Protein AF-0000000078599062 (afdb_homodimer)

Sequence (866 aa):
MADEPGQPPALTTLSLAEKAPASKAVSQVITPFDVSGGVDETGKLLPVDYDKLVREFGATPLTPDLLERFEKVTGHRPHRFMRRGIVFSHRELNKILDRHEKGQPFYLYTGRGPSSDSMHVGHTVPFEFTKWLQDVFDVPLVIMMTDDEKYMHSQKIEVEDSKRFTKANVKDIIAIGFDMKKTFIFSDFDFVGGAFYENICRMAKRITINQVRGTFGFTDSNNIGEFHFCATQSATAFATSFPHIFGEDRKKVSSIPCLIPCAIDQDPYFRQCREHAEKMKYKKPSLIHSIFLPALQGPGSKMSASVETSAIYMNDTPNKIKNKINKYAFSGGQETMELHRELGGNTKVDVPFQYLTFFLEDDAELERIRVAYEKGEMLTGELKNLCIAELQTYVKGFQDRRAHVTDEVLAEFMRPRPLEWKGNPNPVIAEKKMADEPGQPPALTTLSLAEKAPASKAVSQVITPFDVSGGVDETGKLLPVDYDKLVREFGATPLTPDLLERFEKVTGHRPHRFMRRGIVFSHRELNKILDRHEKGQPFYLYTGRGPSSDSMHVGHTVPFEFTKWLQDVFDVPLVIMMTDDEKYMHSQKIEVEDSKRFTKANVKDIIAIGFDMKKTFIFSDFDFVGGAFYENICRMAKRITINQVRGTFGFTDSNNIGEFHFCATQSATAFATSFPHIFGEDRKKVSSIPCLIPCAIDQDPYFRQCREHAEKMKYKKPSLIHSIFLPALQGPGSKMSASVETSAIYMNDTPNKIKNKINKYAFSGGQETMELHRELGGNTKVDVPFQYLTFFLEDDAELERIRVAYEKGEMLTGELKNLCIAELQTYVKGFQDRRAHVTDEVLAEFMRPRPLEWKGNPNPVIAEKK

Organism: Penicillium oxalicum (strain 114-2 / CGMCC 5302) (NCBI:txid933388)

Foldseek 3Di:
DDDDDDPDPDPPPPCPPDPPPQQDWDDFDFAPVDGFRTADSVRDGDFNDVVVLCVVLVWAWQDPVNQVLVCVLLVDRDALCSVVCQFTTKFPVVVVSQCLQQVHAAEEEEEDEFDDLFDFPQVCLLLLNVQVVCVRFFAAYEYEHALVLNCQVDPPADSVNSVNSSLNVLLLSVLSPHDLQRFAYAYCVPQQDDQLVVQLVLLQVPDDPVLQCVLHVDDPPRDVCNSSVLSNSLSRQAQSNFCQAQNPPCVVRLAHGYEYEEASNCSSSLVSSQVCSVVVVHHRHMYTHGHTQFWQQWGTHHDDPVDPLGGGTLPDALVRLLCSNVPRHDWQADPDLVVCQCQFGDLVTGNLLSLCSSQVRDPVVSVVVVVCRRNSVDDRVRSSVVSSVRVNVVSVSSVVSSVPCDPVNSCSSHDRHYHDTDGNPDHDHPPDD/DDDDDDPDPDPPPPPPVPPPPQQDWDDFDFAPVDGFRTAHSVRHGDFNDVVVLCVVLVWAWQDPVNQVLVCVLLVDRDALCSVVCQFTTKFPVVVVSQCLQQVHAAEEEEEDEFDDLFDFPQVCLLLLNVQVVCVRFFAAYEYEHALVLNCLVDPPADSVNSVNSSLNVLLLSVLSPHDLQRFAYAYCVPQQDDQLVVQLVLLQVPDDPVLQCVLHVDDPPRDVCNSSVLSNSLSRQAQSNFCQAQNPPCVVRLAHGYEYEEASNCSSSLVSSQVCSVVVVHHRHMYTHGHTQFWQQWGTGHDDPVDPLGGGTLPDALVRLLVSNVPRHDWQADPDLVVCQCQFGDLVTGNLLSLCSSQVRDPVVSVVVVVCRRNSVDDRVRSSVVSSVRVNVVSVSSVVSSVPCDPVNSCSSHDRHYHDTDGNPDHDHPPDD

Structure (mmCIF, N/CA/C/O backbone):
data_AF-0000000078599062-model_v1
#
loop_
_entity.id
_entity.type
_entity.pdbx_description
1 polymer 'Tryptophan--tRNA ligase, cytoplasmic'
#
loop_
_atom_site.group_PDB
_atom_site.id
_atom_site.type_symbol
_atom_site.label_atom_id
_atom_site.label_alt_id
_atom_site.label_comp_id
_atom_site.label_asym_id
_atom_site.label_entity_id
_atom_site.label_seq_id
_atom_site.pdbx_PDB_ins_code
_atom_site.Cartn_x
_atom_site.Cartn_y
_atom_site.Cartn_z
_atom_site.occupancy
_atom_site.B_iso_or_equiv
_atom_site.auth_seq_id
_atom_site.auth_comp_id
_atom_site.auth_asym_id
_atom_site.auth_atom_id
_atom_site.pdbx_PDB_model_num
ATOM 1 N N . MET A 1 1 ? 57.094 -9.172 14.266 1 22.53 1 MET A N 1
ATOM 2 C CA . MET A 1 1 ? 56.625 -10.398 14.891 1 22.53 1 MET A CA 1
ATOM 3 C C . MET A 1 1 ? 55.094 -10.414 14.953 1 22.53 1 MET A C 1
ATOM 5 O O . MET A 1 1 ? 54.5 -9.844 15.867 1 22.53 1 MET A O 1
ATOM 9 N N . ALA A 1 2 ? 54.469 -10.133 13.953 1 27.17 2 ALA A N 1
ATOM 10 C CA . ALA A 1 2 ? 53.375 -9.508 13.211 1 27.17 2 ALA A CA 1
ATOM 11 C C . ALA A 1 2 ? 52.125 -10.375 13.258 1 27.17 2 ALA A C 1
ATOM 13 O O . ALA A 1 2 ? 52.125 -11.523 12.805 1 27.17 2 ALA A O 1
ATOM 14 N N . ASP A 1 3 ? 51.281 -10.266 14.391 1 26.31 3 ASP A N 1
ATOM 15 C CA . ASP A 1 3 ? 50.312 -11.086 15.102 1 26.31 3 ASP A CA 1
ATOM 16 C C . ASP A 1 3 ? 49.25 -11.633 14.148 1 26.31 3 ASP A C 1
ATOM 18 O O . ASP A 1 3 ? 48.812 -10.938 13.227 1 26.31 3 ASP A O 1
ATOM 22 N N . GLU A 1 4 ? 49.219 -12.945 14.008 1 27.39 4 GLU A N 1
ATOM 23 C CA . GLU A 1 4 ? 48.594 -13.992 13.203 1 27.39 4 GLU A CA 1
ATOM 24 C C . GLU A 1 4 ? 47.062 -13.914 13.25 1 27.39 4 GLU A C 1
ATOM 26 O O . GLU A 1 4 ? 46.5 -13.734 14.328 1 27.39 4 GLU A O 1
ATOM 31 N N . PRO A 1 5 ? 46.438 -13.68 12.102 1 31.11 5 PRO A N 1
ATOM 32 C CA . PRO A 1 5 ? 45.094 -13.219 11.766 1 31.11 5 PRO A CA 1
ATOM 33 C C . PRO A 1 5 ? 44 -14.062 12.43 1 31.11 5 PRO A C 1
ATOM 35 O O . PRO A 1 5 ? 44.25 -15.211 12.812 1 31.11 5 PRO A O 1
ATOM 38 N N . GLY A 1 6 ? 43 -13.469 13.039 1 27.83 6 GLY A N 1
ATOM 39 C CA . GLY A 1 6 ? 41.969 -13.781 14.031 1 27.83 6 GLY A CA 1
ATOM 40 C C . GLY A 1 6 ? 41.156 -15.008 13.672 1 27.83 6 GLY A C 1
ATOM 41 O O . GLY A 1 6 ? 40.688 -15.141 12.539 1 27.83 6 GLY A O 1
ATOM 42 N N . GLN A 1 7 ? 41.531 -16.156 14.188 1 26.03 7 GLN A N 1
ATOM 43 C CA . GLN A 1 7 ? 41 -17.516 14.047 1 26.03 7 GLN A CA 1
ATOM 44 C C . GLN A 1 7 ? 39.469 -17.5 14.141 1 26.03 7 GLN A C 1
ATOM 46 O O . GLN A 1 7 ? 38.906 -16.844 15.008 1 26.03 7 GLN A O 1
ATOM 51 N N . PRO A 1 8 ? 38.844 -17.906 13.062 1 26.73 8 PRO A N 1
ATOM 52 C CA . PRO A 1 8 ? 37.375 -17.875 12.906 1 26.73 8 PRO A CA 1
ATOM 53 C C . PRO A 1 8 ? 36.656 -18.578 14.047 1 26.73 8 PRO A C 1
ATOM 55 O O . PRO A 1 8 ? 37.188 -19.531 14.625 1 26.73 8 PRO A O 1
ATOM 58 N N . PRO A 1 9 ? 35.844 -17.859 14.867 1 27.8 9 PRO A N 1
ATOM 59 C CA . PRO A 1 9 ? 35.344 -18.531 16.062 1 27.8 9 PRO A CA 1
ATOM 60 C C . PRO A 1 9 ? 34.844 -19.938 15.773 1 27.8 9 PRO A C 1
ATOM 62 O O . PRO A 1 9 ? 34.406 -20.219 14.648 1 27.8 9 PRO A O 1
ATOM 65 N N . ALA A 1 10 ? 35.219 -20.953 16.531 1 25.22 10 ALA A N 1
ATOM 66 C CA . ALA A 1 10 ? 34.938 -22.375 16.641 1 25.22 10 ALA A CA 1
ATOM 67 C C . ALA A 1 10 ? 33.438 -22.656 16.625 1 25.22 10 ALA A C 1
ATOM 69 O O . ALA A 1 10 ? 32.688 -22.062 17.391 1 25.22 10 ALA A O 1
ATOM 70 N N . LEU A 1 11 ? 32.906 -23.031 15.492 1 24.02 11 LEU A N 1
ATOM 71 C CA . LEU A 1 11 ? 31.578 -23.609 15.281 1 24.02 11 LEU A CA 1
ATOM 72 C C . LEU A 1 11 ? 31.281 -24.688 16.328 1 24.02 11 LEU A C 1
ATOM 74 O O . LEU A 1 11 ? 31.953 -25.719 16.359 1 24.02 11 LEU A O 1
ATOM 78 N N . THR A 1 12 ? 31.172 -24.297 17.625 1 26.02 12 THR A N 1
ATOM 79 C CA . THR A 1 12 ? 30.891 -25.266 18.688 1 26.02 12 THR A CA 1
ATOM 80 C C . THR A 1 12 ? 29.828 -26.25 18.25 1 26.02 12 THR A C 1
ATOM 82 O O . THR A 1 12 ? 28.719 -25.859 17.875 1 26.02 12 THR A O 1
ATOM 85 N N . THR A 1 13 ? 30.172 -27.5 17.828 1 26.94 13 THR A N 1
ATOM 86 C CA . THR A 1 13 ? 29.609 -28.828 17.672 1 26.94 13 THR A CA 1
ATOM 87 C C . THR A 1 13 ? 28.859 -29.25 18.938 1 26.94 13 THR A C 1
ATOM 89 O O . THR A 1 13 ? 29.469 -29.75 19.891 1 26.94 13 THR A O 1
ATOM 92 N N . LEU A 1 14 ? 28.047 -28.391 19.594 1 26.73 14 LEU A N 1
ATOM 93 C CA . LEU A 1 14 ? 27.297 -28.953 20.719 1 26.73 14 LEU A CA 1
ATOM 94 C C . LEU A 1 14 ? 26.672 -30.297 20.328 1 26.73 14 LEU A C 1
ATOM 96 O O . LEU A 1 14 ? 25.953 -30.391 19.328 1 26.73 14 LEU A O 1
ATOM 100 N N . SER A 1 15 ? 27.266 -31.438 20.703 1 28.08 15 SER A N 1
ATOM 101 C CA . SER A 1 15 ? 27.047 -32.875 20.734 1 28.08 15 SER A CA 1
ATOM 102 C C . SER A 1 15 ? 25.688 -33.219 21.312 1 28.08 15 SER A C 1
ATOM 104 O O . SER A 1 15 ? 25.531 -33.312 22.531 1 28.08 15 SER A O 1
ATOM 106 N N . LEU A 1 16 ? 24.609 -32.656 20.875 1 28.17 16 LEU A N 1
ATOM 107 C CA . LEU A 1 16 ? 23.281 -33.125 21.219 1 28.17 16 LEU A CA 1
ATOM 108 C C . LEU A 1 16 ? 23.203 -34.656 21.031 1 28.17 16 LEU A C 1
ATOM 110 O O . LEU A 1 16 ? 22.578 -35.125 20.078 1 28.17 16 LEU A O 1
ATOM 114 N N . ALA A 1 17 ? 24.188 -35.5 21.234 1 26.61 17 ALA A N 1
ATOM 115 C CA . ALA A 1 17 ? 24.25 -36.969 21.297 1 26.61 17 ALA A CA 1
ATOM 116 C C . ALA A 1 17 ? 23.172 -37.5 22.219 1 26.61 17 ALA A C 1
ATOM 118 O O . ALA A 1 17 ? 22.578 -38.562 21.938 1 26.61 17 ALA A O 1
ATOM 119 N N . GLU A 1 18 ? 23.297 -37.312 23.531 1 26.5 18 GLU A N 1
ATOM 120 C CA . GLU A 1 18 ? 22.781 -38.281 24.5 1 26.5 18 GLU A CA 1
ATOM 121 C C . GLU A 1 18 ? 21.25 -38.281 24.484 1 26.5 18 GLU A C 1
ATOM 123 O O . GLU A 1 18 ? 20.641 -39.344 24.609 1 26.5 18 GLU A O 1
ATOM 128 N N . LYS A 1 19 ? 20.531 -37.312 25.25 1 30.66 19 LYS A N 1
ATOM 129 C CA . LYS A 1 19 ? 19.109 -37.562 25.5 1 30.66 19 LYS A CA 1
ATOM 130 C C . LYS A 1 19 ? 18.297 -37.5 24.219 1 30.66 19 LYS A C 1
ATOM 132 O O . LYS A 1 19 ? 18.234 -36.469 23.547 1 30.66 19 LYS A O 1
ATOM 137 N N . ALA A 1 20 ? 18.219 -38.531 23.438 1 35.34 20 ALA A N 1
ATOM 138 C CA . ALA A 1 20 ? 17.531 -38.688 22.156 1 35.34 20 ALA A CA 1
ATOM 139 C C . ALA A 1 20 ? 16.156 -38.031 22.172 1 35.34 20 ALA A C 1
ATOM 141 O O . ALA A 1 20 ? 15.258 -38.469 22.875 1 35.34 20 ALA A O 1
ATOM 142 N N . PRO A 1 21 ? 16.047 -36.688 22.188 1 38.84 21 PRO A N 1
ATOM 143 C CA . PRO A 1 21 ? 14.695 -36.156 22.375 1 38.84 21 PRO A CA 1
ATOM 144 C C . PRO A 1 21 ? 13.641 -37 21.641 1 38.84 21 PRO A C 1
ATOM 146 O O . PRO A 1 21 ? 13.938 -37.594 20.609 1 38.84 21 PRO A O 1
ATOM 149 N N . ALA A 1 22 ? 12.68 -37.688 22.234 1 42.34 22 ALA A N 1
ATOM 150 C CA . ALA A 1 22 ? 11.461 -38.25 21.641 1 42.34 22 ALA A CA 1
ATOM 151 C C . ALA A 1 22 ? 10.953 -37.375 20.5 1 42.34 22 ALA A C 1
ATOM 153 O O . ALA A 1 22 ? 10.594 -36.219 20.688 1 42.34 22 ALA A O 1
ATOM 154 N N . SER A 1 23 ? 11.539 -37.438 19.422 1 48.38 23 SER A N 1
ATOM 155 C CA . SER A 1 23 ? 11.219 -36.688 18.203 1 48.38 23 SER A CA 1
ATOM 156 C C . SER A 1 23 ? 9.711 -36.562 18 1 48.38 23 SER A C 1
ATOM 158 O O . SER A 1 23 ? 9.023 -37.562 17.828 1 48.38 23 SER A O 1
ATOM 160 N N . LYS A 1 24 ? 8.93 -35.75 18.766 1 62.06 24 LYS A N 1
ATOM 161 C CA . LYS A 1 24 ? 7.496 -35.5 18.672 1 62.06 24 LYS A CA 1
ATOM 162 C C . LYS A 1 24 ? 7.102 -35.125 17.234 1 62.06 24 LYS A C 1
ATOM 164 O O . LYS A 1 24 ? 7.828 -34.406 16.547 1 62.06 24 LYS A O 1
ATOM 169 N N . ALA A 1 25 ? 6.102 -35.875 16.688 1 74.31 25 ALA A N 1
ATOM 170 C CA . ALA A 1 25 ? 5.465 -35.656 15.398 1 74.31 25 ALA A CA 1
ATOM 171 C C . ALA A 1 25 ? 5.07 -34.188 15.219 1 74.31 25 ALA A C 1
ATOM 173 O O . ALA A 1 25 ? 4.602 -33.531 16.156 1 74.31 25 ALA A O 1
ATOM 174 N N . VAL A 1 26 ? 5.664 -33.562 14.117 1 79.44 26 VAL A N 1
ATOM 175 C CA . VAL A 1 26 ? 5.273 -32.188 13.75 1 79.44 26 VAL A CA 1
ATOM 176 C C . VAL A 1 26 ? 4.297 -32.25 12.578 1 79.44 26 VAL A C 1
ATOM 178 O O . VAL A 1 26 ? 4.527 -32.938 11.594 1 79.44 26 VAL A O 1
ATOM 181 N N . SER A 1 27 ? 3.238 -31.562 12.734 1 83.75 27 SER A N 1
ATOM 182 C CA . SER A 1 27 ? 2.188 -31.547 11.719 1 83.75 27 SER A CA 1
ATOM 183 C C . SER A 1 27 ? 2.617 -30.734 10.492 1 83.75 27 SER A C 1
ATOM 185 O O . SER A 1 27 ? 3.594 -29.984 10.547 1 83.75 27 SER A O 1
ATOM 187 N N . GLN A 1 28 ? 1.935 -30.984 9.391 1 84.38 28 GLN A N 1
ATOM 188 C CA . GLN A 1 28 ? 2.25 -30.281 8.148 1 84.38 28 GLN A CA 1
ATOM 189 C C . GLN A 1 28 ? 1.988 -28.781 8.266 1 84.38 28 GLN A C 1
ATOM 191 O O . GLN A 1 28 ? 1.091 -28.375 9 1 84.38 28 GLN A O 1
ATOM 196 N N . VAL A 1 29 ? 2.785 -28.016 7.629 1 80.5 29 VAL A N 1
ATOM 197 C CA . VAL A 1 29 ? 2.662 -26.578 7.555 1 80.5 29 VAL A CA 1
ATOM 198 C C . VAL A 1 29 ? 2.623 -26.125 6.094 1 80.5 29 VAL A C 1
ATOM 200 O O . VAL A 1 29 ? 3.572 -26.359 5.344 1 80.5 29 VAL A O 1
ATOM 203 N N . ILE A 1 30 ? 1.441 -25.547 5.766 1 78.75 30 ILE A N 1
ATOM 204 C CA . ILE A 1 30 ? 1.288 -25.078 4.391 1 78.75 30 ILE A CA 1
ATOM 205 C C . ILE A 1 30 ? 0.896 -23.609 4.387 1 78.75 30 ILE A C 1
ATOM 207 O O . ILE A 1 30 ? -0.234 -23.25 4.734 1 78.75 30 ILE A O 1
ATOM 211 N N . THR A 1 31 ? 1.812 -22.766 4 1 78.75 31 THR A N 1
ATOM 212 C CA . THR A 1 31 ? 1.615 -21.328 3.799 1 78.75 31 THR A CA 1
ATOM 213 C C . THR A 1 31 ? 2.256 -20.875 2.49 1 78.75 31 THR A C 1
ATOM 215 O O . THR A 1 31 ? 3.014 -21.625 1.872 1 78.75 31 THR A O 1
ATOM 218 N N . PRO A 1 32 ? 1.931 -19.672 2.109 1 80.62 32 PRO A N 1
ATOM 219 C CA . PRO A 1 32 ? 2.576 -19.172 0.894 1 80.62 32 PRO A CA 1
ATOM 220 C C . PRO A 1 32 ? 4.09 -19.047 1.042 1 80.62 32 PRO A C 1
ATOM 222 O O . PRO A 1 32 ? 4.801 -18.875 0.047 1 80.62 32 PRO A O 1
ATOM 225 N N . PHE A 1 33 ? 4.582 -19.203 2.215 1 77.75 33 PHE A N 1
ATOM 226 C CA . PHE A 1 33 ? 5.996 -18.969 2.477 1 77.75 33 PHE A CA 1
ATOM 227 C C . PHE A 1 33 ? 6.703 -20.266 2.846 1 77.75 33 PHE A C 1
ATOM 229 O O . PHE A 1 33 ? 7.91 -20.391 2.646 1 77.75 33 PHE A O 1
ATOM 236 N N . ASP A 1 34 ? 5.902 -21.188 3.383 1 75.38 34 ASP A N 1
ATOM 237 C CA . ASP A 1 34 ? 6.484 -22.438 3.852 1 75.38 34 ASP A CA 1
ATOM 238 C C . ASP A 1 34 ? 5.57 -23.625 3.537 1 75.38 34 ASP A C 1
ATOM 240 O O . ASP A 1 34 ? 4.367 -23.562 3.789 1 75.38 34 ASP A O 1
ATOM 244 N N . VAL A 1 35 ? 6.191 -24.656 2.951 1 77.5 35 VAL A N 1
ATOM 245 C CA . VAL A 1 35 ? 5.465 -25.906 2.686 1 77.5 35 VAL A CA 1
ATOM 246 C C . VAL A 1 35 ? 6.258 -27.094 3.225 1 77.5 35 VAL A C 1
ATOM 248 O O . VAL A 1 35 ? 7.395 -27.328 2.805 1 77.5 35 VAL A O 1
ATOM 251 N N . SER A 1 36 ? 5.648 -27.703 4.195 1 79.69 36 SER A N 1
ATOM 252 C CA . SER A 1 36 ? 6.238 -28.891 4.781 1 79.69 36 SER A CA 1
ATOM 253 C C . SER A 1 36 ? 5.172 -29.938 5.102 1 79.69 36 SER A C 1
ATOM 255 O O . SER A 1 36 ? 4.117 -29.609 5.645 1 79.69 36 SER A O 1
ATOM 257 N N . GLY A 1 37 ? 5.465 -31.156 4.809 1 78.94 37 GLY A N 1
ATOM 258 C CA . GLY A 1 37 ? 4.535 -32.25 5.098 1 78.94 37 GLY A CA 1
ATOM 259 C C . GLY A 1 37 ? 4.574 -32.688 6.547 1 78.94 37 GLY A C 1
ATOM 260 O O . GLY A 1 37 ? 3.816 -33.562 6.949 1 78.94 37 GLY A O 1
ATOM 261 N N . GLY A 1 38 ? 5.355 -32.125 7.215 1 80.12 38 GLY A N 1
ATOM 262 C CA . GLY A 1 38 ? 5.508 -32.562 8.594 1 80.12 38 GLY A CA 1
ATOM 263 C C . GLY A 1 38 ? 6.492 -33.719 8.75 1 80.12 38 GLY A C 1
ATOM 264 O O . GLY A 1 38 ? 7.109 -34.125 7.777 1 80.12 38 GLY A O 1
ATOM 265 N N . VAL A 1 39 ? 6.777 -34.031 10.016 1 82.06 39 VAL A N 1
ATOM 266 C CA . VAL A 1 39 ? 7.691 -35.125 10.32 1 82.06 39 VAL A CA 1
ATOM 267 C C . VAL A 1 39 ? 7.016 -36.125 11.25 1 82.06 39 VAL A C 1
ATOM 269 O O . VAL A 1 39 ? 6.242 -35.75 12.125 1 82.06 39 VAL A O 1
ATOM 272 N N . ASP A 1 40 ? 7.277 -37.375 10.914 1 82.62 40 ASP A N 1
ATOM 273 C CA . ASP A 1 40 ? 6.703 -38.406 11.789 1 82.62 40 ASP A CA 1
ATOM 274 C C . ASP A 1 40 ? 7.508 -38.531 13.078 1 82.62 40 ASP A C 1
ATOM 276 O O . ASP A 1 40 ? 8.398 -37.719 13.344 1 82.62 40 ASP A O 1
ATOM 280 N N . GLU A 1 41 ? 7.105 -39.5 13.938 1 82.62 41 GLU A N 1
ATOM 281 C CA . GLU A 1 41 ? 7.719 -39.719 15.25 1 82.62 41 GLU A CA 1
ATOM 282 C C . GLU A 1 41 ? 9.195 -40.062 15.117 1 82.62 41 GLU A C 1
ATOM 284 O O . GLU A 1 41 ? 9.977 -39.812 16.047 1 82.62 41 GLU A O 1
ATOM 289 N N . THR A 1 42 ? 9.562 -40.594 13.961 1 82 42 THR A N 1
ATOM 290 C CA . THR A 1 42 ? 10.945 -41 13.75 1 82 42 THR A CA 1
ATOM 291 C C . THR A 1 42 ? 11.766 -39.844 13.148 1 82 42 THR A C 1
ATOM 293 O O . THR A 1 42 ? 12.977 -40 12.953 1 82 42 THR A O 1
ATOM 296 N N . GLY A 1 43 ? 11.078 -38.781 12.805 1 76.88 43 GLY A N 1
ATOM 297 C CA . GLY A 1 43 ? 11.773 -37.625 12.234 1 76.88 43 GLY A CA 1
ATOM 298 C C . GLY A 1 43 ? 11.781 -37.656 10.719 1 76.88 43 GLY A C 1
ATOM 299 O O . GLY A 1 43 ? 12.43 -36.812 10.094 1 76.88 43 GLY A O 1
ATOM 300 N N . LYS A 1 44 ? 11.148 -38.625 10.203 1 78.25 44 LYS A N 1
ATOM 301 C CA . LYS A 1 44 ? 11.109 -38.719 8.742 1 78.25 44 LYS A CA 1
ATOM 302 C C . LYS A 1 44 ? 10.102 -37.75 8.148 1 78.25 44 LYS A C 1
ATOM 304 O O . LYS A 1 44 ? 8.992 -37.625 8.656 1 78.25 44 LYS A O 1
ATOM 309 N N . LEU A 1 45 ? 10.547 -37.094 7.094 1 79.56 45 LEU A N 1
ATOM 310 C CA . LEU A 1 45 ? 9.688 -36.156 6.398 1 79.56 45 LEU A CA 1
ATOM 311 C C . LEU A 1 45 ? 8.523 -36.844 5.715 1 79.56 45 LEU A C 1
ATOM 313 O O . LEU A 1 45 ? 8.719 -37.875 5.059 1 79.56 45 LEU A O 1
ATOM 317 N N . LEU A 1 46 ? 7.352 -36.312 5.934 1 81.19 46 LEU A N 1
ATOM 318 C CA . LEU A 1 46 ? 6.137 -36.875 5.363 1 81.19 46 LEU A CA 1
ATOM 319 C C . LEU A 1 46 ? 5.699 -36.094 4.125 1 81.19 46 LEU A C 1
ATOM 321 O O . LEU A 1 46 ? 5.984 -34.906 4.008 1 81.19 46 LEU A O 1
ATOM 325 N N . PRO A 1 47 ? 5.078 -36.906 3.236 1 82.31 47 PRO A N 1
ATOM 326 C CA . PRO A 1 47 ? 4.484 -36.156 2.115 1 82.31 47 PRO A CA 1
ATOM 327 C C . PRO A 1 47 ? 3.322 -35.281 2.543 1 82.31 47 PRO A C 1
ATOM 329 O O . PRO A 1 47 ? 2.699 -35.531 3.58 1 82.31 47 PRO A O 1
ATOM 332 N N . VAL A 1 48 ? 3.076 -34.25 1.781 1 84.44 48 VAL A N 1
ATOM 333 C CA . VAL A 1 48 ? 1.952 -33.375 2.043 1 84.44 48 VAL A CA 1
ATOM 334 C C . VAL A 1 48 ? 0.638 -34.125 1.892 1 84.44 48 VAL A C 1
ATOM 336 O O . VAL A 1 48 ? 0.46 -34.875 0.935 1 84.44 48 VAL A O 1
ATOM 339 N N . ASP A 1 49 ? -0.201 -34.031 2.824 1 86.69 49 ASP A N 1
ATOM 340 C CA . ASP A 1 49 ? -1.541 -34.594 2.771 1 86.69 49 ASP A CA 1
ATOM 341 C C . ASP A 1 49 ? -2.535 -33.625 2.158 1 86.69 49 ASP A C 1
ATOM 343 O O . ASP A 1 49 ? -3.162 -32.844 2.871 1 86.69 49 ASP A O 1
ATOM 347 N N . TYR A 1 50 ? -2.76 -33.781 0.947 1 88.5 50 TYR A N 1
ATOM 348 C CA . TYR A 1 50 ? -3.572 -32.844 0.212 1 88.5 50 TYR A CA 1
ATOM 349 C C . TYR A 1 50 ? -5.047 -33 0.555 1 88.5 50 TYR A C 1
ATOM 351 O O . TYR A 1 50 ? -5.805 -32 0.532 1 88.5 50 TYR A O 1
ATOM 359 N N . ASP A 1 51 ? -5.5 -34.125 0.862 1 87.75 51 ASP A N 1
ATOM 360 C CA . ASP A 1 51 ? -6.887 -34.344 1.276 1 87.75 51 ASP A CA 1
ATOM 361 C C . ASP A 1 51 ? -7.184 -33.594 2.576 1 87.75 51 ASP A C 1
ATOM 363 O O . ASP A 1 51 ? -8.242 -32.969 2.717 1 87.75 51 ASP A O 1
ATOM 367 N N . LYS A 1 52 ? -6.262 -33.75 3.406 1 86.81 52 LYS A N 1
ATOM 368 C CA . LYS A 1 52 ? -6.406 -33.031 4.664 1 86.81 52 LYS A CA 1
ATOM 369 C C . LYS A 1 52 ? -6.461 -31.516 4.43 1 86.81 52 LYS A C 1
ATOM 371 O O . LYS A 1 52 ? -7.246 -30.812 5.066 1 86.81 52 LYS A O 1
ATOM 376 N N . LEU A 1 53 ? -5.734 -31.062 3.51 1 87.19 53 LEU A N 1
ATOM 377 C CA . LEU A 1 53 ? -5.684 -29.625 3.209 1 87.19 53 LEU A CA 1
ATOM 378 C C . LEU A 1 53 ? -7.016 -29.141 2.65 1 87.19 53 LEU A C 1
ATOM 380 O O . LEU A 1 53 ? -7.496 -28.078 3.023 1 87.19 53 LEU A O 1
ATOM 384 N N . VAL A 1 54 ? -7.559 -29.906 1.791 1 89.5 54 VAL A N 1
ATOM 385 C CA . VAL A 1 54 ? -8.828 -29.547 1.171 1 89.5 54 VAL A CA 1
ATOM 386 C C . VAL A 1 54 ? -9.914 -29.422 2.242 1 89.5 54 VAL A C 1
ATOM 388 O O . VAL A 1 54 ? -10.711 -28.484 2.225 1 89.5 54 VAL A O 1
ATOM 391 N N . ARG A 1 55 ? -9.883 -30.281 3.148 1 89.5 55 ARG A N 1
ATOM 392 C CA . ARG A 1 55 ? -10.859 -30.266 4.234 1 89.5 55 ARG A CA 1
ATOM 393 C C . ARG A 1 55 ? -10.625 -29.078 5.156 1 89.5 55 ARG A C 1
ATOM 395 O O . ARG A 1 55 ? -11.57 -28.375 5.52 1 89.5 55 ARG A O 1
ATOM 402 N N . GLU A 1 56 ? -9.43 -28.875 5.445 1 87.62 56 GLU A N 1
ATOM 403 C CA . GLU A 1 56 ? -9.07 -27.781 6.352 1 87.62 56 GLU A CA 1
ATOM 404 C C . GLU A 1 56 ? -9.367 -26.422 5.727 1 87.62 56 GLU A C 1
ATOM 406 O O . GLU A 1 56 ? -9.828 -25.516 6.414 1 87.62 56 GLU A O 1
ATOM 411 N N . PHE A 1 57 ? -9.125 -26.328 4.504 1 88.69 57 PHE A N 1
ATOM 412 C CA . PHE A 1 57 ? -9.312 -25.062 3.826 1 88.69 57 PHE A CA 1
ATOM 413 C C . PHE A 1 57 ? -10.766 -24.875 3.41 1 88.69 57 PHE A C 1
ATOM 415 O O . PHE A 1 57 ? -11.203 -23.75 3.143 1 88.69 57 PHE A O 1
ATOM 422 N N . GLY A 1 58 ? -11.492 -25.906 3.33 1 91.5 58 GLY A N 1
ATOM 423 C CA . GLY A 1 58 ? -12.883 -25.828 2.91 1 91.5 58 GLY A CA 1
ATOM 424 C C . GLY A 1 58 ? -13.047 -25.688 1.408 1 91.5 58 GLY A C 1
ATOM 425 O O . GLY A 1 58 ? -13.961 -25 0.94 1 91.5 58 GLY A O 1
ATOM 426 N N . ALA A 1 59 ? -12.141 -26.203 0.648 1 94.44 59 ALA A N 1
ATOM 427 C CA . ALA A 1 59 ? -12.25 -26.234 -0.807 1 94.44 59 ALA A CA 1
ATOM 428 C C . ALA A 1 59 ? -13.039 -27.469 -1.262 1 94.44 59 ALA A C 1
ATOM 430 O O . ALA A 1 59 ? -13.336 -28.344 -0.459 1 94.44 59 ALA A O 1
ATOM 431 N N . THR A 1 60 ? -13.43 -27.484 -2.479 1 96.62 60 THR A N 1
ATOM 432 C CA . THR A 1 60 ? -14.211 -28.594 -3.033 1 96.62 60 THR A CA 1
ATOM 433 C C . THR A 1 60 ? -13.352 -29.469 -3.934 1 96.62 60 THR A C 1
ATOM 435 O O . THR A 1 60 ? -12.648 -28.969 -4.812 1 96.62 60 THR A O 1
ATOM 438 N N . PRO A 1 61 ? -13.406 -30.734 -3.723 1 96.19 61 PRO A N 1
ATOM 439 C CA . PRO A 1 61 ? -12.648 -31.625 -4.609 1 96.19 61 PRO A CA 1
ATOM 440 C C . PRO A 1 61 ? -13.141 -31.578 -6.051 1 96.19 61 PRO A C 1
ATOM 442 O O . PRO A 1 61 ? -14.328 -31.359 -6.293 1 96.19 61 PRO A O 1
ATOM 445 N N . LEU A 1 62 ? -12.266 -31.75 -6.941 1 96.62 62 LEU A N 1
ATOM 446 C CA . LEU A 1 62 ? -12.625 -31.906 -8.352 1 96.62 62 LEU A CA 1
ATOM 447 C C . LEU A 1 62 ? -13.195 -33.281 -8.617 1 96.62 62 LEU A C 1
ATOM 449 O O . LEU A 1 62 ? -12.453 -34.281 -8.672 1 96.62 62 LEU A O 1
ATOM 453 N N . THR A 1 63 ? -14.484 -33.438 -8.953 1 96.12 63 THR A N 1
ATOM 454 C CA . THR A 1 63 ? -15.172 -34.719 -9.094 1 96.12 63 THR A CA 1
ATOM 455 C C . THR A 1 63 ? -15.234 -35.156 -10.562 1 96.12 63 THR A C 1
ATOM 457 O O . THR A 1 63 ? -15.102 -34.312 -11.453 1 96.12 63 THR A O 1
ATOM 460 N N . PRO A 1 64 ? -15.477 -36.438 -10.758 1 96.81 64 PRO A N 1
ATOM 461 C CA . PRO A 1 64 ? -15.664 -36.906 -12.133 1 96.81 64 PRO A CA 1
ATOM 462 C C . PRO A 1 64 ? -16.828 -36.219 -12.844 1 96.81 64 PRO A C 1
ATOM 464 O O . PRO A 1 64 ? -16.734 -35.938 -14.039 1 96.81 64 PRO A O 1
ATOM 467 N N . ASP A 1 65 ? -17.859 -35.906 -12.117 1 97.56 65 ASP A N 1
ATOM 468 C CA . ASP A 1 65 ? -19 -35.219 -12.688 1 97.56 65 ASP A CA 1
ATOM 469 C C . ASP A 1 65 ? -18.609 -33.812 -13.188 1 97.56 65 ASP A C 1
ATOM 471 O O . ASP A 1 65 ? -19.062 -33.375 -14.258 1 97.56 65 ASP A O 1
ATOM 475 N N . LEU A 1 66 ? -17.828 -33.156 -12.422 1 97.69 66 LEU A N 1
ATOM 476 C CA . LEU A 1 66 ? -17.406 -31.828 -12.82 1 97.69 66 LEU A CA 1
ATOM 477 C C . LEU A 1 66 ? -16.484 -31.891 -14.031 1 97.69 66 LEU A C 1
ATOM 479 O O . LEU A 1 66 ? -16.516 -31 -14.883 1 97.69 66 LEU A O 1
ATOM 483 N N . LEU A 1 67 ? -15.664 -32.906 -14.117 1 98.12 67 LEU A N 1
ATOM 484 C CA . LEU A 1 67 ? -14.789 -33.094 -15.273 1 98.12 67 LEU A CA 1
ATOM 485 C C . LEU A 1 67 ? -15.609 -33.344 -16.531 1 98.12 67 LEU A C 1
ATOM 487 O O . LEU A 1 67 ? -15.281 -32.844 -17.609 1 98.12 67 LEU A O 1
ATOM 491 N N . GLU A 1 68 ? -16.641 -34.156 -16.359 1 98.19 68 GLU A N 1
ATOM 492 C CA . GLU A 1 68 ? -17.531 -34.406 -17.484 1 98.19 68 GLU A CA 1
ATOM 493 C C . GLU A 1 68 ? -18.203 -33.094 -17.938 1 98.19 68 GLU A C 1
ATOM 495 O O . GLU A 1 68 ? -18.312 -32.844 -19.141 1 98.19 68 GLU A O 1
ATOM 500 N N . ARG A 1 69 ? -18.625 -32.375 -17 1 97.88 69 ARG A N 1
ATOM 501 C CA . ARG A 1 69 ? -19.25 -31.094 -17.328 1 97.88 69 ARG A CA 1
ATOM 502 C C . ARG A 1 69 ? -18.266 -30.172 -18.016 1 97.88 69 ARG A C 1
ATOM 504 O O . ARG A 1 69 ? -18.625 -29.453 -18.953 1 97.88 69 ARG A O 1
ATOM 511 N N . PHE A 1 70 ? -17.078 -30.125 -17.516 1 98.31 70 PHE A N 1
ATOM 512 C CA . PHE A 1 70 ? -16.031 -29.297 -18.125 1 98.31 70 PHE A CA 1
ATOM 513 C C . PHE A 1 70 ? -15.891 -29.625 -19.609 1 98.31 70 PHE A C 1
ATOM 515 O O . PHE A 1 70 ? -15.844 -28.719 -20.453 1 98.31 70 PHE A O 1
ATOM 522 N N . GLU A 1 71 ? -15.797 -30.891 -19.906 1 98.06 71 GLU A N 1
ATOM 523 C CA . GLU A 1 71 ? -15.648 -31.344 -21.281 1 98.06 71 GLU A CA 1
ATOM 524 C C . GLU A 1 71 ? -16.859 -30.953 -22.125 1 98.06 71 GLU A C 1
ATOM 526 O O . GLU A 1 71 ? -16.719 -30.516 -23.266 1 98.06 71 GLU A O 1
ATOM 531 N N . LYS A 1 72 ? -18.016 -31.109 -21.578 1 97 72 LYS A N 1
ATOM 532 C CA . LYS A 1 72 ? -19.25 -30.781 -22.297 1 97 72 LYS A CA 1
ATOM 533 C C . LYS A 1 72 ? -19.328 -29.297 -22.625 1 97 72 LYS A C 1
ATOM 535 O O . LYS A 1 72 ? -19.672 -28.906 -23.734 1 97 72 LYS A O 1
ATOM 540 N N . VAL A 1 73 ? -18.984 -28.5 -21.672 1 97 73 VAL A N 1
ATOM 541 C CA . VAL A 1 73 ? -19.156 -27.047 -21.781 1 97 73 VAL A CA 1
ATOM 542 C C . VAL A 1 73 ? -18.062 -26.469 -22.688 1 97 73 VAL A C 1
ATOM 544 O O . VAL A 1 73 ? -18.312 -25.547 -23.453 1 97 73 VAL A O 1
ATOM 547 N N . THR A 1 74 ? -16.828 -27 -22.641 1 97 74 THR A N 1
ATOM 548 C CA . THR A 1 74 ? -15.711 -26.391 -23.328 1 97 74 THR A CA 1
ATOM 549 C C . THR A 1 74 ? -15.453 -27.078 -24.656 1 97 74 THR A C 1
ATOM 551 O O . THR A 1 74 ? -14.773 -26.531 -25.531 1 97 74 THR A O 1
ATOM 554 N N . GLY A 1 75 ? -15.906 -28.359 -24.734 1 96.19 75 GLY A N 1
ATOM 555 C CA . GLY A 1 75 ? -15.617 -29.156 -25.906 1 96.19 75 GLY A CA 1
ATOM 556 C C . GLY A 1 75 ? -14.227 -29.75 -25.906 1 96.19 75 GLY A C 1
ATOM 557 O O . GLY A 1 75 ? -13.789 -30.344 -26.891 1 96.19 75 GLY A O 1
ATOM 558 N N . HIS A 1 76 ? -13.516 -29.688 -24.844 1 97.38 76 HIS A N 1
ATOM 559 C CA . HIS A 1 76 ? -12.148 -30.188 -24.719 1 97.38 76 HIS A CA 1
ATOM 560 C C . HIS A 1 76 ? -12.031 -31.234 -23.625 1 97.38 76 HIS A C 1
ATOM 562 O O . HIS A 1 76 ? -12.625 -31.094 -22.547 1 97.38 76 HIS A O 1
ATOM 568 N N . ARG A 1 77 ? -11.336 -32.281 -23.953 1 97.25 77 ARG A N 1
ATOM 569 C CA . ARG A 1 77 ? -10.977 -33.219 -22.891 1 97.25 77 ARG A CA 1
ATOM 570 C C . ARG A 1 77 ? -10.203 -32.531 -21.781 1 97.25 77 ARG A C 1
ATOM 572 O O . ARG A 1 77 ? -9.273 -31.766 -22.047 1 97.25 77 ARG A O 1
ATOM 579 N N . PRO A 1 78 ? -10.633 -32.781 -20.547 1 98 78 PRO A N 1
ATOM 580 C CA . PRO A 1 78 ? -9.891 -32.125 -19.469 1 98 78 PRO A CA 1
ATOM 581 C C . PRO A 1 78 ? -8.383 -32.344 -19.547 1 98 78 PRO A C 1
ATOM 583 O O . PRO A 1 78 ? -7.945 -33.438 -19.984 1 98 78 PRO A O 1
ATOM 586 N N . HIS A 1 79 ? -7.641 -31.391 -19.156 1 98.06 79 HIS A N 1
ATOM 587 C CA . HIS A 1 79 ? -6.184 -31.453 -19.141 1 98.06 79 HIS A CA 1
ATOM 588 C C . HIS A 1 79 ? -5.699 -32.625 -18.312 1 98.06 79 HIS A C 1
ATOM 590 O O . HIS A 1 79 ? -6.367 -33.062 -17.359 1 98.06 79 HIS A O 1
ATOM 596 N N . ARG A 1 80 ? -4.547 -33.188 -18.609 1 97.69 80 ARG A N 1
ATOM 597 C CA . ARG A 1 80 ? -3.998 -34.312 -17.891 1 97.69 80 ARG A CA 1
ATOM 598 C C . ARG A 1 80 ? -3.869 -34 -16.391 1 97.69 80 ARG A C 1
ATOM 600 O O . ARG A 1 80 ? -4.016 -34.906 -15.555 1 97.69 80 ARG A O 1
ATOM 607 N N . PHE A 1 81 ? -3.584 -32.719 -16.016 1 98.19 81 PHE A N 1
ATOM 608 C CA . PHE A 1 81 ? -3.492 -32.375 -14.602 1 98.19 81 PHE A CA 1
ATOM 609 C C . PHE A 1 81 ? -4.82 -32.594 -13.891 1 98.19 81 PHE A C 1
ATOM 611 O O . PHE A 1 81 ? -4.852 -33 -12.727 1 98.19 81 PHE A O 1
ATOM 618 N N . MET A 1 82 ? -5.875 -32.312 -14.562 1 98.06 82 MET A N 1
ATOM 619 C CA . MET A 1 82 ? -7.207 -32.5 -13.992 1 98.06 82 MET A CA 1
ATOM 620 C C . MET A 1 82 ? -7.57 -34 -13.922 1 98.06 82 MET A C 1
ATOM 622 O O . MET A 1 82 ? -8.086 -34.469 -12.914 1 98.06 82 MET A O 1
ATOM 626 N N . ARG A 1 83 ? -7.234 -34.719 -14.938 1 96.94 83 ARG A N 1
ATOM 627 C CA . ARG A 1 83 ? -7.594 -36.125 -15.016 1 96.94 83 ARG A CA 1
ATOM 628 C C . ARG A 1 83 ? -6.766 -36.969 -14.047 1 96.94 83 ARG A C 1
ATOM 630 O O . ARG A 1 83 ? -7.238 -38 -13.539 1 96.94 83 ARG A O 1
ATOM 637 N N . ARG A 1 84 ? -5.578 -36.469 -13.766 1 96.88 84 ARG A N 1
ATOM 638 C CA . ARG A 1 84 ? -4.637 -37.281 -13 1 96.88 84 ARG A CA 1
ATOM 639 C C . ARG A 1 84 ? -4.602 -36.844 -11.539 1 96.88 84 ARG A C 1
ATOM 641 O O . ARG A 1 84 ? -3.738 -37.281 -10.773 1 96.88 84 ARG A O 1
ATOM 648 N N . GLY A 1 85 ? -5.398 -35.969 -11.18 1 94.88 85 GLY A N 1
ATOM 649 C CA . GLY A 1 85 ? -5.492 -35.531 -9.789 1 94.88 85 GLY A CA 1
ATOM 650 C C . GLY A 1 85 ? -4.414 -34.531 -9.398 1 94.88 85 GLY A C 1
ATOM 651 O O . GLY A 1 85 ? -4.246 -34.25 -8.211 1 94.88 85 GLY A O 1
ATOM 652 N N . ILE A 1 86 ? -3.619 -34.062 -10.305 1 96.31 86 ILE A N 1
ATOM 653 C CA . ILE A 1 86 ? -2.664 -32.969 -10.031 1 96.31 86 ILE A CA 1
ATOM 654 C C . ILE A 1 86 ? -3.412 -31.688 -9.695 1 96.31 86 ILE A C 1
ATOM 656 O O . ILE A 1 86 ? -3.064 -31 -8.742 1 96.31 86 ILE A O 1
ATOM 660 N N . VAL A 1 87 ? -4.336 -31.344 -10.531 1 97.5 87 VAL A N 1
ATOM 661 C CA . VAL A 1 87 ? -5.367 -30.375 -10.156 1 97.5 87 VAL A CA 1
ATOM 662 C C . VAL A 1 87 ? -6.516 -31.094 -9.453 1 97.5 87 VAL A C 1
ATOM 664 O O . VAL A 1 87 ? -7.199 -31.938 -10.062 1 97.5 87 VAL A O 1
ATOM 667 N N . PHE A 1 88 ? -6.754 -30.75 -8.148 1 95.81 88 PHE A N 1
ATOM 668 C CA . PHE A 1 88 ? -7.508 -31.734 -7.375 1 95.81 88 PHE A CA 1
ATOM 669 C C . PHE A 1 88 ? -8.664 -31.078 -6.637 1 95.81 88 PHE A C 1
ATOM 671 O O . PHE A 1 88 ? -9.539 -31.75 -6.098 1 95.81 88 PHE A O 1
ATOM 678 N N . SER A 1 89 ? -8.672 -29.75 -6.562 1 97.25 89 SER A N 1
ATOM 679 C CA . SER A 1 89 ? -9.742 -29.062 -5.859 1 97.25 89 SER A CA 1
ATOM 680 C C . SER A 1 89 ? -10.031 -27.703 -6.473 1 97.25 89 SER A C 1
ATOM 682 O O . SER A 1 89 ? -9.289 -27.234 -7.344 1 97.25 89 SER A O 1
ATOM 684 N N . HIS A 1 90 ? -11.203 -27.125 -6.062 1 97.94 90 HIS A N 1
ATOM 685 C CA . HIS A 1 90 ? -11.602 -25.844 -6.621 1 97.94 90 HIS A CA 1
ATOM 686 C C . HIS A 1 90 ? -12.508 -25.078 -5.664 1 97.94 90 HIS A C 1
ATOM 688 O O . HIS A 1 90 ? -12.938 -25.625 -4.641 1 97.94 90 HIS A O 1
ATOM 694 N N . ARG A 1 91 ? -12.586 -23.828 -5.891 1 97.69 91 ARG A N 1
ATOM 695 C CA . ARG A 1 91 ? -13.641 -23 -5.32 1 97.69 91 ARG A CA 1
ATOM 696 C C . ARG A 1 91 ? -14.539 -22.438 -6.41 1 97.69 91 ARG A C 1
ATOM 698 O O . ARG A 1 91 ? -14.148 -21.5 -7.113 1 97.69 91 ARG A O 1
ATOM 705 N N . GLU A 1 92 ? -15.75 -23.016 -6.559 1 97.69 92 GLU A N 1
ATOM 706 C CA . GLU A 1 92 ? -16.828 -22.531 -7.406 1 97.69 92 GLU A CA 1
ATOM 707 C C . GLU A 1 92 ? -16.422 -22.5 -8.875 1 97.69 92 GLU A C 1
ATOM 709 O O . GLU A 1 92 ? -16.688 -21.531 -9.586 1 97.69 92 GLU A O 1
ATOM 714 N N . LEU A 1 93 ? -15.695 -23.531 -9.32 1 98.44 93 LEU A N 1
ATOM 715 C CA . LEU A 1 93 ? -15.375 -23.672 -10.734 1 98.44 93 LEU A CA 1
ATOM 716 C C . LEU A 1 93 ? -16.656 -23.797 -11.57 1 98.44 93 LEU A C 1
ATOM 718 O O . LEU A 1 93 ? -16.688 -23.328 -12.711 1 98.44 93 LEU A O 1
ATOM 722 N N . ASN A 1 94 ? -17.703 -24.312 -11.023 1 97.75 94 ASN A N 1
ATOM 723 C CA . ASN A 1 94 ? -18.984 -24.469 -11.695 1 97.75 94 ASN A CA 1
ATOM 724 C C . ASN A 1 94 ? -19.531 -23.125 -12.18 1 97.75 94 ASN A C 1
ATOM 726 O O . ASN A 1 94 ? -20.156 -23.047 -13.234 1 97.75 94 ASN A O 1
ATOM 730 N N . LYS A 1 95 ? -19.297 -22.094 -11.414 1 97.81 95 LYS A N 1
ATOM 731 C CA . LYS A 1 95 ? -19.781 -20.766 -11.789 1 97.81 95 LYS A CA 1
ATOM 732 C C . LYS A 1 95 ? -19.078 -20.266 -13.039 1 97.81 95 LYS A C 1
ATOM 734 O O . LYS A 1 95 ? -19.688 -19.594 -13.875 1 97.81 95 LYS A O 1
ATOM 739 N N . ILE A 1 96 ? -17.859 -20.562 -13.125 1 98.44 96 ILE A N 1
ATOM 740 C CA . ILE A 1 96 ? -17.078 -20.172 -14.297 1 98.44 96 ILE A CA 1
ATOM 741 C C . ILE A 1 96 ? -17.578 -20.938 -15.516 1 98.44 96 ILE A C 1
ATOM 743 O O . ILE A 1 96 ? -17.719 -20.375 -16.609 1 98.44 96 ILE A O 1
ATOM 747 N N . LEU A 1 97 ? -17.812 -22.203 -15.336 1 98.38 97 LEU A N 1
ATOM 748 C CA . LEU A 1 97 ? -18.328 -23.031 -16.422 1 98.38 97 LEU A CA 1
ATOM 749 C C . LEU A 1 97 ? -19.703 -22.547 -16.875 1 98.38 97 LEU A C 1
ATOM 751 O O . LEU A 1 97 ? -20 -22.531 -18.062 1 98.38 97 LEU A O 1
ATOM 755 N N . ASP A 1 98 ? -20.547 -22.125 -15.898 1 97.94 98 ASP A N 1
ATOM 756 C CA . ASP A 1 98 ? -21.844 -21.531 -16.234 1 97.94 98 ASP A CA 1
ATOM 757 C C . ASP A 1 98 ? -21.672 -20.281 -17.109 1 97.94 98 ASP A C 1
ATOM 759 O O . ASP A 1 98 ? -22.375 -20.125 -18.094 1 97.94 98 ASP A O 1
ATOM 763 N N . ARG A 1 99 ? -20.766 -19.5 -16.75 1 97.75 99 ARG A N 1
ATOM 764 C CA . ARG A 1 99 ? -20.531 -18.266 -17.484 1 97.75 99 ARG A CA 1
ATOM 765 C C . ARG A 1 99 ? -20.031 -18.547 -18.891 1 97.75 99 ARG A C 1
ATOM 767 O O . ARG A 1 99 ? -20.484 -17.938 -19.859 1 97.75 99 ARG A O 1
ATOM 774 N N . HIS A 1 100 ? -19.062 -19.453 -18.969 1 97.88 100 HIS A N 1
ATOM 775 C CA . HIS A 1 100 ? -18.578 -19.844 -20.281 1 97.88 100 HIS A CA 1
ATOM 776 C C . HIS A 1 100 ? -19.703 -20.359 -21.156 1 97.88 100 HIS A C 1
ATOM 778 O O . HIS A 1 100 ? -19.797 -20 -22.344 1 97.88 100 HIS A O 1
ATOM 784 N N . GLU A 1 101 ? -20.516 -21.203 -20.562 1 97.31 101 GLU A N 1
ATOM 785 C CA . GLU A 1 101 ? -21.625 -21.797 -21.281 1 97.31 101 GLU A CA 1
ATOM 786 C C . GLU A 1 101 ? -22.594 -20.734 -21.812 1 97.31 101 GLU A C 1
ATOM 788 O O . GLU A 1 101 ? -23.109 -20.844 -22.922 1 97.31 101 GLU A O 1
ATOM 793 N N . LYS A 1 102 ? -22.766 -19.656 -21.078 1 96.69 102 LYS A N 1
ATOM 794 C CA . LYS A 1 102 ? -23.719 -18.594 -21.391 1 96.69 102 LYS A CA 1
ATOM 795 C C . LYS A 1 102 ? -23.047 -17.469 -22.172 1 96.69 102 LYS A C 1
ATOM 797 O O . LYS A 1 102 ? -23.688 -16.484 -22.531 1 96.69 102 LYS A O 1
ATOM 802 N N . GLY A 1 103 ? -21.766 -17.562 -22.359 1 96.25 103 GLY A N 1
ATOM 803 C CA . GLY A 1 103 ? -21.031 -16.531 -23.094 1 96.25 103 GLY A CA 1
ATOM 804 C C . GLY A 1 103 ? -20.812 -15.273 -22.281 1 96.25 103 GLY A C 1
ATOM 805 O O . GLY A 1 103 ? -20.688 -14.18 -22.844 1 96.25 103 GLY A O 1
ATOM 806 N N . GLN A 1 104 ? -20.859 -15.367 -20.984 1 96.62 104 GLN A N 1
ATOM 807 C CA . GLN A 1 104 ? -20.625 -14.234 -20.078 1 96.62 104 GLN A CA 1
ATOM 808 C C . GLN A 1 104 ? -19.141 -14.07 -19.797 1 96.62 104 GLN A C 1
ATOM 810 O O . GLN A 1 104 ? -18.406 -15.055 -19.734 1 96.62 104 GLN A O 1
ATOM 815 N N . PRO A 1 105 ? -18.719 -12.883 -19.547 1 97 105 PRO A N 1
ATOM 816 C CA . PRO A 1 105 ? -17.281 -12.617 -19.422 1 97 105 PRO A CA 1
ATOM 817 C C . PRO A 1 105 ? -16.703 -13.062 -18.078 1 97 105 PRO A C 1
ATOM 819 O O . PRO A 1 105 ? -17.391 -12.992 -17.062 1 97 105 PRO A O 1
ATOM 822 N N . PHE A 1 106 ? -15.531 -13.469 -18.078 1 98.56 106 PHE A N 1
ATOM 823 C CA . PHE A 1 106 ? -14.609 -13.695 -16.969 1 98.56 106 PHE A CA 1
ATOM 824 C C . PHE A 1 106 ? -13.164 -13.672 -17.469 1 98.56 106 PHE A C 1
ATOM 826 O O . PHE A 1 106 ? -12.914 -13.555 -18.656 1 98.56 106 PHE A O 1
ATOM 833 N N . TYR A 1 107 ? -12.203 -13.617 -16.625 1 98.88 107 TYR A N 1
ATOM 834 C CA . TYR A 1 107 ? -10.805 -13.609 -17.031 1 98.88 107 TYR A CA 1
ATOM 835 C C . TYR A 1 107 ? -9.969 -14.508 -16.141 1 98.88 107 TYR A C 1
ATOM 837 O O . TYR A 1 107 ? -10.453 -15.008 -15.117 1 98.88 107 TYR A O 1
ATOM 845 N N . LEU A 1 108 ? -8.773 -14.82 -16.547 1 98.94 108 LEU A N 1
ATOM 846 C CA . LEU A 1 108 ? -7.828 -15.609 -15.773 1 98.94 108 LEU A CA 1
ATOM 847 C C . LEU A 1 108 ? -6.844 -14.711 -15.031 1 98.94 108 LEU A C 1
ATOM 849 O O . LEU A 1 108 ? -6.41 -13.688 -15.57 1 98.94 108 LEU A O 1
ATOM 853 N N . TYR A 1 109 ? -6.602 -15.078 -13.828 1 98.88 109 TYR A N 1
ATOM 854 C CA . TYR A 1 109 ? -5.602 -14.406 -13 1 98.88 109 TYR A CA 1
ATOM 855 C C . TYR A 1 109 ? -4.633 -15.414 -12.398 1 98.88 109 TYR A C 1
ATOM 857 O O . TYR A 1 109 ? -5.051 -16.406 -11.789 1 98.88 109 TYR A O 1
ATOM 865 N N . THR A 1 110 ? -3.34 -15.234 -12.609 1 98.56 110 THR A N 1
ATOM 866 C CA . THR A 1 110 ? -2.289 -15.961 -11.906 1 98.56 110 THR A CA 1
ATOM 867 C C . THR A 1 110 ? -1.092 -15.055 -11.633 1 98.56 110 THR A C 1
ATOM 869 O O . THR A 1 110 ? -1.159 -13.844 -11.867 1 98.56 110 THR A O 1
ATOM 872 N N . GLY A 1 111 ? -0.054 -15.578 -10.969 1 97.19 111 GLY A N 1
ATOM 873 C CA . GLY A 1 111 ? 1.069 -14.711 -10.633 1 97.19 111 GLY A CA 1
ATOM 874 C C . GLY A 1 111 ? 2.301 -15.477 -10.195 1 97.19 111 GLY A C 1
ATOM 875 O O . GLY A 1 111 ? 2.326 -16.719 -10.258 1 97.19 111 GLY A O 1
ATOM 876 N N . ARG A 1 112 ? 3.318 -14.688 -9.906 1 95.81 112 ARG A N 1
ATOM 877 C CA . ARG A 1 112 ? 4.602 -15.219 -9.461 1 95.81 112 ARG A CA 1
ATOM 878 C C . ARG A 1 112 ? 5.383 -14.18 -8.664 1 95.81 112 ARG A C 1
ATOM 880 O O . ARG A 1 112 ? 5.414 -13.008 -9.031 1 95.81 112 ARG A O 1
ATOM 887 N N . GLY A 1 113 ? 5.906 -14.656 -7.547 1 94.81 113 GLY A N 1
ATOM 888 C CA . GLY A 1 113 ? 6.914 -13.867 -6.859 1 94.81 113 GLY A CA 1
ATOM 889 C C . GLY A 1 113 ? 8.328 -14.195 -7.297 1 94.81 113 GLY A C 1
ATOM 890 O O . GLY A 1 113 ? 8.859 -15.258 -6.977 1 94.81 113 GLY A O 1
ATOM 891 N N . PRO A 1 114 ? 8.969 -13.312 -8 1 94.56 114 PRO A N 1
ATOM 892 C CA . PRO A 1 114 ? 10.312 -13.617 -8.516 1 94.56 114 PRO A CA 1
ATOM 893 C C . PRO A 1 114 ? 11.383 -13.594 -7.426 1 94.56 114 PRO A C 1
ATOM 895 O O . PRO A 1 114 ? 11.539 -12.578 -6.734 1 94.56 114 PRO A O 1
ATOM 898 N N . SER A 1 115 ? 12.109 -14.625 -7.258 1 88.12 115 SER A N 1
ATOM 899 C CA . SER A 1 115 ? 13.117 -14.695 -6.207 1 88.12 115 SER A CA 1
ATOM 900 C C . SER A 1 115 ? 14.484 -15.031 -6.777 1 88.12 115 SER A C 1
ATOM 902 O O . SER A 1 115 ? 15.477 -15.078 -6.043 1 88.12 115 SER A O 1
ATOM 904 N N . SER A 1 116 ? 14.547 -15.344 -8.008 1 87 116 SER A N 1
ATOM 905 C CA . SER A 1 116 ? 15.781 -15.648 -8.711 1 87 116 SER A CA 1
ATOM 906 C C . SER A 1 116 ? 15.688 -15.281 -10.188 1 87 116 SER A C 1
ATOM 908 O O . SER A 1 116 ? 14.633 -14.859 -10.656 1 87 116 SER A O 1
ATOM 910 N N . ASP A 1 117 ? 16.734 -15.555 -10.859 1 87 117 ASP A N 1
ATOM 911 C CA . ASP A 1 117 ? 16.812 -15.133 -12.258 1 87 117 ASP A CA 1
ATOM 912 C C . ASP A 1 117 ? 16.141 -16.141 -13.18 1 87 117 ASP A C 1
ATOM 914 O O . ASP A 1 117 ? 15.859 -15.844 -14.336 1 87 117 ASP A O 1
ATOM 918 N N . SER A 1 118 ? 15.953 -17.359 -12.711 1 89.75 118 SER A N 1
ATOM 919 C CA . SER A 1 118 ? 15.359 -18.359 -13.586 1 89.75 118 SER A CA 1
ATOM 920 C C . SER A 1 118 ? 14.336 -19.203 -12.844 1 89.75 118 SER A C 1
ATOM 922 O O . SER A 1 118 ? 14.531 -19.547 -11.672 1 89.75 118 SER A O 1
ATOM 924 N N . MET A 1 119 ? 13.344 -19.578 -13.586 1 92.88 119 MET A N 1
ATOM 925 C CA . MET A 1 119 ? 12.336 -20.484 -13.047 1 92.88 119 MET A CA 1
ATOM 926 C C . MET A 1 119 ? 12.812 -21.922 -13.102 1 92.88 119 MET A C 1
ATOM 928 O O . MET A 1 119 ? 13.617 -22.281 -13.961 1 92.88 119 MET A O 1
ATOM 932 N N . HIS A 1 120 ? 12.422 -22.734 -12.227 1 93 120 HIS A N 1
ATOM 933 C CA . HIS A 1 120 ? 12.57 -24.188 -12.32 1 93 120 HIS A CA 1
ATOM 934 C C . HIS A 1 120 ? 11.297 -24.844 -12.828 1 93 120 HIS A C 1
ATOM 936 O O . HIS A 1 120 ? 10.273 -24.172 -12.984 1 93 120 HIS A O 1
ATOM 942 N N . VAL A 1 121 ? 11.336 -26.094 -13.086 1 93.62 121 VAL A N 1
ATOM 943 C CA . VAL A 1 121 ? 10.242 -26.812 -13.742 1 93.62 121 VAL A CA 1
ATOM 944 C C . VAL A 1 121 ? 9 -26.781 -12.852 1 93.62 121 VAL A C 1
ATOM 946 O O . VAL A 1 121 ? 7.871 -26.781 -13.352 1 93.62 121 VAL A O 1
ATOM 949 N N . GLY A 1 122 ? 9.203 -26.719 -11.547 1 91.81 122 GLY A N 1
ATOM 950 C CA . GLY A 1 122 ? 8.07 -26.609 -10.633 1 91.81 122 GLY A CA 1
ATOM 951 C C . GLY A 1 122 ? 7.277 -25.328 -10.82 1 91.81 122 GLY A C 1
ATOM 952 O O . GLY A 1 122 ? 6.051 -25.328 -10.68 1 91.81 122 GLY A O 1
ATOM 953 N N . HIS A 1 123 ? 7.906 -24.281 -11.148 1 92.62 123 HIS A N 1
ATOM 954 C CA . HIS A 1 123 ? 7.262 -22.984 -11.367 1 92.62 123 HIS A CA 1
ATOM 955 C C . HIS A 1 123 ? 6.461 -22.984 -12.664 1 92.62 123 HIS A C 1
ATOM 957 O O . HIS A 1 123 ? 5.484 -22.25 -12.789 1 92.62 123 HIS A O 1
ATOM 963 N N . THR A 1 124 ? 6.844 -23.766 -13.578 1 93.69 124 THR A N 1
ATOM 964 C CA . THR A 1 124 ? 6.223 -23.703 -14.898 1 93.69 124 THR A CA 1
ATOM 965 C C . THR A 1 124 ? 4.891 -24.453 -14.898 1 93.69 124 THR A C 1
ATOM 967 O O . THR A 1 124 ? 4.035 -24.203 -15.75 1 93.69 124 THR A O 1
ATOM 970 N N . VAL A 1 125 ? 4.719 -25.375 -13.984 1 91.5 125 VAL A N 1
ATOM 971 C CA . VAL A 1 125 ? 3.566 -26.266 -13.961 1 91.5 125 VAL A CA 1
ATOM 972 C C . VAL A 1 125 ? 2.277 -25.453 -13.906 1 91.5 125 VAL A C 1
ATOM 974 O O . VAL A 1 125 ? 1.412 -25.594 -14.773 1 91.5 125 VAL A O 1
ATOM 977 N N . PRO A 1 126 ? 2.176 -24.516 -12.992 1 94.94 126 PRO A N 1
ATOM 978 C CA . PRO A 1 126 ? 0.94 -23.734 -12.961 1 94.94 126 PRO A CA 1
ATOM 979 C C . PRO A 1 126 ? 0.759 -22.859 -14.211 1 94.94 126 PRO A C 1
ATOM 981 O O . PRO A 1 126 ? -0.369 -22.656 -14.664 1 94.94 126 PRO A O 1
ATOM 984 N N . PHE A 1 127 ? 1.781 -22.406 -14.773 1 97.75 127 PHE A N 1
ATOM 985 C CA . PHE A 1 127 ? 1.692 -21.562 -15.953 1 97.75 127 PHE A CA 1
ATOM 986 C C . PHE A 1 127 ? 1.293 -22.375 -17.188 1 97.75 127 PHE A C 1
ATOM 988 O O . PHE A 1 127 ? 0.544 -21.891 -18.031 1 97.75 127 PHE A O 1
ATOM 995 N N . GLU A 1 128 ? 1.832 -23.594 -17.281 1 96.38 128 GLU A N 1
ATOM 996 C CA . GLU A 1 128 ? 1.43 -24.484 -18.375 1 96.38 128 GLU A CA 1
ATOM 997 C C . GLU A 1 128 ? -0.071 -24.766 -18.344 1 96.38 128 GLU A C 1
ATOM 999 O O . GLU A 1 128 ? -0.736 -24.734 -19.375 1 96.38 128 GLU A O 1
ATOM 1004 N N . PHE A 1 129 ? -0.536 -25.047 -17.172 1 98.12 129 PHE A N 1
ATOM 1005 C CA . PHE A 1 129 ? -1.961 -25.297 -17 1 98.12 129 PHE A CA 1
ATOM 1006 C C . PHE A 1 129 ? -2.775 -24.047 -17.344 1 98.12 129 PHE A C 1
ATOM 1008 O O . PHE A 1 129 ? -3.809 -24.141 -18 1 98.12 129 PHE A O 1
ATOM 1015 N N . THR A 1 130 ? -2.355 -22.891 -16.922 1 98.75 130 THR A N 1
ATOM 1016 C CA . THR A 1 130 ? -3.027 -21.625 -17.203 1 98.75 130 THR A CA 1
ATOM 1017 C C . THR A 1 130 ? -3.066 -21.344 -18.703 1 98.75 130 THR A C 1
ATOM 1019 O O . THR A 1 130 ? -4.078 -20.875 -19.219 1 98.75 130 THR A O 1
ATOM 1022 N N . LYS A 1 131 ? -1.943 -21.625 -19.375 1 98.44 131 LYS A N 1
ATOM 1023 C CA . LYS A 1 131 ? -1.895 -21.453 -20.828 1 98.44 131 LYS A CA 1
ATOM 1024 C C . LYS A 1 131 ? -2.943 -22.328 -21.516 1 98.44 131 LYS A C 1
ATOM 1026 O O . LYS A 1 131 ? -3.627 -21.859 -22.438 1 98.44 131 LYS A O 1
ATOM 1031 N N . TRP A 1 132 ? -3.023 -23.547 -21.062 1 98.44 132 TRP A N 1
ATOM 1032 C CA . TRP A 1 132 ? -4.031 -24.438 -21.609 1 98.44 132 TRP A CA 1
ATOM 1033 C C . TRP A 1 132 ? -5.434 -23.891 -21.391 1 98.44 132 TRP A C 1
ATOM 1035 O O . TRP A 1 132 ? -6.27 -23.906 -22.297 1 98.44 132 TRP A O 1
ATOM 1045 N N . LEU A 1 133 ? -5.754 -23.375 -20.172 1 98.75 133 LEU A N 1
ATOM 1046 C CA . LEU A 1 133 ? -7.051 -22.797 -19.859 1 98.75 133 LEU A CA 1
ATOM 1047 C C . LEU A 1 133 ? -7.336 -21.594 -20.766 1 98.75 133 LEU A C 1
ATOM 1049 O O . LEU A 1 133 ? -8.469 -21.406 -21.219 1 98.75 133 LEU A O 1
ATOM 1053 N N . GLN A 1 134 ? -6.312 -20.75 -20.953 1 98.44 134 GLN A N 1
ATOM 1054 C CA . GLN A 1 134 ? -6.465 -19.609 -21.844 1 98.44 134 GLN A CA 1
ATOM 1055 C C . GLN A 1 134 ? -6.898 -20.047 -23.234 1 98.44 134 GLN A C 1
ATOM 1057 O O . GLN A 1 134 ? -7.781 -19.438 -23.844 1 98.44 134 GLN A O 1
ATOM 1062 N N . ASP A 1 135 ? -6.25 -21.125 -23.75 1 97.56 135 ASP A N 1
ATOM 1063 C CA . ASP A 1 135 ? -6.57 -21.625 -25.078 1 97.56 135 ASP A CA 1
ATOM 1064 C C . ASP A 1 135 ? -7.988 -22.188 -25.125 1 97.56 135 ASP A C 1
ATOM 1066 O O . ASP A 1 135 ? -8.703 -22 -26.109 1 97.56 135 ASP A O 1
ATOM 1070 N N . VAL A 1 136 ? -8.367 -22.875 -24.094 1 97.88 136 VAL A N 1
ATOM 1071 C CA . VAL A 1 136 ? -9.656 -23.562 -24.062 1 97.88 136 VAL A CA 1
ATOM 1072 C C . VAL A 1 136 ? -10.781 -22.547 -23.922 1 97.88 136 VAL A C 1
ATOM 1074 O O . VAL A 1 136 ? -11.781 -22.609 -24.641 1 97.88 136 VAL A O 1
ATOM 1077 N N . PHE A 1 137 ? -10.617 -21.562 -23 1 98.19 137 PHE A N 1
ATOM 1078 C CA . PHE A 1 137 ? -11.703 -20.625 -22.688 1 98.19 137 PHE A CA 1
ATOM 1079 C C . PHE A 1 137 ? -11.648 -19.422 -23.609 1 98.19 137 PHE A C 1
ATOM 1081 O O . PHE A 1 137 ? -12.648 -18.734 -23.812 1 98.19 137 PHE A O 1
ATOM 1088 N N . ASP A 1 138 ? -10.414 -19.078 -24.156 1 98.19 138 ASP A N 1
ATOM 1089 C CA . ASP A 1 138 ? -10.211 -17.906 -25 1 98.19 138 ASP A CA 1
ATOM 1090 C C . ASP A 1 138 ? -10.641 -16.641 -24.281 1 98.19 138 ASP A C 1
ATOM 1092 O O . ASP A 1 138 ? -11.469 -15.875 -24.797 1 98.19 138 ASP A O 1
ATOM 1096 N N . VAL A 1 139 ? -10.047 -16.344 -23.156 1 98.44 139 VAL A N 1
ATOM 1097 C CA . VAL A 1 139 ? -10.383 -15.195 -22.328 1 98.44 139 VAL A CA 1
ATOM 1098 C C . VAL A 1 139 ? -9.109 -14.422 -21.969 1 98.44 139 VAL A C 1
ATOM 1100 O O . VAL A 1 139 ? -8 -14.93 -22.156 1 98.44 139 VAL A O 1
ATOM 1103 N N . PRO A 1 140 ? -9.234 -13.125 -21.484 1 98.69 140 PRO A N 1
ATOM 1104 C CA . PRO A 1 140 ? -8.062 -12.375 -21.031 1 98.69 140 PRO A CA 1
ATOM 1105 C C . PRO A 1 140 ? -7.359 -13.031 -19.844 1 98.69 140 PRO A C 1
ATOM 1107 O O . PRO A 1 140 ? -8.008 -13.672 -19.016 1 98.69 140 PRO A O 1
ATOM 1110 N N . LEU A 1 141 ? -6.094 -12.875 -19.875 1 98.88 141 LEU A N 1
ATOM 1111 C CA . LEU A 1 141 ? -5.258 -13.367 -18.797 1 98.88 141 LEU A CA 1
ATOM 1112 C C . LEU A 1 141 ? -4.398 -12.25 -18.219 1 98.88 141 LEU A C 1
ATOM 1114 O O . LEU A 1 141 ? -3.711 -11.547 -18.953 1 98.88 141 LEU A O 1
ATOM 1118 N N . VAL A 1 142 ? -4.512 -12.086 -16.922 1 98.94 142 VAL A N 1
ATOM 1119 C CA . VAL A 1 142 ? -3.643 -11.164 -16.188 1 98.94 142 VAL A CA 1
ATOM 1120 C C . VAL A 1 142 ? -2.652 -11.953 -15.336 1 98.94 142 VAL A C 1
ATOM 1122 O O . VAL A 1 142 ? -3.045 -12.844 -14.586 1 98.94 142 VAL A O 1
ATOM 1125 N N . ILE A 1 143 ? -1.346 -11.664 -15.477 1 98.94 143 ILE A N 1
ATOM 1126 C CA . ILE A 1 143 ? -0.297 -12.289 -14.672 1 98.94 143 ILE A CA 1
ATOM 1127 C C . ILE A 1 143 ? 0.381 -11.234 -13.805 1 98.94 143 ILE A C 1
ATOM 1129 O O . ILE A 1 143 ? 0.978 -10.281 -14.312 1 98.94 143 ILE A O 1
ATOM 1133 N N . MET A 1 144 ? 0.308 -11.422 -12.547 1 98.81 144 MET A N 1
ATOM 1134 C CA . MET A 1 144 ? 0.872 -10.484 -11.578 1 98.81 144 MET A CA 1
ATOM 1135 C C . MET A 1 144 ? 2.256 -10.938 -11.125 1 98.81 144 MET A C 1
ATOM 1137 O O . MET A 1 144 ? 2.418 -12.062 -10.641 1 98.81 144 MET A O 1
ATOM 1141 N N . MET A 1 145 ? 3.238 -10.062 -11.336 1 98.69 145 MET A N 1
ATOM 1142 C CA . MET A 1 145 ? 4.543 -10.273 -10.719 1 98.69 145 MET A CA 1
ATOM 1143 C C . MET A 1 145 ? 4.625 -9.562 -9.375 1 98.69 145 MET A C 1
ATOM 1145 O O . MET A 1 145 ? 4.609 -8.328 -9.312 1 98.69 145 MET A O 1
ATOM 1149 N N . THR A 1 146 ? 4.703 -10.328 -8.305 1 98 146 THR A N 1
ATOM 1150 C CA . THR A 1 146 ? 4.656 -9.773 -6.961 1 98 146 THR A CA 1
ATOM 1151 C C . THR A 1 146 ? 6.059 -9.453 -6.457 1 98 146 THR A C 1
ATOM 1153 O O . THR A 1 146 ? 6.457 -9.906 -5.383 1 98 146 THR A O 1
ATOM 1156 N N . ASP A 1 147 ? 6.777 -8.688 -7.18 1 98.06 147 ASP A N 1
ATOM 1157 C CA . ASP A 1 147 ? 8.156 -8.32 -6.875 1 98.06 147 ASP A CA 1
ATOM 1158 C C . ASP A 1 147 ? 8.234 -7.477 -5.605 1 98.06 147 ASP A C 1
ATOM 1160 O O . ASP A 1 147 ? 9.219 -7.547 -4.867 1 98.06 147 ASP A O 1
ATOM 1164 N N . ASP A 1 148 ? 7.211 -6.742 -5.277 1 98.25 148 ASP A N 1
ATOM 1165 C CA . ASP A 1 148 ? 7.184 -5.965 -4.043 1 98.25 148 ASP A CA 1
ATOM 1166 C C . ASP A 1 148 ? 7.062 -6.879 -2.824 1 98.25 148 ASP A C 1
ATOM 1168 O O . ASP A 1 148 ? 7.73 -6.664 -1.811 1 98.25 148 ASP A O 1
ATOM 1172 N N . GLU A 1 149 ? 6.246 -7.883 -2.896 1 96.88 149 GLU A N 1
ATOM 1173 C CA . GLU A 1 149 ? 6.133 -8.844 -1.805 1 96.88 149 GLU A CA 1
ATOM 1174 C C . GLU A 1 149 ? 7.469 -9.516 -1.517 1 96.88 149 GLU A C 1
ATOM 1176 O O . GLU A 1 149 ? 7.859 -9.664 -0.356 1 96.88 149 GLU A O 1
ATOM 1181 N N . LYS A 1 150 ? 8.086 -10 -2.574 1 95.06 150 LYS A N 1
ATOM 1182 C CA . LYS A 1 150 ? 9.367 -10.672 -2.418 1 95.06 150 LYS A CA 1
ATOM 1183 C C . LYS A 1 150 ? 10.398 -9.75 -1.768 1 95.06 150 LYS A C 1
ATOM 1185 O O . LYS A 1 150 ? 11.156 -10.18 -0.895 1 95.06 150 LYS A O 1
ATOM 1190 N N . TYR A 1 151 ? 10.422 -8.523 -2.176 1 97.44 151 TYR A N 1
ATOM 1191 C CA . TYR A 1 151 ? 11.305 -7.531 -1.575 1 97.44 151 TYR A CA 1
ATOM 1192 C C . TYR A 1 151 ? 11.016 -7.375 -0.087 1 97.44 151 TYR A C 1
ATOM 1194 O O . TYR A 1 151 ? 11.93 -7.434 0.739 1 97.44 151 TYR A O 1
ATOM 1202 N N . MET A 1 152 ? 9.758 -7.227 0.307 1 97.12 152 MET A N 1
ATOM 1203 C CA . MET A 1 152 ? 9.391 -6.922 1.686 1 97.12 152 MET A CA 1
ATOM 1204 C C . MET A 1 152 ? 9.523 -8.156 2.57 1 97.12 152 MET A C 1
ATOM 1206 O O . MET A 1 152 ? 9.766 -8.039 3.773 1 97.12 152 MET A O 1
ATOM 1210 N N . HIS A 1 153 ? 9.391 -9.281 2.012 1 93.31 153 HIS A N 1
ATOM 1211 C CA . HIS A 1 153 ? 9.492 -10.516 2.779 1 93.31 153 HIS A CA 1
ATOM 1212 C C . HIS A 1 153 ? 10.945 -10.922 2.99 1 93.31 153 HIS A C 1
ATOM 1214 O O . HIS A 1 153 ? 11.289 -11.516 4.012 1 93.31 153 HIS A O 1
ATOM 1220 N N . SER A 1 154 ? 11.789 -10.578 2.039 1 92.12 154 SER A N 1
ATOM 1221 C CA . SER A 1 154 ? 13.188 -11 2.096 1 92.12 154 SER A CA 1
ATOM 1222 C C . SER A 1 154 ? 14.062 -9.922 2.74 1 92.12 154 SER A C 1
ATOM 1224 O O . SER A 1 154 ? 13.914 -8.734 2.443 1 92.12 154 SER A O 1
ATOM 1226 N N . GLN A 1 155 ? 14.992 -10.328 3.506 1 88.38 155 GLN A N 1
ATOM 1227 C CA . GLN A 1 155 ? 15.922 -9.383 4.113 1 88.38 155 GLN A CA 1
ATOM 1228 C C . GLN A 1 155 ? 17.062 -9.047 3.16 1 88.38 155 GLN A C 1
ATOM 1230 O O . GLN A 1 155 ? 17.719 -8.008 3.301 1 88.38 155 GLN A O 1
ATOM 1235 N N . LYS A 1 156 ? 17.25 -9.891 2.146 1 90.06 156 LYS A N 1
ATOM 1236 C CA . LYS A 1 156 ? 18.438 -9.773 1.323 1 90.06 156 LYS A CA 1
ATOM 1237 C C . LYS A 1 156 ? 18.141 -9.102 -0.011 1 90.06 156 LYS A C 1
ATOM 1239 O O . LYS A 1 156 ? 19.016 -8.484 -0.619 1 90.06 156 LYS A O 1
ATOM 1244 N N . ILE A 1 157 ? 16.953 -9.25 -0.427 1 93.44 157 ILE A N 1
ATOM 1245 C CA . ILE A 1 157 ? 16.594 -8.766 -1.755 1 93.44 157 ILE A CA 1
ATOM 1246 C C . ILE A 1 157 ? 16.359 -7.254 -1.706 1 93.44 157 ILE A C 1
ATOM 1248 O O . ILE A 1 157 ? 15.617 -6.762 -0.857 1 93.44 157 ILE A O 1
ATOM 1252 N N . GLU A 1 158 ? 17.047 -6.508 -2.564 1 94.56 158 GLU A N 1
ATOM 1253 C CA . GLU A 1 158 ? 16.828 -5.078 -2.746 1 94.56 158 GLU A CA 1
ATOM 1254 C C . GLU A 1 158 ? 15.852 -4.809 -3.883 1 94.56 158 GLU A C 1
ATOM 1256 O O . GLU A 1 158 ? 15.508 -5.715 -4.645 1 94.56 158 GLU A O 1
ATOM 1261 N N . VAL A 1 159 ? 15.406 -3.562 -3.965 1 95.75 159 VAL A N 1
ATOM 1262 C CA . VAL A 1 159 ? 14.414 -3.197 -4.973 1 95.75 159 VAL A CA 1
ATOM 1263 C C . VAL A 1 159 ? 14.969 -3.488 -6.367 1 95.75 159 VAL A C 1
ATOM 1265 O O . VAL A 1 159 ? 14.281 -4.074 -7.203 1 95.75 159 VAL A O 1
ATOM 1268 N N . GLU A 1 160 ? 16.203 -3.158 -6.582 1 94.81 160 GLU A N 1
ATOM 1269 C CA . GLU A 1 160 ? 16.828 -3.35 -7.887 1 94.81 160 GLU A CA 1
ATOM 1270 C C . GLU A 1 160 ? 16.953 -4.832 -8.227 1 94.81 160 GLU A C 1
ATOM 1272 O O . GLU A 1 160 ? 16.797 -5.227 -9.383 1 94.81 160 GLU A O 1
ATOM 1277 N N . ASP A 1 161 ? 17.25 -5.652 -7.262 1 96 161 ASP A N 1
ATOM 1278 C CA . ASP A 1 161 ? 17.297 -7.098 -7.457 1 96 161 ASP A CA 1
ATOM 1279 C C . ASP A 1 161 ? 15.938 -7.641 -7.883 1 96 161 ASP A C 1
ATOM 1281 O O . ASP A 1 161 ? 15.844 -8.414 -8.836 1 96 161 ASP A O 1
ATOM 1285 N N . SER A 1 162 ? 14.984 -7.23 -7.133 1 96.75 162 SER A N 1
ATOM 1286 C CA . SER A 1 162 ? 13.633 -7.707 -7.395 1 96.75 162 SER A CA 1
ATOM 1287 C C . SER A 1 162 ? 13.18 -7.348 -8.805 1 96.75 162 SER A C 1
ATOM 1289 O O . SER A 1 162 ? 12.555 -8.164 -9.492 1 96.75 162 SER A O 1
ATOM 1291 N N . LYS A 1 163 ? 13.484 -6.148 -9.25 1 96.81 163 LYS A N 1
ATOM 1292 C CA . LYS A 1 163 ? 13.125 -5.699 -10.594 1 96.81 163 LYS A CA 1
ATOM 1293 C C . LYS A 1 163 ? 13.875 -6.5 -11.656 1 96.81 163 LYS A C 1
ATOM 1295 O O . LYS A 1 163 ? 13.305 -6.848 -12.695 1 96.81 163 LYS A O 1
ATOM 1300 N N . ARG A 1 164 ? 15.102 -6.77 -11.398 1 96.88 164 ARG A N 1
ATOM 1301 C CA . ARG A 1 164 ? 15.891 -7.586 -12.312 1 96.88 164 ARG A CA 1
ATOM 1302 C C . ARG A 1 164 ? 15.328 -9 -12.414 1 96.88 164 ARG A C 1
ATOM 1304 O O . ARG A 1 164 ? 15.164 -9.531 -13.516 1 96.88 164 ARG A O 1
ATOM 1311 N N . PHE A 1 165 ? 15.055 -9.602 -11.258 1 96.69 165 PHE A N 1
ATOM 1312 C CA . PHE A 1 165 ? 14.461 -10.93 -11.242 1 96.69 165 PHE A CA 1
ATOM 1313 C C . PHE A 1 165 ? 13.133 -10.938 -11.992 1 96.69 165 PHE A C 1
ATOM 1315 O O . PHE A 1 165 ? 12.82 -11.906 -12.695 1 96.69 165 PHE A O 1
ATOM 1322 N N . THR A 1 166 ? 12.375 -9.875 -11.805 1 98.12 166 THR A N 1
ATOM 1323 C CA . THR A 1 166 ? 11.07 -9.773 -12.453 1 98.12 166 THR A CA 1
ATOM 1324 C C . THR A 1 166 ? 11.211 -9.812 -13.969 1 98.12 166 THR A C 1
ATOM 1326 O O . THR A 1 166 ? 10.523 -10.586 -14.641 1 98.12 166 THR A O 1
ATOM 1329 N N . LYS A 1 167 ? 12.094 -9.055 -14.523 1 97.75 167 LYS A N 1
ATOM 1330 C CA . LYS A 1 167 ? 12.297 -9.031 -15.969 1 97.75 167 LYS A CA 1
ATOM 1331 C C . LYS A 1 167 ? 12.695 -10.406 -16.5 1 97.75 167 LYS A C 1
ATOM 1333 O O . LYS A 1 167 ? 12.164 -10.867 -17.5 1 97.75 167 LYS A O 1
ATOM 1338 N N . ALA A 1 168 ? 13.562 -11.039 -15.797 1 97 168 ALA A N 1
ATOM 1339 C CA . ALA A 1 168 ? 14.008 -12.375 -16.188 1 97 168 ALA A CA 1
ATOM 1340 C C . ALA A 1 168 ? 12.859 -13.375 -16.141 1 97 168 ALA A C 1
ATOM 1342 O O . ALA A 1 168 ? 12.664 -14.164 -17.062 1 97 168 ALA A O 1
ATOM 1343 N N . ASN A 1 169 ? 12.125 -13.336 -15.078 1 97.69 169 ASN A N 1
ATOM 1344 C CA . ASN A 1 169 ? 11.016 -14.273 -14.898 1 97.69 169 ASN A CA 1
ATOM 1345 C C . ASN A 1 169 ? 9.906 -14.016 -15.914 1 97.69 169 ASN A C 1
ATOM 1347 O O . ASN A 1 169 ? 9.25 -14.953 -16.359 1 97.69 169 ASN A O 1
ATOM 1351 N N . VAL A 1 170 ? 9.664 -12.727 -16.219 1 98.56 170 VAL A N 1
ATOM 1352 C CA . VAL A 1 170 ? 8.648 -12.414 -17.219 1 98.56 170 VAL A CA 1
ATOM 1353 C C . VAL A 1 170 ? 9.039 -13.031 -18.562 1 98.56 170 VAL A C 1
ATOM 1355 O O . VAL A 1 170 ? 8.188 -13.594 -19.266 1 98.56 170 VAL A O 1
ATOM 1358 N N . LYS A 1 171 ? 10.305 -12.922 -18.906 1 98.25 171 LYS A N 1
ATOM 1359 C CA . LYS A 1 171 ? 10.758 -13.555 -20.156 1 98.25 171 LYS A CA 1
ATOM 1360 C C . LYS A 1 171 ? 10.523 -15.062 -20.109 1 98.25 171 LYS A C 1
ATOM 1362 O O . LYS A 1 171 ? 10.117 -15.664 -21.109 1 98.25 171 LYS A O 1
ATOM 1367 N N . ASP A 1 172 ? 10.797 -15.672 -18.984 1 98 172 ASP A N 1
ATOM 1368 C CA . ASP A 1 172 ? 10.523 -17.094 -18.812 1 98 172 ASP A CA 1
ATOM 1369 C C . ASP A 1 172 ? 9.039 -17.406 -18.984 1 98 172 ASP A C 1
ATOM 1371 O O . ASP A 1 172 ? 8.672 -18.375 -19.656 1 98 172 ASP A O 1
ATOM 1375 N N . ILE A 1 173 ? 8.188 -16.594 -18.391 1 98.62 173 ILE A N 1
ATOM 1376 C CA . ILE A 1 173 ? 6.742 -16.797 -18.438 1 98.62 173 ILE A CA 1
ATOM 1377 C C . ILE A 1 173 ? 6.254 -16.672 -19.891 1 98.62 173 ILE A C 1
ATOM 1379 O O . ILE A 1 173 ? 5.441 -17.469 -20.344 1 98.62 173 ILE A O 1
ATOM 1383 N N . ILE A 1 174 ? 6.766 -15.656 -20.609 1 98.56 174 ILE A N 1
ATOM 1384 C CA . ILE A 1 174 ? 6.41 -15.461 -22.016 1 98.56 174 ILE A CA 1
ATOM 1385 C C . ILE A 1 174 ? 6.789 -16.703 -22.812 1 98.56 174 ILE A C 1
ATOM 1387 O O . ILE A 1 174 ? 6.035 -17.141 -23.688 1 98.56 174 ILE A O 1
ATOM 1391 N N . ALA A 1 175 ? 7.844 -17.359 -22.438 1 98.06 175 ALA A N 1
ATOM 1392 C CA . ALA A 1 175 ? 8.367 -18.516 -23.156 1 98.06 175 ALA A CA 1
ATOM 1393 C C . ALA A 1 175 ? 7.473 -19.734 -22.953 1 98.06 175 ALA A C 1
ATOM 1395 O O . ALA A 1 175 ? 7.613 -20.734 -23.672 1 98.06 175 ALA A O 1
ATOM 1396 N N . ILE A 1 176 ? 6.582 -19.672 -21.984 1 97.69 176 ILE A N 1
ATOM 1397 C CA . ILE A 1 176 ? 5.598 -20.734 -21.828 1 97.69 176 ILE A CA 1
ATOM 1398 C C . ILE A 1 176 ? 4.699 -20.797 -23.062 1 97.69 176 ILE A C 1
ATOM 1400 O O . ILE A 1 176 ? 4.207 -21.875 -23.422 1 97.69 176 ILE A O 1
ATOM 1404 N N . GLY A 1 177 ? 4.402 -19.625 -23.672 1 97.19 177 GLY A N 1
ATOM 1405 C CA . GLY A 1 177 ? 3.678 -19.625 -24.938 1 97.19 177 GLY A CA 1
ATOM 1406 C C . GLY A 1 177 ? 2.322 -18.953 -24.844 1 97.19 177 GLY A C 1
ATOM 1407 O O . GLY A 1 177 ? 1.398 -19.312 -25.594 1 97.19 177 GLY A O 1
ATOM 1408 N N . PHE A 1 178 ? 2.166 -18 -23.953 1 98 178 PHE A N 1
ATOM 1409 C CA . PHE A 1 178 ? 0.904 -17.281 -23.812 1 98 178 PHE A CA 1
ATOM 1410 C C . PHE A 1 178 ? 0.632 -16.406 -25.031 1 98 178 PHE A C 1
ATOM 1412 O O . PHE A 1 178 ? 1.564 -15.945 -25.688 1 98 178 PHE A O 1
ATOM 1419 N N . ASP A 1 179 ? -0.624 -16.188 -25.344 1 97.81 179 ASP A N 1
ATOM 1420 C CA . ASP A 1 179 ? -1.045 -15.328 -26.438 1 97.81 179 ASP A CA 1
ATOM 1421 C C . ASP A 1 179 ? -0.895 -13.852 -26.062 1 97.81 179 ASP A C 1
ATOM 1423 O O . ASP A 1 179 ? -1.579 -13.359 -25.172 1 97.81 179 ASP A O 1
ATOM 1427 N N . MET A 1 180 ? -0.043 -13.172 -26.812 1 97.88 180 MET A N 1
ATOM 1428 C CA . MET A 1 180 ? 0.25 -11.766 -26.516 1 97.88 180 MET A CA 1
ATOM 1429 C C . MET A 1 180 ? -1.015 -10.922 -26.578 1 97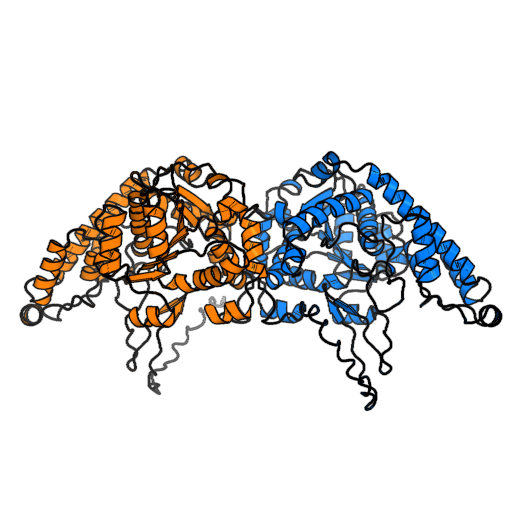.88 180 MET A C 1
ATOM 1431 O O . MET A 1 180 ? -1.194 -9.992 -25.797 1 97.88 180 MET A O 1
ATOM 1435 N N . LYS A 1 181 ? -1.942 -11.195 -27.422 1 98.25 181 LYS A N 1
ATOM 1436 C CA . LYS A 1 181 ? -3.15 -10.406 -27.625 1 98.25 181 LYS A CA 1
ATOM 1437 C C . LYS A 1 181 ? -4.094 -10.523 -26.422 1 98.25 181 LYS A C 1
ATOM 1439 O O . LYS A 1 181 ? -4.953 -9.664 -26.219 1 98.25 181 LYS A O 1
ATOM 1444 N N . LYS A 1 182 ? -3.883 -11.586 -25.625 1 98.5 182 LYS A N 1
ATOM 1445 C CA . LYS A 1 182 ? -4.844 -11.875 -24.562 1 98.5 182 LYS A CA 1
ATOM 1446 C C . LYS A 1 182 ? -4.191 -11.75 -23.188 1 98.5 182 LYS A C 1
ATOM 1448 O O . LYS A 1 182 ? -4.84 -11.992 -22.156 1 98.5 182 LYS A O 1
ATOM 1453 N N . THR A 1 183 ? -2.881 -11.43 -23.203 1 98.88 183 THR A N 1
ATOM 1454 C CA . THR A 1 183 ? -2.156 -11.547 -21.938 1 98.88 183 THR A CA 1
ATOM 1455 C C . THR A 1 183 ? -1.566 -10.203 -21.516 1 98.88 183 THR A C 1
ATOM 1457 O O . THR A 1 183 ? -0.957 -9.508 -22.344 1 98.88 183 THR A O 1
ATOM 1460 N N . PHE A 1 184 ? -1.812 -9.828 -20.281 1 98.94 184 PHE A N 1
ATOM 1461 C CA . PHE A 1 184 ? -1.183 -8.672 -19.656 1 98.94 184 PHE A CA 1
ATOM 1462 C C . PHE A 1 184 ? -0.381 -9.094 -18.438 1 98.94 184 PHE A C 1
ATOM 1464 O O . PHE A 1 184 ? -0.932 -9.664 -17.484 1 98.94 184 PHE A O 1
ATOM 1471 N N . ILE A 1 185 ? 0.891 -8.898 -18.469 1 98.94 185 ILE A N 1
ATOM 1472 C CA . ILE A 1 185 ? 1.778 -9.172 -17.344 1 98.94 185 ILE A CA 1
ATOM 1473 C C . ILE A 1 185 ? 2.234 -7.852 -16.719 1 98.94 185 ILE A C 1
ATOM 1475 O O . ILE A 1 185 ? 2.611 -6.918 -17.438 1 98.94 185 ILE A O 1
ATOM 1479 N N . PHE A 1 186 ? 2.162 -7.742 -15.414 1 98.81 186 PHE A N 1
ATOM 1480 C CA . PHE A 1 186 ? 2.629 -6.488 -14.836 1 98.81 186 PHE A CA 1
ATOM 1481 C C . PHE A 1 186 ? 3.438 -6.742 -13.57 1 98.81 186 PHE A C 1
ATOM 1483 O O . PHE A 1 186 ? 3.246 -7.758 -12.898 1 98.81 186 PHE A O 1
ATOM 1490 N N . SER A 1 187 ? 4.426 -5.875 -13.344 1 98.44 187 SER A N 1
ATOM 1491 C CA . SER A 1 187 ? 5.168 -5.777 -12.086 1 98.44 187 SER A CA 1
ATOM 1492 C C . SER A 1 187 ? 4.449 -4.871 -11.094 1 98.44 187 SER A C 1
ATOM 1494 O O . SER A 1 187 ? 3.979 -3.791 -11.453 1 98.44 187 SER A O 1
ATOM 1496 N N . ASP A 1 188 ? 4.363 -5.324 -9.859 1 98.69 188 ASP A N 1
ATOM 1497 C CA . ASP A 1 188 ? 3.738 -4.473 -8.852 1 98.69 188 ASP A CA 1
ATOM 1498 C C . ASP A 1 188 ? 4.473 -3.141 -8.727 1 98.69 188 ASP A C 1
ATOM 1500 O O . ASP A 1 188 ? 3.844 -2.082 -8.688 1 98.69 188 ASP A O 1
ATOM 1504 N N . PHE A 1 189 ? 5.762 -3.123 -8.672 1 98.25 189 PHE A N 1
ATOM 1505 C CA . PHE A 1 189 ? 6.535 -1.895 -8.531 1 98.25 189 PHE A CA 1
ATOM 1506 C C . PHE A 1 189 ? 6.207 -0.918 -9.656 1 98.25 189 PHE A C 1
ATOM 1508 O O . PHE A 1 189 ? 6.223 0.297 -9.453 1 98.25 189 PHE A O 1
ATOM 1515 N N . ASP A 1 190 ? 5.859 -1.424 -10.797 1 97.31 190 ASP A N 1
ATOM 1516 C CA . ASP A 1 190 ? 5.668 -0.565 -11.961 1 97.31 190 ASP A CA 1
ATOM 1517 C C . ASP A 1 190 ? 4.195 -0.199 -12.141 1 97.31 190 ASP A C 1
ATOM 1519 O O . ASP A 1 190 ? 3.875 0.871 -12.664 1 97.31 190 ASP A O 1
ATOM 1523 N N . PHE A 1 191 ? 3.301 -1.045 -11.68 1 98.5 191 PHE A N 1
ATOM 1524 C CA . PHE A 1 191 ? 1.909 -0.912 -12.094 1 98.5 191 PHE A CA 1
ATOM 1525 C C . PHE A 1 191 ? 1.069 -0.306 -10.977 1 98.5 191 PHE A C 1
ATOM 1527 O O . PHE A 1 191 ? 0.015 0.28 -11.227 1 98.5 191 PHE A O 1
ATOM 1534 N N . VAL A 1 192 ? 1.415 -0.481 -9.695 1 98.69 192 VAL A N 1
ATOM 1535 C CA . VAL A 1 192 ? 0.625 0.037 -8.578 1 98.69 192 VAL A CA 1
ATOM 1536 C C . VAL A 1 192 ? 0.278 1.503 -8.836 1 98.69 192 VAL A C 1
ATOM 1538 O O . VAL A 1 192 ? 1.162 2.318 -9.109 1 98.69 192 VAL A O 1
ATOM 1541 N N . GLY A 1 193 ? -0.958 1.859 -8.703 1 98.25 193 GLY A N 1
ATOM 1542 C CA . GLY A 1 193 ? -1.511 3.178 -8.969 1 98.25 193 GLY A CA 1
ATOM 1543 C C . GLY A 1 193 ? -2.889 3.131 -9.602 1 98.25 193 GLY A C 1
ATOM 1544 O O . GLY A 1 193 ? -3.396 2.053 -9.922 1 98.25 193 GLY A O 1
ATOM 1545 N N . GLY A 1 194 ? -3.559 4.223 -9.688 1 96.81 194 GLY A N 1
ATOM 1546 C CA . GLY A 1 194 ? -4.832 4.332 -10.383 1 96.81 194 GLY A CA 1
ATOM 1547 C C . GLY A 1 194 ? -5.902 3.424 -9.812 1 96.81 194 GLY A C 1
ATOM 1548 O O . GLY A 1 194 ? -6.055 3.328 -8.594 1 96.81 194 GLY A O 1
ATOM 1549 N N . ALA A 1 195 ? -6.613 2.764 -10.742 1 98 195 ALA A N 1
ATOM 1550 C CA . ALA A 1 195 ? -7.727 1.898 -10.359 1 98 195 ALA A CA 1
ATOM 1551 C C . ALA A 1 195 ? -7.238 0.711 -9.531 1 98 195 ALA A C 1
ATOM 1553 O O . ALA A 1 195 ? -7.941 0.245 -8.633 1 98 195 ALA A O 1
ATOM 1554 N N . PHE A 1 196 ? -6.055 0.212 -9.867 1 98.75 196 PHE A N 1
ATOM 1555 C CA . PHE A 1 196 ? -5.473 -0.896 -9.117 1 98.75 196 PHE A CA 1
ATOM 1556 C C . PHE A 1 196 ? -5.246 -0.506 -7.66 1 98.75 196 PHE A C 1
ATOM 1558 O O . PHE A 1 196 ? -5.629 -1.241 -6.746 1 98.75 196 PHE A O 1
ATOM 1565 N N . TYR A 1 197 ? -4.703 0.683 -7.402 1 98.81 197 TYR A N 1
ATOM 1566 C CA . TYR A 1 197 ? -4.461 1.161 -6.047 1 98.81 197 TYR A CA 1
ATOM 1567 C C . TYR A 1 197 ? -5.773 1.418 -5.312 1 98.81 197 TYR A C 1
ATOM 1569 O O . TYR A 1 197 ? -5.875 1.182 -4.105 1 98.81 197 TYR A O 1
ATOM 1577 N N . GLU A 1 198 ? -6.754 1.926 -5.992 1 98.31 198 GLU A N 1
ATOM 1578 C CA . GLU A 1 198 ? -8.062 2.111 -5.367 1 98.31 198 GLU A CA 1
ATOM 1579 C C . GLU A 1 198 ? -8.594 0.797 -4.801 1 98.31 198 GLU A C 1
ATOM 1581 O O . GLU A 1 198 ? -9.094 0.758 -3.676 1 98.31 198 GLU A O 1
ATOM 1586 N N . ASN A 1 199 ? -8.438 -0.274 -5.559 1 98.5 199 ASN A N 1
ATOM 1587 C CA . ASN A 1 199 ? -8.938 -1.566 -5.098 1 98.5 199 ASN A CA 1
ATOM 1588 C C . ASN A 1 199 ? -8.07 -2.131 -3.973 1 98.5 199 ASN A C 1
ATOM 1590 O O . ASN A 1 199 ? -8.57 -2.809 -3.076 1 98.5 199 ASN A O 1
ATOM 1594 N N . ILE A 1 200 ? -6.719 -1.863 -4.043 1 98.81 200 ILE A N 1
ATOM 1595 C CA . ILE A 1 200 ? -5.875 -2.229 -2.91 1 98.81 200 ILE A CA 1
ATOM 1596 C C . ILE A 1 200 ? -6.41 -1.575 -1.638 1 98.81 200 ILE A C 1
ATOM 1598 O O . ILE A 1 200 ? -6.57 -2.242 -0.612 1 98.81 200 ILE A O 1
ATOM 1602 N N . CYS A 1 201 ? -6.77 -0.297 -1.688 1 98.69 201 CYS A N 1
ATOM 1603 C CA . CYS A 1 201 ? -7.258 0.437 -0.526 1 98.69 201 CYS A CA 1
ATOM 1604 C C . CYS A 1 201 ? -8.617 -0.083 -0.086 1 98.69 201 CYS A C 1
ATOM 1606 O O . CYS A 1 201 ? -8.891 -0.184 1.111 1 98.69 201 CYS A O 1
ATOM 1608 N N . ARG A 1 202 ? -9.516 -0.409 -1.052 1 98.06 202 ARG A N 1
ATOM 1609 C CA . ARG A 1 202 ? -10.82 -0.964 -0.714 1 98.06 202 ARG A CA 1
ATOM 1610 C C . ARG A 1 202 ? -10.68 -2.252 0.09 1 98.06 202 ARG A C 1
ATOM 1612 O O . ARG A 1 202 ? -11.406 -2.467 1.062 1 98.06 202 ARG A O 1
ATOM 1619 N N . MET A 1 203 ? -9.742 -3.096 -0.335 1 98.31 203 MET A N 1
ATOM 1620 C CA . MET A 1 203 ? -9.492 -4.344 0.382 1 98.31 203 MET A CA 1
ATOM 1621 C C . MET A 1 203 ? -8.828 -4.07 1.728 1 98.31 203 MET A C 1
ATOM 1623 O O . MET A 1 203 ? -9.211 -4.648 2.744 1 98.31 203 MET A O 1
ATOM 1627 N N . ALA A 1 204 ? -7.836 -3.18 1.744 1 98.5 204 ALA A N 1
ATOM 1628 C CA . ALA A 1 204 ? -7.074 -2.885 2.955 1 98.5 204 ALA A CA 1
ATOM 1629 C C . ALA A 1 204 ? -7.98 -2.334 4.051 1 98.5 204 ALA A C 1
ATOM 1631 O O . ALA A 1 204 ? -7.754 -2.592 5.238 1 98.5 204 ALA A O 1
ATOM 1632 N N . LYS A 1 205 ? -8.984 -1.543 3.689 1 97.88 205 LYS A N 1
ATOM 1633 C CA . LYS A 1 205 ? -9.953 -0.965 4.621 1 97.88 205 LYS A CA 1
ATOM 1634 C C . LYS A 1 205 ? -10.75 -2.055 5.336 1 97.88 205 LYS A C 1
ATOM 1636 O O . LYS A 1 205 ? -11.203 -1.856 6.465 1 97.88 205 LYS A O 1
ATOM 1641 N N . ARG A 1 206 ? -10.844 -3.221 4.785 1 97.62 206 ARG A N 1
ATOM 1642 C CA . ARG A 1 206 ? -11.781 -4.23 5.258 1 97.62 206 ARG A CA 1
ATOM 1643 C C . ARG A 1 206 ? -11.047 -5.371 5.961 1 97.62 206 ARG A C 1
ATOM 1645 O O . ARG A 1 206 ? -11.609 -6.023 6.848 1 97.62 206 ARG A O 1
ATOM 1652 N N . ILE A 1 207 ? -9.805 -5.66 5.586 1 97.88 207 ILE A N 1
ATOM 1653 C CA . ILE A 1 207 ? -9.023 -6.738 6.188 1 97.88 207 ILE A CA 1
ATOM 1654 C C . ILE A 1 207 ? -8.414 -6.262 7.504 1 97.88 207 ILE A C 1
ATOM 1656 O O . ILE A 1 207 ? -7.715 -5.25 7.539 1 97.88 207 ILE A O 1
ATOM 1660 N N . THR A 1 208 ? -8.648 -6.953 8.562 1 97.94 208 THR A N 1
ATOM 1661 C CA . THR A 1 208 ? -8.117 -6.574 9.867 1 97.94 208 THR A CA 1
ATOM 1662 C C . THR A 1 208 ? -6.805 -7.301 10.148 1 97.94 208 THR A C 1
ATOM 1664 O O . THR A 1 208 ? -6.48 -8.289 9.484 1 97.94 208 THR A O 1
ATOM 1667 N N . ILE A 1 209 ? -6.094 -6.824 11.148 1 98.19 209 ILE A N 1
ATOM 1668 C CA . ILE A 1 209 ? -4.859 -7.461 11.594 1 98.19 209 ILE A CA 1
ATOM 1669 C C . ILE A 1 209 ? -5.164 -8.867 12.117 1 98.19 209 ILE A C 1
ATOM 1671 O O . ILE A 1 209 ? -4.43 -9.812 11.836 1 98.19 209 ILE A O 1
ATOM 1675 N N . ASN A 1 210 ? -6.27 -8.914 12.781 1 97.69 210 ASN A N 1
ATOM 1676 C CA . ASN A 1 210 ? -6.703 -10.203 13.305 1 97.69 210 ASN A CA 1
ATOM 1677 C C . ASN A 1 210 ? -6.887 -11.234 12.188 1 97.69 210 ASN A C 1
ATOM 1679 O O . ASN A 1 210 ? -6.477 -12.391 12.328 1 97.69 210 ASN A O 1
ATOM 1683 N N . GLN A 1 211 ? -7.465 -10.906 11.172 1 96.75 211 GLN A N 1
ATOM 1684 C CA . GLN A 1 211 ? -7.727 -11.812 10.055 1 96.75 211 GLN A CA 1
ATOM 1685 C C . GLN A 1 211 ? -6.422 -12.281 9.414 1 96.75 211 GLN A C 1
ATOM 1687 O O . GLN A 1 211 ? -6.273 -13.469 9.102 1 96.75 211 GLN A O 1
ATOM 1692 N N . VAL A 1 212 ? -5.465 -11.414 9.281 1 96.69 212 VAL A N 1
ATOM 1693 C CA . VAL A 1 212 ? -4.188 -11.773 8.672 1 96.69 212 VAL A CA 1
ATOM 1694 C C . VAL A 1 212 ? -3.43 -12.727 9.594 1 96.69 212 VAL A C 1
ATOM 1696 O O . VAL A 1 212 ? -2.859 -13.719 9.141 1 96.69 212 VAL A O 1
ATOM 1699 N N . ARG A 1 213 ? -3.449 -12.438 10.828 1 95.81 213 ARG A N 1
ATOM 1700 C CA . ARG A 1 213 ? -2.811 -13.312 11.805 1 95.81 213 ARG A CA 1
ATOM 1701 C C . ARG A 1 213 ? -3.398 -14.719 11.742 1 95.81 213 ARG A C 1
ATOM 1703 O O . ARG A 1 213 ? -2.658 -15.711 11.711 1 95.81 213 ARG A O 1
ATOM 1710 N N . GLY A 1 214 ? -4.68 -14.758 11.75 1 92.94 214 GLY A N 1
ATOM 1711 C CA . GLY A 1 214 ? -5.355 -16.047 11.695 1 92.94 214 GLY A CA 1
ATOM 1712 C C . GLY A 1 214 ? -5.098 -16.812 10.406 1 92.94 214 GLY A C 1
ATOM 1713 O O . GLY A 1 214 ? -4.984 -18.031 10.414 1 92.94 214 GLY A O 1
ATOM 1714 N N . THR A 1 215 ? -4.926 -16.125 9.375 1 92 215 THR A N 1
ATOM 1715 C CA . THR A 1 215 ? -4.805 -16.734 8.062 1 92 215 THR A CA 1
ATOM 1716 C C . THR A 1 215 ? -3.375 -17.203 7.809 1 92 215 THR A C 1
ATOM 1718 O O . THR A 1 215 ? -3.152 -18.297 7.285 1 92 215 THR A O 1
ATOM 1721 N N . PHE A 1 216 ? -2.369 -16.391 8.211 1 92.25 216 PHE A N 1
ATOM 1722 C CA . PHE A 1 216 ? -1.009 -16.641 7.758 1 92.25 216 PHE A CA 1
ATOM 1723 C C . PHE A 1 216 ? -0.107 -17.016 8.93 1 92.25 216 PHE A C 1
ATOM 1725 O O . PHE A 1 216 ? 1.039 -17.422 8.734 1 92.25 216 PHE A O 1
ATOM 1732 N N . GLY A 1 217 ? -0.562 -16.828 10.109 1 91.75 217 GLY A N 1
ATOM 1733 C CA . GLY A 1 217 ? 0.262 -17.094 11.281 1 91.75 217 GLY A CA 1
ATOM 1734 C C . GLY A 1 217 ? 1.297 -16 11.531 1 91.75 217 GLY A C 1
ATOM 1735 O O . GLY A 1 217 ? 2.295 -16.25 12.211 1 91.75 217 GLY A O 1
ATOM 1736 N N . PHE A 1 218 ? 1.064 -14.812 11.039 1 95.06 218 PHE A N 1
ATOM 1737 C CA . PHE A 1 218 ? 1.973 -13.695 11.242 1 95.06 218 PHE A CA 1
ATOM 1738 C C . PHE A 1 218 ? 1.931 -13.211 12.688 1 95.06 218 PHE A C 1
ATOM 1740 O O . PHE A 1 218 ? 0.937 -13.422 13.383 1 95.06 218 PHE A O 1
ATOM 1747 N N . THR A 1 219 ? 3.027 -12.633 13.047 1 96.31 219 THR A N 1
ATOM 1748 C CA . THR A 1 219 ? 3.172 -12.141 14.406 1 96.31 219 THR A CA 1
ATOM 1749 C C . THR A 1 219 ? 3.521 -10.656 14.414 1 96.31 219 THR A C 1
ATOM 1751 O O . THR A 1 219 ? 3.631 -10.039 13.352 1 96.31 219 THR A O 1
ATOM 1754 N N . ASP A 1 220 ? 3.727 -10.109 15.625 1 96.44 220 ASP A N 1
ATOM 1755 C CA . ASP A 1 220 ? 3.994 -8.688 15.781 1 96.44 220 ASP A CA 1
ATOM 1756 C C . ASP A 1 220 ? 5.379 -8.328 15.25 1 96.44 220 ASP A C 1
ATOM 1758 O O . ASP A 1 220 ? 5.68 -7.152 15.031 1 96.44 220 ASP A O 1
ATOM 1762 N N . SER A 1 221 ? 6.203 -9.297 15.07 1 96.75 221 SER A N 1
ATOM 1763 C CA . SER A 1 221 ? 7.551 -9.062 14.562 1 96.75 221 SER A CA 1
ATOM 1764 C C . SER A 1 221 ? 7.555 -8.922 13.047 1 96.75 221 SER A C 1
ATOM 1766 O O . SER A 1 221 ? 8.539 -8.461 12.461 1 96.75 221 SER A O 1
ATOM 1768 N N . ASN A 1 222 ? 6.473 -9.398 12.414 1 97.31 222 ASN A N 1
ATOM 1769 C CA . ASN A 1 222 ? 6.355 -9.203 10.977 1 97.31 222 ASN A CA 1
ATOM 1770 C C . ASN A 1 222 ? 6.227 -7.723 10.625 1 97.31 222 ASN A C 1
ATOM 1772 O O . ASN A 1 222 ? 5.754 -6.926 11.438 1 97.31 222 ASN A O 1
ATOM 1776 N N . ASN A 1 223 ? 6.711 -7.332 9.469 1 97.94 223 ASN A N 1
ATOM 1777 C CA . ASN A 1 223 ? 6.598 -5.941 9.039 1 97.94 223 ASN A CA 1
ATOM 1778 C C . ASN A 1 223 ? 5.215 -5.641 8.469 1 97.94 223 ASN A C 1
ATOM 1780 O O . ASN A 1 223 ? 4.461 -6.559 8.141 1 97.94 223 ASN A O 1
ATOM 1784 N N . ILE A 1 224 ? 4.883 -4.398 8.367 1 98.5 224 ILE A N 1
ATOM 1785 C CA . ILE A 1 224 ? 3.537 -3.979 7.992 1 98.5 224 ILE A CA 1
ATOM 1786 C C . ILE A 1 224 ? 3.309 -4.242 6.508 1 98.5 224 ILE A C 1
ATOM 1788 O O . ILE A 1 224 ? 2.166 -4.309 6.051 1 98.5 224 ILE A O 1
ATOM 1792 N N . GLY A 1 225 ? 4.383 -4.332 5.676 1 98.5 225 GLY A N 1
ATOM 1793 C CA . GLY A 1 225 ? 4.246 -4.676 4.27 1 98.5 225 GLY A CA 1
ATOM 1794 C C . GLY A 1 225 ? 3.715 -6.078 4.047 1 98.5 225 GLY A C 1
ATOM 1795 O O . GLY A 1 225 ? 2.859 -6.293 3.186 1 98.5 225 GLY A O 1
ATOM 1796 N N . GLU A 1 226 ? 4.215 -7.023 4.809 1 97.69 226 GLU A N 1
ATOM 1797 C CA . GLU A 1 226 ? 3.744 -8.398 4.73 1 97.69 226 GLU A CA 1
ATOM 1798 C C . GLU A 1 226 ? 2.256 -8.492 5.051 1 97.69 226 GLU A C 1
ATOM 1800 O O . GLU A 1 226 ? 1.511 -9.203 4.363 1 97.69 226 GLU A O 1
ATOM 1805 N N . PHE A 1 227 ? 1.84 -7.773 6.047 1 98.06 227 PHE A N 1
ATOM 1806 C CA . PHE A 1 227 ? 0.436 -7.781 6.438 1 98.06 227 PHE A CA 1
ATOM 1807 C C . PHE A 1 227 ? -0.434 -7.168 5.348 1 98.06 227 PHE A C 1
ATOM 1809 O O . PHE A 1 227 ? -1.53 -7.66 5.07 1 98.06 227 PHE A O 1
ATOM 1816 N N . HIS A 1 228 ? 0.042 -6.109 4.801 1 98.62 228 HIS A N 1
ATOM 1817 C CA . HIS A 1 228 ? -0.741 -5.336 3.842 1 98.62 228 HIS A CA 1
ATOM 1818 C C . HIS A 1 228 ? -0.874 -6.078 2.514 1 98.62 228 HIS A C 1
ATOM 1820 O O . HIS A 1 228 ? -1.817 -5.836 1.758 1 98.62 228 HIS A O 1
ATOM 1826 N N . PHE A 1 229 ? 0.018 -7.012 2.213 1 98.19 229 PHE A N 1
ATOM 1827 C CA . PHE A 1 229 ? 0.166 -7.57 0.875 1 98.19 229 PHE A CA 1
ATOM 1828 C C . PHE A 1 229 ? -1.09 -8.328 0.463 1 98.19 229 PHE A C 1
ATOM 1830 O O . PHE A 1 229 ? -1.422 -8.391 -0.722 1 98.19 229 PHE A O 1
ATOM 1837 N N . CYS A 1 230 ? -1.807 -8.914 1.363 1 97.44 230 CYS A N 1
ATOM 1838 C CA . CYS A 1 230 ? -3.045 -9.617 1.052 1 97.44 230 CYS A CA 1
ATOM 1839 C C . CYS A 1 230 ? -4 -8.727 0.274 1 97.44 230 CYS A C 1
ATOM 1841 O O . CYS A 1 230 ? -4.68 -9.18 -0.645 1 97.44 230 CYS A O 1
ATOM 1843 N N . ALA A 1 231 ? -4.055 -7.453 0.656 1 98.56 231 ALA A N 1
ATOM 1844 C CA . ALA A 1 231 ? -4.883 -6.496 -0.069 1 98.56 231 ALA A CA 1
ATOM 1845 C C . ALA A 1 231 ? -4.359 -6.273 -1.484 1 98.56 231 ALA A C 1
ATOM 1847 O O . ALA A 1 231 ? -5.137 -6.215 -2.439 1 98.56 231 ALA A O 1
ATOM 1848 N N . THR A 1 232 ? -3.041 -6.184 -1.626 1 98.69 232 THR A N 1
ATOM 1849 C CA . THR A 1 232 ? -2.416 -5.953 -2.924 1 98.69 232 THR A CA 1
ATOM 1850 C C . THR A 1 232 ? -2.693 -7.117 -3.871 1 98.69 232 THR A C 1
ATOM 1852 O O . THR A 1 232 ? -3.102 -6.906 -5.016 1 98.69 232 THR A O 1
ATOM 1855 N N . GLN A 1 233 ? -2.486 -8.305 -3.381 1 98.31 233 GLN A N 1
ATOM 1856 C CA . GLN A 1 233 ? -2.701 -9.484 -4.211 1 98.31 233 GLN A CA 1
ATOM 1857 C C . GLN A 1 233 ? -4.172 -9.633 -4.59 1 98.31 233 GLN A C 1
ATOM 1859 O O . GLN A 1 233 ? -4.496 -10.047 -5.703 1 98.31 233 GLN A O 1
ATOM 1864 N N . SER A 1 234 ? -5.082 -9.305 -3.689 1 98.5 234 SER A N 1
ATOM 1865 C CA . SER A 1 234 ? -6.52 -9.43 -3.908 1 98.5 234 SER A CA 1
ATOM 1866 C C . SER A 1 234 ? -6.996 -8.492 -5.012 1 98.5 234 SER A C 1
ATOM 1868 O O . SER A 1 234 ? -7.934 -8.805 -5.746 1 98.5 234 SER A O 1
ATOM 1870 N N . ALA A 1 235 ? -6.375 -7.344 -5.09 1 98.81 235 ALA A N 1
ATOM 1871 C CA . ALA A 1 235 ? -6.832 -6.312 -6.02 1 98.81 235 ALA A CA 1
ATOM 1872 C C . ALA A 1 235 ? -6.84 -6.828 -7.453 1 98.81 235 ALA A C 1
ATOM 1874 O O . ALA A 1 235 ? -7.699 -6.449 -8.25 1 98.81 235 ALA A O 1
ATOM 1875 N N . THR A 1 236 ? -5.922 -7.746 -7.828 1 98.75 236 THR A N 1
ATOM 1876 C CA . THR A 1 236 ? -5.816 -8.281 -9.18 1 98.75 236 THR A CA 1
ATOM 1877 C C . THR A 1 236 ? -7 -9.188 -9.5 1 98.75 236 THR A C 1
ATOM 1879 O O . THR A 1 236 ? -7.289 -9.445 -10.672 1 98.75 236 THR A O 1
ATOM 1882 N N . ALA A 1 237 ? -7.727 -9.648 -8.492 1 98.81 237 ALA A N 1
ATOM 1883 C CA . ALA A 1 237 ? -8.852 -10.555 -8.688 1 98.81 237 ALA A CA 1
ATOM 1884 C C . ALA A 1 237 ? -10.109 -9.797 -9.094 1 98.81 237 ALA A C 1
ATOM 1886 O O . ALA A 1 237 ? -11.164 -10.398 -9.32 1 98.81 237 ALA A O 1
ATOM 1887 N N . PHE A 1 238 ? -10.023 -8.43 -9.18 1 98.75 238 PHE A N 1
ATOM 1888 C CA . PHE A 1 238 ? -11.18 -7.613 -9.539 1 98.75 238 PHE A CA 1
ATOM 1889 C C . PHE A 1 238 ? -10.961 -6.926 -10.883 1 98.75 238 PHE A C 1
ATOM 1891 O O . PHE A 1 238 ? -9.992 -6.18 -11.055 1 98.75 238 PHE A O 1
ATOM 1898 N N . ALA A 1 239 ? -11.914 -7.109 -11.75 1 98.81 239 ALA A N 1
ATOM 1899 C CA . ALA A 1 239 ? -11.805 -6.594 -13.109 1 98.81 239 ALA A CA 1
ATOM 1900 C C . ALA A 1 239 ? -11.68 -5.07 -13.109 1 98.81 239 ALA A C 1
ATOM 1902 O O . ALA A 1 239 ? -11.047 -4.496 -14 1 98.81 239 ALA A O 1
ATOM 1903 N N . THR A 1 240 ? -12.18 -4.359 -12.094 1 98.44 240 THR A N 1
ATOM 1904 C CA . THR A 1 240 ? -12.172 -2.904 -12.008 1 98.44 240 THR A CA 1
ATOM 1905 C C . THR A 1 240 ? -10.758 -2.381 -11.789 1 98.44 240 THR A C 1
ATOM 1907 O O . THR A 1 240 ? -10.508 -1.181 -11.922 1 98.44 240 THR A O 1
ATOM 1910 N N . SER A 1 241 ? -9.812 -3.275 -11.508 1 98.75 241 SER A N 1
ATOM 1911 C CA . SER A 1 241 ? -8.414 -2.887 -11.383 1 98.75 241 SER A CA 1
ATOM 1912 C C . SER A 1 241 ? -7.793 -2.588 -12.742 1 98.75 241 SER A C 1
ATOM 1914 O O . SER A 1 241 ? -6.719 -1.989 -12.82 1 98.75 241 SER A O 1
ATOM 1916 N N . PHE A 1 242 ? -8.523 -3.01 -13.836 1 98.75 242 PHE A N 1
ATOM 1917 C CA . PHE A 1 242 ? -7.918 -2.961 -15.164 1 98.75 242 PHE A CA 1
ATOM 1918 C C . PHE A 1 242 ? -8.859 -2.293 -16.156 1 98.75 242 PHE A C 1
ATOM 1920 O O . PHE A 1 242 ? -9.312 -2.928 -17.109 1 98.75 242 PHE A O 1
ATOM 1927 N N . PRO A 1 243 ? -9.031 -0.972 -16.031 1 98.44 243 PRO A N 1
ATOM 1928 C CA . PRO A 1 243 ? -9.93 -0.291 -16.969 1 98.44 243 PRO A CA 1
ATOM 1929 C C . PRO A 1 243 ? -9.469 -0.387 -18.406 1 98.44 243 PRO A C 1
ATOM 1931 O O . PRO A 1 243 ? -10.289 -0.358 -19.328 1 98.44 243 PRO A O 1
ATOM 1934 N N . HIS A 1 244 ? -8.148 -0.53 -18.672 1 98.25 244 HIS A N 1
ATOM 1935 C CA . HIS A 1 244 ? -7.621 -0.613 -20.031 1 98.25 244 HIS A CA 1
ATOM 1936 C C . HIS A 1 244 ? -8.023 -1.927 -20.703 1 98.25 244 HIS A C 1
ATOM 1938 O O . HIS A 1 244 ? -7.965 -2.047 -21.922 1 98.25 244 HIS A O 1
ATOM 1944 N N . ILE A 1 245 ? -8.445 -2.922 -19.875 1 98.62 245 ILE A N 1
ATOM 1945 C CA . ILE A 1 245 ? -8.836 -4.215 -20.422 1 98.62 245 ILE A CA 1
ATOM 1946 C C . ILE A 1 245 ? -10.359 -4.324 -20.438 1 98.62 245 ILE A C 1
ATOM 1948 O O . ILE A 1 245 ? -10.945 -4.75 -21.438 1 98.62 245 ILE A O 1
ATOM 1952 N N . PHE A 1 246 ? -11.031 -3.855 -19.328 1 98.38 246 PHE A N 1
ATOM 1953 C CA . PHE A 1 246 ? -12.43 -4.223 -19.141 1 98.38 246 PHE A CA 1
ATOM 1954 C C . PHE A 1 246 ? -13.328 -3.002 -19.266 1 98.38 246 PHE A C 1
ATOM 1956 O O . PHE A 1 246 ? -14.555 -3.131 -19.312 1 98.38 246 PHE A O 1
ATOM 1963 N N . GLY A 1 247 ? -12.75 -1.807 -19.281 1 97.38 247 GLY A N 1
ATOM 1964 C CA . GLY A 1 247 ? -13.531 -0.592 -19.422 1 97.38 247 GLY A CA 1
ATOM 1965 C C . GLY A 1 247 ? -13.672 0.183 -18.125 1 97.38 247 GLY A C 1
ATOM 1966 O O . GLY A 1 247 ? -13.266 -0.295 -17.062 1 97.38 247 GLY A O 1
ATOM 1967 N N . GLU A 1 248 ? -14.359 1.332 -18.25 1 95.06 248 GLU A N 1
ATOM 1968 C CA . GLU A 1 248 ? -14.367 2.279 -17.141 1 95.06 248 GLU A CA 1
ATOM 1969 C C . GLU A 1 248 ? -15.703 2.248 -16.406 1 95.06 248 GLU A C 1
ATOM 1971 O O . GLU A 1 248 ? -15.844 2.85 -15.336 1 95.06 248 GLU A O 1
ATOM 1976 N N . ASP A 1 249 ? -16.672 1.548 -16.938 1 95.94 249 ASP A N 1
ATOM 1977 C CA . ASP A 1 249 ? -17.969 1.438 -16.266 1 95.94 249 ASP A CA 1
ATOM 1978 C C . ASP A 1 249 ? -17.891 0.5 -15.07 1 95.94 249 ASP A C 1
ATOM 1980 O O . ASP A 1 249 ? -18.141 -0.701 -15.195 1 95.94 249 ASP A O 1
ATOM 1984 N N . ARG A 1 250 ? -17.734 1.024 -14 1 92.44 250 ARG A N 1
ATOM 1985 C CA . ARG A 1 250 ? -17.453 0.254 -12.797 1 92.44 250 ARG A CA 1
ATOM 1986 C C . ARG A 1 250 ? -18.609 -0.677 -12.453 1 92.44 250 ARG A C 1
ATOM 1988 O O . ARG A 1 250 ? -18.406 -1.797 -11.984 1 92.44 250 ARG A O 1
ATOM 1995 N N . LYS A 1 251 ? -19.812 -0.239 -12.617 1 92.19 251 LYS A N 1
ATOM 1996 C CA . LYS A 1 251 ? -20.984 -1.046 -12.305 1 92.19 251 LYS A CA 1
ATOM 1997 C C . LYS A 1 251 ? -21.016 -2.316 -13.148 1 92.19 251 LYS A C 1
ATOM 1999 O O . LYS A 1 251 ? -21.281 -3.406 -12.633 1 92.19 251 LYS A O 1
ATOM 2004 N N . LYS A 1 252 ? -20.719 -2.195 -14.344 1 96.12 252 LYS A N 1
ATOM 2005 C CA . LYS A 1 252 ? -20.719 -3.34 -15.25 1 96.12 252 LYS A CA 1
ATOM 2006 C C . LYS A 1 252 ? -19.484 -4.207 -15.031 1 96.12 252 LYS A C 1
ATOM 2008 O O . LYS A 1 252 ? -19.578 -5.434 -14.984 1 96.12 252 LYS A O 1
ATOM 2013 N N . VAL A 1 253 ? -18.391 -3.592 -14.867 1 97.88 253 VAL A N 1
ATOM 2014 C CA . VAL A 1 253 ? -17.109 -4.281 -14.828 1 97.88 253 VAL A CA 1
ATOM 2015 C C . VAL A 1 253 ? -16.969 -5.047 -13.516 1 97.88 253 VAL A C 1
ATOM 2017 O O . VAL A 1 253 ? -16.344 -6.105 -13.469 1 97.88 253 VAL A O 1
ATOM 2020 N N . SER A 1 254 ? -17.625 -4.562 -12.469 1 97.31 254 SER A N 1
ATOM 2021 C CA . SER A 1 254 ? -17.547 -5.199 -11.156 1 97.31 254 SER A CA 1
ATOM 2022 C C . SER A 1 254 ? -18.234 -6.562 -11.164 1 97.31 254 SER A C 1
ATOM 2024 O O . SER A 1 254 ? -18.062 -7.359 -10.234 1 97.31 254 SER A O 1
ATOM 2026 N N . SER A 1 255 ? -19 -6.895 -12.18 1 97.12 255 SER A N 1
ATOM 2027 C CA . SER A 1 255 ? -19.719 -8.156 -12.266 1 97.12 255 SER A CA 1
ATOM 2028 C C . SER A 1 255 ? -18.891 -9.227 -12.969 1 97.12 255 SER A C 1
ATOM 2030 O O . SER A 1 255 ? -19.312 -10.375 -13.086 1 97.12 255 SER A O 1
ATOM 2032 N N . ILE A 1 256 ? -17.703 -8.891 -13.398 1 98.25 256 ILE A N 1
ATOM 2033 C CA . ILE A 1 256 ? -16.844 -9.836 -14.109 1 98.25 256 ILE A CA 1
ATOM 2034 C C . ILE A 1 256 ? -15.945 -10.562 -13.109 1 98.25 256 ILE A C 1
ATOM 2036 O O . ILE A 1 256 ? -15.039 -9.953 -12.531 1 98.25 256 ILE A O 1
ATOM 2040 N N . PRO A 1 257 ? -16.109 -11.859 -12.844 1 98.44 257 PRO A N 1
ATOM 2041 C CA . PRO A 1 257 ? -15.242 -12.617 -11.938 1 98.44 257 PRO A CA 1
ATOM 2042 C C . PRO A 1 257 ? -13.969 -13.109 -12.625 1 98.44 257 PRO A C 1
ATOM 2044 O O . PRO A 1 257 ? -13.82 -12.961 -13.844 1 98.44 257 PRO A O 1
ATOM 2047 N N . CYS A 1 258 ? -13.07 -13.602 -11.867 1 98.38 258 CYS A N 1
ATOM 2048 C CA . CYS A 1 258 ? -11.891 -14.234 -12.461 1 98.38 258 CYS A CA 1
ATOM 2049 C C . CYS A 1 258 ? -11.742 -15.672 -11.977 1 98.38 258 CYS A C 1
ATOM 2051 O O . CYS A 1 258 ? -12.375 -16.062 -10.992 1 98.38 258 CYS A O 1
ATOM 2053 N N . LEU A 1 259 ? -11.117 -16.5 -12.711 1 98.88 259 LEU A N 1
ATOM 2054 C CA . LEU A 1 259 ? -10.641 -17.828 -12.344 1 98.88 259 LEU A CA 1
ATOM 2055 C C . LEU A 1 259 ? -9.141 -17.812 -12.07 1 98.88 259 LEU A C 1
ATOM 2057 O O . LEU A 1 259 ? -8.359 -17.328 -12.898 1 98.88 259 LEU A O 1
ATOM 2061 N N . ILE A 1 260 ? -8.773 -18.328 -10.914 1 98.81 260 ILE A N 1
ATOM 2062 C CA . ILE A 1 260 ? -7.383 -18.25 -10.477 1 98.81 260 ILE A CA 1
ATOM 2063 C C . ILE A 1 260 ? -6.801 -19.656 -10.359 1 98.81 260 ILE A C 1
ATOM 2065 O O . ILE A 1 260 ? -6.977 -20.328 -9.344 1 98.81 260 ILE A O 1
ATOM 2069 N N . PRO A 1 261 ? -6.113 -20.141 -11.344 1 98.69 261 PRO A N 1
ATOM 2070 C CA . PRO A 1 261 ? -5.301 -21.344 -11.164 1 98.69 261 PRO A CA 1
ATOM 2071 C C . PRO A 1 261 ? -4.074 -21.109 -10.281 1 98.69 261 PRO A C 1
ATOM 2073 O O . PRO A 1 261 ? -3.295 -20.188 -10.547 1 98.69 261 PRO A O 1
ATOM 2076 N N . CYS A 1 262 ? -3.93 -21.828 -9.266 1 96.38 262 CYS A N 1
ATOM 2077 C CA . CYS A 1 262 ? -2.791 -21.641 -8.367 1 96.38 262 CYS A CA 1
ATOM 2078 C C . CYS A 1 262 ? -2.51 -22.906 -7.574 1 96.38 262 CYS A C 1
ATOM 2080 O O . CYS A 1 262 ? -3.332 -23.828 -7.551 1 96.38 262 CYS A O 1
ATOM 2082 N N . ALA A 1 263 ? -1.302 -22.984 -7.035 1 93.62 263 ALA A N 1
ATOM 2083 C CA . ALA A 1 263 ? -1.016 -24.047 -6.074 1 93.62 263 ALA A CA 1
ATOM 2084 C C . ALA A 1 263 ? -1.799 -23.844 -4.781 1 93.62 263 ALA A C 1
ATOM 2086 O O . ALA A 1 263 ? -2.148 -22.719 -4.434 1 93.62 263 ALA A O 1
ATOM 2087 N N . ILE A 1 264 ? -2.041 -24.875 -4.055 1 91.44 264 ILE A N 1
ATOM 2088 C CA . ILE A 1 264 ? -2.982 -24.906 -2.941 1 91.44 264 ILE A CA 1
ATOM 2089 C C . ILE A 1 264 ? -2.48 -24 -1.819 1 91.44 264 ILE A C 1
ATOM 2091 O O . ILE A 1 264 ? -3.275 -23.469 -1.039 1 91.44 264 ILE A O 1
ATOM 2095 N N . ASP A 1 265 ? -1.164 -23.781 -1.728 1 89.25 265 ASP A N 1
ATOM 2096 C CA . ASP A 1 265 ? -0.606 -22.953 -0.656 1 89.25 265 ASP A CA 1
ATOM 2097 C C . ASP A 1 265 ? -1.053 -21.5 -0.787 1 89.25 265 ASP A C 1
ATOM 2099 O O . ASP A 1 265 ? -0.997 -20.734 0.181 1 89.25 265 ASP A O 1
ATOM 2103 N N . GLN A 1 266 ? -1.54 -21.078 -1.965 1 93.75 266 GLN A N 1
ATOM 2104 C CA . GLN A 1 266 ? -1.946 -19.703 -2.197 1 93.75 266 GLN A CA 1
ATOM 2105 C C . GLN A 1 266 ? -3.41 -19.484 -1.821 1 93.75 266 GLN A C 1
ATOM 2107 O O . GLN A 1 266 ? -3.879 -18.344 -1.748 1 93.75 266 GLN A O 1
ATOM 2112 N N . ASP A 1 267 ? -4.141 -20.531 -1.515 1 94.69 267 ASP A N 1
ATOM 2113 C CA . ASP A 1 267 ? -5.574 -20.484 -1.245 1 94.69 267 ASP A CA 1
ATOM 2114 C C . ASP A 1 267 ? -5.891 -19.5 -0.125 1 94.69 267 ASP A C 1
ATOM 2116 O O . ASP A 1 267 ? -6.863 -18.75 -0.212 1 94.69 267 ASP A O 1
ATOM 2120 N N . PRO A 1 268 ? -5.098 -19.438 0.925 1 92.81 268 PRO A N 1
ATOM 2121 C CA . PRO A 1 268 ? -5.43 -18.531 2.033 1 92.81 268 PRO A CA 1
ATOM 2122 C C . PRO A 1 268 ? -5.531 -17.078 1.601 1 92.81 268 PRO A C 1
ATOM 2124 O O . PRO A 1 268 ? -6.387 -16.344 2.098 1 92.81 268 PRO A O 1
ATOM 2127 N N . TYR A 1 269 ? -4.727 -16.594 0.741 1 95.38 269 TYR A N 1
ATOM 2128 C CA . TYR A 1 269 ? -4.816 -15.234 0.236 1 95.38 269 TYR A CA 1
ATOM 2129 C C . TYR A 1 269 ? -6.184 -14.969 -0.378 1 95.38 269 TYR A C 1
ATOM 2131 O O . TYR A 1 269 ? -6.801 -13.938 -0.109 1 95.38 269 TYR A O 1
ATOM 2139 N N . PHE A 1 270 ? -6.645 -15.891 -1.091 1 96.75 270 PHE A N 1
ATOM 2140 C CA . PHE A 1 270 ? -7.848 -15.641 -1.874 1 96.75 270 PHE A CA 1
ATOM 2141 C C . PHE A 1 270 ? -9.102 -15.969 -1.066 1 96.75 270 PHE A C 1
ATOM 2143 O O . PHE A 1 270 ? -10.195 -15.523 -1.407 1 96.75 270 PHE A O 1
ATOM 2150 N N . ARG A 1 271 ? -8.867 -16.781 -0.027 1 93.75 271 ARG A N 1
ATOM 2151 C CA . ARG A 1 271 ? -9.961 -16.906 0.929 1 93.75 271 ARG A CA 1
ATOM 2152 C C . ARG A 1 271 ? -10.312 -15.555 1.534 1 93.75 271 ARG A C 1
ATOM 2154 O O . ARG A 1 271 ? -11.492 -15.211 1.665 1 93.75 271 ARG A O 1
ATOM 2161 N N . GLN A 1 272 ? -9.305 -14.805 1.905 1 94.12 272 GLN A N 1
ATOM 2162 C CA . GLN A 1 272 ? -9.516 -13.445 2.398 1 94.12 272 GLN A CA 1
ATOM 2163 C C . GLN A 1 272 ? -10.164 -12.57 1.331 1 94.12 272 GLN A C 1
ATOM 2165 O O . GLN A 1 272 ? -11.07 -11.789 1.627 1 94.12 272 GLN A O 1
ATOM 2170 N N . CYS A 1 273 ? -9.68 -12.68 0.171 1 97.31 273 CYS A N 1
ATOM 2171 C CA . CYS A 1 273 ? -10.227 -11.93 -0.954 1 97.31 273 CYS A CA 1
ATOM 2172 C C . CYS A 1 273 ? -11.711 -12.211 -1.13 1 97.31 273 CYS A C 1
ATOM 2174 O O . CYS A 1 273 ? -12.516 -11.289 -1.241 1 97.31 273 CYS A O 1
ATOM 2176 N N . ARG A 1 274 ? -12.086 -13.453 -1.131 1 97 274 ARG A N 1
ATOM 2177 C CA . ARG A 1 274 ? -13.461 -13.891 -1.343 1 97 274 ARG A CA 1
ATOM 2178 C C . ARG A 1 274 ? -14.375 -13.383 -0.233 1 97 274 ARG A C 1
ATOM 2180 O O . ARG A 1 274 ? -15.508 -12.969 -0.493 1 97 274 ARG A O 1
ATOM 2187 N N . GLU A 1 275 ? -13.883 -13.422 0.944 1 94.31 275 GLU A N 1
ATOM 2188 C CA . GLU A 1 275 ? -14.672 -12.992 2.098 1 94.31 275 GLU A CA 1
ATOM 2189 C C . GLU A 1 275 ? -15.117 -11.539 1.956 1 94.31 275 GLU A C 1
ATOM 2191 O O . GLU A 1 275 ? -16.25 -11.195 2.303 1 94.31 275 GLU A O 1
ATOM 2196 N N . HIS A 1 276 ? -14.289 -10.703 1.454 1 96.31 276 HIS A N 1
ATOM 2197 C CA . HIS A 1 276 ? -14.562 -9.266 1.463 1 96.31 276 HIS A CA 1
ATOM 2198 C C . HIS A 1 276 ? -15.086 -8.797 0.11 1 96.31 276 HIS A C 1
ATOM 2200 O O . HIS A 1 276 ? -15.547 -7.664 -0.022 1 96.31 276 HIS A O 1
ATOM 2206 N N . ALA A 1 277 ? -15.016 -9.625 -0.939 1 96.56 277 ALA A N 1
ATOM 2207 C CA . ALA A 1 277 ? -15.5 -9.273 -2.271 1 96.56 277 ALA A CA 1
ATOM 2208 C C . ALA A 1 277 ? -16.984 -8.906 -2.24 1 96.56 277 ALA A C 1
ATOM 2210 O O . ALA A 1 277 ? -17.391 -7.91 -2.846 1 96.56 277 ALA A O 1
ATOM 2211 N N . GLU A 1 278 ? -17.734 -9.578 -1.518 1 89.12 278 GLU A N 1
ATOM 2212 C CA . GLU A 1 278 ? -19.188 -9.359 -1.468 1 89.12 278 GLU A CA 1
ATOM 2213 C C . GLU A 1 278 ? -19.516 -8.008 -0.827 1 89.12 278 GLU A C 1
ATOM 2215 O O . GLU A 1 278 ? -20.422 -7.312 -1.276 1 89.12 278 GLU A O 1
ATOM 2220 N N . LYS A 1 279 ? -18.797 -7.699 0.233 1 89.44 279 LYS A N 1
ATOM 2221 C CA . LYS A 1 279 ? -19 -6.418 0.906 1 89.44 279 LYS A CA 1
ATOM 2222 C C . LYS A 1 279 ? -18.703 -5.25 -0.027 1 89.44 279 LYS A C 1
ATOM 2224 O O . LYS A 1 279 ? -19.281 -4.172 0.112 1 89.44 279 LYS A O 1
ATOM 2229 N N . MET A 1 280 ? -17.891 -5.484 -0.955 1 93.69 280 MET A N 1
ATOM 2230 C CA . MET A 1 280 ? -17.5 -4.473 -1.934 1 93.69 280 MET A CA 1
ATOM 2231 C C . MET A 1 280 ? -18.438 -4.504 -3.141 1 93.69 280 MET A C 1
ATOM 2233 O O . MET A 1 280 ? -18.281 -3.705 -4.066 1 93.69 280 MET A O 1
ATOM 2237 N N . LYS A 1 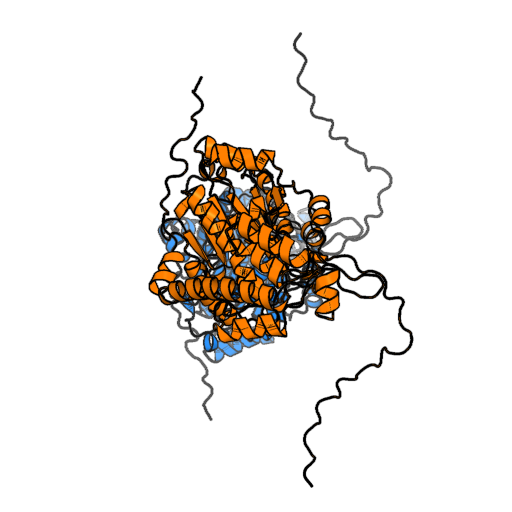281 ? -19.344 -5.461 -3.168 1 92.75 281 LYS A N 1
ATOM 2238 C CA . LYS A 1 281 ? -20.266 -5.676 -4.281 1 92.75 281 LYS A CA 1
ATOM 2239 C C . LYS A 1 281 ? -19.516 -6.109 -5.535 1 92.75 281 LYS A C 1
ATOM 2241 O O . LYS A 1 281 ? -19.875 -5.711 -6.648 1 92.75 281 LYS A O 1
ATOM 2246 N N . TYR A 1 282 ? -18.422 -6.738 -5.371 1 96.75 282 TYR A N 1
ATOM 2247 C CA . TYR A 1 282 ? -17.672 -7.383 -6.441 1 96.75 282 TYR A CA 1
ATOM 2248 C C . TYR A 1 282 ? -17.938 -8.883 -6.473 1 96.75 282 TYR A C 1
ATOM 2250 O O . TYR A 1 282 ? -18.516 -9.438 -5.531 1 96.75 282 TYR A O 1
ATOM 2258 N N . LYS A 1 283 ? -17.625 -9.523 -7.562 1 96.81 283 LYS A N 1
ATOM 2259 C CA . LYS A 1 283 ? -17.781 -10.977 -7.652 1 96.81 283 LYS A CA 1
ATOM 2260 C C . LYS A 1 283 ? -16.594 -11.695 -7.008 1 96.81 283 LYS A C 1
ATOM 2262 O O . LYS A 1 283 ? -15.453 -11.273 -7.156 1 96.81 283 LYS A O 1
ATOM 2267 N N . LYS A 1 284 ? -16.922 -12.766 -6.344 1 97.38 284 LYS A N 1
ATOM 2268 C CA . LYS A 1 284 ? -15.875 -13.617 -5.773 1 97.38 284 LYS A CA 1
ATOM 2269 C C . LYS A 1 284 ? -15.062 -14.305 -6.871 1 97.38 284 LYS A C 1
ATOM 2271 O O . LYS A 1 284 ? -15.625 -14.781 -7.859 1 97.38 284 LYS A O 1
ATOM 2276 N N . PRO A 1 285 ? -13.758 -14.289 -6.688 1 98.38 285 PRO A N 1
ATOM 2277 C CA . PRO A 1 285 ? -12.977 -15.094 -7.633 1 98.38 285 PRO A CA 1
ATOM 2278 C C . PRO A 1 285 ? -13.18 -16.594 -7.434 1 98.38 285 PRO A C 1
ATOM 2280 O O . PRO A 1 285 ? -13.422 -17.047 -6.309 1 98.38 285 PRO A O 1
ATOM 2283 N N . SER A 1 286 ? -13.164 -17.328 -8.484 1 98.69 286 SER A N 1
ATOM 2284 C CA . SER A 1 286 ? -13.102 -18.797 -8.445 1 98.69 286 SER A CA 1
ATOM 2285 C C . SER A 1 286 ? -11.656 -19.281 -8.492 1 98.69 286 SER A C 1
ATOM 2287 O O . SER A 1 286 ? -10.781 -18.609 -9.039 1 98.69 286 SER A O 1
ATOM 2289 N N . LEU A 1 287 ? -11.414 -20.406 -7.848 1 98.5 287 LEU A N 1
ATOM 2290 C CA . LEU A 1 287 ? -10.062 -20.953 -7.801 1 98.5 287 LEU A CA 1
ATOM 2291 C C . LEU A 1 287 ? -10.031 -22.375 -8.328 1 98.5 287 LEU A C 1
ATOM 2293 O O . LEU A 1 287 ? -11.039 -23.078 -8.281 1 98.5 287 LEU A O 1
ATOM 2297 N N . ILE A 1 288 ? -8.945 -22.766 -8.852 1 98.38 288 ILE A N 1
ATOM 2298 C CA . ILE A 1 288 ? -8.625 -24.141 -9.188 1 98.38 288 ILE A CA 1
ATOM 2299 C C . ILE A 1 288 ? -7.203 -24.469 -8.727 1 98.38 288 ILE A C 1
ATOM 2301 O O . ILE A 1 288 ? -6.258 -23.75 -9.055 1 98.38 288 ILE A O 1
ATOM 2305 N N . HIS A 1 289 ? -7.027 -25.531 -7.859 1 96.75 289 HIS A N 1
ATOM 2306 C CA . HIS A 1 289 ? -5.801 -25.734 -7.098 1 96.75 289 HIS A CA 1
ATOM 2307 C C . HIS A 1 289 ? -4.996 -26.906 -7.664 1 96.75 289 HIS A C 1
ATOM 2309 O O . HIS A 1 289 ? -5.562 -27.938 -8.023 1 96.75 289 HIS A O 1
ATOM 2315 N N . SER A 1 290 ? -3.742 -26.719 -7.629 1 95.5 290 SER A N 1
ATOM 2316 C CA . SER A 1 290 ? -2.836 -27.797 -7.996 1 95.5 290 SER A CA 1
ATOM 2317 C C . SER A 1 290 ? -1.965 -28.219 -6.816 1 95.5 290 SER A C 1
ATOM 2319 O O . SER A 1 290 ? -1.792 -27.453 -5.867 1 95.5 290 SER A O 1
ATOM 2321 N N . ILE A 1 291 ? -1.472 -29.453 -6.875 1 92 291 ILE A N 1
ATOM 2322 C CA . ILE A 1 291 ? -0.452 -29.922 -5.945 1 92 291 ILE A CA 1
ATOM 2323 C C . ILE A 1 291 ? 0.922 -29.422 -6.391 1 92 291 ILE A C 1
ATOM 2325 O O . ILE A 1 291 ? 1.054 -28.812 -7.457 1 92 291 ILE A O 1
ATOM 2329 N N . PHE A 1 292 ? 1.898 -29.703 -5.609 1 88.94 292 PHE A N 1
ATOM 2330 C CA . PHE A 1 292 ? 3.264 -29.312 -5.934 1 88.94 292 PHE A CA 1
ATOM 2331 C C . PHE A 1 292 ? 3.99 -30.422 -6.676 1 88.94 292 PHE A C 1
ATOM 2333 O O . PHE A 1 292 ? 3.775 -31.609 -6.391 1 88.94 292 PHE A O 1
ATOM 2340 N N . LEU A 1 293 ? 4.812 -29.984 -7.598 1 91.56 293 LEU A N 1
ATOM 2341 C CA . LEU A 1 293 ? 5.82 -30.906 -8.086 1 91.56 293 LEU A CA 1
ATOM 2342 C C . LEU A 1 293 ? 6.871 -31.188 -7.016 1 91.56 293 LEU A C 1
ATOM 2344 O O . LEU A 1 293 ? 7.438 -30.25 -6.441 1 91.56 293 LEU A O 1
ATOM 2348 N N . PRO A 1 294 ? 7.098 -32.406 -6.758 1 88.5 294 PRO A N 1
ATOM 2349 C CA . PRO A 1 294 ? 8.047 -32.688 -5.68 1 88.5 294 PRO A CA 1
ATOM 2350 C C . PRO A 1 294 ? 9.484 -32.312 -6.043 1 88.5 294 PRO A C 1
ATOM 2352 O O . PRO A 1 294 ? 9.844 -32.312 -7.223 1 88.5 294 PRO A O 1
ATOM 2355 N N . ALA A 1 295 ? 10.258 -32.094 -5.027 1 88.56 295 ALA A N 1
ATOM 2356 C CA . ALA A 1 295 ? 11.695 -31.906 -5.223 1 88.56 295 ALA A CA 1
ATOM 2357 C C . ALA A 1 295 ? 12.359 -33.188 -5.656 1 88.56 295 ALA A C 1
ATOM 2359 O O . ALA A 1 295 ? 11.789 -34.281 -5.488 1 88.56 295 ALA A O 1
ATOM 2360 N N . LEU A 1 296 ? 13.57 -33.062 -6.16 1 91.06 296 LEU A N 1
ATOM 2361 C CA . LEU A 1 296 ? 14.281 -34.25 -6.637 1 91.06 296 LEU A CA 1
ATOM 2362 C C . LEU A 1 296 ? 14.555 -35.219 -5.496 1 91.06 296 LEU A C 1
ATOM 2364 O O . LEU A 1 296 ? 14.508 -36.438 -5.684 1 91.06 296 LEU A O 1
ATOM 2368 N N . GLN A 1 297 ? 14.703 -34.656 -4.316 1 85.19 297 GLN A N 1
ATOM 2369 C CA . GLN A 1 297 ? 15.109 -35.5 -3.18 1 85.19 297 GLN A CA 1
ATOM 2370 C C . GLN A 1 297 ? 13.906 -36.188 -2.566 1 85.19 297 GLN A C 1
ATOM 2372 O O . GLN A 1 297 ? 14.062 -37.062 -1.691 1 85.19 297 GLN A O 1
ATOM 2377 N N . GLY A 1 298 ? 12.812 -35.812 -3.018 1 79.25 298 GLY A N 1
ATOM 2378 C CA . GLY A 1 298 ? 11.664 -36.594 -2.592 1 79.25 298 GLY A CA 1
ATOM 2379 C C . GLY A 1 298 ? 10.578 -35.75 -1.939 1 79.25 298 GLY A C 1
ATOM 2380 O O . GLY A 1 298 ? 10.688 -34.531 -1.895 1 79.25 298 GLY A O 1
ATOM 2381 N N . PRO A 1 299 ? 9.656 -36.719 -1.392 1 67.12 299 PRO A N 1
ATOM 2382 C CA . PRO A 1 299 ? 8.43 -36.094 -0.906 1 67.12 299 PRO A CA 1
ATOM 2383 C C . PRO A 1 299 ? 8.633 -35.344 0.401 1 67.12 299 PRO A C 1
ATOM 2385 O O . PRO A 1 299 ? 9.445 -35.75 1.235 1 67.12 299 PRO A O 1
ATOM 2388 N N . GLY A 1 300 ? 8.047 -34.219 0.595 1 65.12 300 GLY A N 1
ATOM 2389 C CA . GLY A 1 300 ? 8.023 -33.5 1.854 1 65.12 300 GLY A CA 1
ATOM 2390 C C . GLY A 1 300 ? 8.688 -32.125 1.764 1 65.12 300 GLY A C 1
ATOM 2391 O O . GLY A 1 300 ? 8.609 -31.328 2.703 1 65.12 300 GLY A O 1
ATOM 2392 N N . SER A 1 301 ? 9.469 -32.031 0.721 1 62.19 301 SER A N 1
ATOM 2393 C CA . SER A 1 301 ? 10.086 -30.703 0.612 1 62.19 301 SER A CA 1
ATOM 2394 C C . SER A 1 301 ? 9.711 -30.016 -0.699 1 62.19 301 SER A C 1
ATOM 2396 O O . SER A 1 301 ? 9.438 -30.688 -1.696 1 62.19 301 SER A O 1
ATOM 2398 N N . LYS A 1 302 ? 9.398 -28.781 -0.567 1 62.53 302 LYS A N 1
ATOM 2399 C CA . LYS A 1 302 ? 9.195 -28 -1.785 1 62.53 302 LYS A CA 1
ATOM 2400 C C . LYS A 1 302 ? 10.531 -27.641 -2.438 1 62.53 302 LYS A C 1
ATOM 2402 O O . LYS A 1 302 ? 11.547 -27.5 -1.751 1 62.53 302 LYS A O 1
ATOM 2407 N N . MET A 1 303 ? 10.492 -27.672 -3.713 1 68.94 303 MET A N 1
ATOM 2408 C CA . MET A 1 303 ? 11.656 -27.219 -4.465 1 68.94 303 MET A CA 1
ATOM 2409 C C . MET A 1 303 ? 12.039 -25.797 -4.062 1 68.94 303 MET A C 1
ATOM 2411 O O . MET A 1 303 ? 11.172 -24.984 -3.768 1 68.94 303 MET A O 1
ATOM 2415 N N . SER A 1 304 ? 13.328 -25.656 -3.68 1 63.06 304 SER A N 1
ATOM 2416 C CA . SER A 1 304 ? 13.781 -24.297 -3.365 1 63.06 304 SER A CA 1
ATOM 2417 C C . SER A 1 304 ? 14.719 -23.766 -4.445 1 63.06 304 SER A C 1
ATOM 2419 O O . SER A 1 304 ? 15.594 -24.5 -4.934 1 63.06 304 SER A O 1
ATOM 2421 N N . ALA A 1 305 ? 14.5 -22.578 -4.867 1 60.5 305 ALA A N 1
ATOM 2422 C CA . ALA A 1 305 ? 15.328 -21.938 -5.883 1 60.5 305 ALA A CA 1
ATOM 2423 C C . ALA A 1 305 ? 16.766 -21.766 -5.395 1 60.5 305 ALA A C 1
ATOM 2425 O O . ALA A 1 305 ? 17.688 -21.594 -6.195 1 60.5 305 ALA A O 1
ATOM 2426 N N . SER A 1 306 ? 16.953 -22 -4.203 1 64.19 306 SER A N 1
ATOM 2427 C CA . SER A 1 306 ? 18.281 -21.719 -3.65 1 64.19 306 SER A CA 1
ATOM 2428 C C . SER A 1 306 ? 19.125 -22.984 -3.582 1 64.19 306 SER A C 1
ATOM 2430 O O . SER A 1 306 ? 20.344 -22.906 -3.406 1 64.19 306 SER A O 1
ATOM 2432 N N . VAL A 1 307 ? 18.516 -24.125 -3.807 1 73.12 307 VAL A N 1
ATOM 2433 C CA . VAL A 1 307 ? 19.266 -25.375 -3.768 1 73.12 307 VAL A CA 1
ATOM 2434 C C . VAL A 1 307 ? 19.297 -26 -5.16 1 73.12 307 VAL A C 1
ATOM 2436 O O . VAL A 1 307 ? 18.359 -26.688 -5.566 1 73.12 307 VAL A O 1
ATOM 2439 N N . GLU A 1 308 ? 20.328 -25.906 -5.793 1 77.62 308 GLU A N 1
ATOM 2440 C CA . GLU A 1 308 ? 20.484 -26.266 -7.199 1 77.62 308 GLU A CA 1
ATOM 2441 C C . GLU A 1 308 ? 20.219 -27.766 -7.41 1 77.62 308 GLU A C 1
ATOM 2443 O O . GLU A 1 308 ? 19.703 -28.156 -8.453 1 77.62 308 GLU A O 1
ATOM 2448 N N . THR A 1 309 ? 20.516 -28.5 -6.461 1 81.81 309 THR A N 1
ATOM 2449 C CA . THR A 1 309 ? 20.438 -29.938 -6.633 1 81.81 309 THR A CA 1
ATOM 2450 C C . THR A 1 309 ? 19.016 -30.438 -6.355 1 81.81 309 THR A C 1
ATOM 2452 O O . THR A 1 309 ? 18.703 -31.609 -6.574 1 81.81 309 THR A O 1
ATOM 2455 N N . SER A 1 310 ? 18.188 -29.516 -6.035 1 83.56 310 SER A N 1
ATOM 2456 C CA . SER A 1 310 ? 16.844 -29.922 -5.641 1 83.56 310 SER A CA 1
ATOM 2457 C C . SER A 1 310 ? 15.867 -29.828 -6.809 1 83.56 310 SER A C 1
ATOM 2459 O O . SER A 1 310 ? 14.766 -30.359 -6.75 1 83.56 310 SER A O 1
ATOM 2461 N N . ALA A 1 311 ? 16.359 -29.125 -7.867 1 89.5 311 ALA A N 1
ATOM 2462 C CA . ALA A 1 311 ? 15.383 -28.844 -8.906 1 89.5 311 ALA A CA 1
ATOM 2463 C C . ALA A 1 311 ? 16.031 -28.844 -10.289 1 89.5 311 ALA A C 1
ATOM 2465 O O . ALA A 1 311 ? 17.25 -28.734 -10.414 1 89.5 311 ALA A O 1
ATOM 2466 N N . ILE A 1 312 ? 15.195 -29.109 -11.258 1 94 312 ILE A N 1
ATOM 2467 C CA . ILE A 1 312 ? 15.586 -28.906 -12.648 1 94 312 ILE A CA 1
ATOM 2468 C C . ILE A 1 312 ? 15.25 -27.484 -13.086 1 94 312 ILE A C 1
ATOM 2470 O O . ILE A 1 312 ? 14.086 -27.078 -13.07 1 94 312 ILE A O 1
ATOM 2474 N N . TYR A 1 313 ? 16.219 -26.75 -13.484 1 93.38 313 TYR A N 1
ATOM 2475 C CA . TYR A 1 313 ? 16 -25.375 -13.93 1 93.38 313 TYR A CA 1
ATOM 2476 C C . TYR A 1 313 ? 15.719 -25.328 -15.422 1 93.38 313 TYR A C 1
ATOM 2478 O O . TYR A 1 313 ? 16.172 -26.188 -16.172 1 93.38 313 TYR A O 1
ATOM 2486 N N . MET A 1 314 ? 15.062 -24.312 -15.805 1 95.44 314 MET A N 1
ATOM 2487 C CA . MET A 1 314 ? 14.641 -24.203 -17.203 1 95.44 314 MET A CA 1
ATOM 2488 C C . MET A 1 314 ? 15.805 -23.781 -18.094 1 95.44 314 MET A C 1
ATOM 2490 O O . MET A 1 314 ? 15.711 -23.859 -19.312 1 95.44 314 MET A O 1
ATOM 2494 N N . ASN A 1 315 ? 16.891 -23.375 -17.484 1 94.38 315 ASN A N 1
ATOM 2495 C CA . ASN A 1 315 ? 18.094 -23.062 -18.266 1 94.38 315 ASN A CA 1
ATOM 2496 C C . ASN A 1 315 ? 19.141 -24.172 -18.156 1 94.38 315 ASN A C 1
ATOM 2498 O O . ASN A 1 315 ? 20.281 -23.984 -18.562 1 94.38 315 ASN A O 1
ATOM 2502 N N . ASP A 1 316 ? 18.812 -25.328 -17.609 1 95.75 316 ASP A N 1
ATOM 2503 C CA . ASP A 1 316 ? 19.734 -26.453 -17.531 1 95.75 316 ASP A CA 1
ATOM 2504 C C . ASP A 1 316 ? 20.016 -27.047 -18.906 1 95.75 316 ASP A C 1
ATOM 2506 O O . ASP A 1 316 ? 19.125 -27.141 -19.75 1 95.75 316 ASP A O 1
ATOM 2510 N N . THR A 1 317 ? 21.219 -27.516 -19.062 1 97.19 317 THR A N 1
ATOM 2511 C CA . THR A 1 317 ? 21.562 -28.25 -20.266 1 97.19 317 THR A CA 1
ATOM 2512 C C . THR A 1 317 ? 21.047 -29.688 -20.188 1 97.19 317 THR A C 1
ATOM 2514 O O . THR A 1 317 ? 20.75 -30.188 -19.094 1 97.19 317 THR A O 1
ATOM 2517 N N . PRO A 1 318 ? 20.969 -30.281 -21.344 1 97.88 318 PRO A N 1
ATOM 2518 C CA . PRO A 1 318 ? 20.531 -31.672 -21.328 1 97.88 318 PRO A CA 1
ATOM 2519 C C . PRO A 1 318 ? 21.391 -32.562 -20.406 1 97.88 318 PRO A C 1
ATOM 2521 O O . PRO A 1 318 ? 20.859 -33.406 -19.703 1 97.88 318 PRO A O 1
ATOM 2524 N N . ASN A 1 319 ? 22.656 -32.312 -20.422 1 98.12 319 ASN A N 1
ATOM 2525 C CA . ASN A 1 319 ? 23.562 -33.094 -19.578 1 98.12 319 ASN A CA 1
ATOM 2526 C C . ASN A 1 319 ? 23.312 -32.812 -18.094 1 98.12 319 ASN A C 1
ATOM 2528 O O . ASN A 1 319 ? 23.375 -33.75 -17.266 1 98.12 319 ASN A O 1
ATOM 2532 N N . LYS A 1 320 ? 23.109 -31.625 -17.75 1 97.06 320 LYS A N 1
ATOM 2533 C CA . LYS A 1 320 ? 22.812 -31.266 -16.359 1 97.06 320 LYS A CA 1
ATOM 2534 C C . LYS A 1 320 ? 21.516 -31.938 -15.891 1 97.06 320 LYS A C 1
ATOM 2536 O O . LYS A 1 320 ? 21.438 -32.406 -14.758 1 97.06 320 LYS A O 1
ATOM 2541 N N . ILE A 1 321 ? 20.547 -31.984 -16.734 1 97.88 321 ILE A N 1
ATOM 2542 C CA . ILE A 1 321 ? 19.266 -32.625 -16.422 1 97.88 321 ILE A CA 1
ATOM 2543 C C . ILE A 1 321 ? 19.5 -34.094 -16.156 1 97.88 321 ILE A C 1
ATOM 2545 O O . ILE A 1 321 ? 19.031 -34.625 -15.148 1 97.88 321 ILE A O 1
ATOM 2549 N N . LYS A 1 322 ? 20.219 -34.719 -17.062 1 98.12 322 LYS A N 1
ATOM 2550 C CA . LYS A 1 322 ? 20.547 -36.125 -16.922 1 98.12 322 LYS A CA 1
ATOM 2551 C C . LYS A 1 322 ? 21.25 -36.406 -15.594 1 98.12 322 LYS A C 1
ATOM 2553 O O . LYS A 1 322 ? 20.875 -37.312 -14.859 1 98.12 322 LYS A O 1
ATOM 2558 N N . ASN A 1 323 ? 22.219 -35.625 -15.281 1 97.31 323 ASN A N 1
ATOM 2559 C CA . ASN A 1 323 ? 23.016 -35.781 -14.07 1 97.31 323 ASN A CA 1
ATOM 2560 C C . ASN A 1 323 ? 22.188 -35.594 -12.812 1 97.31 323 ASN A C 1
ATOM 2562 O O . ASN A 1 323 ? 22.281 -36.344 -11.859 1 97.31 323 ASN A O 1
ATOM 2566 N N . LYS A 1 324 ? 21.406 -34.531 -12.844 1 96.19 324 LYS A N 1
ATOM 2567 C CA . LYS A 1 324 ? 20.578 -34.219 -11.672 1 96.19 324 LYS A CA 1
ATOM 2568 C C . LYS A 1 324 ? 19.578 -35.344 -11.391 1 96.19 324 LYS A C 1
ATOM 2570 O O . LYS A 1 324 ? 19.422 -35.75 -10.242 1 96.19 324 LYS A O 1
ATOM 2575 N N . ILE A 1 325 ? 18.938 -35.875 -12.422 1 97.31 325 ILE A N 1
ATOM 2576 C CA . ILE A 1 325 ? 17.953 -36.938 -12.234 1 97.31 325 ILE A CA 1
ATOM 2577 C C . ILE A 1 325 ? 18.656 -38.219 -11.758 1 97.31 325 ILE A C 1
ATOM 2579 O O . ILE A 1 325 ? 18.188 -38.875 -10.82 1 97.31 325 ILE A O 1
ATOM 2583 N N . ASN A 1 326 ? 19.75 -38.531 -12.344 1 97 326 ASN A N 1
ATOM 2584 C CA . ASN A 1 326 ? 20.469 -39.75 -12 1 97 326 ASN A CA 1
ATOM 2585 C C . ASN A 1 326 ? 21.016 -39.688 -10.578 1 97 326 ASN A C 1
ATOM 2587 O O . ASN A 1 326 ? 20.984 -40.688 -9.852 1 97 326 ASN A O 1
ATOM 2591 N N . LYS A 1 327 ? 21.469 -38.594 -10.141 1 94.75 327 LYS A N 1
ATOM 2592 C CA . LYS A 1 327 ? 22.219 -38.469 -8.891 1 94.75 327 LYS A CA 1
ATOM 2593 C C . LYS A 1 327 ? 21.281 -38.125 -7.73 1 94.75 327 LYS A C 1
ATOM 2595 O O . LYS A 1 327 ? 21.5 -38.562 -6.602 1 94.75 327 LYS A O 1
ATOM 2600 N N . TYR A 1 328 ? 20.281 -37.344 -8.062 1 92.69 328 TYR A N 1
ATOM 2601 C CA . TYR A 1 328 ? 19.609 -36.75 -6.922 1 92.69 328 TYR A CA 1
ATOM 2602 C C . TYR A 1 328 ? 18.141 -37.156 -6.859 1 92.69 328 TYR A C 1
ATOM 2604 O O . TYR A 1 328 ? 17.484 -37 -5.828 1 92.69 328 TYR A O 1
ATOM 2612 N N . ALA A 1 329 ? 17.562 -37.688 -7.91 1 93.94 329 ALA A N 1
ATOM 2613 C CA . ALA A 1 329 ? 16.141 -38.031 -7.887 1 93.94 329 ALA A CA 1
ATOM 2614 C C . ALA A 1 329 ? 15.906 -39.281 -7.039 1 93.94 329 ALA A C 1
ATOM 2616 O O . ALA A 1 329 ? 16.516 -40.344 -7.285 1 93.94 329 ALA A O 1
ATOM 2617 N N . PHE A 1 330 ? 15.055 -39.125 -6.121 1 92.38 330 PHE A N 1
ATOM 2618 C CA . PHE A 1 330 ? 14.727 -40.25 -5.246 1 92.38 330 PHE A CA 1
ATOM 2619 C C . PHE A 1 330 ? 14.031 -41.375 -6.023 1 92.38 330 PHE A C 1
ATOM 2621 O O . PHE A 1 330 ? 13.07 -41.125 -6.754 1 92.38 330 PHE A O 1
ATOM 2628 N N . SER A 1 331 ? 14.477 -42.594 -5.801 1 93.38 331 SER A N 1
ATOM 2629 C CA . SER A 1 331 ? 13.93 -43.781 -6.492 1 93.38 331 SER A CA 1
ATOM 2630 C C . SER A 1 331 ? 13.062 -44.594 -5.559 1 93.38 331 SER A C 1
ATOM 2632 O O . SER A 1 331 ? 13.391 -44.781 -4.383 1 93.38 331 SER A O 1
ATOM 2634 N N . GLY A 1 332 ? 12 -45.062 -6.07 1 93.88 332 GLY A N 1
ATOM 2635 C CA . GLY A 1 332 ? 11.164 -46 -5.332 1 93.88 332 GLY A CA 1
ATOM 2636 C C . GLY A 1 332 ? 11.523 -47.438 -5.594 1 93.88 332 GLY A C 1
ATOM 2637 O O . GLY A 1 332 ? 10.766 -48.344 -5.227 1 93.88 332 GLY A O 1
ATOM 2638 N N . GLY A 1 333 ? 12.633 -47.656 -6.25 1 94.62 333 GLY A N 1
ATOM 2639 C CA . GLY A 1 333 ? 13.086 -49.031 -6.539 1 94.62 333 GLY A CA 1
ATOM 2640 C C . GLY A 1 333 ? 13.688 -49.719 -5.332 1 94.62 333 GLY A C 1
ATOM 2641 O O . GLY A 1 333 ? 13.828 -49.125 -4.266 1 94.62 333 GLY A O 1
ATOM 2642 N N . GLN A 1 334 ? 13.984 -51.031 -5.57 1 94.5 334 GLN A N 1
ATOM 2643 C CA . GLN A 1 334 ? 14.555 -51.844 -4.504 1 94.5 334 GLN A CA 1
ATOM 2644 C C . GLN A 1 334 ? 16.078 -51.75 -4.477 1 94.5 334 GLN A C 1
ATOM 2646 O O . GLN A 1 334 ? 16.688 -51.188 -5.406 1 94.5 334 GLN A O 1
ATOM 2651 N N . GLU A 1 335 ? 16.688 -52.25 -3.467 1 91.88 335 GLU A N 1
ATOM 2652 C CA . GLU A 1 335 ? 18.125 -52.125 -3.223 1 91.88 335 GLU A CA 1
ATOM 2653 C C . GLU A 1 335 ? 18.938 -52.875 -4.273 1 91.88 335 GLU A C 1
ATOM 2655 O O . GLU A 1 335 ? 20.031 -52.438 -4.652 1 91.88 335 GLU A O 1
ATOM 2660 N N . THR A 1 336 ? 18.359 -54 -4.66 1 93.62 336 THR A N 1
ATOM 2661 C CA . THR A 1 336 ? 19.062 -54.812 -5.652 1 93.62 336 THR A CA 1
ATOM 2662 C C . THR A 1 336 ? 18.172 -55.094 -6.859 1 93.62 336 THR A C 1
ATOM 2664 O O . THR A 1 336 ? 16.938 -55 -6.762 1 93.62 336 THR A O 1
ATOM 2667 N N . MET A 1 337 ? 18.812 -55.406 -7.91 1 93.69 337 MET A N 1
ATOM 2668 C CA . MET A 1 337 ? 18.078 -55.719 -9.141 1 93.69 337 MET A CA 1
ATOM 2669 C C . MET A 1 337 ? 17.172 -56.938 -8.953 1 93.69 337 MET A C 1
ATOM 2671 O O . MET A 1 337 ? 16.062 -56.969 -9.469 1 93.69 337 MET A O 1
ATOM 2675 N N . GLU A 1 338 ? 17.688 -57.938 -8.25 1 94.44 338 GLU A N 1
ATOM 2676 C CA . GLU A 1 338 ? 16.922 -59.156 -8.008 1 94.44 338 GLU A CA 1
ATOM 2677 C C . GLU A 1 338 ? 15.664 -58.875 -7.203 1 94.44 338 GLU A C 1
ATOM 2679 O O . GLU A 1 338 ? 14.578 -59.344 -7.551 1 94.44 338 GLU A O 1
ATOM 2684 N N . LEU A 1 339 ? 15.859 -58.094 -6.199 1 96.19 339 LEU A N 1
ATOM 2685 C CA . LEU A 1 339 ? 14.719 -57.719 -5.359 1 96.19 339 LEU A CA 1
ATOM 2686 C C . LEU A 1 339 ? 13.719 -56.875 -6.137 1 96.19 339 LEU A C 1
ATOM 2688 O O . LEU A 1 339 ? 12.508 -57 -5.934 1 96.19 339 LEU A O 1
ATOM 2692 N N . HIS A 1 340 ? 14.219 -56.062 -6.938 1 96.44 340 HIS A N 1
ATOM 2693 C CA . HIS A 1 340 ? 13.359 -55.219 -7.762 1 96.44 340 HIS A CA 1
ATOM 2694 C C . HIS A 1 340 ? 12.539 -56.062 -8.742 1 96.44 340 HIS A C 1
ATOM 2696 O O . HIS A 1 340 ? 11.359 -55.781 -8.961 1 96.44 340 HIS A O 1
ATOM 2702 N N . ARG A 1 341 ? 13.156 -57 -9.328 1 96.19 341 ARG A N 1
ATOM 2703 C CA . ARG A 1 341 ? 12.453 -57.875 -10.258 1 96.19 341 ARG A CA 1
ATOM 2704 C C . ARG A 1 341 ? 11.367 -58.688 -9.547 1 96.19 341 ARG A C 1
ATOM 2706 O O . ARG A 1 341 ? 10.32 -58.969 -10.125 1 96.19 341 ARG A O 1
ATOM 2713 N N . GLU A 1 342 ? 11.594 -58.938 -8.297 1 96.38 342 GLU A N 1
ATOM 2714 C CA . GLU A 1 342 ? 10.656 -59.75 -7.52 1 96.38 342 GLU A CA 1
ATOM 2715 C C . GLU A 1 342 ? 9.539 -58.875 -6.934 1 96.38 342 GLU A C 1
ATOM 2717 O O . GLU A 1 342 ? 8.375 -59.281 -6.949 1 96.38 342 GLU A O 1
ATOM 2722 N N . LEU A 1 343 ? 9.875 -57.656 -6.488 1 96.56 343 LEU A N 1
ATOM 2723 C CA . LEU A 1 343 ? 8.93 -56.906 -5.668 1 96.56 343 LEU A CA 1
ATOM 2724 C C . LEU A 1 343 ? 8.453 -55.656 -6.402 1 96.56 343 LEU A C 1
ATOM 2726 O O . LEU A 1 343 ? 7.457 -55.062 -6.012 1 96.56 343 LEU A O 1
ATOM 2730 N N . GLY A 1 344 ? 9.211 -55.25 -7.445 1 96.88 344 GLY A N 1
ATOM 2731 C CA . GLY A 1 344 ? 8.852 -54.062 -8.188 1 96.88 344 GLY A CA 1
ATOM 2732 C C . GLY A 1 344 ? 9.188 -52.781 -7.441 1 96.88 344 GLY A C 1
ATOM 2733 O O . GLY A 1 344 ? 9.672 -52.812 -6.305 1 96.88 344 GLY A O 1
ATOM 2734 N N . GLY A 1 345 ? 9.055 -51.688 -8.086 1 96.88 345 GLY A N 1
ATOM 2735 C CA . GLY A 1 345 ? 9.273 -50.375 -7.488 1 96.88 345 GLY A CA 1
ATOM 2736 C C . GLY A 1 345 ? 8 -49.719 -6.973 1 96.88 345 GLY A C 1
ATOM 2737 O O . GLY A 1 345 ? 6.902 -50.188 -7.266 1 96.88 345 GLY A O 1
ATOM 2738 N N . ASN A 1 346 ? 8.125 -48.75 -6.148 1 95.81 346 ASN A N 1
ATOM 2739 C CA . ASN A 1 346 ? 7.004 -48 -5.602 1 95.81 346 ASN A CA 1
ATOM 2740 C C . ASN A 1 346 ? 6.844 -46.625 -6.297 1 95.81 346 ASN A C 1
ATOM 2742 O O . ASN A 1 346 ? 7.551 -45.688 -5.977 1 95.81 346 ASN A O 1
ATOM 2746 N N . THR A 1 347 ? 5.855 -46.531 -7.137 1 95.81 347 THR A N 1
ATOM 2747 C CA . THR A 1 347 ? 5.66 -45.344 -7.949 1 95.81 347 THR A CA 1
ATOM 2748 C C . THR A 1 347 ? 5.164 -44.188 -7.09 1 95.81 347 THR A C 1
ATOM 2750 O O . THR A 1 347 ? 5.262 -43.031 -7.488 1 95.81 347 THR A O 1
ATOM 2753 N N . LYS A 1 348 ? 4.652 -44.406 -5.91 1 90.94 348 LYS A N 1
ATOM 2754 C CA . LYS A 1 348 ? 4.098 -43.375 -5.043 1 90.94 348 LYS A CA 1
ATOM 2755 C C . LYS A 1 348 ? 5.199 -42.469 -4.477 1 90.94 348 LYS A C 1
ATOM 2757 O O . LYS A 1 348 ? 4.953 -41.312 -4.145 1 90.94 348 LYS A O 1
ATOM 2762 N N . VAL A 1 349 ? 6.391 -43 -4.445 1 90.75 349 VAL A N 1
ATOM 2763 C CA . VAL A 1 349 ? 7.469 -42.219 -3.844 1 90.75 349 VAL A CA 1
ATOM 2764 C C . VAL A 1 349 ? 8.555 -41.938 -4.887 1 90.75 349 VAL A C 1
ATOM 2766 O O . VAL A 1 349 ? 9.484 -41.188 -4.633 1 90.75 349 VAL A O 1
ATOM 2769 N N . ASP A 1 350 ? 8.445 -42.688 -6.016 1 94.88 350 ASP A N 1
ATOM 2770 C CA . ASP A 1 350 ? 9.461 -42.562 -7.055 1 94.88 350 ASP A CA 1
ATOM 2771 C C . ASP A 1 350 ? 9.336 -41.188 -7.75 1 94.88 350 ASP A C 1
ATOM 2773 O O . ASP A 1 350 ? 8.359 -40.938 -8.461 1 94.88 350 ASP A O 1
ATOM 2777 N N . VAL A 1 351 ? 10.305 -40.344 -7.711 1 94.5 351 VAL A N 1
ATOM 2778 C CA . VAL A 1 351 ? 10.25 -38.969 -8.188 1 94.5 351 VAL A CA 1
ATOM 2779 C C . VAL A 1 351 ? 10.25 -38.969 -9.719 1 94.5 351 VAL A C 1
ATOM 2781 O O . VAL A 1 351 ? 9.453 -38.25 -10.336 1 94.5 351 VAL A O 1
ATOM 2784 N N . PRO A 1 352 ? 11.102 -39.75 -10.359 1 97.06 352 PRO A N 1
ATOM 2785 C CA . PRO A 1 352 ? 11.039 -39.75 -11.828 1 97.06 352 PRO A CA 1
ATOM 2786 C C . PRO A 1 352 ? 9.656 -40.125 -12.352 1 97.06 352 PRO A C 1
ATOM 2788 O O . PRO A 1 352 ? 9.188 -39.531 -13.328 1 97.06 352 PRO A O 1
ATOM 2791 N N . PHE A 1 353 ? 9.039 -41.094 -11.766 1 97.56 353 PHE A N 1
ATOM 2792 C CA . PHE A 1 353 ? 7.699 -41.469 -12.203 1 97.56 353 PHE A CA 1
ATOM 2793 C C . PHE A 1 353 ? 6.727 -40.312 -11.969 1 97.56 353 PHE A C 1
ATOM 2795 O O . PHE A 1 353 ? 5.863 -40.031 -12.805 1 97.56 353 PHE A O 1
ATOM 2802 N N . GLN A 1 354 ? 6.812 -39.656 -10.891 1 95.06 354 GLN A N 1
ATOM 2803 C CA . GLN A 1 354 ? 5.961 -38.531 -10.609 1 95.06 354 GLN A CA 1
ATOM 2804 C C . GLN A 1 354 ? 6.156 -37.406 -11.641 1 95.06 354 GLN A C 1
ATOM 2806 O O . GLN A 1 354 ? 5.188 -36.812 -12.094 1 95.06 354 GLN A O 1
ATOM 2811 N N . TYR A 1 355 ? 7.367 -37.188 -11.945 1 96.81 355 TYR A N 1
ATOM 2812 C CA . TYR A 1 355 ? 7.641 -36.188 -12.977 1 96.81 355 TYR A CA 1
ATOM 2813 C C . TYR A 1 355 ? 7 -36.594 -14.305 1 96.81 355 TYR A C 1
ATOM 2815 O O . TYR A 1 355 ? 6.418 -35.75 -14.992 1 96.81 355 TYR A O 1
ATOM 2823 N N . LEU A 1 356 ? 7.113 -37.875 -14.664 1 98.12 356 LEU A N 1
ATOM 2824 C CA . LEU A 1 356 ? 6.465 -38.344 -15.883 1 98.12 356 LEU A CA 1
ATOM 2825 C C . LEU A 1 356 ? 4.957 -38.125 -15.812 1 98.12 356 LEU A C 1
ATOM 2827 O O . LEU A 1 356 ? 4.316 -37.844 -16.828 1 98.12 356 LEU A O 1
ATOM 2831 N N . THR A 1 357 ? 4.383 -38.281 -14.656 1 97.56 357 THR A N 1
ATOM 2832 C CA . THR A 1 357 ? 2.955 -38.062 -14.469 1 97.56 357 THR A CA 1
ATOM 2833 C C . THR A 1 357 ? 2.584 -36.625 -14.82 1 97.56 357 THR A C 1
ATOM 2835 O O . THR A 1 357 ? 1.501 -36.375 -15.359 1 97.56 357 THR A O 1
ATOM 2838 N N . PHE A 1 358 ? 3.445 -35.688 -14.539 1 97.12 358 PHE A N 1
ATOM 2839 C CA . PHE A 1 358 ? 3.211 -34.281 -14.836 1 97.12 358 PHE A CA 1
ATOM 2840 C C . PHE A 1 358 ? 3.473 -34 -16.312 1 97.12 358 PHE A C 1
ATOM 2842 O O . PHE A 1 358 ? 2.742 -33.219 -16.922 1 97.12 358 PHE A O 1
ATOM 2849 N N . PHE A 1 359 ? 4.48 -34.656 -16.938 1 97.44 359 PHE A N 1
ATOM 2850 C CA . PHE A 1 359 ? 5.008 -34.125 -18.188 1 97.44 359 PHE A CA 1
ATOM 2851 C C . PHE A 1 359 ? 4.66 -35.031 -19.359 1 97.44 359 PHE A C 1
ATOM 2853 O O . PHE A 1 359 ? 4.547 -34.562 -20.5 1 97.44 359 PHE A O 1
ATOM 2860 N N . LEU A 1 360 ? 4.543 -36.344 -19.062 1 97.75 360 LEU A N 1
ATOM 2861 C CA . LEU A 1 360 ? 4.199 -37.25 -20.156 1 97.75 360 LEU A CA 1
ATOM 2862 C C . LEU A 1 360 ? 2.73 -37.125 -20.531 1 97.75 360 LEU A C 1
ATOM 2864 O O . LEU A 1 360 ? 1.845 -37.312 -19.703 1 97.75 360 LEU A O 1
ATOM 2868 N N . GLU A 1 361 ? 2.404 -36.844 -21.719 1 96.19 361 GLU A N 1
ATOM 2869 C CA . GLU A 1 361 ? 1.043 -36.562 -22.156 1 96.19 361 GLU A CA 1
ATOM 2870 C C . GLU A 1 361 ? 0.224 -37.844 -22.297 1 96.19 361 GLU A C 1
ATOM 2872 O O . GLU A 1 361 ? -0.952 -37.875 -21.922 1 96.19 361 GLU A O 1
ATOM 2877 N N . ASP A 1 362 ? 0.776 -38.875 -22.734 1 97 362 ASP A N 1
ATOM 2878 C CA . ASP A 1 362 ? 0.077 -40.094 -23.094 1 97 362 ASP A CA 1
ATOM 2879 C C . ASP A 1 362 ? -0.297 -40.906 -21.844 1 97 362 ASP A C 1
ATOM 2881 O O . ASP A 1 362 ? 0.554 -41.562 -21.234 1 97 362 ASP A O 1
ATOM 2885 N N . ASP A 1 363 ? -1.56 -40.969 -21.578 1 97.06 363 ASP A N 1
ATOM 2886 C CA . ASP A 1 363 ? -2.053 -41.656 -20.391 1 97.06 363 ASP A CA 1
ATOM 2887 C C . ASP A 1 363 ? -1.782 -43.156 -20.484 1 97.06 363 ASP A C 1
ATOM 2889 O O . ASP A 1 363 ? -1.455 -43.812 -19.484 1 97.06 363 ASP A O 1
ATOM 2893 N N . ALA A 1 364 ? -1.974 -43.719 -21.625 1 97.69 364 ALA A N 1
ATOM 2894 C CA . ALA A 1 364 ? -1.758 -45.125 -21.797 1 97.69 364 ALA A CA 1
ATOM 2895 C C . ALA A 1 364 ? -0.295 -45.5 -21.562 1 97.69 364 ALA A C 1
ATOM 2897 O O . ALA A 1 364 ? 0.004 -46.531 -20.938 1 97.69 364 ALA A O 1
ATOM 2898 N N . GLU A 1 365 ? 0.523 -44.719 -22.125 1 98.12 365 GLU A N 1
ATOM 2899 C CA . GLU A 1 365 ? 1.95 -44.938 -21.938 1 98.12 365 GLU A CA 1
ATOM 2900 C C . GLU A 1 365 ? 2.338 -44.812 -20.469 1 98.12 365 GLU A C 1
ATOM 2902 O O . GLU A 1 365 ? 3.131 -45.594 -19.953 1 98.12 365 GLU A O 1
ATOM 2907 N N . LEU A 1 366 ? 1.859 -43.844 -19.766 1 98.44 366 LEU A N 1
ATOM 2908 C CA . LEU A 1 366 ? 2.135 -43.656 -18.344 1 98.44 366 LEU A CA 1
ATOM 2909 C C . LEU A 1 366 ? 1.688 -44.875 -17.531 1 98.44 366 LEU A C 1
ATOM 2911 O O . LEU A 1 366 ? 2.4 -45.344 -16.641 1 98.44 366 LEU A O 1
ATOM 2915 N N . GLU A 1 367 ? 0.513 -45.375 -17.875 1 98.12 367 GLU A N 1
ATOM 2916 C CA . GLU A 1 367 ? -0.007 -46.531 -17.203 1 98.12 367 GLU A CA 1
ATOM 2917 C C . GLU A 1 367 ? 0.858 -47.781 -17.469 1 98.12 367 GLU A C 1
ATOM 2919 O O . GLU A 1 367 ? 1.114 -48.562 -16.578 1 98.12 367 GLU A O 1
ATOM 2924 N N . ARG A 1 368 ? 1.273 -47.906 -18.672 1 98.5 368 ARG A N 1
ATOM 2925 C CA . ARG A 1 368 ? 2.168 -49 -19.016 1 98.5 368 ARG A CA 1
ATOM 2926 C C . ARG A 1 368 ? 3.453 -48.938 -18.203 1 98.5 368 ARG A C 1
ATOM 2928 O O . ARG A 1 368 ? 3.914 -49.969 -17.672 1 98.5 368 ARG A O 1
ATOM 2935 N N . ILE A 1 369 ? 4.004 -47.781 -18.094 1 98.56 369 ILE A N 1
ATOM 2936 C CA . ILE A 1 369 ? 5.23 -47.594 -17.344 1 98.56 369 ILE A CA 1
ATOM 2937 C C . ILE A 1 369 ? 4.984 -47.906 -15.867 1 98.56 369 ILE A C 1
ATOM 2939 O O . ILE A 1 369 ? 5.785 -48.625 -15.242 1 98.56 369 ILE A O 1
ATOM 2943 N N . ARG A 1 370 ? 3.9 -47.406 -15.32 1 98.5 370 ARG A N 1
ATOM 2944 C CA . ARG A 1 370 ? 3.557 -47.656 -13.922 1 98.5 370 ARG A CA 1
ATOM 2945 C C . ARG A 1 370 ? 3.51 -49.156 -13.633 1 98.5 370 ARG A C 1
ATOM 2947 O O . ARG A 1 370 ? 4.152 -49.625 -12.695 1 98.5 370 ARG A O 1
ATOM 2954 N N . VAL A 1 371 ? 2.801 -49.938 -14.469 1 98.38 371 VAL A N 1
ATOM 2955 C CA . VAL A 1 371 ? 2.598 -51.375 -14.281 1 98.38 371 VAL A CA 1
ATOM 2956 C C . VAL A 1 371 ? 3.932 -52.094 -14.406 1 98.38 371 VAL A C 1
ATOM 2958 O O . VAL A 1 371 ? 4.266 -52.938 -13.57 1 98.38 371 VAL A O 1
ATOM 2961 N N . ALA A 1 372 ? 4.688 -51.75 -15.406 1 98.5 372 ALA A N 1
ATOM 2962 C CA . ALA A 1 372 ? 5.973 -52.406 -15.648 1 98.5 372 ALA A CA 1
ATOM 2963 C C . ALA A 1 372 ? 6.926 -52.156 -14.477 1 98.5 372 ALA A C 1
ATOM 2965 O O . ALA A 1 372 ? 7.664 -53.094 -14.086 1 98.5 372 ALA A O 1
ATOM 2966 N N . TYR A 1 373 ? 6.938 -50.969 -13.938 1 98.44 373 TYR A N 1
ATOM 2967 C CA . TYR A 1 373 ? 7.836 -50.625 -12.844 1 98.44 373 TYR A CA 1
ATOM 2968 C C . TYR A 1 373 ? 7.414 -51.344 -11.555 1 98.44 373 TYR A C 1
ATOM 2970 O O . TYR A 1 373 ? 8.25 -51.875 -10.836 1 98.44 373 TYR A O 1
ATOM 2978 N N . GLU A 1 374 ? 6.125 -51.312 -11.297 1 98.12 374 GLU A N 1
ATOM 2979 C CA . GLU A 1 374 ? 5.605 -51.906 -10.07 1 98.12 374 GLU A CA 1
ATOM 2980 C C . GLU A 1 374 ? 5.684 -53.438 -10.109 1 98.12 374 GLU A C 1
ATOM 2982 O O . GLU A 1 374 ? 5.734 -54.094 -9.062 1 98.12 374 GLU A O 1
ATOM 2987 N N . LYS A 1 375 ? 5.75 -54 -11.297 1 97.81 375 LYS A N 1
ATOM 2988 C CA . LYS A 1 375 ? 5.875 -55.438 -11.445 1 97.81 375 LYS A CA 1
ATOM 2989 C C . LYS A 1 375 ? 7.344 -55.875 -11.516 1 97.81 375 LYS A C 1
ATOM 2991 O O . LYS A 1 375 ? 7.652 -57.062 -11.555 1 97.81 375 LYS A O 1
ATOM 2996 N N . GLY A 1 376 ? 8.211 -54.875 -11.625 1 97.25 376 GLY A N 1
ATOM 2997 C CA . GLY A 1 376 ? 9.633 -55.156 -11.656 1 97.25 376 GLY A CA 1
ATOM 2998 C C . GLY A 1 376 ? 10.156 -55.406 -13.062 1 97.25 376 GLY A C 1
ATOM 2999 O O . GLY A 1 376 ? 11.32 -55.781 -13.234 1 97.25 376 GLY A O 1
ATOM 3000 N N . GLU A 1 377 ? 9.359 -55.281 -14.016 1 97.75 377 GLU A N 1
ATOM 3001 C CA . GLU A 1 377 ? 9.75 -55.5 -15.406 1 97.75 377 GLU A CA 1
ATOM 3002 C C . GLU A 1 377 ? 10.594 -54.344 -15.93 1 97.75 377 GLU A C 1
ATOM 3004 O O . GLU A 1 377 ? 11.383 -54.531 -16.859 1 97.75 377 GLU A O 1
ATOM 3009 N N . MET A 1 378 ? 10.375 -53.25 -15.359 1 97.88 378 MET A N 1
ATOM 3010 C CA . MET A 1 378 ? 11.148 -52.062 -15.68 1 97.88 378 MET A CA 1
ATOM 3011 C C . MET A 1 378 ? 12.062 -51.688 -14.523 1 97.88 378 MET A C 1
ATOM 3013 O O . MET A 1 378 ? 11.609 -51.531 -13.383 1 97.88 378 MET A O 1
ATOM 3017 N N . LEU A 1 379 ? 13.312 -51.5 -14.898 1 96.94 379 LEU A N 1
ATOM 3018 C CA . LEU A 1 379 ? 14.289 -51.156 -13.867 1 96.94 379 LEU A CA 1
ATOM 3019 C C . LEU A 1 379 ? 14.312 -49.656 -13.609 1 96.94 379 LEU A C 1
ATOM 3021 O O . LEU A 1 379 ? 13.852 -48.875 -14.445 1 96.94 379 LEU A O 1
ATOM 3025 N N . THR A 1 380 ? 14.891 -49.344 -12.508 1 96.56 380 THR A N 1
ATOM 3026 C CA . THR A 1 380 ? 14.969 -47.938 -12.086 1 96.56 380 THR A CA 1
ATOM 3027 C C . THR A 1 380 ? 15.734 -47.094 -13.109 1 96.56 380 THR A C 1
ATOM 3029 O O . THR A 1 380 ? 15.344 -45.969 -13.422 1 96.56 380 THR A O 1
ATOM 3032 N N . GLY A 1 381 ? 16.828 -47.594 -13.547 1 96.62 381 GLY A N 1
ATOM 3033 C CA . GLY A 1 381 ? 17.594 -46.875 -14.547 1 96.62 381 GLY A CA 1
ATOM 3034 C C . GLY A 1 381 ? 16.812 -46.562 -15.805 1 96.62 381 GLY A C 1
ATOM 3035 O O . GLY A 1 381 ? 16.969 -45.5 -16.391 1 96.62 381 GLY A O 1
ATOM 3036 N N . GLU A 1 382 ? 16.016 -47.5 -16.234 1 97.62 382 GLU A N 1
ATOM 3037 C CA . GLU A 1 382 ? 15.172 -47.312 -17.406 1 97.62 382 GLU A CA 1
ATOM 3038 C C . GLU A 1 382 ? 14.133 -46.219 -17.172 1 97.62 382 GLU A C 1
ATOM 3040 O O . GLU A 1 382 ? 13.867 -45.406 -18.047 1 97.62 382 GLU A O 1
ATOM 3045 N N . LEU A 1 383 ? 13.523 -46.25 -16.031 1 98.12 383 LEU A N 1
ATOM 3046 C CA . LEU A 1 383 ? 12.531 -45.25 -15.672 1 98.12 383 LEU A CA 1
ATOM 3047 C C . LEU A 1 383 ? 13.156 -43.875 -15.664 1 98.12 383 LEU A C 1
ATOM 3049 O O . LEU A 1 383 ? 12.578 -42.906 -16.188 1 98.12 383 LEU A O 1
ATOM 3053 N N . LYS A 1 384 ? 14.305 -43.781 -15.047 1 98.19 384 LYS A N 1
ATOM 3054 C CA . LYS A 1 384 ? 15.016 -42.5 -15.016 1 98.19 384 LYS A CA 1
ATOM 3055 C C . LYS A 1 384 ? 15.312 -42 -16.422 1 98.19 384 LYS A C 1
ATOM 3057 O O . LYS A 1 384 ? 15.203 -40.812 -16.703 1 98.19 384 LYS A O 1
ATOM 3062 N N . ASN A 1 385 ? 15.664 -42.906 -17.266 1 98.38 385 ASN A N 1
ATOM 3063 C CA . ASN A 1 385 ? 15.977 -42.562 -18.641 1 98.38 385 ASN A CA 1
ATOM 3064 C C . ASN A 1 385 ? 14.75 -41.969 -19.359 1 98.38 385 ASN A C 1
ATOM 3066 O O . ASN A 1 385 ? 14.867 -41.062 -20.156 1 98.38 385 ASN A O 1
ATOM 3070 N N . LEU A 1 386 ? 13.594 -42.562 -19.156 1 98.44 386 LEU A N 1
ATOM 3071 C CA . LEU A 1 386 ? 12.359 -42.031 -19.734 1 98.44 386 LEU A CA 1
ATOM 3072 C C . LEU A 1 386 ? 12.07 -40.625 -19.219 1 98.44 386 LEU A C 1
ATOM 3074 O O . LEU A 1 386 ? 11.703 -39.75 -20 1 98.44 386 LEU A O 1
A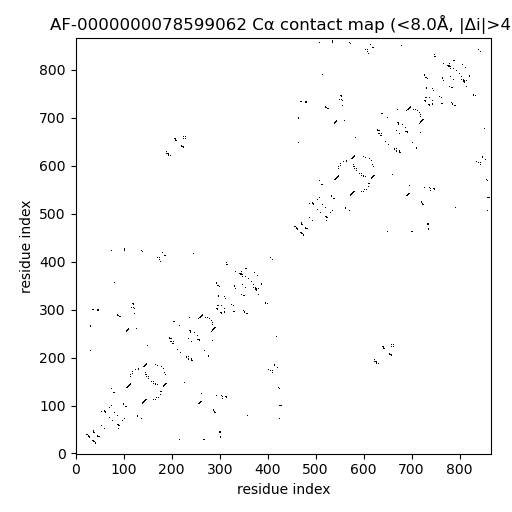TOM 3078 N N . CYS A 1 387 ? 12.25 -40.469 -17.969 1 98.44 387 CYS A N 1
ATOM 3079 C CA . CYS A 1 387 ? 12.039 -39.156 -17.344 1 98.44 387 CYS A CA 1
ATOM 3080 C C . CYS A 1 387 ? 13 -38.125 -17.922 1 98.44 387 CYS A C 1
ATOM 3082 O O . CYS A 1 387 ? 12.594 -37.031 -18.266 1 98.44 387 CYS A O 1
ATOM 3084 N N . ILE A 1 388 ? 14.273 -38.5 -18.016 1 98.62 388 ILE A N 1
ATOM 3085 C CA . ILE A 1 388 ? 15.305 -37.625 -18.547 1 98.62 388 ILE A CA 1
ATOM 3086 C C . ILE A 1 388 ? 14.938 -37.188 -19.953 1 98.62 388 ILE A C 1
ATOM 3088 O O . ILE A 1 388 ? 14.969 -35.969 -20.266 1 98.62 388 ILE A O 1
ATOM 3092 N N . ALA A 1 389 ? 14.531 -38.125 -20.75 1 98.5 389 ALA A N 1
ATOM 3093 C CA . ALA A 1 389 ? 14.18 -37.812 -22.141 1 98.5 389 ALA A CA 1
ATOM 3094 C C . ALA A 1 389 ? 13.008 -36.844 -22.203 1 98.5 389 ALA A C 1
ATOM 3096 O O . ALA A 1 389 ? 13.023 -35.906 -23 1 98.5 389 ALA A O 1
ATOM 3097 N N . GLU A 1 390 ? 12 -37.094 -21.406 1 98.12 390 GLU A N 1
ATOM 3098 C CA . GLU A 1 390 ? 10.82 -36.219 -21.375 1 98.12 390 GLU A CA 1
ATOM 3099 C C . GLU A 1 390 ? 11.188 -34.812 -20.953 1 98.12 390 GLU A C 1
ATOM 3101 O O . GLU A 1 390 ? 10.758 -33.812 -21.562 1 98.12 390 GLU A O 1
ATOM 3106 N N . LEU A 1 391 ? 11.977 -34.656 -19.938 1 98.19 391 LEU A N 1
ATOM 3107 C CA . LEU A 1 391 ? 12.336 -33.344 -19.391 1 98.19 391 LEU A CA 1
ATOM 3108 C C . LEU A 1 391 ? 13.273 -32.625 -20.328 1 98.19 391 LEU A C 1
ATOM 3110 O O . LEU A 1 391 ? 13.195 -31.391 -20.453 1 98.19 391 LEU A O 1
ATOM 3114 N N . GLN A 1 392 ? 14.203 -33.375 -20.938 1 98.44 392 GLN A N 1
ATOM 3115 C CA . GLN A 1 392 ? 15.086 -32.75 -21.906 1 98.44 392 GLN A CA 1
ATOM 3116 C C . GLN A 1 392 ? 14.289 -32.156 -23.062 1 98.44 392 GLN A C 1
ATOM 3118 O O . GLN A 1 392 ? 14.594 -31.062 -23.531 1 98.44 392 GLN A O 1
ATOM 3123 N N . THR A 1 393 ? 13.289 -32.875 -23.516 1 98.19 393 THR A N 1
ATOM 3124 C CA . THR A 1 393 ? 12.438 -32.406 -24.594 1 98.19 393 THR A CA 1
ATOM 3125 C C . THR A 1 393 ? 11.656 -31.156 -24.141 1 98.19 393 THR A C 1
ATOM 3127 O O . THR A 1 393 ? 11.602 -30.156 -24.859 1 98.19 393 THR A O 1
ATOM 3130 N N . TYR A 1 394 ? 11.094 -31.219 -23 1 97.5 394 TYR A N 1
ATOM 3131 C CA . TYR A 1 394 ? 10.305 -30.109 -22.469 1 97.5 394 TYR A CA 1
ATOM 3132 C C . TYR A 1 394 ? 11.156 -28.859 -22.297 1 97.5 394 TYR A C 1
ATOM 3134 O O . TYR A 1 394 ? 10.766 -27.781 -22.766 1 97.5 394 TYR A O 1
ATOM 3142 N N . VAL A 1 395 ? 12.32 -28.953 -21.672 1 97.94 395 VAL A N 1
ATOM 3143 C CA . VAL A 1 395 ? 13.195 -27.828 -21.375 1 97.94 395 VAL A CA 1
ATOM 3144 C C . VAL A 1 395 ? 13.75 -27.25 -22.672 1 97.94 395 VAL A C 1
ATOM 3146 O O . VAL A 1 395 ? 13.844 -26.031 -22.828 1 97.94 395 VAL A O 1
ATOM 3149 N N . LYS A 1 396 ? 14.086 -28.156 -23.594 1 97.94 396 LYS A N 1
ATOM 3150 C CA . LYS A 1 396 ? 14.578 -27.688 -24.875 1 97.94 396 LYS A CA 1
ATOM 3151 C C . LYS A 1 396 ? 13.531 -26.844 -25.594 1 97.94 396 LYS A C 1
ATOM 3153 O O . LYS A 1 396 ? 13.844 -25.797 -26.156 1 97.94 396 LYS A O 1
ATOM 3158 N N . GLY A 1 397 ? 12.289 -27.344 -25.641 1 97.38 397 GLY A N 1
ATOM 3159 C CA . GLY A 1 397 ? 11.211 -26.562 -26.234 1 97.38 397 GLY A CA 1
ATOM 3160 C C . GLY A 1 397 ? 11.062 -25.188 -25.594 1 97.38 397 GLY A C 1
ATOM 3161 O O . GLY A 1 397 ? 10.891 -24.188 -26.297 1 97.38 397 GLY A O 1
ATOM 3162 N N . PHE A 1 398 ? 11.094 -25.141 -24.359 1 97.38 398 PHE A N 1
ATOM 3163 C CA . PHE A 1 398 ? 11.047 -23.891 -23.609 1 97.38 398 PHE A CA 1
ATOM 3164 C C . PHE A 1 398 ? 12.195 -22.984 -24 1 97.38 398 PHE A C 1
ATOM 3166 O O . PHE A 1 398 ? 11.992 -21.797 -24.25 1 97.38 398 PHE A O 1
ATOM 3173 N N . GLN A 1 399 ? 13.406 -23.516 -23.969 1 98 399 GLN A N 1
ATOM 3174 C CA . GLN A 1 399 ? 14.602 -22.734 -24.266 1 98 399 GLN A CA 1
ATOM 3175 C C . GLN A 1 399 ? 14.539 -22.156 -25.688 1 98 399 GLN A C 1
ATOM 3177 O O . GLN A 1 399 ? 14.969 -21.031 -25.938 1 98 399 GLN A O 1
ATOM 3182 N N . ASP A 1 400 ? 14.023 -22.906 -26.625 1 97.94 400 ASP A N 1
ATOM 3183 C CA . ASP A 1 400 ? 13.875 -22.438 -28 1 97.94 400 ASP A CA 1
ATOM 3184 C C . ASP A 1 400 ? 12.922 -21.25 -28.062 1 97.94 400 ASP A C 1
ATOM 3186 O O . ASP A 1 400 ? 13.195 -20.266 -28.766 1 97.94 400 ASP A O 1
ATOM 3190 N N . ARG A 1 401 ? 11.836 -21.312 -27.344 1 97.56 401 ARG A N 1
ATOM 3191 C CA . ARG A 1 401 ? 10.883 -20.203 -27.297 1 97.56 401 ARG A CA 1
ATOM 3192 C C . ARG A 1 401 ? 11.469 -19 -26.562 1 97.56 401 ARG A C 1
ATOM 3194 O O . ARG A 1 401 ? 11.289 -17.859 -26.984 1 97.56 401 ARG A O 1
ATOM 3201 N N . ARG A 1 402 ? 12.148 -19.297 -25.484 1 97.75 402 ARG A N 1
ATOM 3202 C CA . ARG A 1 402 ? 12.75 -18.25 -24.672 1 97.75 402 ARG A CA 1
ATOM 3203 C C . ARG A 1 402 ? 13.75 -17.422 -25.484 1 97.75 402 ARG A C 1
ATOM 3205 O O . ARG A 1 402 ? 13.891 -16.219 -25.25 1 97.75 402 ARG A O 1
ATOM 3212 N N . ALA A 1 403 ? 14.461 -18.047 -26.328 1 97.25 403 ALA A N 1
ATOM 3213 C CA . ALA A 1 403 ? 15.477 -17.406 -27.156 1 97.25 403 ALA A CA 1
ATOM 3214 C C . ALA A 1 403 ? 14.859 -16.328 -28.047 1 97.25 403 ALA A C 1
ATOM 3216 O O . ALA A 1 403 ? 15.539 -15.406 -28.484 1 97.25 403 ALA A O 1
ATOM 3217 N N . HIS A 1 404 ? 13.562 -16.375 -28.25 1 96.94 404 HIS A N 1
ATOM 3218 C CA . HIS A 1 404 ? 12.883 -15.43 -29.125 1 96.94 404 HIS A CA 1
ATOM 3219 C C . HIS A 1 404 ? 12.234 -14.297 -28.344 1 96.94 404 HIS A C 1
ATOM 3221 O O . HIS A 1 404 ? 11.664 -13.375 -28.938 1 96.94 404 HIS A O 1
ATOM 3227 N N . VAL A 1 405 ? 12.312 -14.352 -27.109 1 98.19 405 VAL A N 1
ATOM 3228 C CA . VAL A 1 405 ? 11.703 -13.305 -26.281 1 98.19 405 VAL A CA 1
ATOM 3229 C C . VAL A 1 405 ? 12.656 -12.125 -26.156 1 98.19 405 VAL A C 1
ATOM 3231 O O . VAL A 1 405 ? 13.516 -12.094 -25.281 1 98.19 405 VAL A O 1
ATOM 3234 N N . THR A 1 406 ? 12.453 -11.109 -26.969 1 97.75 406 THR A N 1
ATOM 3235 C CA . THR A 1 406 ? 13.266 -9.898 -26.953 1 97.75 406 THR A CA 1
ATOM 3236 C C . THR A 1 406 ? 12.75 -8.898 -25.922 1 97.75 406 THR A C 1
ATOM 3238 O O . THR A 1 406 ? 11.68 -9.102 -25.344 1 97.75 406 THR A O 1
ATOM 3241 N N . ASP A 1 407 ? 13.539 -7.887 -25.75 1 97.25 407 ASP A N 1
ATOM 3242 C CA . ASP A 1 407 ? 13.117 -6.824 -24.844 1 97.25 407 ASP A CA 1
ATOM 3243 C C . ASP A 1 407 ? 11.844 -6.137 -25.344 1 97.25 407 ASP A C 1
ATOM 3245 O O . ASP A 1 407 ? 11.016 -5.688 -24.547 1 97.25 407 ASP A O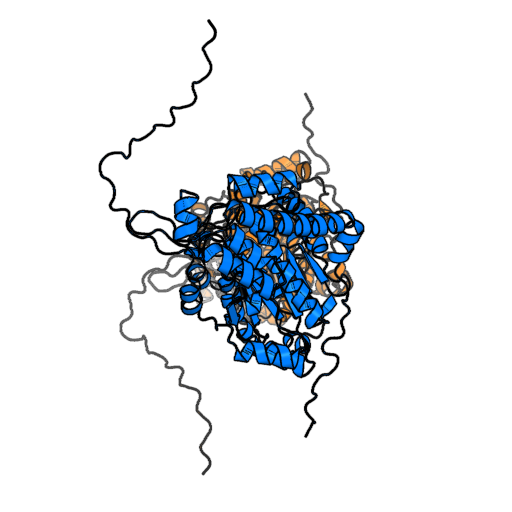 1
ATOM 3249 N N . GLU A 1 408 ? 11.695 -6.102 -26.625 1 98 408 GLU A N 1
ATOM 3250 C CA . GLU A 1 408 ? 10.5 -5.508 -27.219 1 98 408 GLU A CA 1
ATOM 3251 C C . GLU A 1 408 ? 9.266 -6.359 -26.938 1 98 408 GLU A C 1
ATOM 3253 O O . GLU A 1 408 ? 8.195 -5.832 -26.625 1 98 408 GLU A O 1
ATOM 3258 N N . VAL A 1 409 ? 9.445 -7.641 -27.062 1 98.31 409 VAL A N 1
ATOM 3259 C CA . VAL A 1 409 ? 8.344 -8.555 -26.766 1 98.31 409 VAL A CA 1
ATOM 3260 C C . VAL A 1 409 ? 7.961 -8.461 -25.297 1 98.31 409 VAL A C 1
ATOM 3262 O O . VAL A 1 409 ? 6.777 -8.398 -24.953 1 98.31 409 VAL A O 1
ATOM 3265 N N . LEU A 1 410 ? 9 -8.461 -24.5 1 98.44 410 LEU A N 1
ATOM 3266 C CA . LEU A 1 410 ? 8.789 -8.289 -23.062 1 98.44 410 LEU A CA 1
ATOM 3267 C C . LEU A 1 410 ? 7.992 -7.023 -22.781 1 98.44 410 LEU A C 1
ATOM 3269 O O . LEU A 1 410 ? 7.004 -7.055 -22.047 1 98.44 410 LEU A O 1
ATOM 3273 N N . ALA A 1 411 ? 8.367 -5.934 -23.375 1 98.25 411 ALA A N 1
ATOM 3274 C CA . ALA A 1 411 ? 7.73 -4.637 -23.156 1 98.25 411 ALA A CA 1
ATOM 3275 C C . ALA A 1 411 ? 6.27 -4.664 -23.609 1 98.25 411 ALA A C 1
ATOM 3277 O O . ALA A 1 411 ? 5.406 -4.051 -22.969 1 98.25 411 ALA A O 1
ATOM 3278 N N . GLU A 1 412 ? 6.023 -5.348 -24.656 1 98.31 412 GLU A N 1
ATOM 3279 C CA . GLU A 1 412 ? 4.664 -5.406 -25.188 1 98.31 412 GLU A CA 1
ATOM 3280 C C . GLU A 1 412 ? 3.742 -6.191 -24.25 1 98.31 412 GLU A C 1
ATOM 3282 O O . GLU A 1 412 ? 2.596 -5.797 -24.031 1 98.31 412 GLU A O 1
ATOM 3287 N N . PHE A 1 413 ? 4.258 -7.277 -23.688 1 98.75 413 PHE A N 1
ATOM 3288 C CA . PHE A 1 413 ? 3.477 -8.07 -22.75 1 98.75 413 PHE A CA 1
ATOM 3289 C C . PHE A 1 413 ? 3.16 -7.27 -21.484 1 98.75 413 PHE A C 1
ATOM 3291 O O . PHE A 1 413 ? 2.148 -7.512 -20.828 1 98.75 413 PHE A O 1
ATOM 3298 N N . MET A 1 414 ? 3.998 -6.25 -21.188 1 98.75 414 MET A N 1
ATOM 3299 C CA . MET A 1 414 ? 3.881 -5.559 -19.906 1 98.75 414 MET A CA 1
ATOM 3300 C C . MET A 1 414 ? 3.219 -4.195 -20.078 1 98.75 414 MET A C 1
ATOM 3302 O O . MET A 1 414 ? 2.951 -3.502 -19.109 1 98.75 414 MET A O 1
ATOM 3306 N N . ARG A 1 415 ? 2.938 -3.793 -21.297 1 98.31 415 ARG A N 1
ATOM 3307 C CA . ARG A 1 415 ? 2.312 -2.504 -21.578 1 98.31 415 ARG A CA 1
ATOM 3308 C C . ARG A 1 415 ? 0.806 -2.564 -21.359 1 98.31 415 ARG A C 1
ATOM 3310 O O . ARG A 1 415 ? 0.121 -3.416 -21.922 1 98.31 415 ARG A O 1
ATOM 3317 N N . PRO A 1 416 ? 0.297 -1.698 -20.5 1 98.19 416 PRO A N 1
ATOM 3318 C CA . PRO A 1 416 ? -1.164 -1.631 -20.422 1 98.19 416 PRO A CA 1
ATOM 3319 C C . PRO A 1 416 ? -1.807 -1.302 -21.766 1 98.19 416 PRO A C 1
ATOM 3321 O O . PRO A 1 416 ? -1.515 -0.257 -22.359 1 98.19 416 PRO A O 1
ATOM 3324 N N . ARG A 1 417 ? -2.604 -2.139 -22.281 1 98.19 417 ARG A N 1
ATOM 3325 C CA . ARG A 1 417 ? -3.271 -2.014 -23.562 1 98.19 417 ARG A CA 1
ATOM 3326 C C . ARG A 1 417 ? -4.562 -2.826 -23.594 1 98.19 417 ARG A C 1
ATOM 3328 O O . ARG A 1 417 ? -4.75 -3.736 -22.781 1 98.19 417 ARG A O 1
ATOM 3335 N N . PRO A 1 418 ? -5.488 -2.439 -24.484 1 98.12 418 PRO A N 1
ATOM 3336 C CA . PRO A 1 418 ? -6.645 -3.318 -24.656 1 98.12 418 PRO A CA 1
ATOM 3337 C C . PRO A 1 418 ? -6.262 -4.723 -25.109 1 98.12 418 PRO A C 1
ATOM 3339 O O . PRO A 1 418 ? -5.328 -4.879 -25.906 1 98.12 418 PRO A O 1
ATOM 3342 N N . LEU A 1 419 ? -6.922 -5.719 -24.609 1 98.44 419 LEU A N 1
ATOM 3343 C CA . LEU A 1 419 ? -6.719 -7.094 -25.047 1 98.44 419 LEU A CA 1
ATOM 3344 C C . LEU A 1 419 ? -7.816 -7.531 -26.016 1 98.44 419 LEU A C 1
ATOM 3346 O O . LEU A 1 419 ? -8.852 -6.863 -26.125 1 98.44 419 LEU A O 1
ATOM 3350 N N . GLU A 1 420 ? -7.543 -8.562 -26.766 1 97.81 420 GLU A N 1
ATOM 3351 C CA . GLU A 1 420 ? -8.484 -9.086 -27.75 1 97.81 420 GLU A CA 1
ATOM 3352 C C . GLU A 1 420 ? -8.758 -10.57 -27.516 1 97.81 420 GLU A C 1
ATOM 3354 O O . GLU A 1 420 ? -7.824 -11.367 -27.438 1 97.81 420 GLU A O 1
ATOM 3359 N N . TRP A 1 421 ? -10.055 -10.93 -27.391 1 96.19 421 TRP A N 1
ATOM 3360 C CA . TRP A 1 421 ? -10.461 -12.32 -27.219 1 96.19 421 TRP A CA 1
ATOM 3361 C C . TRP A 1 421 ? -11.859 -12.555 -27.781 1 96.19 421 TRP A C 1
ATOM 3363 O O . TRP A 1 421 ? -12.602 -11.602 -28.031 1 96.19 421 TRP A O 1
ATOM 3373 N N . LYS A 1 422 ? -12.273 -13.828 -27.984 1 93.62 422 LYS A N 1
ATOM 3374 C CA . LYS A 1 422 ? -13.562 -14.148 -28.594 1 93.62 422 LYS A CA 1
ATOM 3375 C C . LYS A 1 422 ? -14.484 -14.844 -27.594 1 93.62 422 LYS A C 1
ATOM 3377 O O . LYS A 1 422 ? -15.703 -14.703 -27.656 1 93.62 422 LYS A O 1
ATOM 3382 N N . GLY A 1 423 ? -13.906 -15.586 -26.656 1 93 423 GLY A N 1
ATOM 3383 C CA . GLY A 1 423 ? -14.719 -16.328 -25.703 1 93 423 GLY A CA 1
ATOM 3384 C C . GLY A 1 423 ? -15.32 -17.594 -26.297 1 93 423 GLY A C 1
ATOM 3385 O O . GLY A 1 423 ? -14.68 -18.266 -27.094 1 93 423 GLY A O 1
ATOM 3386 N N . ASN A 1 424 ? -16.484 -17.938 -25.719 1 88.56 424 ASN A N 1
ATOM 3387 C CA . ASN A 1 424 ? -17.172 -19.125 -26.203 1 88.56 424 ASN A CA 1
ATOM 3388 C C . ASN A 1 424 ? -17.75 -18.906 -27.594 1 88.56 424 ASN A C 1
ATOM 3390 O O . ASN A 1 424 ? -18.641 -18.062 -27.766 1 88.56 424 ASN A O 1
ATOM 3394 N N . PRO A 1 425 ? -17.344 -19.688 -28.531 1 86.94 425 PRO A N 1
ATOM 3395 C CA . PRO A 1 425 ? -17.844 -19.5 -29.906 1 86.94 425 PRO A CA 1
ATOM 3396 C C . PRO A 1 425 ? -19.312 -19.922 -30.047 1 86.94 425 PRO A C 1
ATOM 3398 O O . PRO A 1 425 ? -19.984 -19.484 -30.984 1 86.94 425 PRO A O 1
ATOM 3401 N N . ASN A 1 426 ? -19.797 -20.781 -29.172 1 88.75 426 ASN A N 1
ATOM 3402 C CA . ASN A 1 426 ? -21.172 -21.281 -29.234 1 88.75 426 ASN A CA 1
ATOM 3403 C C . ASN A 1 426 ? -21.875 -21.156 -27.891 1 88.75 426 ASN A C 1
ATOM 3405 O O . ASN A 1 426 ? -22.281 -22.156 -27.297 1 88.75 426 ASN A O 1
ATOM 3409 N N . PRO A 1 427 ? -22.156 -19.938 -27.484 1 89.69 427 PRO A N 1
ATOM 3410 C CA . PRO A 1 427 ? -22.797 -19.781 -26.188 1 89.69 427 PRO A CA 1
ATOM 3411 C C . PRO A 1 427 ? -24.281 -20.141 -26.203 1 89.69 427 PRO A C 1
ATOM 3413 O O . PRO A 1 427 ? -24.938 -20 -27.25 1 89.69 427 PRO A O 1
ATOM 3416 N N . VAL A 1 428 ? -24.703 -20.703 -25.172 1 88.06 428 VAL A N 1
ATOM 3417 C CA . VAL A 1 428 ? -26.125 -20.969 -25 1 88.06 428 VAL A CA 1
ATOM 3418 C C . VAL A 1 428 ? -26.812 -19.75 -24.391 1 88.06 428 VAL A C 1
ATOM 3420 O O . VAL A 1 428 ? -26.531 -19.375 -23.25 1 88.06 428 VAL A O 1
ATOM 3423 N N . ILE A 1 429 ? -27.484 -18.984 -25.266 1 77.19 429 ILE A N 1
ATOM 3424 C CA . ILE A 1 429 ? -28.141 -17.781 -24.797 1 77.19 429 ILE A CA 1
ATOM 3425 C C . ILE A 1 429 ? -29.516 -18.125 -24.219 1 77.19 429 ILE A C 1
ATOM 3427 O O . ILE A 1 429 ? -30.25 -18.906 -24.812 1 77.19 429 ILE A O 1
ATOM 3431 N N . ALA A 1 430 ? -29.734 -17.891 -23.047 1 61.47 430 ALA A N 1
ATOM 3432 C CA . ALA A 1 430 ? -31.078 -18.094 -22.516 1 61.47 430 ALA A CA 1
ATOM 3433 C C . ALA A 1 430 ? -32.094 -17.312 -23.328 1 61.47 430 ALA A C 1
ATOM 3435 O O . ALA A 1 430 ? -31.828 -16.188 -23.766 1 61.47 430 ALA A O 1
ATOM 3436 N N . GLU A 1 431 ? -33.031 -18.016 -23.984 1 46.53 431 GLU A N 1
ATOM 3437 C CA . GLU A 1 431 ? -34.188 -17.312 -24.578 1 46.53 431 GLU A CA 1
ATOM 3438 C C . GLU A 1 431 ? -34.812 -16.359 -23.562 1 46.53 431 GLU A C 1
ATOM 3440 O O . GLU A 1 431 ? -35.031 -16.734 -22.406 1 46.53 431 GLU A O 1
ATOM 3445 N N . LYS A 1 432 ? -34.562 -15.211 -23.859 1 46.72 432 LYS A N 1
ATOM 3446 C CA . LYS A 1 432 ? -35.438 -14.273 -23.156 1 46.72 432 LYS A CA 1
ATOM 3447 C C . LYS A 1 432 ? -36.875 -14.766 -23.156 1 46.72 432 LYS A C 1
ATOM 3449 O O . LYS A 1 432 ? -37.438 -15.055 -24.203 1 46.72 432 LYS A O 1
ATOM 3454 N N . LYS A 1 433 ? -37.344 -15.258 -22.047 1 29.73 433 LYS A N 1
ATOM 3455 C CA . LYS A 1 433 ? -38.812 -15.195 -22.031 1 29.73 433 LYS A CA 1
ATOM 3456 C C . LYS A 1 433 ? -39.312 -13.75 -22 1 29.73 433 LYS A C 1
ATOM 3458 O O . LYS A 1 433 ? -38.75 -12.914 -21.297 1 29.73 433 LYS A O 1
ATOM 3463 N N . MET B 1 1 ? -57.656 -2.217 9.148 1 21.94 1 MET B N 1
ATOM 3464 C CA . MET B 1 1 ? -57.219 -1.671 10.43 1 21.94 1 MET B CA 1
ATOM 3465 C C . MET B 1 1 ? -55.719 -1.786 10.602 1 21.94 1 MET B C 1
ATOM 3467 O O . MET B 1 1 ? -55.219 -2.836 11 1 21.94 1 MET B O 1
ATOM 3471 N N . ALA B 1 2 ? -55.031 -1.429 9.688 1 27.2 2 ALA B N 1
ATOM 3472 C CA . ALA B 1 2 ? -53.844 -1.537 8.828 1 27.2 2 ALA B CA 1
ATOM 3473 C C . ALA B 1 2 ? -52.594 -0.987 9.531 1 27.2 2 ALA B C 1
ATOM 3475 O O . ALA B 1 2 ? -52.562 0.179 9.93 1 27.2 2 ALA B O 1
ATOM 3476 N N . ASP B 1 3 ? -51.844 -1.846 10.352 1 26.45 3 ASP B N 1
ATOM 3477 C CA . ASP B 1 3 ? -51 -1.728 11.547 1 26.45 3 ASP B CA 1
ATOM 3478 C C . ASP B 1 3 ? -49.906 -0.695 11.344 1 26.45 3 ASP B C 1
ATOM 3480 O O . ASP B 1 3 ? -49.344 -0.573 10.25 1 26.45 3 ASP B O 1
ATOM 3484 N N . GLU B 1 4 ? -49.875 0.343 12.148 1 27.48 4 GLU B N 1
ATOM 3485 C CA . GLU B 1 4 ? -49.25 1.635 12.336 1 27.48 4 GLU B CA 1
ATOM 3486 C C . GLU B 1 4 ? -47.719 1.475 12.469 1 27.48 4 GLU B C 1
ATOM 3488 O O . GLU B 1 4 ? -47.25 0.562 13.141 1 27.48 4 GLU B O 1
ATOM 3493 N N . PRO B 1 5 ? -46.969 2.08 11.539 1 30.88 5 PRO B N 1
ATOM 3494 C CA . PRO B 1 5 ? -45.594 1.958 11.133 1 30.88 5 PRO B CA 1
ATOM 3495 C C . PRO B 1 5 ? -44.625 2.061 12.312 1 30.88 5 PRO B C 1
ATOM 3497 O O . PRO B 1 5 ? -44.969 2.609 13.359 1 30.88 5 PRO B O 1
ATOM 3500 N N . GLY B 1 6 ? -43.594 1.204 12.453 1 27.3 6 GLY B N 1
ATOM 3501 C CA . GLY B 1 6 ? -42.719 0.673 13.461 1 27.3 6 GLY B CA 1
ATOM 3502 C C . GLY B 1 6 ? -41.875 1.746 14.148 1 27.3 6 GLY B C 1
ATOM 3503 O O . GLY B 1 6 ? -41.281 2.598 13.492 1 27.3 6 GLY B O 1
ATOM 3504 N N . GLN B 1 7 ? -42.375 2.266 15.227 1 25.92 7 GLN B N 1
ATOM 3505 C CA . GLN B 1 7 ? -41.812 3.281 16.125 1 25.92 7 GLN B CA 1
ATOM 3506 C C . GLN B 1 7 ? -40.312 3.051 16.375 1 25.92 7 GLN B C 1
ATOM 3508 O O . GLN B 1 7 ? -39.875 1.913 16.547 1 25.92 7 GLN B O 1
ATOM 3513 N N . PRO B 1 8 ? -39.531 4.023 15.961 1 27.02 8 PRO B N 1
ATOM 3514 C CA . PRO B 1 8 ? -38.062 3.928 16.016 1 27.02 8 PRO B CA 1
ATOM 3515 C C . PRO B 1 8 ? -37.562 3.527 17.391 1 27.02 8 PRO B C 1
ATOM 3517 O O . PRO B 1 8 ? -38.219 3.799 18.406 1 27.02 8 PRO B O 1
ATOM 3520 N N . PRO B 1 9 ? -36.812 2.414 17.5 1 27.56 9 PRO B N 1
ATOM 3521 C CA . PRO B 1 9 ? -36.5 1.953 18.859 1 27.56 9 PRO B CA 1
ATOM 3522 C C . PRO B 1 9 ? -36.031 3.078 19.781 1 27.56 9 PRO B C 1
ATOM 3524 O O . PRO B 1 9 ? -35.469 4.062 19.312 1 27.56 9 PRO B O 1
ATOM 3527 N N . ALA B 1 10 ? -36.531 3.205 20.938 1 26.45 10 ALA B N 1
ATOM 3528 C CA . ALA B 1 10 ? -36.375 4.062 22.109 1 26.45 10 ALA B CA 1
ATOM 3529 C C . ALA B 1 10 ? -34.906 4.184 22.516 1 26.45 10 ALA B C 1
ATOM 3531 O O . ALA B 1 10 ? -34.219 3.174 22.719 1 26.45 10 ALA B O 1
ATOM 3532 N N . LEU B 1 11 ? -34.219 5.191 22.094 1 23.66 11 LEU B N 1
ATOM 3533 C CA . LEU B 1 11 ? -32.938 5.633 22.594 1 23.66 11 LEU B CA 1
ATOM 3534 C C . LEU B 1 11 ? -32.875 5.555 24.109 1 23.66 11 LEU B C 1
ATOM 3536 O O . LEU B 1 11 ? -33.594 6.266 24.797 1 23.66 11 LEU B O 1
ATOM 3540 N N . THR B 1 12 ? -32.906 4.344 24.703 1 25.83 12 THR B N 1
ATOM 3541 C CA . THR B 1 12 ? -32.875 4.176 26.141 1 25.83 12 THR B CA 1
ATOM 3542 C C . THR B 1 12 ? -31.859 5.113 26.781 1 25.83 12 THR B C 1
ATOM 3544 O O . THR B 1 12 ? -30.688 5.09 26.422 1 25.83 12 THR B O 1
ATOM 3547 N N . THR B 1 13 ? -32.25 6.238 27.375 1 26.27 13 THR B N 1
ATOM 3548 C CA . THR B 1 13 ? -31.781 7.176 28.375 1 26.27 13 THR B CA 1
ATOM 3549 C C . THR B 1 13 ? -31.281 6.434 29.609 1 26.27 13 THR B C 1
ATOM 3551 O O . THR B 1 13 ? -32.062 6.039 30.469 1 26.27 13 THR B O 1
ATOM 3554 N N . LEU B 1 14 ? -30.438 5.375 29.516 1 26.73 14 LEU B N 1
ATOM 3555 C CA . LEU B 1 14 ? -29.938 4.824 30.766 1 26.73 14 LEU B CA 1
ATOM 3556 C C . LEU B 1 14 ? -29.5 5.938 31.719 1 26.73 14 LEU B C 1
ATOM 3558 O O . LEU B 1 14 ? -28.703 6.793 31.344 1 26.73 14 LEU B O 1
ATOM 3562 N N . SER B 1 15 ? -30.297 6.32 32.656 1 28.42 15 SER B N 1
ATOM 3563 C CA . SER B 1 15 ? -30.297 7.148 33.844 1 28.42 15 SER B CA 1
ATOM 3564 C C . SER B 1 15 ? -29.094 6.84 34.75 1 28.42 15 SER B C 1
ATOM 3566 O O . SER B 1 15 ? -29.109 5.875 35.5 1 28.42 15 SER B O 1
ATOM 3568 N N . LEU B 1 16 ? -27.922 6.809 34.188 1 27.91 16 LEU B N 1
ATOM 3569 C CA . LEU B 1 16 ? -26.688 6.816 34.969 1 27.91 16 LEU B CA 1
ATOM 3570 C C . LEU B 1 16 ? -26.734 7.902 36.031 1 27.91 16 LEU B C 1
ATOM 3572 O O . LEU B 1 16 ? -25.688 8.398 36.469 1 27.91 16 LEU B O 1
ATOM 3576 N N . ALA B 1 17 ? -27.828 8.406 36.469 1 30.23 17 ALA B N 1
ATOM 3577 C CA . ALA B 1 17 ? -27.938 9.266 37.625 1 30.23 17 ALA B CA 1
ATOM 3578 C C . ALA B 1 17 ? -27.391 8.57 38.875 1 30.23 17 ALA B C 1
ATOM 3580 O O . ALA B 1 17 ? -27.125 9.219 39.906 1 30.23 17 ALA B O 1
ATOM 3581 N N . GLU B 1 18 ? -27.734 7.355 39.125 1 28.42 18 GLU B N 1
ATOM 3582 C CA . GLU B 1 18 ? -27.625 6.957 40.531 1 28.42 18 GLU B CA 1
ATOM 3583 C C . GLU B 1 18 ? -26.172 6.902 40.969 1 28.42 18 GLU B C 1
ATOM 3585 O O . GLU B 1 18 ? -25.844 7.359 42.094 1 28.42 18 GLU B O 1
ATOM 3590 N N . LYS B 1 19 ? -25.406 5.695 40.938 1 31.05 19 LYS B N 1
ATOM 3591 C CA . LYS B 1 19 ? -24.156 5.641 41.688 1 31.05 19 LYS B CA 1
ATOM 3592 C C . LYS B 1 19 ? -23.109 6.574 41.094 1 31.05 19 LYS B C 1
ATOM 3594 O O . LYS B 1 19 ? -22.719 6.41 39.938 1 31.05 19 LYS B O 1
ATOM 3599 N N . ALA B 1 20 ? -23 7.82 41.375 1 35.56 20 ALA B N 1
ATOM 3600 C CA . ALA B 1 20 ? -22.156 8.898 40.875 1 35.56 20 ALA B CA 1
ATOM 3601 C C . ALA B 1 20 ? -20.719 8.422 40.688 1 35.56 20 ALA B C 1
ATOM 3603 O O . ALA B 1 20 ? -20 8.195 41.656 1 35.56 20 ALA B O 1
ATOM 3604 N N . PRO B 1 21 ? -20.344 7.414 39.781 1 38.47 21 PRO B N 1
ATOM 3605 C CA . PRO B 1 21 ? -18.984 6.879 39.844 1 38.47 21 PRO B CA 1
ATOM 3606 C C . PRO B 1 21 ? -17.938 7.957 40.125 1 38.47 21 PRO B C 1
ATOM 3608 O O . PRO B 1 21 ? -18.156 9.125 39.812 1 38.47 21 PRO B O 1
ATOM 3611 N N . ALA B 1 22 ? -17.094 7.953 41.188 1 42.53 22 ALA B N 1
ATOM 3612 C CA . ALA B 1 22 ? -15.891 8.758 41.406 1 42.53 22 ALA B CA 1
ATOM 3613 C C . ALA B 1 22 ? -15.172 9.062 40.094 1 42.53 22 ALA B C 1
ATOM 3615 O O . ALA B 1 22 ? -14.719 8.148 39.406 1 42.53 22 ALA B O 1
ATOM 3616 N N . SER B 1 23 ? -15.625 9.914 39.375 1 47.62 23 SER B N 1
ATOM 3617 C CA . SER B 1 23 ? -15.117 10.344 38.094 1 47.62 23 SER B CA 1
ATOM 3618 C C . SER B 1 23 ? -13.594 10.344 38.062 1 47.62 23 SER B C 1
ATOM 3620 O O . SER B 1 23 ? -12.961 11.109 38.781 1 47.62 23 SER B O 1
ATOM 3622 N N . LYS B 1 24 ? -12.867 9.211 38.031 1 61.91 24 LYS B N 1
ATOM 3623 C CA . LYS B 1 24 ? -11.414 9.062 37.969 1 61.91 24 LYS B CA 1
ATOM 3624 C C . LYS B 1 24 ? -10.836 9.898 36.812 1 61.91 24 LYS B C 1
ATOM 3626 O O . LYS B 1 24 ? -11.43 9.984 35.75 1 61.91 24 LYS B O 1
ATOM 3631 N N . ALA B 1 25 ? -9.844 10.742 37.156 1 74.19 25 ALA B N 1
ATOM 3632 C CA . ALA B 1 25 ? -9.039 11.555 36.25 1 74.19 25 ALA B CA 1
ATOM 3633 C C . ALA B 1 25 ? -8.539 10.719 35.062 1 74.19 25 ALA B C 1
ATOM 3635 O O . ALA B 1 25 ? -8.156 9.562 35.219 1 74.19 25 ALA B O 1
ATOM 3636 N N . VAL B 1 26 ? -8.969 11.188 33.812 1 79.56 26 VAL B N 1
ATOM 3637 C CA . VAL B 1 26 ? -8.453 10.562 32.594 1 79.56 26 VAL B CA 1
ATOM 3638 C C . VAL B 1 26 ? -7.34 11.422 32 1 79.56 26 VAL B C 1
ATOM 3640 O O . VAL B 1 26 ? -7.48 12.641 31.891 1 79.56 26 VAL B O 1
ATOM 3643 N N . SER B 1 27 ? -6.273 10.797 31.719 1 83.75 27 SER B N 1
ATOM 3644 C CA . SER B 1 27 ? -5.102 11.484 31.188 1 83.75 27 SER B CA 1
ATOM 3645 C C . SER B 1 27 ? -5.324 11.93 29.75 1 83.75 27 SER B C 1
ATOM 3647 O O . SER B 1 27 ? -6.25 11.453 29.078 1 83.75 27 SER B O 1
ATOM 3649 N N . GLN B 1 28 ? -4.531 12.883 29.312 1 84.56 28 GLN B N 1
ATOM 3650 C CA . GLN B 1 28 ? -4.645 13.406 27.953 1 84.56 28 GLN B CA 1
ATOM 3651 C C . GLN B 1 28 ? -4.305 12.328 26.922 1 84.56 28 GLN B C 1
ATOM 3653 O O . GLN B 1 28 ? -3.486 11.445 27.188 1 84.56 28 GLN B O 1
ATOM 3658 N N . VAL B 1 29 ? -4.961 12.367 25.828 1 80.56 29 VAL B N 1
ATOM 3659 C CA . VAL B 1 29 ? -4.734 11.484 24.688 1 80.56 29 VAL B CA 1
ATOM 3660 C C . VAL B 1 29 ? -4.484 12.312 23.438 1 80.56 29 VAL B C 1
ATOM 3662 O O . VAL B 1 29 ? -5.336 13.094 23.016 1 80.56 29 VAL B O 1
ATOM 3665 N N . ILE B 1 30 ? -3.238 12.109 22.922 1 78.88 30 ILE B N 1
ATOM 3666 C CA . ILE B 1 30 ? -2.883 12.844 21.719 1 78.88 30 ILE B CA 1
ATOM 3667 C C . ILE B 1 30 ? -2.406 11.875 20.641 1 78.88 30 ILE B C 1
ATOM 3669 O O . ILE B 1 30 ? -1.305 11.328 20.734 1 78.88 30 ILE B O 1
ATOM 3673 N N . THR B 1 31 ? -3.217 11.68 19.641 1 78.94 31 THR B N 1
ATOM 3674 C CA . THR B 1 31 ? -2.914 10.898 18.453 1 78.94 31 THR B CA 1
ATOM 3675 C C . THR B 1 31 ? -3.355 11.641 17.188 1 78.94 31 THR B C 1
ATOM 3677 O O . THR B 1 31 ? -4.074 12.633 17.281 1 78.94 31 THR B O 1
ATOM 3680 N N . PRO B 1 32 ? -2.91 11.133 16.062 1 80.5 32 PRO B N 1
ATOM 3681 C CA . PRO B 1 32 ? -3.367 11.781 14.836 1 80.5 32 PRO B CA 1
ATOM 3682 C C . PRO B 1 32 ? -4.879 11.672 14.641 1 80.5 32 PRO B C 1
ATOM 3684 O O . PRO B 1 32 ? -5.441 12.359 13.781 1 80.5 32 PRO B O 1
ATOM 3687 N N . PHE B 1 33 ? -5.523 10.906 15.438 1 77.81 33 PHE B N 1
ATOM 3688 C CA . PHE B 1 33 ? -6.941 10.641 15.242 1 77.81 33 PHE B CA 1
ATOM 3689 C C . PHE B 1 33 ? -7.77 11.234 16.375 1 77.81 33 PHE B C 1
ATOM 3691 O O . PHE B 1 33 ? -8.945 11.547 16.203 1 77.81 33 PHE B O 1
ATOM 3698 N N . ASP B 1 34 ? -7.102 11.367 17.531 1 75.38 34 ASP B N 1
ATOM 3699 C CA . ASP B 1 34 ? -7.809 11.852 18.703 1 75.38 34 ASP B CA 1
ATOM 3700 C C . ASP B 1 34 ? -6.938 12.797 19.516 1 75.38 34 ASP B C 1
ATOM 3702 O O . ASP B 1 34 ? -5.777 12.5 19.797 1 75.38 34 ASP B O 1
ATOM 3706 N N . VAL B 1 35 ? -7.555 13.953 19.859 1 77.38 35 VAL B N 1
ATOM 3707 C CA . VAL B 1 35 ? -6.879 14.914 20.719 1 77.38 35 VAL B CA 1
ATOM 3708 C C . VAL B 1 35 ? -7.809 15.32 21.859 1 77.38 35 VAL B C 1
ATOM 3710 O O . VAL B 1 35 ? -8.891 15.852 21.641 1 77.38 35 VAL B O 1
ATOM 3713 N N . SER B 1 36 ? -7.348 14.938 23.031 1 79.81 36 SER B N 1
ATOM 3714 C CA . SER B 1 36 ? -8.078 15.297 24.234 1 79.81 36 SER B CA 1
ATOM 3715 C C . SER B 1 36 ? -7.129 15.664 25.375 1 79.81 36 SER B C 1
ATOM 3717 O O . SER B 1 36 ? -6.133 14.977 25.609 1 79.81 36 SER B O 1
ATOM 3719 N N . GLY B 1 37 ? -7.457 16.688 26.078 1 78.94 37 GLY B N 1
ATOM 3720 C CA . GLY B 1 37 ? -6.641 17.109 27.203 1 78.94 37 GLY B CA 1
ATOM 3721 C C . GLY B 1 37 ? -6.887 16.297 28.469 1 78.94 37 GLY B C 1
ATOM 3722 O O . GLY B 1 37 ? -6.238 16.516 29.484 1 78.94 37 GLY B O 1
ATOM 3723 N N . GLY B 1 38 ? -7.707 15.477 28.359 1 80.25 38 GLY B N 1
ATOM 3724 C CA . GLY B 1 38 ? -8.062 14.711 29.547 1 80.25 38 GLY B CA 1
ATOM 3725 C C . GLY B 1 38 ? -9.125 15.391 30.391 1 80.25 38 GLY B C 1
ATOM 3726 O O . GLY B 1 38 ? -9.641 16.453 30.031 1 80.25 38 GLY B O 1
ATOM 3727 N N . VAL B 1 39 ? -9.586 14.648 31.422 1 82.31 39 VAL B N 1
ATOM 3728 C CA . VAL B 1 39 ? -10.594 15.18 32.312 1 82.31 39 VAL B CA 1
ATOM 3729 C C . VAL B 1 39 ? -10.102 15.07 33.781 1 82.31 39 VAL B C 1
ATOM 3731 O O . VAL B 1 39 ? -9.422 14.109 34.125 1 82.31 39 VAL B O 1
ATOM 3734 N N . ASP B 1 40 ? -10.398 16.156 34.469 1 82.62 40 ASP B N 1
ATOM 3735 C CA . ASP B 1 40 ? -10 16.109 35.875 1 82.62 40 ASP B CA 1
ATOM 3736 C C . ASP B 1 40 ? -10.969 15.258 36.688 1 82.62 40 ASP B C 1
ATOM 3738 O O . ASP B 1 40 ? -11.844 14.594 36.125 1 82.62 40 ASP B O 1
ATOM 3742 N N . GLU B 1 41 ? -10.75 15.219 38.031 1 82.62 41 GLU B N 1
ATOM 3743 C CA . GLU B 1 41 ? -11.531 14.375 38.906 1 82.62 41 GLU B CA 1
ATOM 3744 C C . GLU B 1 41 ? -13 14.789 38.906 1 82.62 41 GLU B C 1
ATOM 3746 O O . GLU B 1 41 ? -13.883 13.984 39.219 1 82.62 41 GLU B O 1
ATOM 3751 N N . THR B 1 42 ? -13.242 16.047 38.531 1 81.81 42 THR B N 1
ATOM 3752 C CA . THR B 1 42 ? -14.609 16.547 38.531 1 81.81 42 THR B CA 1
ATOM 3753 C C . THR B 1 42 ? -15.273 16.328 37.188 1 81.81 42 THR B C 1
ATOM 3755 O O . THR B 1 42 ? -16.453 16.625 37 1 81.81 42 THR B O 1
ATOM 3758 N N . GLY B 1 43 ? -14.484 15.844 36.25 1 76.81 43 GLY B N 1
ATOM 3759 C CA . GLY B 1 43 ? -15.023 15.586 34.906 1 76.81 43 GLY B CA 1
ATOM 3760 C C . GLY B 1 43 ? -14.844 16.75 33.969 1 76.81 43 GLY B C 1
ATOM 3761 O O . GLY B 1 43 ? -15.359 16.734 32.844 1 76.81 43 GLY B O 1
ATOM 3762 N N . LYS B 1 44 ? -14.203 17.734 34.469 1 78.19 44 LYS B N 1
ATOM 3763 C CA . LYS B 1 44 ? -13.984 18.906 33.625 1 78.19 44 LYS B CA 1
ATOM 3764 C C . LYS B 1 44 ? -12.852 18.672 32.625 1 78.19 44 LYS B C 1
ATOM 3766 O O . LYS B 1 44 ? -11.812 18.109 33 1 78.19 44 LYS B O 1
ATOM 3771 N N . LEU B 1 45 ? -13.117 19.094 31.406 1 79.56 45 LEU B N 1
ATOM 3772 C CA . LEU B 1 45 ? -12.125 18.953 30.344 1 79.56 45 LEU B CA 1
ATOM 3773 C C . LEU B 1 45 ? -10.922 19.859 30.609 1 79.56 45 LEU B C 1
ATOM 3775 O O . LEU B 1 45 ? -11.094 21.031 30.938 1 79.56 45 LEU B O 1
ATOM 3779 N N . LEU B 1 46 ? -9.766 19.266 30.484 1 81.25 46 LEU B N 1
ATOM 3780 C CA . LEU B 1 46 ? -8.523 20 30.719 1 81.25 46 LEU B CA 1
ATOM 3781 C C . LEU B 1 46 ? -7.887 20.406 29.391 1 81.25 46 LEU B C 1
ATOM 3783 O O . LEU B 1 46 ? -8.078 19.734 28.375 1 81.25 46 LEU B O 1
ATOM 3787 N N . PRO B 1 47 ? -7.207 21.562 29.5 1 82.25 47 PRO B N 1
ATOM 3788 C CA . PRO B 1 47 ? -6.434 21.906 28.312 1 82.25 47 PRO B CA 1
ATOM 3789 C C . PRO B 1 47 ? -5.281 20.938 28.047 1 82.25 47 PRO B C 1
ATOM 3791 O O . PRO B 1 47 ? -4.809 20.266 28.984 1 82.25 47 PRO B O 1
ATOM 3794 N N . VAL B 1 48 ? -4.883 20.844 26.828 1 84.38 48 VAL B N 1
ATOM 3795 C CA . VAL B 1 48 ? -3.75 20 26.469 1 84.38 48 VAL B CA 1
ATOM 3796 C C . VAL B 1 48 ? -2.477 20.531 27.125 1 84.38 48 VAL B C 1
ATOM 3798 O O . VAL B 1 48 ? -2.221 21.734 27.109 1 84.38 48 VAL B O 1
ATOM 3801 N N . ASP B 1 49 ? -1.761 19.703 27.734 1 86.69 49 ASP B N 1
ATOM 3802 C CA . ASP B 1 49 ? -0.463 20.031 28.312 1 86.69 49 ASP B CA 1
ATOM 3803 C C . ASP B 1 49 ? 0.662 19.812 27.297 1 86.69 49 ASP B C 1
ATOM 3805 O O . ASP B 1 49 ? 1.241 18.719 27.234 1 86.69 49 ASP B O 1
ATOM 3809 N N . TYR B 1 50 ? 1.038 20.828 26.703 1 88.25 50 TYR B N 1
ATOM 3810 C CA . TYR B 1 50 ? 1.998 20.719 25.609 1 88.25 50 TYR B CA 1
ATOM 3811 C C . TYR B 1 50 ? 3.404 20.469 26.141 1 88.25 50 TYR B C 1
ATOM 3813 O O . TYR B 1 50 ? 4.219 19.828 25.484 1 88.25 50 TYR B O 1
ATOM 3821 N N . ASP B 1 51 ? 3.734 20.953 27.266 1 87.69 51 ASP B N 1
ATOM 3822 C CA . ASP B 1 51 ? 5.039 20.672 27.875 1 87.69 51 ASP B CA 1
ATOM 3823 C C . ASP B 1 51 ? 5.211 19.188 28.172 1 87.69 51 ASP B C 1
ATOM 3825 O O . ASP B 1 51 ? 6.281 18.625 27.938 1 87.69 51 ASP B O 1
ATOM 3829 N N . LYS B 1 52 ? 4.18 18.719 28.688 1 86.75 52 LYS B N 1
ATOM 3830 C CA . LYS B 1 52 ? 4.199 17.281 28.953 1 86.75 52 LYS B CA 1
ATOM 3831 C C . LYS B 1 52 ? 4.375 16.5 27.656 1 86.75 52 LYS B C 1
ATOM 3833 O O . LYS B 1 52 ? 5.109 15.5 27.625 1 86.75 52 LYS B O 1
ATOM 3838 N N . LEU B 1 53 ? 3.812 16.938 26.641 1 87.12 53 LEU B N 1
ATOM 3839 C CA . LEU B 1 53 ? 3.885 16.25 25.359 1 87.12 53 LEU B CA 1
ATOM 3840 C C . LEU B 1 53 ? 5.305 16.281 24.797 1 87.12 53 LEU B C 1
ATOM 3842 O O . LEU B 1 53 ? 5.797 15.281 24.281 1 87.12 53 LEU B O 1
ATOM 3846 N N . VAL B 1 54 ? 5.91 17.391 24.906 1 89.44 54 VAL B N 1
ATOM 3847 C CA . VAL B 1 54 ? 7.27 17.562 24.406 1 89.44 54 VAL B CA 1
ATOM 3848 C C . VAL B 1 54 ? 8.211 16.609 25.125 1 89.44 54 VAL B C 1
ATOM 3850 O O . VAL B 1 54 ? 9.062 15.969 24.5 1 89.44 54 VAL B O 1
ATOM 3853 N N . ARG B 1 55 ? 8.008 16.469 26.359 1 89.38 55 ARG B N 1
ATOM 3854 C CA . ARG B 1 55 ? 8.836 15.57 27.156 1 89.38 55 ARG B CA 1
ATOM 3855 C C . ARG B 1 55 ? 8.562 14.117 26.797 1 89.38 55 ARG B C 1
ATOM 3857 O O . ARG B 1 55 ? 9.492 13.328 26.625 1 89.38 55 ARG B O 1
ATOM 3864 N N . GLU B 1 56 ? 7.355 13.844 26.672 1 87.56 56 GLU B N 1
ATOM 3865 C CA . GLU B 1 56 ? 6.953 12.469 26.375 1 87.56 56 GLU B CA 1
ATOM 3866 C C . GLU B 1 56 ? 7.41 12.055 24.984 1 87.56 56 GLU B C 1
ATOM 3868 O O . GLU B 1 56 ? 7.832 10.914 24.781 1 87.56 56 GLU B O 1
ATOM 3873 N N . PHE B 1 57 ? 7.328 12.938 24.109 1 88.69 57 PHE B N 1
ATOM 3874 C CA . PHE B 1 57 ? 7.68 12.625 22.734 1 88.69 57 PHE B CA 1
ATOM 3875 C C . PHE B 1 57 ? 9.188 12.734 22.516 1 88.69 57 PHE B C 1
ATOM 3877 O O . PHE B 1 57 ? 9.719 12.188 21.547 1 88.69 57 PHE B O 1
ATOM 3884 N N . GLY B 1 58 ? 9.844 13.422 23.344 1 91.44 58 GLY B N 1
ATOM 3885 C CA . GLY B 1 58 ? 11.281 13.609 23.203 1 91.44 58 GLY B CA 1
ATOM 3886 C C . GLY B 1 58 ? 11.648 14.656 22.172 1 91.44 58 GLY B C 1
ATOM 3887 O O . GLY B 1 58 ? 12.656 14.516 21.469 1 91.44 58 GLY B O 1
ATOM 3888 N N . ALA B 1 59 ? 10.812 15.609 21.953 1 94.38 59 ALA B N 1
ATOM 3889 C CA . ALA B 1 59 ? 11.117 16.734 21.078 1 94.38 59 ALA B CA 1
ATOM 3890 C C . ALA B 1 59 ? 11.883 17.828 21.812 1 94.38 59 ALA B C 1
ATOM 3892 O O . ALA B 1 59 ? 12.016 17.766 23.047 1 94.38 59 ALA B O 1
ATOM 3893 N N . THR B 1 60 ? 12.422 18.734 21.109 1 96.56 60 THR B N 1
ATOM 3894 C CA . THR B 1 60 ? 13.211 19.828 21.703 1 96.56 60 THR B CA 1
ATOM 3895 C C . THR B 1 60 ? 12.422 21.125 21.688 1 96.56 60 THR B C 1
ATOM 3897 O O . THR B 1 60 ? 11.875 21.516 20.656 1 96.56 60 THR B O 1
ATOM 3900 N N . PRO B 1 61 ? 12.359 21.781 22.781 1 96.19 61 PRO B N 1
ATOM 3901 C CA . PRO B 1 61 ? 11.672 23.078 22.797 1 96.19 61 PRO B CA 1
ATOM 3902 C C . PRO B 1 61 ? 12.352 24.109 21.922 1 96.19 61 PRO B C 1
ATOM 3904 O O . PRO B 1 61 ? 13.57 24.094 21.766 1 96.19 61 PRO B O 1
ATOM 3907 N N . LEU B 1 62 ? 11.594 24.953 21.375 1 96.62 62 LEU B N 1
ATOM 3908 C CA . LEU B 1 62 ? 12.125 26.094 20.641 1 96.62 62 LEU B CA 1
ATOM 3909 C C . LEU B 1 62 ? 12.641 27.156 21.594 1 96.62 62 LEU B C 1
ATOM 3911 O O . LEU B 1 62 ? 11.852 27.875 22.219 1 96.62 62 LEU B O 1
ATOM 3915 N N . THR B 1 63 ? 13.945 27.438 21.672 1 96.06 63 THR B N 1
ATOM 3916 C CA . THR B 1 63 ? 14.57 28.328 22.656 1 96.06 63 THR B CA 1
ATOM 3917 C C . THR B 1 63 ? 14.797 29.719 22.047 1 96.06 63 THR B C 1
ATOM 3919 O O . THR B 1 63 ? 14.828 29.875 20.828 1 96.06 63 THR B O 1
ATOM 3922 N N . PRO B 1 64 ? 14.984 30.672 22.938 1 96.81 64 PRO B N 1
ATOM 3923 C CA . PRO B 1 64 ? 15.32 32.031 22.453 1 96.81 64 PRO B CA 1
ATOM 3924 C C . PRO B 1 64 ? 16.609 32.031 21.625 1 96.81 64 PRO B C 1
ATOM 3926 O O . PRO B 1 64 ? 16.688 32.781 20.641 1 96.81 64 PRO B O 1
ATOM 3929 N N . ASP B 1 65 ? 17.547 31.219 21.984 1 97.56 65 ASP B N 1
ATOM 3930 C CA . ASP B 1 65 ? 18.797 31.141 21.234 1 97.56 65 ASP B CA 1
ATOM 3931 C C . ASP B 1 65 ? 18.562 30.656 19.812 1 97.56 65 ASP B C 1
ATOM 3933 O O . ASP B 1 65 ? 19.188 31.156 18.875 1 97.56 65 ASP B O 1
ATOM 3937 N N . LEU B 1 66 ? 17.719 29.703 19.688 1 97.75 66 LEU B N 1
ATOM 3938 C CA . LEU B 1 66 ? 17.438 29.156 18.375 1 97.75 66 LEU B CA 1
ATOM 3939 C C . LEU B 1 66 ? 16.672 30.188 17.516 1 97.75 66 LEU B C 1
ATOM 3941 O O . LEU B 1 66 ? 16.875 30.25 16.312 1 97.75 66 LEU B O 1
ATOM 3945 N N . LEU B 1 67 ? 15.82 30.953 18.141 1 98.12 67 LEU B N 1
ATOM 3946 C CA . LEU B 1 67 ? 15.102 32 17.438 1 98.12 67 LEU B CA 1
ATOM 3947 C C . LEU B 1 67 ? 16.062 33.094 16.938 1 98.12 67 LEU B C 1
ATOM 3949 O O . LEU B 1 67 ? 15.906 33.594 15.828 1 98.12 67 LEU B O 1
ATOM 3953 N N . GLU B 1 68 ? 17 33.406 17.797 1 98.12 68 GLU B N 1
ATOM 3954 C CA . GLU B 1 68 ? 18.016 34.375 17.391 1 98.12 68 GLU B CA 1
ATOM 3955 C C . GLU B 1 68 ? 18.828 33.844 16.203 1 98.12 68 GLU B C 1
ATOM 3957 O O . GLU B 1 68 ? 19.109 34.562 15.266 1 98.12 68 GLU B O 1
ATOM 3962 N N . ARG B 1 69 ? 19.156 32.625 16.297 1 97.81 69 ARG B N 1
ATOM 3963 C CA . ARG B 1 69 ? 19.891 32 15.203 1 97.81 69 ARG B CA 1
ATOM 3964 C C . ARG B 1 69 ? 19.062 32 13.922 1 97.81 69 ARG B C 1
ATOM 3966 O O . ARG B 1 69 ? 19.594 32.25 12.836 1 97.81 69 ARG B O 1
ATOM 3973 N N . PHE B 1 70 ? 17.828 31.656 14.047 1 98.31 70 PHE B N 1
ATOM 3974 C CA . PHE B 1 70 ? 16.922 31.672 12.906 1 98.31 70 PHE B CA 1
ATOM 3975 C C . PHE B 1 70 ? 16.953 33 12.195 1 98.31 70 PHE B C 1
ATOM 3977 O O . PHE B 1 70 ? 17.078 33.062 10.969 1 98.31 70 PHE B O 1
ATOM 3984 N N . GLU B 1 71 ? 16.828 34.062 12.945 1 98.06 71 GLU B N 1
ATOM 3985 C CA . GLU B 1 71 ? 16.828 35.406 12.398 1 98.06 71 GLU B CA 1
ATOM 3986 C C . GLU B 1 71 ? 18.172 35.719 11.734 1 98.06 71 GLU B C 1
ATOM 3988 O O . GLU B 1 71 ? 18.203 36.344 10.656 1 98.06 71 GLU B O 1
ATOM 3993 N N . LYS B 1 72 ? 19.234 35.344 12.352 1 97 72 LYS B N 1
ATOM 3994 C CA . LYS B 1 72 ? 20.562 35.594 11.812 1 97 72 LYS B CA 1
ATOM 3995 C C . LYS B 1 72 ? 20.781 34.875 10.484 1 97 72 LYS B C 1
ATOM 3997 O O . LYS B 1 72 ? 21.297 35.469 9.531 1 97 72 LYS B O 1
ATOM 4002 N N . VAL B 1 73 ? 20.359 33.688 10.43 1 96.94 73 VAL B N 1
ATOM 4003 C CA . VAL B 1 73 ? 20.625 32.812 9.281 1 96.94 73 VAL B CA 1
ATOM 4004 C C . VAL B 1 73 ? 19.703 33.188 8.125 1 96.94 73 VAL B C 1
ATOM 4006 O O . VAL B 1 73 ? 20.125 33.188 6.961 1 96.94 73 VAL B O 1
ATOM 4009 N N . THR B 1 74 ? 18.453 33.562 8.398 1 97 74 THR B N 1
ATOM 4010 C CA . THR B 1 74 ? 17.484 33.781 7.34 1 97 74 THR B CA 1
ATOM 4011 C C . THR B 1 74 ? 17.359 35.25 6.992 1 97 74 THR B C 1
ATOM 4013 O O . THR B 1 74 ? 16.828 35.625 5.934 1 97 74 THR B O 1
ATOM 4016 N N . GLY B 1 75 ? 17.719 36.094 7.984 1 96.25 75 GLY B N 1
ATOM 4017 C CA . GLY B 1 75 ? 17.547 37.531 7.809 1 96.25 75 GLY B CA 1
ATOM 4018 C C . GLY B 1 75 ? 16.125 38 8.086 1 96.25 75 GLY B C 1
ATOM 4019 O O . GLY B 1 75 ? 15.781 39.156 7.848 1 96.25 75 GLY B O 1
ATOM 4020 N N . HIS B 1 76 ? 15.289 37.188 8.617 1 97.38 76 HIS B N 1
ATOM 4021 C CA . HIS B 1 76 ? 13.891 37.5 8.883 1 97.38 76 HIS B CA 1
ATOM 4022 C C . HIS B 1 76 ? 13.562 37.312 10.367 1 97.38 76 HIS B C 1
ATOM 4024 O O . HIS B 1 76 ? 14.016 36.375 11.008 1 97.38 76 HIS B O 1
ATOM 4030 N N . ARG B 1 77 ? 12.859 38.312 10.859 1 97.25 77 ARG B N 1
ATOM 4031 C CA . ARG B 1 77 ? 12.312 38.125 12.203 1 97.25 77 ARG B CA 1
ATOM 4032 C C . ARG B 1 77 ? 11.438 36.875 12.281 1 97.25 77 ARG B C 1
ATOM 4034 O O . ARG B 1 77 ? 10.602 36.656 11.406 1 97.25 77 ARG B O 1
ATOM 4041 N N . PRO B 1 78 ? 11.68 36.062 13.312 1 98 78 PRO B N 1
ATOM 4042 C CA . PRO B 1 78 ? 10.844 34.875 13.406 1 98 78 PRO B CA 1
ATOM 4043 C C . PRO B 1 78 ? 9.352 35.188 13.328 1 98 78 PRO B C 1
ATOM 4045 O O . PRO B 1 78 ? 8.906 36.219 13.805 1 98 78 PRO B O 1
ATOM 4048 N N . HIS B 1 79 ? 8.633 34.312 12.742 1 98.06 79 HIS B N 1
ATOM 4049 C CA . HIS B 1 79 ? 7.188 34.406 12.609 1 98.06 79 HIS B CA 1
ATOM 4050 C C . HIS B 1 79 ? 6.527 34.594 13.977 1 98.06 79 HIS B C 1
ATOM 4052 O O . HIS B 1 79 ? 7.039 34.094 14.984 1 98.06 79 HIS B O 1
ATOM 4058 N N . ARG B 1 80 ? 5.383 35.219 14.055 1 97.62 80 ARG B N 1
ATOM 4059 C CA . ARG B 1 80 ? 4.68 35.438 15.312 1 97.62 80 ARG B CA 1
ATOM 4060 C C . ARG B 1 80 ? 4.375 34.125 16 1 97.62 80 ARG B C 1
ATOM 4062 O O . ARG B 1 80 ? 4.363 34.031 17.234 1 97.62 80 ARG B O 1
ATOM 4069 N N . PHE B 1 81 ? 4.129 33 15.234 1 98.19 81 PHE B N 1
ATOM 4070 C CA . PHE B 1 81 ? 3.877 31.703 15.836 1 98.19 81 PHE B CA 1
ATOM 4071 C C . PHE B 1 81 ? 5.09 31.234 16.625 1 98.19 81 PHE B C 1
ATOM 4073 O O . PHE B 1 81 ? 4.941 30.594 17.672 1 98.19 81 PHE B O 1
ATOM 4080 N N . MET B 1 82 ? 6.227 31.516 16.141 1 98.06 82 MET B N 1
ATOM 4081 C CA . MET B 1 82 ? 7.461 31.109 16.812 1 98.06 82 MET B CA 1
ATOM 4082 C C . MET B 1 82 ? 7.723 32 18.031 1 98.06 82 MET B C 1
ATOM 4084 O O . MET B 1 82 ? 8.078 31.5 19.109 1 98.06 82 MET B O 1
ATOM 4088 N N . ARG B 1 83 ? 7.477 33.25 17.922 1 96.88 83 ARG B N 1
ATOM 4089 C CA . ARG B 1 83 ? 7.758 34.219 18.984 1 96.88 83 ARG B CA 1
ATOM 4090 C C . ARG B 1 83 ? 6.762 34.062 20.141 1 96.88 83 ARG B C 1
ATOM 4092 O O . ARG B 1 83 ? 7.102 34.281 21.297 1 96.88 83 ARG B O 1
ATOM 4099 N N . ARG B 1 84 ? 5.578 33.594 19.781 1 96.88 84 ARG B N 1
ATOM 4100 C CA . ARG B 1 84 ? 4.496 33.594 20.766 1 96.88 84 ARG B CA 1
ATOM 4101 C C . ARG B 1 84 ? 4.301 32.188 21.344 1 96.88 84 ARG B C 1
ATOM 4103 O O . ARG B 1 84 ? 3.32 31.953 22.062 1 96.88 84 ARG B O 1
ATOM 4110 N N . GLY B 1 85 ? 5.102 31.312 21 1 94.88 85 GLY B N 1
ATOM 4111 C CA . GLY B 1 85 ? 5.039 29.969 21.562 1 94.88 85 GLY B CA 1
ATOM 4112 C C . GLY B 1 85 ? 3.98 29.094 20.922 1 94.88 85 GLY B C 1
ATOM 4113 O O . GLY B 1 85 ? 3.682 28.016 21.422 1 94.88 85 GLY B O 1
ATOM 4114 N N . ILE B 1 86 ? 3.34 29.516 19.875 1 96.31 86 ILE B N 1
ATOM 4115 C CA . ILE B 1 86 ? 2.424 28.672 19.109 1 96.31 86 ILE B CA 1
ATOM 4116 C C . ILE B 1 86 ? 3.199 27.547 18.438 1 96.31 86 ILE B C 1
ATOM 4118 O O . ILE B 1 86 ? 2.773 26.391 18.453 1 96.31 86 ILE B O 1
ATOM 4122 N N . VAL B 1 87 ? 4.234 27.906 17.75 1 97.5 87 VAL B N 1
ATOM 4123 C CA . VAL B 1 87 ? 5.266 26.938 17.391 1 97.5 87 VAL B CA 1
ATOM 4124 C C . VAL B 1 87 ? 6.27 26.797 18.531 1 97.5 87 VAL B C 1
ATOM 4126 O O . VAL B 1 87 ? 6.969 27.75 18.875 1 97.5 87 VAL B O 1
ATOM 4129 N N . PHE B 1 88 ? 6.359 25.562 19.125 1 95.75 88 PHE B N 1
ATOM 4130 C CA . PHE B 1 88 ? 6.949 25.562 20.469 1 95.75 88 PHE B CA 1
ATOM 4131 C C . PHE B 1 88 ? 8.031 24.5 20.578 1 95.75 88 PHE B C 1
ATOM 4133 O O . PHE B 1 88 ? 8.789 24.484 21.547 1 95.75 88 PHE B O 1
ATOM 4140 N N . SER B 1 89 ? 8.109 23.578 19.625 1 97.25 89 SER B N 1
ATOM 4141 C CA . SER B 1 89 ? 9.125 22.531 19.688 1 97.25 89 SER B CA 1
ATOM 4142 C C . SER B 1 89 ? 9.562 22.109 18.297 1 97.25 89 SER B C 1
ATOM 4144 O O . SER B 1 89 ? 8.969 22.516 17.297 1 97.25 89 SER B O 1
ATOM 4146 N N . HIS B 1 90 ? 10.703 21.359 18.266 1 97.94 90 HIS B N 1
ATOM 4147 C CA . HIS B 1 90 ? 11.25 20.938 16.984 1 97.94 90 HIS B CA 1
ATOM 4148 C C . HIS B 1 90 ? 12.07 19.656 17.141 1 97.94 90 HIS B C 1
ATOM 4150 O O . HIS B 1 90 ? 12.32 19.203 18.25 1 97.94 90 HIS B O 1
ATOM 4156 N N . ARG B 1 91 ? 12.25 19.031 16.047 1 97.69 91 ARG B N 1
ATOM 4157 C CA . ARG B 1 91 ? 13.273 17.984 15.914 1 97.69 91 ARG B CA 1
ATOM 4158 C C . ARG B 1 91 ? 14.336 18.391 14.906 1 97.69 91 ARG B C 1
ATOM 4160 O O . ARG B 1 91 ? 14.102 18.359 13.695 1 97.69 91 ARG B O 1
ATOM 4167 N N . GLU B 1 92 ? 15.508 18.812 15.422 1 97.69 92 GLU B N 1
ATOM 4168 C CA . GLU B 1 92 ? 16.719 19.078 14.656 1 97.69 92 GLU B CA 1
ATOM 4169 C C . GLU B 1 92 ? 16.516 20.203 13.648 1 97.69 92 GLU B C 1
ATOM 4171 O O . GLU B 1 92 ? 16.922 20.109 12.492 1 97.69 92 GLU B O 1
ATOM 4176 N N . LEU B 1 93 ? 15.797 21.25 14.047 1 98.44 93 LEU B N 1
ATOM 4177 C CA . LEU B 1 93 ? 15.664 22.453 13.219 1 98.44 93 LEU B CA 1
ATOM 4178 C C . LEU B 1 93 ? 17.016 23.078 12.945 1 98.44 93 LEU B C 1
ATOM 4180 O O . LEU B 1 93 ? 17.234 23.656 11.875 1 98.44 93 LEU B O 1
ATOM 4184 N N . ASN B 1 94 ? 17.953 22.938 13.82 1 97.75 94 ASN B N 1
ATOM 4185 C CA . ASN B 1 94 ? 19.297 23.469 13.68 1 97.75 94 ASN B CA 1
ATOM 4186 C C . ASN B 1 94 ? 19.984 22.938 12.422 1 97.75 94 ASN B C 1
ATOM 4188 O O . ASN B 1 94 ? 20.75 23.656 11.781 1 97.75 94 ASN B O 1
ATOM 4192 N N . LYS B 1 95 ? 19.719 21.703 12.102 1 97.81 95 LYS B N 1
ATOM 4193 C CA . LYS B 1 95 ? 20.328 21.109 10.914 1 97.81 95 LYS B CA 1
ATOM 4194 C C . LYS B 1 95 ? 19.812 21.766 9.641 1 97.81 95 LYS B C 1
ATOM 4196 O O . LYS B 1 95 ? 20.578 21.938 8.68 1 97.81 95 LYS B O 1
ATOM 4201 N N . ILE B 1 96 ? 18.609 22.109 9.656 1 98.44 96 ILE B N 1
ATOM 4202 C CA . ILE B 1 96 ? 18.031 22.797 8.516 1 98.44 96 ILE B CA 1
ATOM 4203 C C . ILE B 1 96 ? 18.625 24.188 8.391 1 98.44 96 ILE B C 1
ATOM 4205 O O . ILE B 1 96 ? 18.938 24.641 7.293 1 98.44 96 ILE B O 1
ATOM 4209 N N . LEU B 1 97 ? 18.75 24.859 9.508 1 98.38 97 LEU B N 1
ATOM 4210 C CA . LEU B 1 97 ? 19.359 26.188 9.508 1 98.38 97 LEU B CA 1
ATOM 4211 C C . LEU B 1 97 ? 20.797 26.141 9.031 1 98.38 97 LEU B C 1
ATOM 4213 O O . LEU B 1 97 ? 21.25 27.016 8.305 1 98.38 97 LEU B O 1
ATOM 4217 N N . ASP B 1 98 ? 21.531 25.062 9.438 1 97.94 98 ASP B N 1
ATOM 4218 C CA . ASP B 1 98 ? 22.891 24.859 8.945 1 97.94 98 ASP B CA 1
ATOM 4219 C C . ASP B 1 98 ? 22.906 24.734 7.422 1 97.94 98 ASP B C 1
ATOM 4221 O O . ASP B 1 98 ? 23.734 25.344 6.754 1 97.94 98 ASP B O 1
ATOM 4225 N N . ARG B 1 99 ? 22.016 24.016 6.922 1 97.75 99 ARG B N 1
ATOM 4226 C CA . ARG B 1 99 ? 21.953 23.797 5.48 1 97.75 99 ARG B CA 1
ATOM 4227 C C . ARG B 1 99 ? 21.625 25.078 4.746 1 97.75 99 ARG B C 1
ATOM 4229 O O . ARG B 1 99 ? 22.234 25.406 3.727 1 97.75 99 ARG B O 1
ATOM 4236 N N . HIS B 1 100 ? 20.641 25.781 5.262 1 97.81 100 HIS B N 1
ATOM 4237 C CA . HIS B 1 100 ? 20.297 27.062 4.656 1 97.81 100 HIS B CA 1
ATOM 4238 C C . HIS B 1 100 ? 21.484 28 4.648 1 97.81 100 HIS B C 1
ATOM 4240 O O . HIS B 1 100 ? 21.75 28.656 3.646 1 97.81 100 HIS B O 1
ATOM 4246 N N . GLU B 1 101 ? 22.172 28.031 5.777 1 97.25 101 GLU B N 1
ATOM 4247 C CA . GLU B 1 101 ? 23.328 28.906 5.918 1 97.25 101 GLU B CA 1
ATOM 4248 C C . GLU B 1 101 ? 24.406 28.562 4.895 1 97.25 101 GLU B C 1
ATOM 4250 O O . GLU B 1 101 ? 25.062 29.438 4.352 1 97.25 101 GLU B O 1
ATOM 4255 N N . LYS B 1 102 ? 24.547 27.297 4.57 1 96.69 102 LYS B N 1
ATOM 4256 C CA . LYS B 1 102 ? 25.594 26.797 3.682 1 96.69 102 LYS B CA 1
ATOM 4257 C C . LYS B 1 102 ? 25.094 26.719 2.24 1 96.69 102 LYS B C 1
ATOM 4259 O O . LYS B 1 102 ? 25.844 26.312 1.345 1 96.69 102 LYS B O 1
ATOM 4264 N N . GLY B 1 103 ? 23.844 26.984 2.02 1 96.25 103 GLY B N 1
ATOM 4265 C CA . GLY B 1 103 ? 23.281 26.922 0.681 1 96.25 103 GLY B CA 1
ATOM 4266 C C . GLY B 1 103 ? 23.031 25.5 0.201 1 96.25 103 GLY B C 1
ATOM 4267 O O . GLY B 1 103 ? 23.062 25.234 -1.002 1 96.25 103 GLY B O 1
ATOM 4268 N N . GLN B 1 104 ? 22.922 24.562 1.111 1 96.62 104 GLN B N 1
ATOM 4269 C CA . GLN B 1 104 ? 22.641 23.172 0.788 1 96.62 104 GLN B CA 1
ATOM 4270 C C . GLN B 1 104 ? 21.141 22.938 0.648 1 96.62 104 GLN B C 1
ATOM 4272 O O . GLN B 1 104 ? 20.344 23.578 1.327 1 96.62 104 GLN B O 1
ATOM 4277 N N . PRO B 1 105 ? 20.75 22 -0.154 1 96.94 105 PRO B N 1
ATOM 4278 C CA . PRO B 1 105 ? 19.328 21.828 -0.471 1 96.94 105 PRO B CA 1
ATOM 4279 C C . PRO B 1 105 ? 18.562 21.125 0.645 1 96.94 105 PRO B C 1
ATOM 4281 O O . PRO B 1 105 ? 19.109 20.25 1.332 1 96.94 105 PRO B O 1
ATOM 4284 N N . PHE B 1 106 ? 17.375 21.453 0.799 1 98.56 106 PHE B N 1
ATOM 4285 C CA . PHE B 1 106 ? 16.312 20.812 1.554 1 98.56 106 PHE B CA 1
ATOM 4286 C C . PHE B 1 106 ? 14.938 21.25 1.042 1 98.56 106 PHE B C 1
ATOM 4288 O O . PHE B 1 106 ? 14.852 22.109 0.161 1 98.56 106 PHE B O 1
ATOM 4295 N N . TYR B 1 107 ? 13.891 20.625 1.416 1 98.88 107 TYR B N 1
ATOM 4296 C CA . TYR B 1 107 ? 12.562 21.016 0.964 1 98.88 107 TYR B CA 1
ATOM 4297 C C . TYR B 1 107 ? 11.562 20.969 2.113 1 98.88 107 TYR B C 1
ATOM 4299 O O . TYR B 1 107 ? 11.875 20.5 3.201 1 98.88 107 TYR B O 1
ATOM 4307 N N . LEU B 1 108 ? 10.414 21.562 1.932 1 98.94 108 LEU B N 1
ATOM 4308 C CA . LEU B 1 108 ? 9.328 21.547 2.904 1 98.94 108 LEU B CA 1
ATOM 4309 C C . LEU B 1 108 ? 8.312 20.453 2.555 1 98.94 108 LEU B C 1
ATOM 4311 O O . LEU B 1 108 ? 8.016 20.234 1.38 1 98.94 108 LEU B O 1
ATOM 4315 N N . TYR B 1 109 ? 7.895 19.797 3.57 1 98.88 109 TYR B N 1
ATOM 4316 C CA . TYR B 1 109 ? 6.84 18.797 3.451 1 98.88 109 TYR B CA 1
ATOM 4317 C C . TYR B 1 109 ? 5.738 19.031 4.477 1 98.88 109 TYR B C 1
ATOM 4319 O O . TYR B 1 109 ? 6.016 19.188 5.668 1 98.88 109 TYR B O 1
ATOM 4327 N N . THR B 1 110 ? 4.508 19.156 4.039 1 98.56 110 THR B N 1
ATOM 4328 C CA . THR B 1 110 ? 3.332 19.156 4.902 1 98.56 110 THR B CA 1
ATOM 4329 C C . THR B 1 110 ? 2.166 18.438 4.227 1 98.56 110 THR B C 1
ATOM 4331 O O . THR B 1 110 ? 2.336 17.812 3.172 1 98.56 110 THR B O 1
ATOM 4334 N N . GLY B 1 111 ? 1.011 18.328 4.91 1 97.19 111 GLY B N 1
ATOM 4335 C CA . GLY B 1 111 ? -0.09 17.578 4.316 1 97.19 111 GLY B CA 1
ATOM 4336 C C . GLY B 1 111 ? -1.414 17.812 5.02 1 97.19 111 GLY B C 1
ATOM 4337 O O . GLY B 1 111 ? -1.507 18.656 5.918 1 97.19 111 GLY B O 1
ATOM 4338 N N . ARG B 1 112 ? -2.406 17.156 4.461 1 95.75 112 ARG B N 1
ATOM 4339 C CA . ARG B 1 112 ? -3.768 17.234 4.984 1 95.75 112 ARG B CA 1
ATOM 4340 C C . ARG B 1 112 ? -4.578 16 4.598 1 95.75 112 ARG B C 1
ATOM 4342 O O . ARG B 1 112 ? -4.492 15.523 3.467 1 95.75 112 ARG B O 1
ATOM 4349 N N . GLY B 1 113 ? -5.273 15.492 5.609 1 94.81 113 GLY B N 1
ATOM 4350 C CA . GLY B 1 113 ? -6.312 14.523 5.316 1 94.81 113 GLY B CA 1
ATOM 4351 C C . GLY B 1 113 ? -7.676 15.148 5.102 1 94.81 113 GLY B C 1
ATOM 4352 O O . GLY B 1 113 ? -8.305 15.625 6.047 1 94.81 113 GLY B O 1
ATOM 4353 N N . PRO B 1 114 ? -8.164 15.156 3.898 1 94.56 114 PRO B N 1
ATOM 4354 C CA . PRO B 1 114 ? -9.445 15.82 3.625 1 94.56 114 PRO B CA 1
ATOM 4355 C C . PRO B 1 114 ? -10.641 15.039 4.152 1 94.56 114 PRO B C 1
ATOM 4357 O O . PRO B 1 114 ? -10.828 13.867 3.799 1 94.56 114 PRO B O 1
ATOM 4360 N N . SER B 1 115 ? -11.445 15.617 4.957 1 88.06 115 SER B N 1
ATOM 4361 C CA . SER B 1 115 ? -12.586 14.922 5.539 1 88.06 115 SER B CA 1
ATOM 4362 C C . SER B 1 115 ? -13.891 15.656 5.258 1 88.06 115 SER B C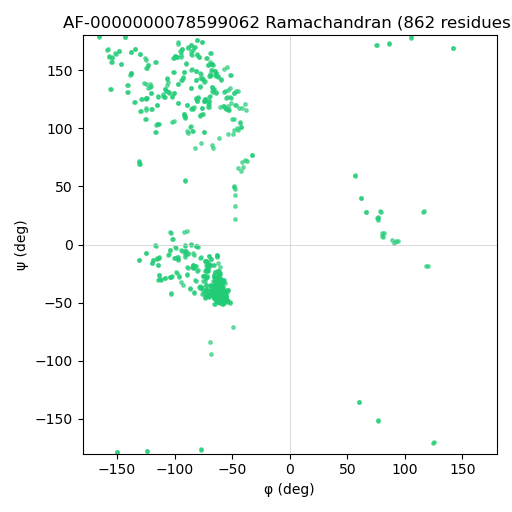 1
ATOM 4364 O O . SER B 1 115 ? -14.969 15.188 5.621 1 88.06 115 SER B O 1
ATOM 4366 N N . SER B 1 116 ? -13.797 16.797 4.715 1 87 116 SER B N 1
ATOM 4367 C CA . SER B 1 116 ? -14.953 17.609 4.34 1 87 116 SER B CA 1
ATOM 4368 C C . SER B 1 116 ? -14.648 18.5 3.135 1 87 116 SER B C 1
ATOM 4370 O O . SER B 1 116 ? -13.516 18.516 2.648 1 87 116 SER B O 1
ATOM 4372 N N . ASP B 1 117 ? -15.617 19.25 2.775 1 87.06 117 ASP B N 1
ATOM 4373 C CA . ASP B 1 117 ? -15.492 20.047 1.559 1 87.06 117 ASP B CA 1
ATOM 4374 C C . ASP B 1 117 ? -14.766 21.359 1.837 1 87.06 117 ASP B C 1
ATOM 4376 O O . ASP B 1 117 ? -14.312 22.031 0.909 1 87.06 117 ASP B O 1
ATOM 4380 N N . SER B 1 118 ? -14.703 21.766 3.084 1 89.88 118 SER B N 1
ATOM 4381 C CA . SER B 1 118 ? -14.07 23.047 3.375 1 89.88 118 SER B CA 1
ATOM 4382 C C . SER B 1 118 ? -13.195 22.953 4.625 1 89.88 118 SER B C 1
ATOM 4384 O O . SER B 1 118 ? -13.562 22.297 5.598 1 89.88 118 SER B O 1
ATOM 4386 N N . MET B 1 119 ? -12.148 23.703 4.555 1 92.88 119 MET B N 1
ATOM 4387 C CA . MET B 1 119 ? -11.266 23.812 5.715 1 92.88 119 MET B CA 1
ATOM 4388 C C . MET B 1 119 ? -11.82 24.828 6.719 1 92.88 119 MET B C 1
ATOM 4390 O O . MET B 1 119 ? -12.531 25.75 6.344 1 92.88 119 MET B O 1
ATOM 4394 N N . HIS B 1 120 ? -11.594 24.656 7.941 1 93 120 HIS B N 1
ATOM 4395 C CA . HIS B 1 120 ? -11.82 25.672 8.969 1 93 120 HIS B CA 1
ATOM 4396 C C . HIS B 1 120 ? -10.531 26.406 9.305 1 93 120 HIS B C 1
ATOM 4398 O O . HIS B 1 120 ? -9.453 26.031 8.828 1 93 120 HIS B O 1
ATOM 4404 N N . VAL B 1 121 ? -10.617 27.406 10.109 1 93.56 121 VAL B N 1
ATOM 4405 C CA . VAL B 1 121 ? -9.492 28.297 10.375 1 93.56 121 VAL B CA 1
ATOM 4406 C C . VAL B 1 121 ? -8.383 27.531 11.078 1 93.56 121 VAL B C 1
ATOM 4408 O O . VAL B 1 121 ? -7.199 27.844 10.914 1 93.56 121 VAL B O 1
ATOM 4411 N N . GLY B 1 122 ? -8.75 26.5 11.836 1 91.81 122 GLY B N 1
ATOM 4412 C CA . GLY B 1 122 ? -7.742 25.672 12.469 1 91.81 122 GLY B CA 1
ATOM 4413 C C . GLY B 1 122 ? -6.855 24.938 11.484 1 91.81 122 GLY B C 1
ATOM 4414 O O . GLY B 1 122 ? -5.664 24.75 11.734 1 91.81 122 GLY B O 1
ATOM 4415 N N . HIS B 1 123 ? -7.367 24.547 10.391 1 92.62 123 HIS B N 1
ATOM 4416 C CA . HIS B 1 123 ? -6.625 23.844 9.352 1 92.62 123 HIS B CA 1
ATOM 4417 C C . HIS B 1 123 ? -5.66 24.797 8.633 1 92.62 123 HIS B C 1
ATOM 4419 O O . HIS B 1 123 ? -4.633 24.344 8.109 1 92.62 123 HIS B O 1
ATOM 4425 N N . THR B 1 124 ? -5.969 26.016 8.586 1 93.75 124 THR B N 1
ATOM 4426 C CA . THR B 1 124 ? -5.18 26.938 7.789 1 93.75 124 THR B CA 1
ATOM 4427 C C . THR B 1 124 ? -3.908 27.344 8.531 1 93.75 124 THR B C 1
ATOM 4429 O O . THR B 1 124 ? -2.936 27.781 7.91 1 93.75 124 THR B O 1
ATOM 4432 N N . VAL B 1 125 ? -3.908 27.219 9.844 1 91.44 125 VAL B N 1
ATOM 4433 C CA . VAL B 1 125 ? -2.826 27.719 10.695 1 91.44 125 VAL B CA 1
ATOM 4434 C C . VAL B 1 125 ? -1.508 27.062 10.273 1 91.44 125 VAL B C 1
ATOM 4436 O O . VAL B 1 125 ? -0.545 27.766 9.945 1 91.44 125 VAL B O 1
ATOM 4439 N N . PRO B 1 126 ? -1.47 25.766 10.141 1 94.94 126 PRO B N 1
ATOM 4440 C CA . PRO B 1 126 ? -0.203 25.156 9.719 1 94.94 126 PRO B CA 1
ATOM 4441 C C . PRO B 1 126 ? 0.192 25.547 8.297 1 94.94 126 PRO B C 1
ATOM 4443 O O . PRO B 1 126 ? 1.381 25.688 8 1 94.94 126 PRO B O 1
ATOM 4446 N N . PHE B 1 127 ? -0.717 25.75 7.461 1 97.75 127 PHE B N 1
ATOM 4447 C CA . PHE B 1 127 ? -0.423 26.094 6.074 1 97.75 127 PHE B CA 1
ATOM 4448 C C . PHE B 1 127 ? 0.079 27.531 5.969 1 97.75 127 PHE B C 1
ATOM 4450 O O . PHE B 1 127 ? 0.958 27.828 5.16 1 97.75 127 PHE B O 1
ATOM 4457 N N . GLU B 1 128 ? -0.517 28.422 6.762 1 96.38 128 GLU B N 1
ATOM 4458 C CA . GLU B 1 128 ? -0.034 29.812 6.797 1 96.38 128 GLU B CA 1
ATOM 4459 C C . GLU B 1 128 ? 1.43 29.859 7.227 1 96.38 128 GLU B C 1
ATOM 4461 O O . GLU B 1 128 ? 2.223 30.609 6.641 1 96.38 128 GLU B O 1
ATOM 4466 N N . PHE B 1 129 ? 1.724 29.141 8.242 1 98.12 129 PHE B N 1
ATOM 4467 C CA . PHE B 1 129 ? 3.098 29.078 8.727 1 98.12 129 PHE B CA 1
ATOM 4468 C C . PHE B 1 129 ? 4.023 28.484 7.676 1 98.12 129 PHE B C 1
ATOM 4470 O O . PHE B 1 129 ? 5.125 28.984 7.453 1 98.12 129 PHE B O 1
ATOM 4477 N N . THR B 1 130 ? 3.619 27.438 7 1 98.75 130 THR B N 1
ATOM 4478 C CA . THR B 1 130 ? 4.398 26.797 5.949 1 98.75 130 THR B CA 1
ATOM 4479 C C . THR B 1 130 ? 4.648 27.75 4.789 1 98.75 130 THR B C 1
ATOM 4481 O O . THR B 1 130 ? 5.746 27.781 4.227 1 98.75 130 THR B O 1
ATOM 4484 N N . LYS B 1 131 ? 3.611 28.516 4.426 1 98.44 131 LYS B N 1
ATOM 4485 C CA . LYS B 1 131 ? 3.76 29.516 3.371 1 98.44 131 LYS B CA 1
ATOM 4486 C C . LYS B 1 131 ? 4.836 30.531 3.73 1 98.44 131 LYS B C 1
ATOM 4488 O O . LYS B 1 131 ? 5.656 30.906 2.887 1 98.44 131 LYS B O 1
ATOM 4493 N N . TRP B 1 132 ? 4.785 30.969 4.969 1 98.44 132 TRP B N 1
ATOM 4494 C CA . TRP B 1 132 ? 5.797 31.922 5.43 1 98.44 132 TRP B CA 1
ATOM 4495 C C . TRP B 1 132 ? 7.191 31.297 5.344 1 98.44 132 TRP B C 1
ATOM 4497 O O . TRP B 1 132 ? 8.133 31.953 4.883 1 98.44 132 TRP B O 1
ATOM 4507 N N . LEU B 1 133 ? 7.375 30.016 5.762 1 98.75 133 LEU B N 1
ATOM 4508 C CA . LEU B 1 133 ? 8.656 29.328 5.676 1 98.75 133 LEU B CA 1
ATOM 4509 C C . LEU B 1 133 ? 9.125 29.234 4.23 1 98.75 133 LEU B C 1
ATOM 4511 O O . LEU B 1 133 ? 10.32 29.391 3.949 1 98.75 133 LEU B O 1
ATOM 4515 N N . GLN B 1 134 ? 8.195 28.891 3.338 1 98.44 134 GLN B N 1
ATOM 4516 C CA . GLN B 1 134 ? 8.531 28.828 1.919 1 98.44 134 GLN B CA 1
ATOM 4517 C C . GLN B 1 134 ? 9.109 30.141 1.426 1 98.44 134 GLN B C 1
ATOM 4519 O O . GLN B 1 134 ? 10.094 30.156 0.688 1 98.44 134 GLN B O 1
ATOM 4524 N N . ASP B 1 135 ? 8.469 31.25 1.838 1 97.56 135 ASP B N 1
ATOM 4525 C CA . ASP B 1 135 ? 8.922 32.594 1.425 1 97.56 135 ASP B CA 1
ATOM 4526 C C . ASP B 1 135 ? 10.305 32.906 2.002 1 97.56 135 ASP B C 1
ATOM 4528 O O . ASP B 1 135 ? 11.148 33.469 1.322 1 97.56 135 ASP B O 1
ATOM 4532 N N . VAL B 1 136 ? 10.516 32.531 3.227 1 97.88 136 VAL B N 1
ATOM 4533 C CA . VAL B 1 136 ? 11.742 32.875 3.943 1 97.88 136 VAL B CA 1
ATOM 4534 C C . VAL B 1 136 ? 12.898 32.031 3.393 1 97.88 136 VAL B C 1
ATOM 4536 O O . VAL B 1 136 ? 13.977 32.562 3.117 1 97.88 136 VAL B O 1
ATOM 4539 N N . PHE B 1 137 ? 12.672 30.703 3.211 1 98.19 137 PHE B N 1
ATOM 4540 C CA . PHE B 1 137 ? 13.758 29.812 2.834 1 98.19 137 PHE B CA 1
ATOM 4541 C C . PHE B 1 137 ? 13.898 29.734 1.317 1 98.19 137 PHE B C 1
ATOM 4543 O O . PHE B 1 137 ? 14.961 29.375 0.805 1 98.19 137 PHE B O 1
ATOM 4550 N N . ASP B 1 138 ? 12.773 30 0.564 1 98.19 138 ASP B N 1
ATOM 4551 C CA . ASP B 1 138 ? 12.75 29.906 -0.893 1 98.19 138 ASP B CA 1
ATOM 4552 C C . ASP B 1 138 ? 13.164 28.516 -1.358 1 98.19 138 ASP B C 1
ATOM 4554 O O . ASP B 1 138 ? 14.094 28.375 -2.154 1 98.19 138 ASP B O 1
ATOM 4558 N N . VAL B 1 139 ? 12.445 27.5 -0.941 1 98.44 139 VAL B N 1
ATOM 4559 C CA . VAL B 1 139 ? 12.734 26.109 -1.242 1 98.44 139 VAL B CA 1
ATOM 4560 C C . VAL B 1 139 ? 11.477 25.422 -1.776 1 98.44 139 VAL B C 1
ATOM 4562 O O . VAL B 1 139 ? 10.367 25.938 -1.64 1 98.44 139 VAL B O 1
ATOM 4565 N N . PRO B 1 140 ? 11.609 24.203 -2.434 1 98.69 140 PRO B N 1
ATOM 4566 C CA . PRO B 1 140 ? 10.438 23.438 -2.873 1 98.69 140 PRO B CA 1
ATOM 4567 C C . PRO B 1 140 ? 9.547 23 -1.711 1 98.69 140 PRO B C 1
ATOM 4569 O O . PRO B 1 140 ? 10.047 22.75 -0.613 1 98.69 140 PRO B O 1
ATOM 4572 N N . LEU B 1 141 ? 8.312 23.016 -2.014 1 98.88 141 LEU B N 1
ATOM 4573 C CA . LEU B 1 141 ? 7.309 22.547 -1.056 1 98.88 141 LEU B CA 1
ATOM 4574 C C . LEU B 1 141 ? 6.453 21.438 -1.653 1 98.88 141 LEU B C 1
ATOM 4576 O O . LEU B 1 141 ? 5.91 21.594 -2.752 1 98.88 141 LEU B O 1
ATOM 4580 N N . VAL B 1 142 ? 6.402 20.344 -0.948 1 98.94 142 VAL B N 1
ATOM 4581 C CA . VAL B 1 142 ? 5.504 19.25 -1.302 1 98.94 142 VAL B CA 1
ATOM 4582 C C . VAL B 1 142 ? 4.363 19.156 -0.289 1 98.94 142 VAL B C 1
ATOM 4584 O O . VAL B 1 142 ? 4.602 19.141 0.921 1 98.94 142 VAL B O 1
ATOM 4587 N N . ILE B 1 143 ? 3.109 19.156 -0.762 1 98.94 143 ILE B N 1
ATOM 4588 C CA . ILE B 1 143 ? 1.931 19.016 0.085 1 98.94 143 ILE B CA 1
ATOM 4589 C C . ILE B 1 143 ? 1.21 17.703 -0.252 1 98.94 143 ILE B C 1
ATOM 4591 O O . ILE B 1 143 ? 0.746 17.516 -1.379 1 98.94 143 ILE B O 1
ATOM 4595 N N . MET B 1 144 ? 1.106 16.875 0.694 1 98.81 144 MET B N 1
ATOM 4596 C CA . MET B 1 144 ? 0.479 15.562 0.527 1 98.81 144 MET B CA 1
ATOM 4597 C C . MET B 1 144 ? -0.977 15.602 0.98 1 98.81 144 MET B C 1
ATOM 4599 O O . MET B 1 144 ? -1.268 15.961 2.121 1 98.81 144 MET B O 1
ATOM 4603 N N . MET B 1 145 ? -1.868 15.258 0.046 1 98.69 145 MET B N 1
ATOM 4604 C CA . MET B 1 145 ? -3.252 15 0.431 1 98.69 145 MET B CA 1
ATOM 4605 C C . MET B 1 145 ? -3.465 13.523 0.73 1 98.69 145 MET B C 1
ATOM 4607 O O . MET B 1 145 ? -3.381 12.68 -0.169 1 98.69 145 MET B O 1
ATOM 4611 N N . THR B 1 146 ? -3.725 13.203 1.984 1 98 146 THR B N 1
ATOM 4612 C CA . THR B 1 146 ? -3.814 11.812 2.416 1 98 146 THR B CA 1
ATOM 4613 C C . THR B 1 146 ? -5.25 11.305 2.311 1 98 146 THR B C 1
ATOM 4615 O O . THR B 1 146 ? -5.809 10.805 3.287 1 98 146 THR B O 1
ATOM 4618 N N . ASP B 1 147 ? -5.82 11.406 1.181 1 98.06 147 ASP B N 1
ATOM 4619 C CA . ASP B 1 147 ? -7.203 11.023 0.915 1 98.06 147 ASP B CA 1
ATOM 4620 C C . ASP B 1 147 ? -7.391 9.516 1.068 1 98.06 147 ASP B C 1
ATOM 4622 O O . ASP B 1 147 ? -8.469 9.055 1.456 1 98.06 147 ASP B O 1
ATOM 4626 N N . ASP B 1 148 ? -6.379 8.727 0.845 1 98.25 148 ASP B N 1
ATOM 4627 C CA . ASP B 1 148 ? -6.461 7.281 1.046 1 98.25 148 ASP B CA 1
ATOM 4628 C C . ASP B 1 148 ? -6.555 6.938 2.531 1 98.25 148 ASP B C 1
ATOM 4630 O O . ASP B 1 148 ? -7.336 6.07 2.924 1 98.25 148 ASP B O 1
ATOM 4634 N N . GLU B 1 149 ? -5.797 7.594 3.357 1 96.88 149 GLU B N 1
ATOM 4635 C CA . GLU B 1 149 ? -5.879 7.375 4.797 1 96.88 149 GLU B CA 1
ATOM 4636 C C . GLU B 1 149 ? -7.285 7.672 5.32 1 96.88 149 GLU B C 1
ATOM 4638 O O . GLU B 1 149 ? -7.828 6.91 6.117 1 96.88 149 GLU B O 1
ATOM 4643 N N . LYS B 1 150 ? -7.785 8.828 4.93 1 95.12 150 LYS B N 1
ATOM 4644 C CA . LYS B 1 150 ? -9.117 9.219 5.379 1 95.12 150 LYS B CA 1
ATOM 4645 C C . LYS B 1 150 ? -10.164 8.188 4.953 1 95.12 150 LYS B C 1
ATOM 4647 O O . LYS B 1 150 ? -11.055 7.844 5.734 1 95.12 150 LYS B O 1
ATOM 4652 N N . TYR B 1 151 ? -10.062 7.715 3.762 1 97.44 151 TYR B N 1
ATOM 4653 C CA . TYR B 1 151 ? -10.953 6.668 3.273 1 97.44 151 TYR B CA 1
ATOM 4654 C C . TYR B 1 151 ? -10.852 5.418 4.137 1 97.44 151 TYR B C 1
ATOM 4656 O O .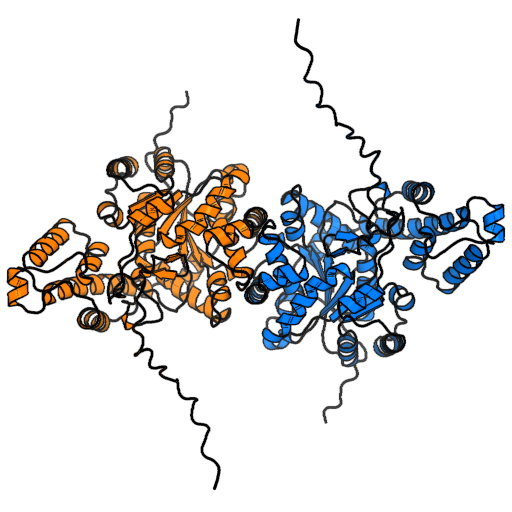 TYR B 1 151 ? -11.867 4.883 4.59 1 97.44 151 TYR B O 1
ATOM 4664 N N . MET B 1 152 ? -9.648 4.941 4.434 1 97.19 152 MET B N 1
ATOM 4665 C CA . MET B 1 152 ? -9.445 3.672 5.125 1 97.19 152 MET B CA 1
ATOM 4666 C C . MET B 1 152 ? -9.773 3.801 6.609 1 97.19 152 MET B C 1
ATOM 4668 O O . MET B 1 152 ? -10.164 2.824 7.25 1 97.19 152 MET B O 1
ATOM 4672 N N . HIS B 1 153 ? -9.633 4.953 7.125 1 93.31 153 HIS B N 1
ATOM 4673 C CA . HIS B 1 153 ? -9.914 5.172 8.539 1 93.31 153 HIS B CA 1
ATOM 4674 C C . HIS B 1 153 ? -11.406 5.355 8.781 1 93.31 153 HIS B C 1
ATOM 4676 O O . HIS B 1 153 ? -11.914 4.98 9.844 1 93.31 153 HIS B O 1
ATOM 4682 N N . SER B 1 154 ? -12.094 5.918 7.82 1 92.19 154 SER B N 1
ATOM 4683 C CA . SER B 1 154 ? -13.508 6.227 7.988 1 92.19 154 SER B CA 1
ATOM 4684 C C . SER B 1 154 ? -14.383 5.094 7.461 1 92.19 154 SER B C 1
ATOM 4686 O O . SER B 1 154 ? -14.133 4.555 6.383 1 92.19 154 SER B O 1
ATOM 4688 N N . GLN B 1 155 ? -15.43 4.824 8.141 1 88.31 155 GLN B N 1
ATOM 4689 C CA . GLN B 1 155 ? -16.375 3.807 7.688 1 88.31 155 GLN B CA 1
ATOM 4690 C C . GLN B 1 155 ? -17.359 4.383 6.676 1 88.31 155 GLN B C 1
ATOM 4692 O O . GLN B 1 155 ? -17.953 3.643 5.883 1 88.31 155 GLN B O 1
ATOM 4697 N N . LYS B 1 156 ? -17.453 5.707 6.652 1 90.06 156 LYS B N 1
ATOM 4698 C CA . LYS B 1 156 ? -18.531 6.328 5.887 1 90.06 156 LYS B CA 1
ATOM 4699 C C . LYS B 1 156 ? -18.016 6.887 4.566 1 90.06 156 LYS B C 1
ATOM 4701 O O . LYS B 1 156 ? -18.766 6.996 3.592 1 90.06 156 LYS B O 1
ATOM 4706 N N . ILE B 1 157 ? -16.797 7.238 4.57 1 93.5 157 ILE B N 1
ATOM 4707 C CA . ILE B 1 157 ? -16.25 7.914 3.404 1 93.5 157 ILE B CA 1
ATOM 4708 C C . ILE B 1 157 ? -15.93 6.887 2.316 1 93.5 157 ILE B C 1
ATOM 4710 O O . ILE B 1 157 ? -15.273 5.879 2.578 1 93.5 157 ILE B O 1
ATOM 4714 N N . GLU B 1 158 ? -16.453 7.102 1.113 1 94.5 158 GLU B N 1
ATOM 4715 C CA . GLU B 1 158 ? -16.125 6.305 -0.066 1 94.5 158 GLU B CA 1
ATOM 4716 C C . GLU B 1 158 ? -14.992 6.938 -0.864 1 94.5 158 GLU B C 1
ATOM 4718 O O . GLU B 1 158 ? -14.617 8.086 -0.613 1 94.5 158 GLU B O 1
ATOM 4723 N N . VAL B 1 159 ? -14.469 6.168 -1.812 1 95.81 159 VAL B N 1
ATOM 4724 C CA . VAL B 1 159 ? -13.336 6.641 -2.6 1 95.81 159 VAL B CA 1
ATOM 4725 C C . VAL B 1 159 ? -13.719 7.926 -3.334 1 95.81 159 VAL B C 1
ATOM 4727 O O . VAL B 1 159 ? -12.969 8.898 -3.33 1 95.81 159 VAL B O 1
ATOM 4730 N N . GLU B 1 160 ? -14.891 7.957 -3.879 1 94.88 160 GLU B N 1
ATOM 4731 C CA . GLU B 1 160 ? -15.352 9.109 -4.641 1 94.88 160 GLU B CA 1
ATOM 4732 C C . GLU B 1 160 ? -15.523 10.336 -3.742 1 94.88 160 GLU B C 1
ATOM 4734 O O . GLU B 1 160 ? -15.242 11.461 -4.152 1 94.88 160 GLU B O 1
ATOM 4739 N N . ASP B 1 161 ? -15.984 10.141 -2.543 1 95.94 161 ASP B N 1
ATOM 4740 C CA . ASP B 1 161 ? -16.109 11.219 -1.569 1 95.94 161 ASP B CA 1
ATOM 4741 C C . ASP B 1 161 ? -14.734 11.812 -1.247 1 95.94 161 ASP B C 1
ATOM 4743 O O . ASP B 1 161 ? -14.562 13.039 -1.245 1 95.94 161 ASP B O 1
ATOM 4747 N N . SER B 1 162 ? -13.859 10.922 -0.962 1 96.81 162 SER B N 1
ATOM 4748 C CA . SER B 1 162 ? -12.523 11.352 -0.585 1 96.81 162 SER B CA 1
ATOM 4749 C C . SER B 1 162 ? -11.867 12.164 -1.695 1 96.81 162 SER B C 1
ATOM 4751 O O . SER B 1 162 ? -11.219 13.18 -1.429 1 96.81 162 SER B O 1
ATOM 4753 N N . LYS B 1 163 ? -12.031 11.75 -2.934 1 96.88 163 LYS B N 1
ATOM 4754 C CA . LYS B 1 163 ? -11.477 12.469 -4.078 1 96.88 163 LYS B CA 1
ATOM 4755 C C . LYS B 1 163 ? -12.125 13.836 -4.242 1 96.88 163 LYS B C 1
ATOM 4757 O O . LYS B 1 163 ? -11.453 14.812 -4.562 1 96.88 163 LYS B O 1
ATOM 4762 N N . ARG B 1 164 ? -13.391 13.883 -4.039 1 96.88 164 ARG B N 1
ATOM 4763 C CA . ARG B 1 164 ? -14.109 15.156 -4.098 1 96.88 164 ARG B CA 1
ATOM 4764 C C . ARG B 1 164 ? -13.625 16.109 -3.012 1 96.88 164 ARG B C 1
ATOM 4766 O O . ARG B 1 164 ? -13.352 17.281 -3.283 1 96.88 164 ARG B O 1
ATOM 4773 N N . PHE B 1 165 ? -13.531 15.602 -1.79 1 96.69 165 PHE B N 1
ATOM 4774 C CA . PHE B 1 165 ? -13.031 16.406 -0.686 1 96.69 165 PHE B CA 1
ATOM 4775 C C . PHE B 1 165 ? -11.617 16.906 -0.979 1 96.69 165 PHE B C 1
ATOM 4777 O O . PHE B 1 165 ? -11.273 18.047 -0.646 1 96.69 165 PHE B O 1
ATOM 4784 N N . THR B 1 166 ? -10.828 16.016 -1.574 1 98.12 166 THR B N 1
ATOM 4785 C CA . THR B 1 166 ? -9.445 16.375 -1.892 1 98.12 166 THR B CA 1
ATOM 4786 C C . THR B 1 166 ? -9.398 17.562 -2.842 1 98.12 166 THR B C 1
ATOM 4788 O O . THR B 1 166 ? -8.672 18.531 -2.594 1 98.12 166 THR B O 1
ATOM 4791 N N . LYS B 1 167 ? -10.148 17.562 -3.879 1 97.69 167 LYS B N 1
ATOM 4792 C CA . LYS B 1 167 ? -10.164 18.656 -4.844 1 97.69 167 LYS B CA 1
ATOM 4793 C C . LYS B 1 167 ? -10.57 19.969 -4.184 1 97.69 167 LYS B C 1
ATOM 4795 O O . LYS B 1 167 ? -9.945 21 -4.41 1 97.69 167 LYS B O 1
ATOM 4800 N N . ALA B 1 168 ? -11.555 19.906 -3.377 1 97 168 ALA B N 1
ATOM 4801 C CA . ALA B 1 168 ? -12.023 21.094 -2.67 1 97 168 ALA B CA 1
ATOM 4802 C C . ALA B 1 168 ? -10.953 21.625 -1.72 1 97 168 ALA B C 1
ATOM 4804 O O . ALA B 1 168 ? -10.695 22.828 -1.678 1 97 168 ALA B O 1
ATOM 4805 N N . ASN B 1 169 ? -10.367 20.734 -0.985 1 97.69 169 ASN B N 1
ATOM 4806 C CA . ASN B 1 169 ? -9.352 21.141 -0.017 1 97.69 169 ASN B CA 1
ATOM 4807 C C . ASN B 1 169 ? -8.102 21.688 -0.707 1 97.69 169 ASN B C 1
ATOM 4809 O O . ASN B 1 169 ? -7.449 22.594 -0.193 1 97.69 169 ASN B O 1
ATOM 4813 N N . VAL B 1 170 ? -7.75 21.078 -1.854 1 98.56 170 VAL B N 1
ATOM 4814 C CA . VAL B 1 170 ? -6.598 21.578 -2.598 1 98.56 170 VAL B CA 1
ATOM 4815 C C . VAL B 1 170 ? -6.844 23.016 -3.025 1 98.56 170 VAL B C 1
ATOM 4817 O O . VAL B 1 170 ? -5.949 23.859 -2.932 1 98.56 170 VAL B O 1
ATOM 4820 N N . LYS B 1 171 ? -8.039 23.297 -3.492 1 98.25 171 LYS B N 1
ATOM 4821 C CA . LYS B 1 171 ? -8.367 24.672 -3.852 1 98.25 171 LYS B CA 1
ATOM 4822 C C . LYS B 1 171 ? -8.242 25.609 -2.648 1 98.25 171 LYS B C 1
ATOM 4824 O O . LYS B 1 171 ? -7.75 26.734 -2.777 1 98.25 171 LYS B O 1
ATOM 4829 N N . ASP B 1 172 ? -8.688 25.141 -1.514 1 98 172 ASP B N 1
ATOM 4830 C CA . ASP B 1 172 ? -8.531 25.906 -0.285 1 98 172 ASP B CA 1
ATOM 4831 C C . ASP B 1 172 ? -7.055 26.156 0.03 1 98 172 ASP B C 1
ATOM 4833 O O . ASP B 1 172 ? -6.664 27.266 0.391 1 98 172 ASP B O 1
ATOM 4837 N N . ILE B 1 173 ? -6.242 25.125 -0.099 1 98.56 173 ILE B N 1
ATOM 4838 C CA . ILE B 1 173 ? -4.82 25.203 0.211 1 98.56 173 ILE B CA 1
ATOM 4839 C C . ILE B 1 173 ? -4.141 26.188 -0.737 1 98.56 173 ILE B C 1
ATOM 4841 O O . ILE B 1 173 ? -3.328 27.016 -0.309 1 98.56 173 ILE B O 1
ATOM 4845 N N . ILE B 1 174 ? -4.492 26.141 -2.021 1 98.56 174 ILE B N 1
ATOM 4846 C CA . ILE B 1 174 ? -3.947 27.062 -3.012 1 98.56 174 ILE B CA 1
ATOM 4847 C C . ILE B 1 174 ? -4.293 28.484 -2.623 1 98.56 174 ILE B C 1
ATOM 4849 O O . ILE B 1 174 ? -3.461 29.391 -2.758 1 98.56 174 ILE B O 1
ATOM 4853 N N . ALA B 1 175 ? -5.422 28.688 -2.025 1 98.12 175 ALA B N 1
ATOM 4854 C CA . ALA B 1 175 ? -5.922 30.016 -1.66 1 98.12 175 ALA B CA 1
ATOM 4855 C C . ALA B 1 175 ? -5.133 30.594 -0.492 1 98.12 175 ALA B C 1
ATOM 4857 O O . ALA B 1 175 ? -5.234 31.781 -0.198 1 98.12 175 ALA B O 1
ATOM 4858 N N . ILE B 1 176 ? -4.363 29.75 0.178 1 97.69 176 ILE B N 1
ATOM 4859 C CA . ILE B 1 176 ? -3.477 30.25 1.222 1 97.69 176 ILE B CA 1
ATOM 4860 C C . ILE B 1 176 ? -2.43 31.172 0.607 1 97.69 176 ILE B C 1
ATOM 4862 O O . ILE B 1 176 ? -1.962 32.125 1.26 1 97.69 176 ILE B O 1
ATOM 4866 N N . GLY B 1 177 ? -1.988 30.891 -0.647 1 97.19 177 GLY B N 1
ATOM 4867 C CA . GLY B 1 177 ? -1.107 31.812 -1.351 1 97.19 177 GLY B CA 1
ATOM 4868 C C . GLY B 1 177 ? 0.264 31.219 -1.632 1 97.19 177 GLY B C 1
ATOM 4869 O O . GLY B 1 177 ? 1.253 31.953 -1.709 1 97.19 177 GLY B O 1
ATOM 4870 N N . PHE B 1 178 ? 0.357 29.906 -1.774 1 97.94 178 PHE B N 1
ATOM 4871 C CA . PHE B 1 178 ? 1.631 29.25 -2.066 1 97.94 178 PHE B CA 1
ATOM 4872 C C . PHE B 1 178 ? 2.111 29.609 -3.467 1 97.94 178 PHE B C 1
ATOM 4874 O O . PHE B 1 178 ? 1.302 29.875 -4.359 1 97.94 178 PHE B O 1
ATOM 4881 N N . ASP B 1 179 ? 3.408 29.625 -3.664 1 97.75 179 ASP B N 1
ATOM 4882 C CA . ASP B 1 179 ? 4.02 29.891 -4.965 1 97.75 179 ASP B CA 1
ATOM 4883 C C . ASP B 1 179 ? 3.914 28.656 -5.871 1 97.75 179 ASP B C 1
ATOM 4885 O O . ASP B 1 179 ? 4.504 27.625 -5.59 1 97.75 179 ASP B O 1
ATOM 4889 N N . MET B 1 180 ? 3.211 28.828 -6.977 1 97.88 180 MET B N 1
ATOM 4890 C CA . MET B 1 180 ? 2.967 27.719 -7.895 1 97.88 180 MET B CA 1
ATOM 4891 C C . MET B 1 180 ? 4.281 27.156 -8.422 1 97.88 180 MET B C 1
ATOM 4893 O O . MET B 1 180 ? 4.41 25.938 -8.602 1 97.88 180 MET B O 1
ATOM 4897 N N . LYS B 1 181 ? 5.289 27.922 -8.617 1 98.25 181 LYS B N 1
ATOM 4898 C CA . LYS B 1 181 ? 6.559 27.484 -9.195 1 98.25 181 LYS B CA 1
ATOM 4899 C C . LYS B 1 181 ? 7.328 26.594 -8.219 1 98.25 181 LYS B C 1
ATOM 4901 O O . LYS B 1 181 ? 8.203 25.828 -8.633 1 98.25 181 LYS B O 1
ATOM 4906 N N . LYS B 1 182 ? 6.945 26.688 -6.926 1 98.5 182 LYS B N 1
ATOM 4907 C CA . LYS B 1 182 ? 7.738 26 -5.906 1 98.5 182 LYS B CA 1
ATOM 4908 C C . LYS B 1 182 ? 6.926 24.922 -5.207 1 98.5 182 LYS B C 1
ATOM 4910 O O . LYS B 1 182 ? 7.418 24.25 -4.293 1 98.5 182 LYS B O 1
ATOM 4915 N N . THR B 1 183 ? 5.656 24.797 -5.641 1 98.88 183 THR B N 1
ATOM 4916 C CA . THR B 1 183 ? 4.77 23.953 -4.844 1 98.88 183 THR B CA 1
ATOM 4917 C C . THR B 1 183 ? 4.211 22.797 -5.684 1 98.88 183 THR B C 1
ATOM 4919 O O . THR B 1 183 ? 3.754 23.016 -6.809 1 98.88 183 THR B O 1
ATOM 4922 N N . PHE B 1 184 ? 4.312 21.609 -5.148 1 98.94 184 PHE B N 1
ATOM 4923 C CA . PHE B 1 184 ? 3.68 20.422 -5.715 1 98.94 184 PHE B CA 1
ATOM 4924 C C . PHE B 1 184 ? 2.701 19.797 -4.719 1 98.94 184 PHE B C 1
ATOM 4926 O O . PHE B 1 184 ? 3.09 19.422 -3.615 1 98.94 184 PHE B O 1
ATOM 4933 N N . ILE B 1 185 ? 1.458 19.781 -5.066 1 98.94 185 ILE B N 1
ATOM 4934 C CA . ILE B 1 185 ? 0.417 19.156 -4.262 1 98.94 185 ILE B CA 1
ATOM 4935 C C . ILE B 1 185 ? -0.038 17.859 -4.926 1 98.94 185 ILE B C 1
ATOM 4937 O O . ILE B 1 185 ? -0.26 17.828 -6.137 1 98.94 185 ILE B O 1
ATOM 4941 N N . PHE B 1 186 ? -0.129 16.797 -4.168 1 98.81 186 PHE B N 1
ATOM 4942 C CA . PHE B 1 186 ? -0.59 15.57 -4.816 1 98.81 186 PHE B CA 1
ATOM 4943 C C . PHE B 1 186 ? -1.572 14.82 -3.924 1 98.81 186 PHE B C 1
ATOM 4945 O O . PHE B 1 186 ? -1.532 14.953 -2.699 1 98.81 186 PHE B O 1
ATOM 4952 N N . SER B 1 187 ? -2.521 14.148 -4.57 1 98.44 187 SER B N 1
ATOM 4953 C CA . SER B 1 187 ? -3.414 13.18 -3.949 1 98.44 187 SER B CA 1
ATOM 4954 C C . SER B 1 187 ? -2.779 11.789 -3.91 1 98.44 187 SER B C 1
ATOM 4956 O O . SER B 1 187 ? -2.205 11.336 -4.902 1 98.44 187 SER B O 1
ATOM 4958 N N . ASP B 1 188 ? -2.885 11.133 -2.77 1 98.75 188 ASP B N 1
ATOM 4959 C CA . ASP B 1 188 ? -2.348 9.781 -2.693 1 98.75 188 ASP B CA 1
ATOM 4960 C C . ASP B 1 188 ? -3.01 8.867 -3.723 1 98.75 188 ASP B C 1
ATOM 4962 O O . ASP B 1 188 ? -2.33 8.117 -4.422 1 98.75 188 ASP B O 1
ATOM 4966 N N . PHE B 1 189 ? -4.281 8.906 -3.873 1 98.25 189 PHE B N 1
ATOM 4967 C CA . PHE B 1 189 ? -4.988 8.047 -4.816 1 98.25 189 PHE B CA 1
ATOM 4968 C C . PHE B 1 189 ? -4.461 8.25 -6.234 1 98.25 189 PHE B C 1
ATOM 4970 O O . PHE B 1 189 ? -4.43 7.312 -7.031 1 98.25 189 PHE B O 1
ATOM 4977 N N . ASP B 1 190 ? -4 9.43 -6.531 1 97.31 190 ASP B N 1
ATOM 4978 C CA . ASP B 1 190 ? -3.607 9.75 -7.902 1 97.31 190 ASP B CA 1
ATOM 4979 C C . ASP B 1 190 ? -2.105 9.555 -8.094 1 97.31 190 ASP B C 1
ATOM 4981 O O . ASP B 1 190 ? -1.652 9.242 -9.203 1 97.31 190 ASP B O 1
ATOM 4985 N N . PHE B 1 191 ? -1.333 9.703 -7.047 1 98.5 191 PHE B N 1
ATOM 4986 C CA . PHE B 1 191 ? 0.107 9.844 -7.227 1 98.5 191 PHE B CA 1
ATOM 4987 C C . PHE B 1 191 ? 0.829 8.555 -6.867 1 98.5 191 PHE B C 1
ATOM 4989 O O . PHE B 1 191 ? 1.938 8.305 -7.344 1 98.5 191 PHE B O 1
ATOM 4996 N N . VAL B 1 192 ? 0.309 7.707 -5.965 1 98.69 192 VAL B N 1
ATOM 4997 C CA . VAL B 1 192 ? 0.978 6.48 -5.547 1 98.69 192 VAL B CA 1
ATOM 4998 C C . VAL B 1 192 ? 1.44 5.703 -6.777 1 98.69 192 VAL B C 1
ATOM 5000 O O . VAL B 1 192 ? 0.649 5.434 -7.684 1 98.69 192 VAL B O 1
ATOM 5003 N N . GLY B 1 193 ? 2.668 5.289 -6.805 1 98.25 193 GLY B N 1
ATOM 5004 C CA . GLY B 1 193 ? 3.33 4.605 -7.906 1 98.25 193 GLY B CA 1
ATOM 5005 C C . GLY B 1 193 ? 4.77 5.039 -8.094 1 98.25 193 GLY B C 1
ATOM 5006 O O . GLY B 1 193 ? 5.246 5.949 -7.414 1 98.25 193 GLY B O 1
ATOM 5007 N N . GLY B 1 194 ? 5.52 4.363 -8.898 1 96.81 194 GLY B N 1
ATOM 5008 C CA . GLY B 1 194 ? 6.871 4.75 -9.258 1 96.81 194 GLY B CA 1
ATOM 5009 C C . GLY B 1 194 ? 7.809 4.832 -8.07 1 96.81 194 GLY B C 1
ATOM 5010 O O . GLY B 1 194 ? 7.797 3.953 -7.203 1 96.81 194 GLY B O 1
ATOM 5011 N N . ALA B 1 195 ? 8.586 5.926 -8.062 1 98 195 ALA B N 1
ATOM 5012 C CA . ALA B 1 195 ? 9.586 6.125 -7.012 1 98 195 ALA B CA 1
ATOM 5013 C C . ALA B 1 195 ? 8.922 6.289 -5.648 1 98 195 ALA B C 1
ATOM 5015 O O . ALA B 1 195 ? 9.477 5.863 -4.629 1 98 195 ALA B O 1
ATOM 5016 N N . PHE B 1 196 ? 7.766 6.938 -5.637 1 98.69 196 PHE B N 1
ATOM 5017 C CA . PHE B 1 196 ? 7.023 7.117 -4.395 1 98.69 196 PHE B CA 1
ATOM 5018 C C . PHE B 1 196 ? 6.637 5.77 -3.797 1 98.69 196 PHE B C 1
ATOM 5020 O O . PHE B 1 196 ? 6.855 5.527 -2.607 1 98.69 196 PHE B O 1
ATOM 5027 N N . TYR B 1 197 ? 6.133 4.84 -4.602 1 98.81 197 TYR B N 1
ATOM 5028 C CA . TYR B 1 197 ? 5.746 3.514 -4.133 1 98.81 197 TYR B CA 1
ATOM 5029 C C . TYR B 1 197 ? 6.969 2.711 -3.697 1 98.81 197 TYR B C 1
ATOM 5031 O O . TYR B 1 197 ? 6.898 1.938 -2.738 1 98.81 197 TYR B O 1
ATOM 5039 N N . GLU B 1 198 ? 8.062 2.838 -4.391 1 98.31 198 GLU B N 1
ATOM 5040 C CA . GLU B 1 198 ? 9.289 2.164 -3.967 1 98.31 198 GLU B CA 1
ATOM 5041 C C . GLU B 1 198 ? 9.656 2.547 -2.537 1 98.31 198 GLU B C 1
ATOM 5043 O O . GLU B 1 198 ? 10.008 1.684 -1.73 1 98.31 198 GLU B O 1
ATOM 5048 N N . ASN B 1 199 ? 9.539 3.83 -2.217 1 98.5 199 ASN B N 1
ATOM 5049 C CA . ASN B 1 199 ? 9.891 4.281 -0.874 1 98.5 199 ASN B CA 1
ATOM 5050 C C . ASN B 1 199 ? 8.859 3.842 0.156 1 98.5 199 ASN B C 1
ATOM 5052 O O . ASN B 1 199 ? 9.195 3.562 1.307 1 98.5 199 ASN B O 1
ATOM 5056 N N . ILE B 1 200 ? 7.547 3.801 -0.271 1 98.81 200 ILE B N 1
ATOM 5057 C CA . ILE B 1 200 ? 6.539 3.225 0.616 1 98.81 200 ILE B CA 1
ATOM 5058 C C . ILE B 1 200 ? 6.941 1.802 0.996 1 98.81 200 ILE B C 1
ATOM 5060 O O . ILE B 1 200 ? 6.93 1.44 2.176 1 98.81 200 ILE B O 1
ATOM 5064 N N . CYS B 1 201 ? 7.379 1 0.042 1 98.69 201 CYS B N 1
ATOM 5065 C CA . CYS B 1 201 ? 7.758 -0.388 0.283 1 98.69 201 CYS B CA 1
ATOM 5066 C C . CYS B 1 201 ? 9.016 -0.471 1.136 1 98.69 201 CYS B C 1
ATOM 5068 O O . CYS B 1 201 ? 9.125 -1.337 2.006 1 98.69 201 CYS B O 1
ATOM 5070 N N . ARG B 1 202 ? 10.008 0.415 0.886 1 98.06 202 ARG B N 1
ATOM 5071 C CA . ARG B 1 202 ? 11.227 0.435 1.692 1 98.06 202 ARG B CA 1
ATOM 5072 C C . ARG B 1 202 ? 10.898 0.66 3.166 1 98.06 202 ARG B C 1
ATOM 5074 O O . ARG B 1 202 ? 11.477 0.011 4.039 1 98.06 202 ARG B O 1
ATOM 5081 N N . MET B 1 203 ? 9.984 1.588 3.42 1 98.31 203 MET B N 1
ATOM 5082 C CA . MET B 1 203 ? 9.562 1.86 4.793 1 98.31 203 MET B CA 1
ATOM 5083 C C . MET B 1 203 ? 8.742 0.701 5.352 1 98.31 203 MET B C 1
ATOM 5085 O O . MET B 1 203 ? 8.961 0.279 6.492 1 98.31 203 MET B O 1
ATOM 5089 N N . ALA B 1 204 ? 7.82 0.177 4.559 1 98.44 204 ALA B N 1
ATOM 5090 C CA . ALA B 1 204 ? 6.926 -0.888 5.004 1 98.44 204 ALA B CA 1
ATOM 5091 C C . ALA B 1 204 ? 7.711 -2.137 5.395 1 98.44 204 ALA B C 1
ATOM 5093 O O . ALA B 1 204 ? 7.316 -2.861 6.312 1 98.44 204 ALA B O 1
ATOM 5094 N N . LYS B 1 205 ? 8.805 -2.438 4.691 1 97.88 205 LYS B N 1
ATOM 5095 C CA . LYS B 1 205 ? 9.672 -3.576 4.969 1 97.88 205 LYS B CA 1
ATOM 5096 C C . LYS B 1 205 ? 10.297 -3.467 6.355 1 97.88 205 LYS B C 1
ATOM 5098 O O . LYS B 1 205 ? 10.617 -4.48 6.98 1 97.88 205 LYS B O 1
ATOM 5103 N N . ARG B 1 206 ? 10.391 -2.297 6.906 1 97.62 206 ARG B N 1
ATOM 5104 C CA . ARG B 1 206 ? 11.203 -2.062 8.102 1 97.62 206 ARG B CA 1
ATOM 5105 C C . ARG B 1 206 ? 10.312 -1.817 9.32 1 97.62 206 ARG B C 1
ATOM 5107 O O . ARG B 1 206 ? 10.711 -2.1 10.453 1 97.62 206 ARG B O 1
ATOM 5114 N N . ILE B 1 207 ? 9.109 -1.271 9.141 1 97.81 207 ILE B N 1
ATOM 5115 C CA . ILE B 1 207 ? 8.195 -0.986 10.242 1 97.81 207 ILE B CA 1
ATOM 5116 C C . ILE B 1 207 ? 7.445 -2.258 10.633 1 97.81 207 ILE B C 1
ATOM 5118 O O . ILE B 1 207 ? 6.805 -2.895 9.789 1 97.81 207 ILE B O 1
ATOM 5122 N N . THR B 1 208 ? 7.496 -2.623 11.867 1 97.94 208 THR B N 1
ATOM 5123 C CA . THR B 1 208 ? 6.82 -3.83 12.328 1 97.94 208 THR B CA 1
ATOM 5124 C C . THR B 1 208 ? 5.441 -3.494 12.891 1 97.94 208 THR B C 1
ATOM 5126 O O . THR B 1 208 ? 5.148 -2.33 13.18 1 97.94 208 THR B O 1
ATOM 5129 N N . ILE B 1 209 ? 4.637 -4.527 13.078 1 98.19 209 ILE B N 1
ATOM 5130 C CA . ILE B 1 209 ? 3.32 -4.379 13.688 1 98.19 209 ILE B CA 1
ATOM 5131 C C . ILE B 1 209 ? 3.469 -3.895 15.125 1 98.19 209 ILE B C 1
ATOM 5133 O O . ILE B 1 209 ? 2.723 -3.02 15.57 1 98.19 209 ILE B O 1
ATOM 5137 N N . ASN B 1 210 ? 4.48 -4.426 15.734 1 97.69 210 ASN B N 1
ATOM 5138 C CA . ASN B 1 210 ? 4.766 -4.02 17.109 1 97.69 210 ASN B CA 1
ATOM 5139 C C . ASN B 1 210 ? 5.027 -2.521 17.203 1 97.69 210 ASN B C 1
ATOM 5141 O O . ASN B 1 210 ? 4.531 -1.859 18.125 1 97.69 210 ASN B O 1
ATOM 5145 N N . GLN B 1 211 ? 5.754 -1.992 16.391 1 96.75 211 GLN B N 1
ATOM 5146 C CA . GLN B 1 211 ? 6.102 -0.576 16.391 1 96.75 211 GLN B CA 1
ATOM 5147 C C . GLN B 1 211 ? 4.867 0.296 16.188 1 96.75 211 GLN B C 1
ATOM 5149 O O . GLN B 1 211 ? 4.691 1.311 16.859 1 96.75 211 GLN B O 1
ATOM 5154 N N . VAL B 1 212 ? 3.994 -0.103 15.305 1 96.62 212 VAL B N 1
ATOM 5155 C CA . VAL B 1 212 ? 2.785 0.667 15.023 1 96.62 212 VAL B CA 1
ATOM 5156 C C . VAL B 1 212 ? 1.855 0.624 16.234 1 96.62 212 VAL B C 1
ATOM 5158 O O . VAL B 1 212 ? 1.287 1.646 16.625 1 96.62 212 VAL B O 1
ATOM 5161 N N . ARG B 1 213 ? 1.731 -0.494 16.797 1 95.75 213 ARG B N 1
ATOM 5162 C CA . ARG B 1 213 ? 0.917 -0.629 18 1 95.75 213 ARG B CA 1
ATOM 5163 C C . ARG B 1 213 ? 1.419 0.291 19.109 1 95.75 213 ARG B C 1
ATOM 5165 O O . ARG B 1 213 ? 0.63 0.989 19.75 1 95.75 213 ARG B O 1
ATOM 5172 N N . GLY B 1 214 ? 2.691 0.23 19.312 1 92.94 214 GLY B N 1
ATOM 5173 C CA . GLY B 1 214 ? 3.285 1.06 20.344 1 92.94 214 GLY B CA 1
ATOM 5174 C C . GLY B 1 214 ? 3.152 2.545 20.078 1 92.94 214 GLY B C 1
ATOM 5175 O O . GLY B 1 214 ? 2.963 3.34 21 1 92.94 214 GLY B O 1
ATOM 5176 N N . THR B 1 215 ? 3.158 2.898 18.875 1 91.94 215 THR B N 1
ATOM 5177 C CA . THR B 1 215 ? 3.174 4.305 18.484 1 91.94 215 THR B CA 1
ATOM 5178 C C . THR B 1 215 ? 1.762 4.883 18.5 1 91.94 215 THR B C 1
ATOM 5180 O O . THR B 1 215 ? 1.545 6 18.969 1 91.94 215 THR B O 1
ATOM 5183 N N . PHE B 1 216 ? 0.771 4.109 18 1 92.12 216 PHE B N 1
ATOM 5184 C CA . PHE B 1 216 ? -0.533 4.703 17.734 1 92.12 216 PHE B CA 1
ATOM 5185 C C . PHE B 1 216 ? -1.6 4.098 18.641 1 92.12 216 PHE B C 1
ATOM 5187 O O . PHE B 1 216 ? -2.73 4.586 18.688 1 92.12 216 PHE B O 1
ATOM 5194 N N . GLY B 1 217 ? -1.298 3.055 19.297 1 91.75 217 GLY B N 1
ATOM 5195 C CA . GLY B 1 217 ? -2.281 2.381 20.141 1 91.75 217 GLY B CA 1
ATOM 5196 C C . GLY B 1 217 ? -3.273 1.555 19.344 1 91.75 217 GLY B C 1
ATOM 5197 O O . GLY B 1 217 ? -4.363 1.249 19.828 1 91.75 217 GLY B O 1
ATOM 5198 N N . PHE B 1 218 ? -2.91 1.146 18.156 1 95 218 PHE B N 1
ATOM 5199 C CA . PHE B 1 218 ? -3.768 0.323 17.312 1 95 218 PHE B CA 1
ATOM 5200 C C . PHE B 1 218 ? -3.883 -1.09 17.875 1 95 218 PHE B C 1
ATOM 5202 O O . PHE B 1 218 ? -3.002 -1.548 18.594 1 95 218 PHE B O 1
ATOM 5209 N N . THR B 1 219 ? -4.977 -1.666 17.516 1 96.31 219 THR B N 1
ATOM 5210 C CA . THR B 1 219 ? -5.266 -3.018 17.984 1 96.31 219 THR B CA 1
ATOM 5211 C C . THR B 1 219 ? -5.52 -3.955 16.812 1 96.31 219 THR B C 1
ATOM 5213 O O . THR B 1 219 ? -5.449 -3.539 15.656 1 96.31 219 THR B O 1
ATOM 5216 N N . ASP B 1 220 ? -5.852 -5.219 17.156 1 96.44 220 ASP B N 1
ATOM 5217 C CA . ASP B 1 220 ? -6.047 -6.242 16.125 1 96.44 220 ASP B CA 1
ATOM 5218 C C . ASP B 1 220 ? -7.324 -5.984 15.336 1 96.44 220 ASP B C 1
ATOM 5220 O O . ASP B 1 220 ? -7.523 -6.566 14.266 1 96.44 220 ASP B O 1
ATOM 5224 N N . SER B 1 221 ? -8.172 -5.168 15.852 1 96.81 221 SER B N 1
ATOM 5225 C CA . SER B 1 221 ? -9.43 -4.859 15.172 1 96.81 221 SER B CA 1
ATOM 5226 C C . SER B 1 221 ? -9.227 -3.789 14.102 1 96.81 221 SER B C 1
ATOM 5228 O O . SER B 1 221 ? -10.094 -3.586 13.25 1 96.81 221 SER B O 1
ATOM 5230 N N . ASN B 1 222 ? -8.109 -3.062 14.211 1 97.38 222 ASN B N 1
ATOM 5231 C CA . ASN B 1 222 ? -7.797 -2.102 13.156 1 97.38 222 ASN B CA 1
ATOM 5232 C C . ASN B 1 222 ? -7.535 -2.797 11.82 1 97.38 222 ASN B C 1
ATOM 5234 O O . ASN B 1 222 ? -7.125 -3.959 11.789 1 97.38 222 ASN B O 1
ATOM 5238 N N . ASN B 1 223 ? -7.844 -2.141 10.727 1 97.94 223 ASN B N 1
ATOM 5239 C CA . ASN B 1 223 ? -7.59 -2.723 9.414 1 97.94 223 ASN B CA 1
ATOM 5240 C C . ASN B 1 223 ? -6.129 -2.562 9 1 97.94 223 ASN B C 1
ATOM 5242 O O . ASN B 1 223 ? -5.398 -1.764 9.586 1 97.94 223 ASN B O 1
ATOM 5246 N N . ILE B 1 224 ? -5.707 -3.305 8.023 1 98.5 224 ILE B N 1
ATOM 5247 C CA . ILE B 1 224 ? -4.301 -3.373 7.641 1 98.5 224 ILE B CA 1
ATOM 5248 C C . ILE B 1 224 ? -3.896 -2.084 6.93 1 98.5 224 ILE B C 1
ATOM 5250 O O . ILE B 1 224 ? -2.709 -1.762 6.84 1 98.5 224 ILE B O 1
ATOM 5254 N N . GLY B 1 225 ? -4.863 -1.335 6.336 1 98.5 225 GLY B N 1
ATOM 5255 C CA . GLY B 1 225 ? -4.566 -0.05 5.723 1 98.5 225 GLY B CA 1
ATOM 5256 C C . GLY B 1 225 ? -4.098 0.992 6.719 1 98.5 225 GLY B C 1
ATOM 5257 O O . GLY B 1 225 ? -3.154 1.736 6.449 1 98.5 225 GLY B O 1
ATOM 5258 N N . GLU B 1 226 ? -4.742 1.051 7.859 1 97.69 226 GLU B N 1
ATOM 5259 C CA . GLU B 1 226 ? -4.352 1.973 8.922 1 97.69 226 GLU B CA 1
ATOM 5260 C C . GLU B 1 226 ? -2.926 1.698 9.391 1 97.69 226 GLU B C 1
ATOM 5262 O O . GLU B 1 226 ? -2.145 2.629 9.594 1 97.69 226 GLU B O 1
ATOM 5267 N N . PHE B 1 227 ? -2.594 0.443 9.523 1 98.06 227 PHE B N 1
ATOM 5268 C CA . PHE B 1 227 ? -1.254 0.066 9.961 1 98.06 227 PHE B CA 1
ATOM 5269 C C . PHE B 1 227 ? -0.214 0.448 8.914 1 98.06 227 PHE B C 1
ATOM 5271 O O . PHE B 1 227 ? 0.881 0.899 9.258 1 98.06 227 PHE B O 1
ATOM 5278 N N . HIS B 1 228 ? -0.557 0.219 7.695 1 98.62 228 HIS B N 1
ATOM 5279 C CA . HIS B 1 228 ? 0.389 0.401 6.602 1 98.62 228 HIS B CA 1
ATOM 5280 C C . HIS B 1 228 ? 0.649 1.88 6.336 1 98.62 228 HIS B C 1
ATOM 5282 O O . HIS B 1 228 ? 1.695 2.244 5.793 1 98.62 228 HIS B O 1
ATOM 5288 N N . PHE B 1 229 ? -0.245 2.775 6.75 1 98.12 229 PHE B N 1
ATOM 5289 C CA . PHE B 1 229 ? -0.252 4.164 6.305 1 98.12 229 PHE B CA 1
ATOM 5290 C C . PHE B 1 229 ? 0.998 4.891 6.785 1 98.12 229 PHE B C 1
ATOM 5292 O O . PHE B 1 229 ? 1.474 5.816 6.125 1 98.12 229 PHE B O 1
ATOM 5299 N N . CYS B 1 230 ? 1.559 4.539 7.895 1 97.38 230 CYS B N 1
ATOM 5300 C CA . CYS B 1 230 ? 2.781 5.16 8.391 1 97.38 230 CYS B CA 1
ATOM 5301 C C . CYS B 1 230 ? 3.883 5.113 7.34 1 97.38 230 CYS B C 1
ATOM 5303 O O . CYS B 1 230 ? 4.648 6.07 7.191 1 97.38 230 CYS B O 1
ATOM 5305 N N . ALA B 1 231 ? 3.957 3.994 6.621 1 98.56 231 ALA B N 1
ATOM 5306 C CA . ALA B 1 231 ? 4.93 3.875 5.539 1 98.56 231 ALA B CA 1
ATOM 5307 C C . ALA B 1 231 ? 4.605 4.84 4.402 1 98.56 231 ALA B C 1
ATOM 5309 O O . ALA B 1 231 ? 5.5 5.48 3.85 1 98.56 231 ALA B O 1
ATOM 5310 N N . THR B 1 232 ? 3.324 4.973 4.07 1 98.69 232 THR B N 1
ATOM 5311 C CA . THR B 1 232 ? 2.887 5.848 2.99 1 98.69 232 THR B CA 1
ATOM 5312 C C . THR B 1 232 ? 3.213 7.305 3.311 1 98.69 232 THR B C 1
ATOM 5314 O O . THR B 1 232 ? 3.775 8.016 2.475 1 98.69 232 THR B O 1
ATOM 5317 N N . GLN B 1 233 ? 2.877 7.719 4.504 1 98.31 233 GLN B N 1
ATOM 5318 C CA . GLN B 1 233 ? 3.125 9.102 4.902 1 98.31 233 GLN B CA 1
ATOM 5319 C C . GLN B 1 233 ? 4.621 9.391 4.973 1 98.31 233 GLN B C 1
ATOM 5321 O O . GLN B 1 233 ? 5.059 10.492 4.625 1 98.31 233 GLN B O 1
ATOM 5326 N N . SER B 1 234 ? 5.426 8.438 5.402 1 98.5 234 SER B N 1
ATOM 5327 C CA . SER B 1 234 ? 6.871 8.594 5.547 1 98.5 234 SER B CA 1
ATOM 5328 C C . SER B 1 234 ? 7.539 8.805 4.191 1 98.5 234 SER B C 1
ATOM 5330 O O . SER B 1 234 ? 8.547 9.508 4.09 1 98.5 234 SER B O 1
ATOM 5332 N N . ALA B 1 235 ? 7.012 8.164 3.191 1 98.81 235 ALA B N 1
ATOM 5333 C CA . ALA B 1 235 ? 7.648 8.18 1.876 1 98.81 235 ALA B CA 1
ATOM 5334 C C . ALA B 1 235 ? 7.809 9.602 1.358 1 98.81 235 ALA B C 1
ATOM 5336 O O . ALA B 1 235 ? 8.789 9.914 0.674 1 98.81 235 ALA B O 1
ATOM 5337 N N . THR B 1 236 ? 6.895 10.547 1.701 1 98.75 236 THR B N 1
ATOM 5338 C CA . THR B 1 236 ? 6.934 11.922 1.231 1 98.75 236 THR B CA 1
ATOM 5339 C C . THR B 1 236 ? 8.086 12.68 1.877 1 98.75 236 THR B C 1
ATOM 5341 O O . THR B 1 236 ? 8.508 13.734 1.38 1 98.75 236 THR B O 1
ATOM 5344 N N . ALA B 1 237 ? 8.648 12.156 2.957 1 98.81 237 ALA B N 1
ATOM 5345 C CA . ALA B 1 237 ? 9.734 12.82 3.676 1 98.81 237 ALA B CA 1
ATOM 5346 C C . ALA B 1 237 ? 11.078 12.562 3.002 1 98.81 237 ALA B C 1
ATOM 5348 O O . ALA B 1 237 ? 12.109 13.062 3.457 1 98.81 237 ALA B O 1
ATOM 5349 N N . PHE B 1 238 ? 11.086 11.758 1.896 1 98.75 238 PHE B N 1
ATOM 5350 C CA . PHE B 1 238 ? 12.32 11.438 1.198 1 98.75 238 PHE B CA 1
ATOM 5351 C C . PHE B 1 238 ? 12.32 12.023 -0.206 1 98.75 238 PHE B C 1
ATOM 5353 O O . PHE B 1 238 ? 11.438 11.734 -1.011 1 98.75 238 PHE B O 1
ATOM 5360 N N . ALA B 1 239 ? 13.367 12.75 -0.498 1 98.81 239 ALA B N 1
ATOM 5361 C CA . ALA B 1 239 ? 13.469 13.461 -1.77 1 98.81 239 ALA B CA 1
ATOM 5362 C C . ALA B 1 239 ? 13.438 12.484 -2.945 1 98.81 239 ALA B C 1
ATOM 5364 O O . ALA B 1 239 ? 12.961 12.828 -4.031 1 98.81 239 ALA B O 1
ATOM 5365 N N . THR B 1 240 ? 13.844 11.219 -2.766 1 98.44 240 THR B N 1
ATOM 5366 C CA . THR B 1 240 ? 13.922 10.211 -3.818 1 98.44 240 THR B CA 1
ATOM 5367 C C . THR B 1 240 ? 12.523 9.789 -4.262 1 98.44 240 THR B C 1
ATOM 5369 O O . THR B 1 240 ? 12.359 9.133 -5.293 1 98.44 240 THR B O 1
ATOM 5372 N N . SER B 1 241 ? 11.5 10.203 -3.533 1 98.75 241 SER B N 1
ATOM 5373 C CA . SER B 1 241 ? 10.117 9.945 -3.928 1 98.75 241 SER B CA 1
ATOM 5374 C C . SER B 1 241 ? 9.695 10.82 -5.102 1 98.75 241 SER B C 1
ATOM 5376 O O . SER B 1 241 ? 8.688 10.562 -5.75 1 98.75 241 SER B O 1
ATOM 5378 N N . PHE B 1 242 ? 10.531 11.891 -5.379 1 98.75 242 PHE B N 1
ATOM 5379 C CA . PHE B 1 242 ? 10.109 12.906 -6.336 1 98.75 242 PHE B CA 1
ATOM 5380 C C . PHE B 1 242 ? 11.211 13.18 -7.355 1 98.75 242 PHE B C 1
ATOM 5382 O O . PHE B 1 242 ? 11.742 14.289 -7.422 1 98.75 242 PHE B O 1
ATOM 5389 N N . PRO B 1 243 ? 11.453 12.227 -8.258 1 98.44 243 PRO B N 1
ATOM 5390 C CA . PRO B 1 243 ? 12.508 12.438 -9.25 1 98.44 243 PRO B CA 1
ATOM 5391 C C . PRO B 1 243 ? 12.227 13.633 -10.164 1 98.44 243 PRO B C 1
ATOM 5393 O O . PRO B 1 243 ? 13.164 14.266 -10.664 1 98.44 243 PRO B O 1
ATOM 5396 N N . HIS B 1 244 ? 10.953 14.008 -10.391 1 98.25 244 HIS B N 1
ATOM 5397 C CA . HIS B 1 244 ? 10.602 15.125 -11.258 1 98.25 244 HIS B CA 1
ATOM 5398 C C . HIS B 1 244 ? 11 16.453 -10.625 1 98.25 244 HIS B C 1
ATOM 5400 O O . HIS B 1 244 ? 11.109 17.469 -11.32 1 98.25 244 HIS B O 1
ATOM 5406 N N . ILE B 1 245 ? 11.25 16.438 -9.289 1 98.62 245 ILE B N 1
ATOM 5407 C CA . ILE B 1 245 ? 11.633 17.656 -8.594 1 98.62 245 ILE B CA 1
ATOM 5408 C C . ILE B 1 245 ? 13.133 17.656 -8.328 1 98.62 245 ILE B C 1
ATOM 5410 O O . ILE B 1 245 ? 13.82 18.656 -8.562 1 98.62 245 ILE B O 1
ATOM 5414 N N . PHE B 1 246 ? 13.672 16.469 -7.891 1 98.38 246 PHE B N 1
ATOM 5415 C CA . PHE B 1 246 ? 15.016 16.484 -7.312 1 98.38 246 PHE B CA 1
ATOM 5416 C C . PHE B 1 246 ? 16 15.727 -8.203 1 98.38 246 PHE B C 1
ATOM 5418 O O . PHE B 1 246 ? 17.203 15.766 -7.973 1 98.38 246 PHE B O 1
ATOM 5425 N N . GLY B 1 247 ? 15.492 15.008 -9.203 1 97.31 247 GLY B N 1
ATOM 5426 C CA . GLY B 1 247 ? 16.359 14.289 -10.109 1 97.31 247 GLY B CA 1
ATOM 5427 C C . GLY B 1 247 ? 16.375 12.789 -9.867 1 97.31 247 GLY B C 1
ATOM 5428 O O . GLY B 1 247 ? 15.805 12.312 -8.875 1 97.31 247 GLY B O 1
ATOM 5429 N N . GLU B 1 248 ? 17.141 12.094 -10.719 1 95.06 248 GLU B N 1
ATOM 5430 C CA . GLU B 1 248 ? 17.062 10.633 -10.742 1 95.06 248 GLU B CA 1
ATOM 5431 C C . GLU B 1 248 ? 18.297 10.016 -10.07 1 95.06 248 GLU B C 1
ATOM 5433 O O . GLU B 1 248 ? 18.328 8.805 -9.836 1 95.06 248 GLU B O 1
ATOM 5438 N N . ASP B 1 249 ? 19.281 10.82 -9.758 1 95.94 249 ASP B N 1
ATOM 5439 C CA . ASP B 1 249 ? 20.469 10.305 -9.086 1 95.94 249 ASP B CA 1
ATOM 5440 C C . ASP B 1 249 ? 20.172 10.008 -7.617 1 95.94 249 ASP B C 1
ATOM 5442 O O . ASP B 1 249 ? 20.375 10.859 -6.75 1 95.94 249 ASP B O 1
ATOM 5446 N N . ARG B 1 250 ? 19.906 8.859 -7.355 1 92.62 250 ARG B N 1
ATOM 5447 C CA . ARG B 1 250 ? 19.422 8.453 -6.039 1 92.62 250 ARG B CA 1
ATOM 5448 C C . ARG B 1 250 ? 20.469 8.727 -4.965 1 92.62 250 ARG B C 1
ATOM 5450 O O . ARG B 1 250 ? 20.125 9.102 -3.842 1 92.62 250 ARG B O 1
ATOM 5457 N N . LYS B 1 251 ? 21.688 8.5 -5.242 1 92.25 251 LYS B N 1
ATOM 5458 C CA . LYS B 1 251 ? 22.766 8.703 -4.273 1 92.25 251 LYS B CA 1
ATOM 5459 C C . LYS B 1 251 ? 22.828 10.164 -3.836 1 92.25 251 LYS B C 1
ATOM 5461 O O . LYS B 1 251 ? 22.953 10.461 -2.643 1 92.25 251 LYS B O 1
ATOM 5466 N N . LYS B 1 252 ? 22.719 11.016 -4.727 1 96.12 252 LYS B N 1
ATOM 5467 C CA . LYS B 1 252 ? 22.75 12.445 -4.434 1 96.12 252 LYS B CA 1
ATOM 5468 C C . LYS B 1 252 ? 21.453 12.914 -3.797 1 96.12 252 LYS B C 1
ATOM 5470 O O . LYS B 1 252 ? 21.469 13.664 -2.818 1 96.12 252 LYS B O 1
ATOM 5475 N N . VAL B 1 253 ? 20.391 12.461 -4.305 1 97.88 253 VAL B N 1
ATOM 5476 C CA . VAL B 1 253 ? 19.078 12.953 -3.922 1 97.88 253 VAL B CA 1
ATOM 5477 C C . VAL B 1 253 ? 18.719 12.453 -2.521 1 97.88 253 VAL B C 1
ATOM 5479 O O . VAL B 1 253 ? 18.031 13.133 -1.769 1 97.88 253 VAL B O 1
ATOM 5482 N N . SER B 1 254 ? 19.266 11.305 -2.145 1 97.31 254 SER B N 1
ATOM 5483 C CA . SER B 1 254 ? 18.984 10.719 -0.838 1 97.31 254 SER B CA 1
ATOM 5484 C C . SER B 1 254 ? 19.578 11.562 0.284 1 97.31 254 SER B C 1
ATOM 5486 O O . SER B 1 254 ? 19.234 11.383 1.454 1 97.31 254 SER B O 1
ATOM 5488 N N . SER B 1 255 ? 20.438 12.508 -0.003 1 97.12 255 SER B N 1
ATOM 5489 C CA . SER B 1 255 ? 21.094 13.352 0.994 1 97.12 255 SER B CA 1
ATOM 5490 C C . SER B 1 255 ? 20.297 14.617 1.256 1 97.12 255 SER B C 1
ATOM 5492 O O . SER B 1 255 ? 20.672 15.43 2.109 1 97.12 255 SER B O 1
ATOM 5494 N N . ILE B 1 256 ? 19.203 14.805 0.574 1 98.25 256 ILE B N 1
ATOM 5495 C CA . ILE B 1 256 ? 18.391 16 0.729 1 98.25 256 ILE B CA 1
ATOM 5496 C C . ILE B 1 256 ? 17.328 15.766 1.796 1 98.25 256 ILE B C 1
ATOM 5498 O O . ILE B 1 256 ? 16.391 14.992 1.584 1 98.25 256 ILE B O 1
ATOM 5502 N N . PRO B 1 257 ? 17.375 16.391 2.979 1 98.38 257 PRO B N 1
ATOM 5503 C CA . PRO B 1 257 ? 16.344 16.25 4.012 1 98.38 257 PRO B CA 1
ATOM 5504 C C . PRO B 1 257 ? 15.148 17.156 3.787 1 98.38 257 PRO B C 1
ATOM 5506 O O . PRO B 1 257 ? 15.172 18 2.879 1 98.38 257 PRO B O 1
ATOM 5509 N N . CYS B 1 258 ? 14.125 16.953 4.531 1 98.38 258 CYS B N 1
ATOM 5510 C CA . CYS B 1 258 ? 13 17.875 4.484 1 98.38 258 CYS B CA 1
ATOM 5511 C C . CYS B 1 258 ? 12.703 18.453 5.867 1 98.38 258 CYS B C 1
ATOM 5513 O O . CYS B 1 258 ? 13.164 17.906 6.879 1 98.38 258 CYS B O 1
ATOM 5515 N N . LEU B 1 259 ? 12.133 19.578 5.945 1 98.88 259 LEU B N 1
ATOM 5516 C CA . LEU B 1 259 ? 11.531 20.188 7.129 1 98.88 259 LEU B CA 1
ATOM 5517 C C . LEU B 1 259 ? 10.016 20.062 7.098 1 98.88 259 LEU B C 1
ATOM 5519 O O . LEU B 1 259 ? 9.375 20.438 6.109 1 98.88 259 LEU B O 1
ATOM 5523 N N . ILE B 1 260 ? 9.461 19.531 8.18 1 98.81 260 ILE B N 1
ATOM 5524 C CA . ILE B 1 260 ? 8.031 19.234 8.211 1 98.81 260 ILE B CA 1
ATOM 5525 C C . ILE B 1 260 ? 7.355 20.094 9.281 1 98.81 260 ILE B C 1
ATOM 5527 O O . ILE B 1 260 ? 7.348 19.734 10.461 1 98.81 260 ILE B O 1
ATOM 5531 N N . PRO B 1 261 ? 6.777 21.203 8.938 1 98.69 261 PRO B N 1
ATOM 5532 C CA . PRO B 1 261 ? 5.879 21.891 9.867 1 98.69 261 PRO B CA 1
ATOM 5533 C C . PRO B 1 261 ? 4.566 21.141 10.078 1 98.69 261 PRO B C 1
ATOM 5535 O O . PRO B 1 261 ? 3.881 20.797 9.109 1 98.69 261 PRO B O 1
ATOM 5538 N N . CYS B 1 262 ? 4.238 20.828 11.258 1 96.38 262 CYS B N 1
ATOM 5539 C CA . CYS B 1 262 ? 3.008 20.094 11.531 1 96.38 262 CYS B CA 1
ATOM 5540 C C . CYS B 1 262 ? 2.549 20.328 12.969 1 96.38 262 CYS B C 1
ATOM 5542 O O . CYS B 1 262 ? 3.305 20.844 13.789 1 96.38 262 CYS B O 1
ATOM 5544 N N . ALA B 1 263 ? 1.293 20.031 13.211 1 93.62 263 ALA B N 1
ATOM 5545 C CA . ALA B 1 263 ? 0.819 20 14.594 1 93.62 263 ALA B CA 1
ATOM 5546 C C . ALA B 1 263 ? 1.439 18.828 15.359 1 93.62 263 ALA B C 1
ATOM 5548 O O . ALA B 1 263 ? 1.806 17.812 14.766 1 93.62 263 ALA B O 1
ATOM 5549 N N . ILE B 1 264 ? 1.519 18.938 16.625 1 91.38 264 ILE B N 1
ATOM 5550 C CA . ILE B 1 264 ? 2.305 18.047 17.484 1 91.38 264 ILE B CA 1
ATOM 5551 C C . ILE B 1 264 ? 1.718 16.641 17.438 1 91.38 264 ILE B C 1
ATOM 5553 O O . ILE B 1 264 ? 2.434 15.656 17.625 1 91.38 264 ILE B O 1
ATOM 5557 N N . ASP B 1 265 ? 0.418 16.516 17.156 1 89.19 265 ASP B N 1
ATOM 5558 C CA . ASP B 1 265 ? -0.225 15.203 17.141 1 89.19 265 ASP B CA 1
ATOM 5559 C C . ASP B 1 265 ? 0.323 14.336 16 1 89.19 265 ASP B C 1
ATOM 5561 O O . ASP B 1 265 ? 0.189 13.109 16.031 1 89.19 265 ASP B O 1
ATOM 5565 N N . GLN B 1 266 ? 0.979 14.938 15 1 93.75 266 GLN B N 1
ATOM 5566 C CA . GLN B 1 266 ? 1.497 14.195 13.859 1 93.75 266 GLN B CA 1
ATOM 5567 C C . GLN B 1 266 ? 2.908 13.68 14.125 1 93.75 266 GLN B C 1
ATOM 5569 O O . GLN B 1 266 ? 3.43 12.859 13.367 1 93.75 266 GLN B O 1
ATOM 5574 N N . ASP B 1 267 ? 3.527 14.07 15.211 1 94.62 267 ASP B N 1
ATOM 5575 C CA . ASP B 1 267 ? 4.91 13.75 15.539 1 94.62 267 ASP B CA 1
ATOM 5576 C C . ASP B 1 267 ? 5.141 12.242 15.539 1 94.62 267 ASP B C 1
ATOM 5578 O O . ASP B 1 267 ? 6.16 11.766 15.039 1 94.62 267 ASP B O 1
ATOM 5582 N N . PRO B 1 268 ? 4.219 11.453 16.047 1 92.75 268 PRO B N 1
ATOM 5583 C CA . PRO B 1 268 ? 4.457 10.008 16.109 1 92.75 268 PRO B CA 1
ATOM 5584 C C . PRO B 1 268 ? 4.699 9.391 14.734 1 92.75 268 PRO B C 1
ATOM 5586 O O . PRO B 1 268 ? 5.523 8.484 14.602 1 92.75 268 PRO B O 1
ATOM 5589 N N . TYR B 1 269 ? 4.059 9.789 13.727 1 95.25 269 TYR B N 1
ATOM 5590 C CA . TYR B 1 269 ? 4.297 9.289 12.375 1 95.25 269 TYR B CA 1
ATOM 5591 C C . TYR B 1 269 ? 5.746 9.5 11.961 1 95.25 269 TYR B C 1
ATOM 5593 O O . TYR B 1 269 ? 6.383 8.594 11.422 1 95.25 269 TYR B O 1
ATOM 5601 N N . PHE B 1 270 ? 6.234 10.609 12.273 1 96.69 270 PHE B N 1
ATOM 5602 C CA . PHE B 1 270 ? 7.543 10.977 11.742 1 96.69 270 PHE B CA 1
ATOM 5603 C C . PHE B 1 270 ? 8.656 10.492 12.664 1 96.69 270 PHE B C 1
ATOM 5605 O O . PHE B 1 270 ? 9.812 10.398 12.25 1 96.69 270 PHE B O 1
ATOM 5612 N N . ARG B 1 271 ? 8.242 10.242 13.922 1 93.56 271 ARG B N 1
ATOM 5613 C CA . ARG B 1 271 ? 9.195 9.531 14.766 1 93.56 271 ARG B CA 1
ATOM 5614 C C . ARG B 1 271 ? 9.547 8.172 14.164 1 93.56 271 ARG B C 1
ATOM 5616 O O . ARG B 1 271 ? 10.719 7.781 14.141 1 93.56 271 ARG B O 1
ATOM 5623 N N . GLN B 1 272 ? 8.539 7.465 13.703 1 94 272 GLN B N 1
ATOM 5624 C CA . GLN B 1 272 ? 8.773 6.199 13.008 1 94 272 GLN B CA 1
ATOM 5625 C C . GLN B 1 272 ? 9.602 6.406 11.742 1 94 272 GLN B C 1
ATOM 5627 O O . GLN B 1 272 ? 10.508 5.617 11.453 1 94 272 GLN B O 1
ATOM 5632 N N . CYS B 1 273 ? 9.273 7.391 11.031 1 97.25 273 CYS B N 1
ATOM 5633 C CA . CYS B 1 273 ? 10.008 7.727 9.812 1 97.25 273 CYS B CA 1
ATOM 5634 C C . CYS B 1 273 ? 11.484 7.957 10.109 1 97.25 273 CYS B C 1
ATOM 5636 O O . CYS B 1 273 ? 12.352 7.395 9.438 1 97.25 273 CYS B O 1
ATOM 5638 N N . ARG B 1 274 ? 11.773 8.742 11.109 1 96.94 274 ARG B N 1
ATOM 5639 C CA . ARG B 1 274 ? 13.133 9.102 11.484 1 96.94 274 ARG B CA 1
ATOM 5640 C C . ARG B 1 274 ? 13.93 7.875 11.914 1 96.94 274 ARG B C 1
ATOM 5642 O O . ARG B 1 274 ? 15.109 7.738 11.578 1 96.94 274 ARG B O 1
ATOM 5649 N N . GLU B 1 275 ? 13.289 7.031 12.625 1 94.31 275 GLU B N 1
ATOM 5650 C CA . GLU B 1 275 ? 13.945 5.832 13.133 1 94.31 275 GLU B CA 1
ATOM 5651 C C . GLU B 1 275 ? 14.492 4.973 12 1 94.31 275 GLU B C 1
ATOM 5653 O O . GLU B 1 275 ? 15.586 4.418 12.102 1 94.31 275 GLU B O 1
ATOM 5658 N N . HIS B 1 276 ? 13.797 4.863 10.945 1 96.19 276 HIS B N 1
ATOM 5659 C CA . HIS B 1 276 ? 14.156 3.914 9.891 1 96.19 276 HIS B CA 1
ATOM 5660 C C . HIS B 1 276 ? 14.875 4.609 8.742 1 96.19 276 HIS B C 1
ATOM 5662 O O . HIS B 1 276 ? 15.414 3.949 7.855 1 96.19 276 HIS B O 1
ATOM 5668 N N . ALA B 1 277 ? 14.891 5.945 8.695 1 96.5 277 ALA B N 1
ATOM 5669 C CA . ALA B 1 277 ? 15.555 6.703 7.641 1 96.5 277 ALA B CA 1
ATOM 5670 C C . ALA B 1 277 ? 17.047 6.355 7.57 1 96.5 277 ALA B C 1
ATOM 5672 O O . ALA B 1 277 ? 17.594 6.148 6.484 1 96.5 277 ALA B O 1
ATOM 5673 N N . GLU B 1 278 ? 17.672 6.191 8.641 1 89.12 278 GLU B N 1
ATOM 5674 C CA . GLU B 1 278 ? 19.094 5.922 8.688 1 89.12 278 GLU B CA 1
ATOM 5675 C C . GLU B 1 278 ? 19.422 4.547 8.109 1 89.12 278 GLU B C 1
ATOM 5677 O O . GLU B 1 278 ? 20.422 4.379 7.41 1 89.12 278 GLU B O 1
ATOM 5682 N N . LYS B 1 279 ? 18.594 3.576 8.461 1 89.5 279 LYS B N 1
ATOM 5683 C CA . LYS B 1 279 ? 18.781 2.225 7.938 1 89.5 279 LYS B CA 1
ATOM 5684 C C . LYS B 1 279 ? 18.672 2.199 6.418 1 89.5 279 LYS B C 1
ATOM 5686 O O . LYS B 1 279 ? 19.281 1.359 5.754 1 89.5 279 LYS B O 1
ATOM 5691 N N . MET B 1 280 ? 17.984 3.113 5.906 1 93.75 280 MET B N 1
ATOM 5692 C CA . MET B 1 280 ? 17.781 3.227 4.461 1 93.75 280 MET B CA 1
ATOM 5693 C C . MET B 1 280 ? 18.859 4.105 3.834 1 93.75 280 MET B C 1
ATOM 5695 O O . MET B 1 280 ? 18.875 4.305 2.617 1 93.75 280 MET B O 1
ATOM 5699 N N . LYS B 1 281 ? 19.703 4.699 4.664 1 92.81 281 LYS B N 1
ATOM 5700 C CA . LYS B 1 281 ? 20.734 5.629 4.238 1 92.81 281 LYS B CA 1
ATOM 5701 C C . LYS B 1 281 ? 20.141 6.91 3.67 1 92.81 281 LYS B C 1
ATOM 5703 O O . LYS B 1 281 ? 20.656 7.473 2.705 1 92.81 281 LYS B O 1
ATOM 5708 N N . TYR B 1 282 ? 18.984 7.262 4.125 1 96.75 282 TYR B N 1
ATOM 5709 C CA . TYR B 1 282 ? 18.344 8.539 3.838 1 96.75 282 TYR B CA 1
ATOM 5710 C C . TYR B 1 282 ? 18.531 9.508 4.996 1 96.75 282 TYR B C 1
ATOM 5712 O O . TYR B 1 282 ? 18.938 9.117 6.09 1 96.75 282 TYR B O 1
ATOM 5720 N N . LYS B 1 283 ? 18.328 10.773 4.754 1 96.81 283 LYS B N 1
ATOM 5721 C CA . LYS B 1 283 ? 18.406 11.766 5.816 1 96.81 283 LYS B CA 1
ATOM 5722 C C . LYS B 1 283 ? 17.109 11.812 6.621 1 96.81 283 LYS B C 1
ATOM 5724 O O . LYS B 1 283 ? 16.016 11.719 6.055 1 96.81 283 LYS B O 1
ATOM 5729 N N . LYS B 1 284 ? 17.266 11.977 7.898 1 97.38 284 LYS B N 1
ATOM 5730 C CA . LYS B 1 284 ? 16.109 12.148 8.773 1 97.38 284 LYS B CA 1
ATOM 5731 C C . LYS B 1 284 ? 15.406 13.477 8.492 1 97.38 284 LYS B C 1
ATOM 5733 O O . LYS B 1 284 ? 16.062 14.5 8.297 1 97.38 284 LYS B O 1
ATOM 5738 N N . PRO B 1 285 ? 14.086 13.406 8.43 1 98.38 285 PRO B N 1
ATOM 5739 C CA . PRO B 1 285 ? 13.391 14.695 8.336 1 98.38 285 PRO B CA 1
ATOM 5740 C C . PRO B 1 285 ? 13.477 15.492 9.633 1 98.38 285 PRO B C 1
ATOM 5742 O O . PRO B 1 285 ? 13.539 14.914 10.719 1 98.38 285 PRO B O 1
ATOM 5745 N N . SER B 1 286 ? 13.555 16.781 9.531 1 98.69 286 SER B N 1
ATOM 5746 C CA . SER B 1 286 ? 13.398 17.688 10.656 1 98.69 286 SER B CA 1
ATOM 5747 C C . SER B 1 286 ? 11.945 18.125 10.812 1 98.69 286 SER B C 1
ATOM 5749 O O . SER B 1 286 ? 11.195 18.156 9.836 1 98.69 286 SER B O 1
ATOM 5751 N N . LEU B 1 287 ? 11.562 18.375 12.039 1 98.5 287 LEU B N 1
ATOM 5752 C CA . LEU B 1 287 ? 10.18 18.766 12.305 1 98.5 287 LEU B CA 1
ATOM 5753 C C . LEU B 1 287 ? 10.133 20.094 13.055 1 98.5 287 LEU B C 1
ATOM 5755 O O . LEU B 1 287 ? 11.086 20.453 13.75 1 98.5 287 LEU B O 1
ATOM 5759 N N . ILE B 1 288 ? 9.102 20.812 12.875 1 98.38 288 ILE B N 1
ATOM 5760 C CA . ILE B 1 288 ? 8.742 21.984 13.672 1 98.38 288 ILE B CA 1
ATOM 5761 C C . ILE B 1 288 ? 7.258 21.922 14.023 1 98.38 288 ILE B C 1
ATOM 5763 O O . ILE B 1 288 ? 6.41 21.766 13.141 1 98.38 288 ILE B O 1
ATOM 5767 N N . HIS B 1 289 ? 6.902 21.953 15.367 1 96.75 289 HIS B N 1
ATOM 5768 C CA . HIS B 1 289 ? 5.578 21.594 15.852 1 96.75 289 HIS B CA 1
ATOM 5769 C C . HIS B 1 289 ? 4.785 22.812 16.281 1 96.75 289 HIS B C 1
ATOM 5771 O O . HIS B 1 289 ? 5.328 23.719 16.906 1 96.75 289 HIS B O 1
ATOM 5777 N N . SER B 1 290 ? 3.551 22.75 15.992 1 95.5 290 SER B N 1
ATOM 5778 C CA . SER B 1 290 ? 2.633 23.781 16.469 1 95.5 290 SER B CA 1
ATOM 5779 C C . SER B 1 290 ? 1.593 23.203 17.422 1 95.5 290 SER B C 1
ATOM 5781 O O . SER B 1 290 ? 1.345 21.984 17.406 1 95.5 290 SER B O 1
ATOM 5783 N N . ILE B 1 291 ? 1.043 24.062 18.25 1 92 291 ILE B N 1
ATOM 5784 C CA . ILE B 1 291 ? -0.114 23.719 19.078 1 92 291 ILE B CA 1
ATOM 5785 C C . ILE B 1 291 ? -1.388 23.828 18.234 1 92 291 ILE B C 1
ATOM 5787 O O . ILE B 1 291 ? -1.345 24.25 17.078 1 92 291 ILE B O 1
ATOM 5791 N N . PHE B 1 292 ? -2.473 23.469 18.812 1 88.88 292 PHE B N 1
ATOM 5792 C CA . PHE B 1 292 ? -3.76 23.531 18.141 1 88.88 292 PHE B CA 1
ATOM 5793 C C . PHE B 1 292 ? -4.449 24.859 18.422 1 88.88 292 PHE B C 1
ATOM 5795 O O . PHE B 1 292 ? -4.344 25.406 19.531 1 88.88 292 PHE B O 1
ATOM 5802 N N . LEU B 1 293 ? -5.117 25.328 17.391 1 91.44 293 LEU B N 1
ATOM 5803 C CA . LEU B 1 293 ? -6.109 26.375 17.656 1 91.44 293 LEU B CA 1
ATOM 5804 C C . LEU B 1 293 ? -7.305 25.797 18.406 1 91.44 293 LEU B C 1
ATOM 5806 O O . LEU B 1 293 ? -7.883 24.781 18 1 91.44 293 LEU B O 1
ATOM 5810 N N . PRO B 1 294 ? -7.629 26.391 19.484 1 88.44 294 PRO B N 1
ATOM 5811 C CA . PRO B 1 294 ? -8.727 25.812 20.266 1 88.44 294 PRO B CA 1
ATOM 5812 C C . PRO B 1 294 ? -10.078 25.938 19.562 1 88.44 294 PRO B C 1
ATOM 5814 O O . PRO B 1 294 ? -10.281 26.859 18.766 1 88.44 294 PRO B O 1
ATOM 5817 N N . ALA B 1 295 ? -10.961 25.047 19.922 1 88.5 295 ALA B N 1
ATOM 5818 C CA . ALA B 1 295 ? -12.344 25.172 19.469 1 88.5 295 ALA B CA 1
ATOM 5819 C C . ALA B 1 295 ? -13.031 26.375 20.109 1 88.5 295 ALA B C 1
ATOM 5821 O O . ALA B 1 295 ? -12.562 26.906 21.109 1 88.5 295 ALA B O 1
ATOM 5822 N N . LEU B 1 296 ? -14.148 26.75 19.531 1 90.94 296 LEU B N 1
ATOM 5823 C CA . LEU B 1 296 ? -14.867 27.922 20.031 1 90.94 296 LEU B CA 1
ATOM 5824 C C . LEU B 1 296 ? -15.344 27.688 21.469 1 90.94 296 LEU B C 1
ATOM 5826 O O . LEU B 1 296 ? -15.359 28.625 22.266 1 90.94 296 LEU B O 1
ATOM 5830 N N . GLN B 1 297 ? -15.602 26.453 21.766 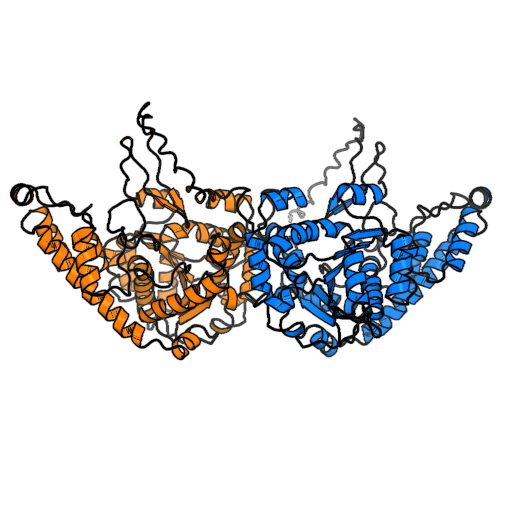1 84.94 297 GLN B N 1
ATOM 5831 C CA . GLN B 1 297 ? -16.203 26.141 23.062 1 84.94 297 GLN B CA 1
ATOM 5832 C C . GLN B 1 297 ? -15.133 26.062 24.156 1 84.94 297 GLN B C 1
ATOM 5834 O O . GLN B 1 297 ? -15.461 25.953 25.328 1 84.94 297 GLN B O 1
ATOM 5839 N N . GLY B 1 298 ? -13.969 26.094 23.719 1 79.06 298 GLY B N 1
ATOM 5840 C CA . GLY B 1 298 ? -12.938 26.203 24.734 1 79.06 298 GLY B CA 1
ATOM 5841 C C . GLY B 1 298 ? -11.891 25.109 24.656 1 79.06 298 GLY B C 1
ATOM 5842 O O . GLY B 1 298 ? -11.922 24.281 23.734 1 79.06 298 GLY B O 1
ATOM 5843 N N . PRO B 1 299 ? -11.117 25.25 25.859 1 67.12 299 PRO B N 1
ATOM 5844 C CA . PRO B 1 299 ? -9.922 24.406 25.844 1 67.12 299 PRO B CA 1
ATOM 5845 C C . PRO B 1 299 ? -10.234 22.938 26.062 1 67.12 299 PRO B C 1
ATOM 5847 O O . PRO B 1 299 ? -11.172 22.594 26.781 1 67.12 299 PRO B O 1
ATOM 5850 N N . GLY B 1 300 ? -9.609 22.031 25.391 1 65.44 300 GLY B N 1
ATOM 5851 C CA . GLY B 1 300 ? -9.695 20.609 25.641 1 65.44 300 GLY B CA 1
ATOM 5852 C C . GLY B 1 300 ? -10.227 19.828 24.453 1 65.44 300 GLY B C 1
ATOM 5853 O O . GLY B 1 300 ? -10.219 18.594 24.469 1 65.44 300 GLY B O 1
ATOM 5854 N N . SER B 1 301 ? -10.852 20.578 23.609 1 62.56 301 SER B N 1
ATOM 5855 C CA . SER B 1 301 ? -11.352 19.844 22.453 1 62.56 301 SER B CA 1
ATOM 5856 C C . SER B 1 301 ? -10.781 20.406 21.156 1 62.56 301 SER B C 1
ATOM 5858 O O . SER B 1 301 ? -10.438 21.594 21.078 1 62.56 301 SER B O 1
ATOM 5860 N N . LYS B 1 302 ? -10.422 19.484 20.312 1 62.59 302 LYS B N 1
ATOM 5861 C CA . LYS B 1 302 ? -10.031 19.922 18.969 1 62.59 302 LYS B CA 1
ATOM 5862 C C . LYS B 1 302 ? -11.258 20.25 18.125 1 62.59 302 LYS B C 1
ATOM 5864 O O . LYS B 1 302 ? -12.328 19.688 18.328 1 62.59 302 LYS B O 1
ATOM 5869 N N . MET B 1 303 ? -11.086 21.25 17.344 1 69.12 303 MET B N 1
ATOM 5870 C CA . MET B 1 303 ? -12.125 21.594 16.375 1 69.12 303 MET B CA 1
ATOM 5871 C C . MET B 1 303 ? -12.461 20.391 15.5 1 69.12 303 MET B C 1
ATOM 5873 O O . MET B 1 303 ? -11.586 19.594 15.164 1 69.12 303 MET B O 1
ATOM 5877 N N . SER B 1 304 ? -13.781 20.078 15.453 1 63.47 304 SER B N 1
ATOM 5878 C CA . SER B 1 304 ? -14.195 19 14.57 1 63.47 304 SER B CA 1
ATOM 5879 C C . SER B 1 304 ? -14.953 19.547 13.359 1 63.47 304 SER B C 1
ATOM 5881 O O . SER B 1 304 ? -15.797 20.422 13.492 1 63.47 304 SER B O 1
ATOM 5883 N N . ALA B 1 305 ? -14.617 19.078 12.219 1 60.84 305 ALA B N 1
ATOM 5884 C CA . ALA B 1 305 ? -15.273 19.484 10.984 1 60.84 305 ALA B CA 1
ATOM 5885 C C . ALA B 1 305 ? -16.75 19.094 10.984 1 60.84 305 ALA B C 1
ATOM 5887 O O . ALA B 1 305 ? -17.547 19.641 10.219 1 60.84 305 ALA B O 1
ATOM 5888 N N . SER B 1 306 ? -17.109 18.344 11.883 1 64.38 306 SER B N 1
ATOM 5889 C CA . SER B 1 306 ? -18.469 17.812 11.859 1 64.38 306 SER B CA 1
ATOM 5890 C C . SER B 1 306 ? -19.391 18.625 12.75 1 64.38 306 SER B C 1
ATOM 5892 O O . SER B 1 306 ? -20.609 18.516 12.656 1 64.38 306 SER B O 1
ATOM 5894 N N . VAL B 1 307 ? -18.797 19.5 13.555 1 73.25 307 VAL B N 1
ATOM 5895 C CA . VAL B 1 307 ? -19.625 20.328 14.438 1 73.25 307 VAL B CA 1
ATOM 5896 C C . VAL B 1 307 ? -19.516 21.781 14.023 1 73.25 307 VAL B C 1
ATOM 5898 O O . VAL B 1 307 ? -18.578 22.484 14.414 1 73.25 307 VAL B O 1
ATOM 5901 N N . GLU B 1 308 ? -20.453 22.266 13.414 1 77.81 308 GLU B N 1
ATOM 5902 C CA . GLU B 1 308 ? -20.453 23.594 12.789 1 77.81 308 GLU B CA 1
ATOM 5903 C C . GLU B 1 308 ? -20.25 24.688 13.828 1 77.81 308 GLU B C 1
ATOM 5905 O O . GLU B 1 308 ? -19.625 25.719 13.539 1 77.81 308 GLU B O 1
ATOM 5910 N N . THR B 1 309 ? -20.703 24.469 14.953 1 81.88 309 THR B N 1
ATOM 5911 C CA . THR B 1 309 ? -20.688 25.516 15.961 1 81.88 309 THR B CA 1
ATOM 5912 C C . THR B 1 309 ? -19.344 25.531 16.688 1 81.88 309 THR B C 1
ATOM 5914 O O . THR B 1 309 ? -19.078 26.438 17.5 1 81.88 309 THR B O 1
ATOM 5917 N N . SER B 1 310 ? -18.516 24.641 16.297 1 83.5 310 SER B N 1
ATOM 5918 C CA . SER B 1 310 ? -17.266 24.531 17.031 1 83.5 310 SER B CA 1
ATOM 5919 C C . SER B 1 310 ? -16.141 25.297 16.344 1 83.5 310 SER B C 1
ATOM 5921 O O . SER B 1 310 ? -15.086 25.531 16.938 1 83.5 310 SER B O 1
ATOM 5923 N N . ALA B 1 311 ? -16.453 25.688 15.086 1 89.44 311 ALA B N 1
ATOM 5924 C CA . ALA B 1 311 ? -15.328 26.234 14.336 1 89.44 311 ALA B CA 1
ATOM 5925 C C . ALA B 1 311 ? -15.789 27.328 13.375 1 89.44 311 ALA B C 1
ATOM 5927 O O . ALA B 1 311 ? -16.969 27.438 13.062 1 89.44 311 ALA B O 1
ATOM 5928 N N . ILE B 1 312 ? -14.852 28.188 13.062 1 93.94 312 ILE B N 1
ATOM 5929 C CA . ILE B 1 312 ? -15.039 29.141 11.977 1 93.94 312 ILE B CA 1
ATOM 5930 C C . ILE B 1 312 ? -14.57 28.531 10.656 1 93.94 312 ILE B C 1
ATOM 5932 O O . ILE B 1 312 ? -13.391 28.188 10.516 1 93.94 312 ILE B O 1
ATOM 5936 N N . TYR B 1 313 ? -15.43 28.422 9.719 1 93.44 313 TYR B N 1
ATOM 5937 C CA . TYR B 1 313 ? -15.078 27.859 8.414 1 93.44 313 TYR B CA 1
ATOM 5938 C C . TYR B 1 313 ? -14.602 28.953 7.465 1 93.44 313 TYR B C 1
ATOM 5940 O O . TYR B 1 313 ? -15.008 30.109 7.586 1 93.44 313 TYR B O 1
ATOM 5948 N N . MET B 1 314 ? -13.844 28.547 6.523 1 95.38 314 MET B N 1
ATOM 5949 C CA . MET B 1 314 ? -13.234 29.516 5.609 1 95.38 314 MET B CA 1
ATOM 5950 C C . MET B 1 314 ? -14.242 30 4.582 1 95.38 314 MET B C 1
ATOM 5952 O O . MET B 1 314 ? -14 30.984 3.879 1 95.38 314 MET B O 1
ATOM 5956 N N . ASN B 1 315 ? -15.375 29.344 4.516 1 94.38 315 ASN B N 1
ATOM 5957 C CA . ASN B 1 315 ? -16.438 29.797 3.627 1 94.38 315 ASN B CA 1
ATOM 5958 C C . ASN B 1 315 ? -17.547 30.5 4.398 1 94.38 315 ASN B C 1
ATOM 5960 O O . ASN B 1 315 ? -18.625 30.75 3.848 1 94.38 315 ASN B O 1
ATOM 5964 N N . ASP B 1 316 ? -17.375 30.812 5.676 1 95.75 316 ASP B N 1
ATOM 5965 C CA . ASP B 1 316 ? -18.359 31.531 6.469 1 95.75 316 ASP B CA 1
ATOM 5966 C C . ASP B 1 316 ? -18.5 32.969 6 1 95.75 316 ASP B C 1
ATOM 5968 O O . ASP B 1 316 ? -17.516 33.625 5.648 1 95.75 316 ASP B O 1
ATOM 5972 N N . THR B 1 317 ? -19.703 33.469 6.105 1 97.25 317 THR B N 1
ATOM 5973 C CA . THR B 1 317 ? -19.922 34.875 5.859 1 97.25 317 THR B CA 1
ATOM 5974 C C . THR B 1 317 ? -19.516 35.719 7.066 1 97.25 317 THR B C 1
ATOM 5976 O O . THR B 1 317 ? -19.391 35.188 8.18 1 97.25 317 THR B O 1
ATOM 5979 N N . PRO B 1 318 ? -19.328 36.969 6.785 1 97.88 318 PRO B N 1
ATOM 5980 C CA . PRO B 1 318 ? -18.984 37.844 7.914 1 97.88 318 PRO B CA 1
ATOM 5981 C C . PRO B 1 318 ? -20 37.75 9.055 1 97.88 318 PRO B C 1
ATOM 5983 O O . PRO B 1 318 ? -19.625 37.75 10.227 1 97.88 318 PRO B O 1
ATOM 5986 N N . ASN B 1 319 ? -21.234 37.688 8.703 1 98.12 319 ASN B N 1
ATOM 5987 C CA . ASN B 1 319 ? -22.281 37.594 9.719 1 98.12 319 ASN B CA 1
ATOM 5988 C C . ASN B 1 319 ? -22.219 36.281 10.477 1 98.12 319 ASN B C 1
ATOM 5990 O O . ASN B 1 319 ? -22.438 36.25 11.688 1 98.12 319 ASN B O 1
ATOM 5994 N N . LYS B 1 320 ? -21.984 35.219 9.82 1 97.06 320 LYS B N 1
ATOM 5995 C CA . LYS B 1 320 ? -21.844 33.938 10.469 1 97.06 320 LYS B CA 1
ATOM 5996 C C . LYS B 1 320 ? -20.672 33.906 11.438 1 97.06 320 LYS B C 1
ATOM 5998 O O . LYS B 1 320 ? -20.766 33.375 12.531 1 97.06 320 LYS B O 1
ATOM 6003 N N . ILE B 1 321 ? -19.609 34.531 11.062 1 97.88 321 ILE B N 1
ATOM 6004 C CA . ILE B 1 321 ? -18.422 34.625 11.914 1 97.88 321 ILE B CA 1
ATOM 6005 C C . ILE B 1 321 ? -18.781 35.406 13.188 1 97.88 321 ILE B C 1
ATOM 6007 O O . ILE B 1 321 ? -18.484 34.938 14.297 1 97.88 321 ILE B O 1
ATOM 6011 N N . LYS B 1 322 ? -19.422 36.531 13 1 98.12 322 LYS B N 1
ATOM 6012 C CA . LYS B 1 322 ? -19.844 37.344 14.125 1 98.12 322 LYS B CA 1
ATOM 6013 C C . LYS B 1 322 ? -20.734 36.562 15.078 1 98.12 322 LYS B C 1
ATOM 6015 O O . LYS B 1 322 ? -20.516 36.562 16.281 1 98.12 322 LYS B O 1
ATOM 6020 N N . ASN B 1 323 ? -21.688 35.875 14.531 1 97.31 323 ASN B N 1
ATOM 6021 C CA . ASN B 1 323 ? -22.641 35.094 15.336 1 97.31 323 ASN B CA 1
ATOM 6022 C C . ASN B 1 323 ? -21.953 33.969 16.078 1 97.31 323 ASN B C 1
ATOM 6024 O O . ASN B 1 323 ? -22.234 33.719 17.266 1 97.31 323 ASN B O 1
ATOM 6028 N N . LYS B 1 324 ? -21.109 33.25 15.352 1 96.19 324 LYS B N 1
ATOM 6029 C CA . LYS B 1 324 ? -20.438 32.125 15.961 1 96.19 324 LYS B CA 1
ATOM 6030 C C . LYS B 1 324 ? -19.562 32.562 17.125 1 96.19 324 LYS B C 1
ATOM 6032 O O . LYS B 1 324 ? -19.562 31.938 18.188 1 96.19 324 LYS B O 1
ATOM 6037 N N . ILE B 1 325 ? -18.828 33.656 16.984 1 97.31 325 ILE B N 1
ATOM 6038 C CA . ILE B 1 325 ? -17.938 34.156 18.031 1 97.31 325 ILE B CA 1
ATOM 6039 C C . ILE B 1 325 ? -18.766 34.656 19.219 1 97.31 325 ILE B C 1
ATOM 6041 O O . ILE B 1 325 ? -18.469 34.344 20.359 1 97.31 325 ILE B O 1
ATOM 6045 N N . ASN B 1 326 ? -19.812 35.344 18.938 1 96.94 326 ASN B N 1
ATOM 6046 C CA . ASN B 1 326 ? -20.625 35.938 20 1 96.94 326 ASN B CA 1
ATOM 6047 C C . ASN B 1 326 ? -21.359 34.844 20.781 1 96.94 326 ASN B C 1
ATOM 6049 O O . ASN B 1 326 ? -21.484 34.938 22 1 96.94 326 ASN B O 1
ATOM 6053 N N . LYS B 1 327 ? -21.781 33.812 20.141 1 94.75 327 LYS B N 1
ATOM 6054 C CA . LYS B 1 327 ? -22.672 32.844 20.766 1 94.75 327 LYS B CA 1
ATOM 6055 C C . LYS B 1 327 ? -21.891 31.672 21.359 1 94.75 327 LYS B C 1
ATOM 6057 O O . LYS B 1 327 ? -22.281 31.109 22.375 1 94.75 327 LYS B O 1
ATOM 6062 N N . TYR B 1 328 ? -20.797 31.375 20.688 1 92.69 328 TYR B N 1
ATOM 6063 C CA . TYR B 1 328 ? -20.25 30.062 21.031 1 92.69 328 TYR B CA 1
ATOM 6064 C C . TYR B 1 328 ? -18.828 30.203 21.578 1 92.69 328 TYR B C 1
ATOM 6066 O O . TYR B 1 328 ? -18.297 29.281 22.203 1 92.69 328 TYR B O 1
ATOM 6074 N N . ALA B 1 329 ? -18.156 31.312 21.406 1 93.88 329 ALA B N 1
ATOM 6075 C CA . ALA B 1 329 ? -16.781 31.438 21.875 1 93.88 329 ALA B CA 1
ATOM 6076 C C . ALA B 1 329 ? -16.734 31.578 23.391 1 93.88 329 ALA B C 1
ATOM 6078 O O . ALA B 1 329 ? -17.359 32.469 23.953 1 93.88 329 ALA B O 1
ATOM 6079 N N . PHE B 1 330 ? -15.992 30.734 23.969 1 92.31 330 PHE B N 1
ATOM 6080 C CA . PHE B 1 330 ? -15.852 30.766 25.422 1 92.31 330 PHE B CA 1
ATOM 6081 C C . PHE B 1 330 ? -15.133 32.031 25.859 1 92.31 330 PHE B C 1
ATOM 6083 O O . PHE B 1 330 ? -14.07 32.375 25.328 1 92.31 330 PHE B O 1
ATOM 6090 N N . SER B 1 331 ? -15.68 32.688 26.891 1 93.31 331 SER B N 1
ATOM 6091 C CA . SER B 1 331 ? -15.117 33.938 27.422 1 93.31 331 SER B CA 1
ATOM 6092 C C . SER B 1 331 ? -14.43 33.719 28.766 1 93.31 331 SER B C 1
ATOM 6094 O O . SER B 1 331 ? -14.93 32.938 29.594 1 93.31 331 SER B O 1
ATOM 6096 N N . GLY B 1 332 ? -13.336 34.312 28.906 1 93.75 332 GLY B N 1
ATOM 6097 C CA . GLY B 1 332 ? -12.672 34.312 30.188 1 93.75 332 GLY B CA 1
ATOM 6098 C C . GLY B 1 332 ? -13.078 35.469 31.094 1 93.75 332 GLY B C 1
ATOM 6099 O O . GLY B 1 332 ? -12.445 35.719 32.125 1 93.75 332 GLY B O 1
ATOM 6100 N N . GLY B 1 333 ? -14.109 36.156 30.703 1 94.5 333 GLY B N 1
ATOM 6101 C CA . GLY B 1 333 ? -14.602 37.281 31.484 1 94.5 333 GLY B CA 1
ATOM 6102 C C . GLY B 1 333 ? -15.391 36.844 32.719 1 94.5 333 GLY B C 1
ATOM 6103 O O . GLY B 1 333 ? -15.641 35.656 32.906 1 94.5 333 GLY B O 1
ATOM 6104 N N . GLN B 1 334 ? -15.742 37.906 33.5 1 94.38 334 GLN B N 1
ATOM 6105 C CA . GLN B 1 334 ? -16.5 37.656 34.719 1 94.38 334 GLN B CA 1
ATOM 6106 C C . GLN B 1 334 ? -18 37.656 34.469 1 94.38 334 GLN B C 1
ATOM 6108 O O . GLN B 1 334 ? -18.438 38.031 33.406 1 94.38 334 GLN B O 1
ATOM 6113 N N . GLU B 1 335 ? -18.766 37.25 35.406 1 91.69 335 GLU B N 1
ATOM 6114 C CA . GLU B 1 335 ? -20.203 37.062 35.281 1 91.69 335 GLU B CA 1
ATOM 6115 C C . GLU B 1 335 ? -20.922 38.406 35.094 1 91.69 335 GLU B C 1
ATOM 6117 O O . GLU B 1 335 ? -21.922 38.5 34.375 1 91.69 335 GLU B O 1
ATOM 6122 N N . THR B 1 336 ? -20.359 39.406 35.781 1 93.44 336 THR B N 1
ATOM 6123 C CA . THR B 1 336 ? -20.984 40.719 35.656 1 93.44 336 THR B CA 1
ATOM 6124 C C . THR B 1 336 ? -19.969 41.75 35.219 1 93.44 336 THR B C 1
ATOM 6126 O O . THR B 1 336 ? -18.75 41.562 35.406 1 93.44 336 THR B O 1
ATOM 6129 N N . MET B 1 337 ? -20.484 42.812 34.719 1 93.5 337 MET B N 1
ATOM 6130 C CA . MET B 1 337 ? -19.625 43.906 34.281 1 93.5 337 MET B CA 1
ATOM 6131 C C . MET B 1 337 ? -18.828 44.469 35.438 1 93.5 337 MET B C 1
ATOM 6133 O O . MET B 1 337 ? -17.656 44.844 35.281 1 93.5 337 MET B O 1
ATOM 6137 N N . GLU B 1 338 ? -19.484 44.625 36.594 1 94.31 338 GLU B N 1
ATOM 6138 C CA . GLU B 1 338 ? -18.844 45.188 37.781 1 94.31 338 GLU B CA 1
ATOM 6139 C C . GLU B 1 338 ? -17.672 44.312 38.25 1 94.31 338 GLU B C 1
ATOM 6141 O O . GLU B 1 338 ? -16.578 44.812 38.531 1 94.31 338 GLU B O 1
ATOM 6146 N N . LEU B 1 339 ? -17.938 43.062 38.25 1 96.06 339 LEU B N 1
ATOM 6147 C CA . LEU B 1 339 ? -16.906 42.094 38.656 1 96.06 339 LEU B CA 1
ATOM 6148 C C . LEU B 1 339 ? -15.758 42.094 37.625 1 96.06 339 LEU B C 1
ATOM 6150 O O . LEU B 1 339 ? -14.594 41.938 38 1 96.06 339 LEU B O 1
ATOM 6154 N N . HIS B 1 340 ? -16.109 42.219 36.438 1 96.38 340 HIS B N 1
ATOM 6155 C CA . HIS B 1 340 ? -15.102 42.25 35.406 1 96.38 340 HIS B CA 1
ATOM 6156 C C . HIS B 1 340 ? -14.211 43.469 35.531 1 96.38 340 HIS B C 1
ATOM 6158 O O . HIS B 1 340 ? -13 43.406 35.312 1 96.38 340 HIS B O 1
ATOM 6164 N N . ARG B 1 341 ? -14.805 44.594 35.781 1 96.06 341 ARG B N 1
ATOM 6165 C CA . ARG B 1 341 ? -14.039 45.812 35.969 1 96.06 341 ARG B CA 1
ATOM 6166 C C . ARG B 1 341 ? -13.102 45.719 37.156 1 96.06 341 ARG B C 1
ATOM 6168 O O . ARG B 1 341 ? -12.016 46.281 37.156 1 96.06 341 ARG B O 1
ATOM 6175 N N . GLU B 1 342 ? -13.508 44.938 38.125 1 96.31 342 GLU B N 1
ATOM 6176 C CA . GLU B 1 342 ? -12.734 44.812 39.344 1 96.31 342 GLU B CA 1
ATOM 6177 C C . GLU B 1 342 ? -11.656 43.75 39.219 1 96.31 342 GLU B C 1
ATOM 6179 O O . GLU B 1 342 ? -10.516 43.938 39.656 1 96.31 342 GLU B O 1
ATOM 6184 N N . LEU B 1 343 ? -11.961 42.656 38.531 1 96.5 343 LEU B N 1
ATOM 6185 C CA . LEU B 1 343 ? -11.086 41.469 38.594 1 96.5 343 LEU B CA 1
ATOM 6186 C C . LEU B 1 343 ? -10.445 41.188 37.25 1 96.5 343 LEU B C 1
ATOM 6188 O O . LEU B 1 343 ? -9.469 40.438 37.156 1 96.5 343 LEU B O 1
ATOM 6192 N N . GLY B 1 344 ? -11.023 41.781 36.188 1 96.88 344 GLY B N 1
ATOM 6193 C CA . GLY B 1 344 ? -10.5 41.562 34.844 1 96.88 344 GLY B CA 1
ATOM 6194 C C . GLY B 1 344 ? -10.852 40.188 34.312 1 96.88 344 GLY B C 1
ATOM 6195 O O . GLY B 1 344 ? -11.469 39.375 35 1 96.88 344 GLY B O 1
ATOM 6196 N N . GLY B 1 345 ? -10.57 39.969 33.062 1 96.81 345 GLY B N 1
ATOM 6197 C CA . GLY B 1 345 ? -10.789 38.688 32.406 1 96.81 345 GLY B CA 1
ATOM 6198 C C . GLY B 1 345 ? -9.555 37.781 32.406 1 96.81 345 GLY B C 1
ATOM 6199 O O . GLY B 1 345 ? -8.453 38.25 32.719 1 96.81 345 GLY B O 1
ATOM 6200 N N . ASN B 1 346 ? -9.727 36.531 32.188 1 95.75 346 ASN B N 1
ATOM 6201 C CA . ASN B 1 346 ? -8.641 35.562 32.094 1 95.75 346 ASN B CA 1
ATOM 6202 C C . ASN B 1 346 ? -8.312 35.219 30.641 1 95.75 346 ASN B C 1
ATOM 6204 O O . ASN B 1 346 ? -8.977 34.375 30.031 1 95.75 346 ASN B O 1
ATOM 6208 N N . THR B 1 347 ? -7.211 35.719 30.156 1 95.75 347 THR B N 1
ATOM 6209 C CA . THR B 1 347 ? -6.84 35.562 28.766 1 95.75 347 THR B CA 1
ATOM 6210 C C . THR B 1 347 ? -6.391 34.125 28.484 1 95.75 347 THR B C 1
ATOM 6212 O O . THR B 1 347 ? -6.363 33.688 27.344 1 95.75 347 THR B O 1
ATOM 6215 N N . LYS B 1 348 ? -6.062 33.344 29.469 1 90.88 348 LYS B N 1
ATOM 6216 C CA . LYS B 1 348 ? -5.559 31.984 29.297 1 90.88 348 LYS B CA 1
ATOM 6217 C C . LYS B 1 348 ? -6.668 31.031 28.844 1 90.88 348 LYS B C 1
ATOM 6219 O O . LYS B 1 348 ? -6.398 30.016 28.203 1 90.88 348 LYS B O 1
ATOM 6224 N N . VAL B 1 349 ? -7.879 31.422 29.109 1 90.69 349 VAL B N 1
ATOM 6225 C CA . VAL B 1 349 ? -8.977 30.531 28.75 1 90.69 349 VAL B CA 1
ATOM 6226 C C . VAL B 1 349 ? -9.891 31.219 27.734 1 90.69 349 VAL B C 1
ATOM 6228 O O . VAL B 1 349 ? -10.789 30.578 27.172 1 90.69 349 VAL B O 1
ATOM 6231 N N . ASP B 1 350 ? -9.68 32.562 27.609 1 94.81 350 ASP B N 1
ATOM 6232 C CA . ASP B 1 350 ? -10.547 33.312 26.703 1 94.81 350 ASP B 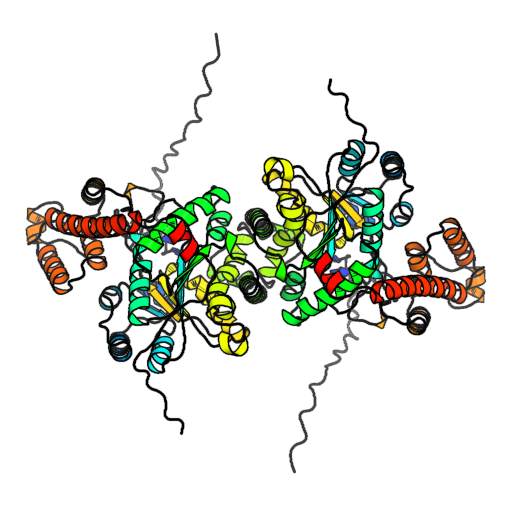CA 1
ATOM 6233 C C . ASP B 1 350 ? -10.25 32.969 25.25 1 94.81 350 ASP B C 1
ATOM 6235 O O . ASP B 1 350 ? -9.172 33.281 24.734 1 94.81 350 ASP B O 1
ATOM 6239 N N . VAL B 1 351 ? -11.164 32.438 24.516 1 94.5 351 VAL B N 1
ATOM 6240 C CA . VAL B 1 351 ? -10.961 31.922 23.172 1 94.5 351 VAL B CA 1
ATOM 6241 C C . VAL B 1 351 ? -10.766 33.062 22.188 1 94.5 351 VAL B C 1
ATOM 6243 O O . VAL B 1 351 ? -9.859 33.031 21.359 1 94.5 351 VAL B O 1
ATOM 6246 N N . PRO B 1 352 ? -11.57 34.125 22.25 1 97.06 352 PRO B N 1
ATOM 6247 C CA . PRO B 1 352 ? -11.32 35.25 21.344 1 97.06 352 PRO B CA 1
ATOM 6248 C C . PRO B 1 352 ? -9.906 35.812 21.469 1 97.06 352 PRO B C 1
ATOM 6250 O O . PRO B 1 352 ? -9.281 36.125 20.469 1 97.06 352 PRO B O 1
ATOM 6253 N N . PHE B 1 353 ? -9.43 35.938 22.672 1 97.56 353 PHE B N 1
ATOM 6254 C CA . PHE B 1 353 ? -8.062 36.406 22.844 1 97.56 353 PHE B CA 1
ATOM 6255 C C . PHE B 1 353 ? -7.066 35.438 22.234 1 97.56 353 PHE B C 1
ATOM 6257 O O . PHE B 1 353 ? -6.078 35.844 21.625 1 97.56 353 PHE B O 1
ATOM 6264 N N . GLN B 1 354 ? -7.25 34.219 22.422 1 95 354 GLN B N 1
ATOM 6265 C CA . GLN B 1 354 ? -6.375 33.188 21.844 1 95 354 GLN B CA 1
ATOM 6266 C C . GLN B 1 354 ? -6.367 33.281 20.328 1 95 354 GLN B C 1
ATOM 6268 O O . GLN B 1 354 ? -5.312 33.188 19.688 1 95 354 GLN B O 1
ATOM 6273 N N . TYR B 1 355 ? -7.516 33.438 19.781 1 96.81 355 TYR B N 1
ATOM 6274 C CA . TYR B 1 355 ? -7.594 33.594 18.344 1 96.81 355 TYR B CA 1
ATOM 6275 C C . TYR B 1 355 ? -6.809 34.844 17.891 1 96.81 355 TYR B C 1
ATOM 6277 O O . TYR B 1 355 ? -6.098 34.781 16.875 1 96.81 355 TYR B O 1
ATOM 6285 N N . LEU B 1 356 ? -6.945 35.938 18.625 1 98.06 356 LEU B N 1
ATOM 6286 C CA . LEU B 1 356 ? -6.172 37.125 18.297 1 98.06 356 LEU B CA 1
ATOM 6287 C C . LEU B 1 356 ? -4.676 36.844 18.375 1 98.06 356 LEU B C 1
ATOM 6289 O O . LEU B 1 356 ? -3.893 37.406 17.594 1 98.06 356 LEU B O 1
ATOM 6293 N N . THR B 1 357 ? -4.27 36.031 19.312 1 97.56 357 THR B N 1
ATOM 6294 C CA . THR B 1 357 ? -2.867 35.656 19.438 1 97.56 357 THR B CA 1
ATOM 6295 C C . THR B 1 357 ? -2.365 35 18.172 1 97.56 357 THR B C 1
ATOM 6297 O O . THR B 1 357 ? -1.209 35.156 17.781 1 97.56 357 THR B O 1
ATOM 6300 N N . PHE B 1 358 ? -3.203 34.219 17.531 1 97.12 358 PHE B N 1
ATOM 6301 C CA . PHE B 1 358 ? -2.85 33.531 16.297 1 97.12 358 PHE B CA 1
ATOM 6302 C C . PHE B 1 358 ? -2.898 34.469 15.102 1 97.12 358 PHE B C 1
ATOM 6304 O O . PHE B 1 358 ? -2.055 34.406 14.211 1 97.12 358 PHE B O 1
ATOM 6311 N N . PHE B 1 359 ? -3.857 35.438 15.086 1 97.44 359 PHE B N 1
ATOM 6312 C CA . PHE B 1 359 ? -4.184 36.062 13.812 1 97.44 359 PHE B CA 1
ATOM 6313 C C . PHE B 1 359 ? -3.742 37.531 13.797 1 97.44 359 PHE B C 1
ATOM 6315 O O . PHE B 1 359 ? -3.455 38.094 12.734 1 97.44 359 PHE B O 1
ATOM 6322 N N . LEU B 1 360 ? -3.744 38.156 14.992 1 97.75 360 LEU B N 1
ATOM 6323 C CA . LEU B 1 360 ? -3.324 39.562 15.047 1 97.75 360 LEU B CA 1
ATOM 6324 C C . LEU B 1 360 ? -1.812 39.656 14.891 1 97.75 360 LEU B C 1
ATOM 6326 O O . LEU B 1 360 ? -1.057 39.125 15.695 1 97.75 360 LEU B O 1
ATOM 6330 N N . GLU B 1 361 ? -1.312 40.375 13.961 1 96.19 361 GLU B N 1
ATOM 6331 C CA . GLU B 1 361 ? 0.11 40.438 13.633 1 96.19 361 GLU B CA 1
ATOM 6332 C C . GLU B 1 361 ? 0.859 41.312 14.633 1 96.19 361 GLU B C 1
ATOM 6334 O O . GLU B 1 361 ? 1.977 41 15.039 1 96.19 361 GLU B O 1
ATOM 6339 N N . ASP B 1 362 ? 0.3 42.375 15.094 1 97.06 362 ASP B N 1
ATOM 6340 C CA . ASP B 1 362 ? 0.964 43.375 15.891 1 97.06 362 ASP B CA 1
ATOM 6341 C C . ASP B 1 362 ? 1.125 42.938 17.344 1 97.06 362 ASP B C 1
ATOM 6343 O O . ASP B 1 362 ? 0.166 42.969 18.109 1 97.06 362 ASP B O 1
ATOM 6347 N N . ASP B 1 363 ? 2.338 42.688 17.719 1 97.06 363 ASP B N 1
ATOM 6348 C CA . ASP B 1 363 ? 2.631 42.219 19.062 1 97.06 363 ASP B CA 1
ATOM 6349 C C . ASP B 1 363 ? 2.283 43.25 20.125 1 97.06 363 ASP B C 1
ATOM 6351 O O . ASP B 1 363 ? 1.793 42.938 21.203 1 97.06 363 ASP B O 1
ATOM 6355 N N . ALA B 1 364 ? 2.588 44.469 19.828 1 97.69 364 ALA B N 1
ATOM 6356 C CA . ALA B 1 364 ? 2.309 45.531 20.781 1 97.69 364 ALA B CA 1
ATOM 6357 C C . ALA B 1 364 ? 0.809 45.688 21.016 1 97.69 364 ALA B C 1
ATOM 6359 O O . ALA B 1 364 ? 0.368 45.875 22.141 1 97.69 364 ALA B O 1
ATOM 6360 N N . GLU B 1 365 ? 0.124 45.625 19.953 1 98.12 365 GLU B N 1
ATOM 6361 C CA . GLU B 1 365 ? -1.328 45.719 20.062 1 98.12 365 GLU B CA 1
ATOM 6362 C C . GLU B 1 365 ? -1.895 44.531 20.844 1 98.12 365 GLU B C 1
ATOM 6364 O O . GLU B 1 365 ? -2.795 44.719 21.672 1 98.12 365 GLU B O 1
ATOM 6369 N N . LEU B 1 366 ? -1.446 43.344 20.609 1 98.44 366 LEU B N 1
ATOM 6370 C CA . LEU B 1 366 ? -1.894 42.156 21.344 1 98.44 366 LEU B CA 1
ATOM 6371 C C . LEU B 1 366 ? -1.632 42.312 22.844 1 98.44 366 LEU B C 1
ATOM 6373 O O . LEU B 1 366 ? -2.482 41.969 23.656 1 98.44 366 LEU B O 1
ATOM 6377 N N . GLU B 1 367 ? -0.456 42.812 23.141 1 98.12 367 GLU B N 1
ATOM 6378 C CA . GLU B 1 367 ? -0.102 43.031 24.547 1 98.12 367 GLU B CA 1
ATOM 6379 C C . GLU B 1 367 ? -0.996 44.094 25.188 1 98.12 367 GLU B C 1
ATOM 6381 O O . GLU B 1 367 ? -1.416 43.938 26.328 1 98.12 367 GLU B O 1
ATOM 6386 N N . ARG B 1 368 ? -1.263 45.125 24.484 1 98.5 368 ARG B N 1
ATOM 6387 C CA . ARG B 1 368 ? -2.17 46.156 24.984 1 98.5 368 ARG B CA 1
ATOM 6388 C C . ARG B 1 368 ? -3.545 45.562 25.297 1 98.5 368 ARG B C 1
ATOM 6390 O O . ARG B 1 368 ? -4.129 45.844 26.344 1 98.5 368 ARG B O 1
ATOM 6397 N N . ILE B 1 369 ? -4.027 44.75 24.406 1 98.56 369 ILE B N 1
ATOM 6398 C CA . ILE B 1 369 ? -5.328 44.125 24.578 1 98.56 369 ILE B CA 1
ATOM 6399 C C . ILE B 1 369 ? -5.297 43.219 25.797 1 98.56 369 ILE B C 1
ATOM 6401 O O . ILE B 1 369 ? -6.215 43.219 26.609 1 98.56 369 ILE B O 1
ATOM 6405 N N . ARG B 1 370 ? -4.27 42.375 25.875 1 98.5 370 ARG B N 1
ATOM 6406 C CA . ARG B 1 370 ? -4.125 41.469 27 1 98.5 370 ARG B CA 1
ATOM 6407 C C . ARG B 1 370 ? -4.211 42.219 28.328 1 98.5 370 ARG B C 1
ATOM 6409 O O . ARG B 1 370 ? -4.996 41.844 29.203 1 98.5 370 ARG B O 1
ATOM 6416 N N . VAL B 1 371 ? -3.441 43.312 28.5 1 98.38 371 VAL B N 1
ATOM 6417 C CA . VAL B 1 371 ? -3.352 44.094 29.734 1 98.38 371 VAL B CA 1
ATOM 6418 C C . VAL B 1 371 ? -4.699 44.75 30.031 1 98.38 371 VAL B C 1
ATOM 6420 O O . VAL B 1 371 ? -5.188 44.656 31.156 1 98.38 371 VAL B O 1
ATOM 6423 N N . ALA B 1 372 ? -5.305 45.312 29.031 1 98.5 372 ALA B N 1
ATOM 6424 C CA . ALA B 1 372 ? -6.586 46 29.219 1 98.5 372 ALA B CA 1
ATOM 6425 C C . ALA B 1 372 ? -7.668 45 29.656 1 98.5 372 ALA B C 1
ATOM 6427 O O . ALA B 1 372 ? -8.508 45.344 30.5 1 98.5 372 ALA B O 1
ATOM 6428 N N . TYR B 1 373 ? -7.672 43.844 29.078 1 98.38 373 TYR B N 1
ATOM 6429 C CA . TYR B 1 373 ? -8.68 42.844 29.406 1 98.38 373 TYR B CA 1
ATOM 6430 C C . TYR B 1 373 ? -8.477 42.281 30.812 1 98.38 373 TYR B C 1
ATOM 6432 O O . TYR B 1 373 ? -9.43 42.125 31.578 1 98.38 373 TYR B O 1
ATOM 6440 N N . GLU B 1 374 ? -7.23 42 31.125 1 98.12 374 GLU B N 1
ATOM 6441 C CA . GLU B 1 374 ? -6.914 41.406 32.438 1 98.12 374 GLU B CA 1
ATOM 6442 C C . GLU B 1 374 ? -7.078 42.406 33.531 1 98.12 374 GLU B C 1
ATOM 6444 O O . GLU B 1 374 ? -7.312 42.062 34.688 1 98.12 374 GLU B O 1
ATOM 6449 N N . LYS B 1 375 ? -7.027 43.688 33.219 1 97.75 375 LYS B N 1
ATOM 6450 C CA . LYS B 1 375 ? -7.219 44.75 34.188 1 97.75 375 LYS B CA 1
ATOM 6451 C C . LYS B 1 375 ? -8.688 45.156 34.281 1 97.75 375 LYS B C 1
ATOM 6453 O O . LYS B 1 375 ? -9.055 46 35.125 1 97.75 375 LYS B O 1
ATOM 6458 N N . GLY B 1 376 ? -9.469 44.656 33.344 1 97.25 376 GLY B N 1
ATOM 6459 C CA . GLY B 1 376 ? -10.891 44.969 33.375 1 97.25 376 GLY B CA 1
ATOM 6460 C C . GLY B 1 376 ? -11.242 46.219 32.594 1 97.25 376 GLY B C 1
ATOM 6461 O O . GLY B 1 376 ? -12.391 46.656 32.625 1 97.25 376 GLY B O 1
ATOM 6462 N N . GLU B 1 377 ? -10.32 46.812 32 1 97.75 377 GLU B N 1
ATOM 6463 C CA . GLU B 1 377 ? -10.531 48.062 31.234 1 97.75 377 GLU B CA 1
ATOM 6464 C C . GLU B 1 377 ? -11.234 47.75 29.906 1 97.75 377 GLU B C 1
ATOM 6466 O O . GLU B 1 377 ? -11.898 48.625 29.344 1 97.75 377 GLU B O 1
ATOM 6471 N N . MET B 1 378 ? -11.031 46.594 29.469 1 97.88 378 MET B N 1
ATOM 6472 C CA . MET B 1 378 ? -11.68 46.094 28.25 1 97.88 378 MET B CA 1
ATOM 6473 C C . MET B 1 378 ? -12.711 45.031 28.578 1 97.88 378 MET B C 1
ATOM 6475 O O . MET B 1 378 ? -12.406 44.062 29.25 1 97.88 378 MET B O 1
ATOM 6479 N N . LEU B 1 379 ? -13.891 45.281 28.047 1 96.94 379 LEU B N 1
ATOM 6480 C CA . LEU B 1 379 ? -14.969 44.344 28.312 1 96.94 379 LEU B CA 1
ATOM 6481 C C . LEU B 1 379 ? -14.93 43.188 27.328 1 96.94 379 LEU B C 1
ATOM 6483 O O . LEU B 1 379 ? -14.32 43.281 26.25 1 96.94 379 LEU B O 1
ATOM 6487 N N . THR B 1 380 ? -15.633 42.156 27.703 1 96.5 380 THR B N 1
ATOM 6488 C CA . THR B 1 380 ? -15.672 40.938 26.906 1 96.5 380 THR B CA 1
ATOM 6489 C C . THR B 1 380 ? -16.25 41.219 25.516 1 96.5 380 THR B C 1
ATOM 6491 O O . THR B 1 380 ? -15.75 40.719 24.516 1 96.5 380 THR B O 1
ATOM 6494 N N . GLY B 1 381 ? -17.297 41.938 25.469 1 96.62 381 GLY B N 1
ATOM 6495 C CA . GLY B 1 381 ? -17.891 42.281 24.188 1 96.62 381 GLY B CA 1
ATOM 6496 C C . GLY B 1 381 ? -16.922 43 23.25 1 96.62 381 GLY B C 1
ATOM 6497 O O . GLY B 1 381 ? -16.938 42.75 22.047 1 96.62 381 GLY B O 1
ATOM 6498 N N . GLU B 1 382 ? -16.141 43.875 23.797 1 97.56 382 GLU B N 1
ATOM 6499 C CA . GLU B 1 382 ? -15.148 44.594 23 1 97.56 382 GLU B CA 1
ATOM 6500 C C . GLU B 1 382 ? -14.078 43.656 22.469 1 97.56 382 GLU B C 1
ATOM 6502 O O . GLU B 1 382 ? -13.656 43.781 21.312 1 97.56 382 GLU B O 1
ATOM 6507 N N . LEU B 1 383 ? -13.633 42.781 23.312 1 98.12 383 LEU B N 1
ATOM 6508 C CA . LEU B 1 383 ? -12.641 41.781 22.891 1 98.12 383 LEU B CA 1
ATOM 6509 C C . LEU B 1 383 ? -13.172 40.938 21.766 1 98.12 383 LEU B C 1
ATOM 6511 O O . LEU B 1 383 ? -12.469 40.688 20.781 1 98.12 383 LEU B O 1
ATOM 6515 N N . LYS B 1 384 ? -14.375 40.469 21.922 1 98.19 384 LYS B N 1
ATOM 6516 C CA . LYS B 1 384 ? -15.008 39.688 20.875 1 98.19 384 LYS B CA 1
ATOM 6517 C C . LYS B 1 384 ? -15.086 40.438 19.562 1 98.19 384 LYS B C 1
ATOM 6519 O O . LYS B 1 384 ? -14.875 39.875 18.5 1 98.19 384 LYS B O 1
ATOM 6524 N N . ASN B 1 385 ? -15.391 41.688 19.688 1 98.38 385 ASN B N 1
ATOM 6525 C CA . ASN B 1 385 ? -15.492 42.531 18.5 1 98.38 385 ASN B CA 1
ATOM 6526 C C . ASN B 1 385 ? -14.156 42.625 17.766 1 98.38 385 ASN B C 1
ATOM 6528 O O . ASN B 1 385 ? -14.109 42.656 16.547 1 98.38 385 ASN B O 1
ATOM 6532 N N . LEU B 1 386 ? -13.07 42.781 18.484 1 98.44 386 LEU B N 1
ATOM 6533 C CA . LEU B 1 386 ? -11.742 42.812 17.891 1 98.44 386 LEU B CA 1
ATOM 6534 C C . LEU B 1 386 ? -11.438 41.5 17.172 1 98.44 386 LEU B C 1
ATOM 6536 O O . LEU B 1 386 ? -10.914 41.5 16.062 1 98.44 386 LEU B O 1
ATOM 6540 N N . CYS B 1 387 ? -11.773 40.438 17.828 1 98.44 387 CYS B N 1
ATOM 6541 C CA . CYS B 1 387 ? -11.562 39.125 17.25 1 98.44 387 CYS B CA 1
ATOM 6542 C C . CYS B 1 387 ? -12.383 38.938 15.984 1 98.44 387 CYS B C 1
ATOM 6544 O O . CYS B 1 387 ? -11.859 38.469 14.969 1 98.44 387 CYS B O 1
ATOM 6546 N N . ILE B 1 388 ? -13.641 39.344 16.031 1 98.62 388 ILE B N 1
ATOM 6547 C CA . ILE B 1 388 ? -14.547 39.25 14.898 1 98.62 388 ILE B CA 1
ATOM 6548 C C . ILE B 1 388 ? -13.961 40 13.711 1 98.62 388 ILE B C 1
ATOM 6550 O O . ILE B 1 388 ? -13.891 39.469 12.602 1 98.62 388 ILE B O 1
ATOM 6554 N N . ALA B 1 389 ? -13.523 41.188 13.984 1 98.5 389 ALA B N 1
ATOM 6555 C CA . ALA B 1 389 ? -12.977 42.031 12.922 1 98.5 389 ALA B CA 1
ATOM 6556 C C . ALA B 1 389 ? -11.75 41.375 12.289 1 98.5 389 ALA B C 1
ATOM 6558 O O . ALA B 1 389 ? -11.602 41.375 11.062 1 98.5 389 ALA B O 1
ATOM 6559 N N . GLU B 1 390 ? -10.867 40.875 13.102 1 98.12 390 GLU B N 1
ATOM 6560 C CA . GLU B 1 390 ? -9.656 40.219 12.617 1 98.12 390 GLU B CA 1
ATOM 6561 C C . GLU B 1 390 ? -9.984 39 11.766 1 98.12 390 GLU B C 1
ATOM 6563 O O . GLU B 1 390 ? -9.414 38.812 10.688 1 98.12 390 GLU B O 1
ATOM 6568 N N . LEU B 1 391 ? -10.883 38.188 12.195 1 98.19 391 LEU B N 1
ATOM 6569 C CA . LEU B 1 391 ? -11.234 36.938 11.5 1 98.19 391 LEU B CA 1
ATOM 6570 C C . LEU B 1 391 ? -11.992 37.25 10.211 1 98.19 391 LEU B C 1
ATOM 6572 O O . LEU B 1 391 ? -11.828 36.531 9.211 1 98.19 391 LEU B O 1
ATOM 6576 N N . GLN B 1 392 ? -12.875 38.25 10.305 1 98.44 392 GLN B N 1
ATOM 6577 C CA . GLN B 1 392 ? -13.586 38.656 9.094 1 98.44 392 GLN B CA 1
ATOM 6578 C C . GLN B 1 392 ? -12.609 39.094 8.008 1 98.44 392 GLN B C 1
ATOM 6580 O O . GLN B 1 392 ? -12.781 38.75 6.832 1 98.44 392 GLN B O 1
ATOM 6585 N N . THR B 1 393 ? -11.602 39.844 8.398 1 98.19 393 THR B N 1
ATOM 6586 C CA . THR B 1 393 ? -10.586 40.281 7.453 1 98.19 393 THR B CA 1
ATOM 6587 C C . THR B 1 393 ? -9.797 39.094 6.895 1 98.19 393 THR B C 1
ATOM 6589 O O . THR B 1 393 ? -9.586 39 5.688 1 98.19 393 THR B O 1
ATOM 6592 N N . TYR B 1 394 ? -9.406 38.25 7.734 1 97.44 394 TYR B N 1
ATOM 6593 C CA . TYR B 1 394 ? -8.625 37.062 7.352 1 97.44 394 TYR B CA 1
ATOM 6594 C C . TYR B 1 394 ? -9.406 36.188 6.387 1 97.44 394 TYR B C 1
ATOM 6596 O O . TYR B 1 394 ? -8.906 35.812 5.32 1 97.44 394 TYR B O 1
ATOM 6604 N N . VAL B 1 395 ? -10.656 35.844 6.707 1 97.94 395 VAL B N 1
ATOM 6605 C CA . VAL B 1 395 ? -11.484 34.938 5.918 1 97.94 395 VAL B CA 1
ATOM 6606 C C . VAL B 1 395 ? -11.828 35.594 4.582 1 97.94 395 VAL B C 1
ATOM 6608 O O . VAL B 1 395 ? -11.836 34.938 3.541 1 97.94 395 VAL B O 1
ATOM 6611 N N . LYS B 1 396 ? -12.109 36.906 4.656 1 97.94 396 LYS B N 1
ATOM 6612 C CA . LYS B 1 396 ? -12.398 37.594 3.416 1 97.94 396 LYS B CA 1
ATOM 6613 C C . LYS B 1 396 ? -11.211 37.531 2.457 1 97.94 396 LYS B C 1
ATOM 6615 O O . LYS B 1 396 ? -11.383 37.312 1.262 1 97.94 396 LYS B O 1
ATOM 6620 N N . GLY B 1 397 ? -10.008 37.812 2.957 1 97.38 397 GLY B N 1
ATOM 6621 C CA . GLY B 1 397 ? -8.82 37.688 2.133 1 97.38 397 GLY B CA 1
ATOM 6622 C C . GLY B 1 397 ? -8.664 36.312 1.507 1 97.38 397 GLY B C 1
ATOM 6623 O O . GLY B 1 397 ? -8.352 36.219 0.322 1 97.38 397 GLY B O 1
ATOM 6624 N N . PHE B 1 398 ? -8.859 35.344 2.262 1 97.31 398 PHE B N 1
ATOM 6625 C CA . PHE B 1 398 ? -8.836 33.969 1.797 1 97.31 398 PHE B CA 1
ATOM 6626 C C . PHE B 1 398 ? -9.867 33.75 0.701 1 97.31 398 PHE B C 1
ATOM 6628 O O . PHE B 1 398 ? -9.562 33.156 -0.34 1 97.31 398 PHE B O 1
ATOM 6635 N N . GLN B 1 399 ? -11.094 34.156 0.964 1 98 399 GLN B N 1
ATOM 6636 C CA . GLN B 1 399 ? -12.188 33.938 0.02 1 98 399 GLN B CA 1
ATOM 6637 C C . GLN B 1 399 ? -11.914 34.656 -1.303 1 98 399 GLN B C 1
ATOM 6639 O O . GLN B 1 399 ? -12.242 34.125 -2.371 1 98 399 GLN B O 1
ATOM 6644 N N . ASP B 1 400 ? -11.328 35.812 -1.254 1 97.94 400 ASP B N 1
ATOM 6645 C CA . ASP B 1 400 ? -10.977 36.562 -2.465 1 97.94 400 ASP B CA 1
ATOM 6646 C C . ASP B 1 400 ? -9.953 35.781 -3.295 1 97.94 400 ASP B C 1
ATOM 6648 O O . ASP B 1 400 ? -10.07 35.688 -4.52 1 97.94 400 ASP B O 1
ATOM 6652 N N . ARG B 1 401 ? -8.977 35.188 -2.656 1 97.56 401 ARG B N 1
ATOM 6653 C CA . ARG B 1 401 ? -7.977 34.406 -3.35 1 97.56 401 ARG B CA 1
ATOM 6654 C C . ARG B 1 401 ? -8.57 33.094 -3.869 1 97.56 401 ARG B C 1
ATOM 6656 O O . ARG B 1 401 ? -8.273 32.656 -4.984 1 97.56 401 ARG B O 1
ATOM 6663 N N . ARG B 1 402 ? -9.406 32.5 -3.055 1 97.75 402 ARG B N 1
ATOM 6664 C CA . ARG B 1 402 ? -10.047 31.25 -3.408 1 97.75 402 ARG B CA 1
ATOM 6665 C C . ARG B 1 402 ? -10.883 31.391 -4.68 1 97.75 402 ARG B C 1
ATOM 6667 O O . ARG B 1 402 ? -10.977 30.453 -5.473 1 97.75 402 ARG B O 1
ATOM 6674 N N . ALA B 1 403 ? -11.508 32.5 -4.832 1 97.25 403 ALA B N 1
ATOM 6675 C CA . ALA B 1 403 ? -12.367 32.75 -5.984 1 97.25 403 ALA B CA 1
ATOM 6676 C C . ALA B 1 403 ? -11.57 32.719 -7.285 1 97.25 403 ALA B C 1
ATOM 6678 O O . ALA B 1 403 ? -12.133 32.5 -8.359 1 97.25 403 ALA B O 1
ATOM 6679 N N . HIS B 1 404 ? -10.258 32.812 -7.211 1 96.88 404 HIS B N 1
ATOM 6680 C CA . HIS B 1 404 ? -9.414 32.844 -8.398 1 96.88 404 HIS B CA 1
ATOM 6681 C C . HIS B 1 404 ? -8.797 31.469 -8.68 1 96.88 404 HIS B C 1
ATOM 6683 O O . HIS B 1 404 ? -8.109 31.297 -9.68 1 96.88 404 HIS B O 1
ATOM 6689 N N . VAL B 1 405 ? -9.055 30.562 -7.871 1 98.19 405 VAL B N 1
ATOM 6690 C CA . VAL B 1 405 ? -8.492 29.234 -8.062 1 98.19 405 VAL B CA 1
ATOM 6691 C C . VAL B 1 405 ? -9.383 28.438 -9.016 1 98.19 405 VAL B C 1
ATOM 6693 O O . VAL B 1 405 ? -10.336 27.781 -8.586 1 98.19 405 VAL B O 1
ATOM 6696 N N . THR B 1 406 ? -9.023 28.391 -10.266 1 97.75 406 THR B N 1
ATOM 6697 C CA . THR B 1 406 ? -9.758 27.656 -11.289 1 97.75 406 THR B CA 1
ATOM 6698 C C . THR B 1 406 ? -9.312 26.188 -11.328 1 97.75 406 THR B C 1
ATOM 6700 O O . THR B 1 406 ? -8.352 25.812 -10.664 1 97.75 406 THR B O 1
ATOM 6703 N N . ASP B 1 407 ? -10.047 25.438 -12.094 1 97.25 407 ASP B N 1
ATOM 6704 C CA . ASP B 1 407 ? -9.68 24.047 -12.266 1 97.25 407 ASP B CA 1
ATOM 6705 C C . ASP B 1 407 ? -8.32 23.906 -12.945 1 97.25 407 ASP B C 1
ATOM 6707 O O . ASP B 1 407 ? -7.574 22.969 -12.68 1 97.25 407 ASP B O 1
ATOM 6711 N N . GLU B 1 408 ? -7.996 24.859 -13.766 1 98 408 GLU B N 1
ATOM 6712 C CA . GLU B 1 408 ? -6.699 24.859 -14.438 1 98 408 GLU B CA 1
ATOM 6713 C C . GLU B 1 408 ? -5.566 25.109 -13.453 1 98 408 GLU B C 1
ATOM 6715 O O . GLU B 1 408 ? -4.516 24.484 -13.523 1 98 408 GLU B O 1
ATOM 6720 N N . VAL B 1 409 ? -5.816 26.047 -12.578 1 98.25 409 VAL B N 1
ATOM 6721 C CA . VAL B 1 409 ? -4.82 26.344 -11.555 1 98.25 409 VAL B CA 1
ATOM 6722 C C . VAL B 1 409 ? -4.629 25.141 -10.641 1 98.25 409 VAL B C 1
ATOM 6724 O O . VAL B 1 409 ? -3.496 24.766 -10.32 1 98.25 409 VAL B O 1
ATOM 6727 N N . LEU B 1 410 ? -5.758 24.594 -10.266 1 98.38 410 LEU B N 1
ATOM 6728 C CA . LEU B 1 410 ? -5.719 23.375 -9.461 1 98.38 410 LEU B CA 1
ATOM 6729 C C . LEU B 1 410 ? -4.895 22.297 -10.141 1 98.38 410 LEU B C 1
ATOM 6731 O O . LEU B 1 410 ? -4.016 21.703 -9.523 1 98.38 410 LEU B O 1
ATOM 6735 N N . ALA B 1 411 ? -5.125 22.062 -11.406 1 98.25 411 ALA B N 1
ATOM 6736 C CA . ALA B 1 411 ? -4.441 21.031 -12.172 1 98.25 411 ALA B CA 1
ATOM 6737 C C . ALA B 1 411 ? -2.943 21.297 -12.25 1 98.25 411 ALA B C 1
ATOM 6739 O O . ALA B 1 411 ? -2.135 20.375 -12.211 1 98.25 411 ALA B O 1
ATOM 6740 N N . GLU B 1 412 ? -2.604 22.531 -12.359 1 98.31 412 GLU B N 1
ATOM 6741 C CA . GLU B 1 412 ? -1.193 22.891 -12.469 1 98.31 412 GLU B CA 1
ATOM 6742 C C . GLU B 1 412 ? -0.451 22.625 -11.164 1 98.31 412 GLU B C 1
ATOM 6744 O O . GLU B 1 412 ? 0.681 22.141 -11.172 1 98.31 412 GLU B O 1
ATOM 6749 N N . PHE B 1 413 ? -1.095 22.922 -10.039 1 98.75 413 PHE B N 1
ATOM 6750 C CA . PHE B 1 413 ? -0.492 22.672 -8.734 1 98.75 413 PHE B CA 1
ATOM 6751 C C . PHE B 1 413 ? -0.296 21.172 -8.508 1 98.75 413 PHE B C 1
ATOM 6753 O O . PHE B 1 413 ? 0.604 20.766 -7.773 1 98.75 413 PHE B O 1
ATOM 6760 N N . MET B 1 414 ? -1.101 20.344 -9.211 1 98.75 414 MET B N 1
ATOM 6761 C CA . MET B 1 414 ? -1.109 18.906 -8.914 1 98.75 414 MET B CA 1
ATOM 6762 C C . MET B 1 414 ? -0.345 18.125 -9.977 1 98.75 414 MET B C 1
ATOM 6764 O O . MET B 1 414 ? -0.166 16.922 -9.852 1 98.75 414 MET B O 1
ATOM 6768 N N . ARG B 1 415 ? 0.113 18.781 -11.016 1 98.31 415 ARG B N 1
ATOM 6769 C CA . ARG B 1 415 ? 0.847 18.125 -12.094 1 98.31 415 ARG B CA 1
ATOM 6770 C C . ARG B 1 415 ? 2.305 17.906 -11.703 1 98.31 415 ARG B C 1
ATOM 6772 O O . ARG B 1 415 ? 3.006 18.844 -11.328 1 98.31 415 ARG B O 1
ATOM 6779 N N . PRO B 1 416 ? 2.742 16.656 -11.758 1 98.12 416 PRO B N 1
ATOM 6780 C CA . PRO B 1 416 ? 4.184 16.453 -11.57 1 98.12 416 PRO B CA 1
ATOM 6781 C C . PRO B 1 416 ? 5.016 17.234 -12.586 1 98.12 416 PRO B C 1
ATOM 6783 O O . PRO B 1 416 ? 4.867 17.031 -13.797 1 98.12 416 PRO B O 1
ATOM 6786 N N . ARG B 1 417 ? 5.824 18.109 -12.156 1 98.19 417 ARG B N 1
ATOM 6787 C CA . ARG B 1 417 ? 6.664 18.969 -12.984 1 98.19 417 ARG B CA 1
ATOM 6788 C C . ARG B 1 417 ? 7.891 19.438 -12.211 1 98.19 417 ARG B C 1
ATOM 6790 O O . ARG B 1 417 ? 7.914 19.391 -10.977 1 98.19 417 ARG B O 1
ATOM 6797 N N . PRO B 1 418 ? 8.945 19.812 -12.953 1 98.12 418 PRO B N 1
ATOM 6798 C CA . PRO B 1 418 ? 10.055 20.438 -12.234 1 98.12 418 PRO B CA 1
ATOM 6799 C C . PRO B 1 418 ? 9.648 21.719 -11.508 1 98.12 418 PRO B C 1
ATOM 6801 O O . PRO B 1 418 ? 8.82 22.469 -12.008 1 98.12 418 PRO B O 1
ATOM 6804 N N . LEU B 1 419 ? 10.188 21.938 -10.352 1 98.5 419 LEU B N 1
ATOM 6805 C CA . LEU B 1 419 ? 9.961 23.172 -9.609 1 98.5 419 LEU B CA 1
ATOM 6806 C C . LEU B 1 419 ? 11.141 24.109 -9.742 1 98.5 419 LEU B C 1
ATOM 6808 O O . LEU B 1 419 ? 12.219 23.703 -10.195 1 98.5 419 LEU B O 1
ATOM 6812 N N . GLU B 1 420 ? 10.906 25.375 -9.469 1 97.75 420 GLU B N 1
ATOM 6813 C CA . GLU B 1 420 ? 11.938 26.406 -9.578 1 97.75 420 GLU B CA 1
ATOM 6814 C C . GLU B 1 420 ? 12.086 27.172 -8.266 1 97.75 420 GLU B C 1
ATOM 6816 O O . GLU B 1 420 ? 11.109 27.672 -7.723 1 97.75 420 GLU B O 1
ATOM 6821 N N . TRP B 1 421 ? 13.336 27.219 -7.746 1 96.12 421 TRP B N 1
ATOM 6822 C CA . TRP B 1 421 ? 13.633 27.953 -6.523 1 96.12 421 TRP B CA 1
ATOM 6823 C C . TRP B 1 421 ? 15.078 28.453 -6.523 1 96.12 421 TRP B C 1
ATOM 6825 O O . TRP B 1 421 ? 15.891 27.984 -7.32 1 96.12 421 TRP B O 1
ATOM 6835 N N . LYS B 1 422 ? 15.43 29.422 -5.629 1 93.62 422 LYS B N 1
ATOM 6836 C CA . LYS B 1 422 ? 16.766 30 -5.602 1 93.62 422 LYS B CA 1
ATOM 6837 C C . LYS B 1 422 ? 17.5 29.641 -4.312 1 93.62 422 LYS B C 1
ATOM 6839 O O . LYS B 1 422 ? 18.719 29.516 -4.297 1 93.62 422 LYS B O 1
ATOM 6844 N N . GLY B 1 423 ? 16.766 29.438 -3.221 1 92.94 423 GLY B N 1
ATOM 6845 C CA . GLY B 1 423 ? 17.406 29.141 -1.943 1 92.94 423 GLY B CA 1
ATOM 6846 C C . GLY B 1 423 ? 18 30.375 -1.285 1 92.94 423 GLY B C 1
ATOM 6847 O O . GLY B 1 423 ? 17.422 31.469 -1.365 1 92.94 423 GLY B O 1
ATOM 6848 N N . ASN B 1 424 ? 19.047 30.094 -0.5 1 88.56 424 ASN B N 1
ATOM 6849 C CA . ASN B 1 424 ? 19.719 31.203 0.182 1 88.56 424 ASN B CA 1
ATOM 6850 C C . ASN B 1 424 ? 20.5 32.062 -0.796 1 88.56 424 ASN B C 1
ATOM 6852 O O . ASN B 1 424 ? 21.438 31.609 -1.431 1 88.56 424 ASN B O 1
ATOM 6856 N N . PRO B 1 425 ? 20.172 33.312 -0.868 1 86.88 425 PRO B N 1
ATOM 6857 C CA . PRO B 1 425 ? 20.875 34.188 -1.808 1 86.88 425 PRO B CA 1
ATOM 6858 C C . PRO B 1 425 ? 22.312 34.5 -1.391 1 86.88 425 PRO B C 1
ATOM 6860 O O . PRO B 1 425 ? 23.125 34.875 -2.223 1 86.88 425 PRO B O 1
ATOM 6863 N N . ASN B 1 426 ? 22.625 34.344 -0.092 1 88.69 426 ASN B N 1
ATOM 6864 C CA . ASN B 1 426 ? 23.969 34.625 0.415 1 88.69 426 ASN B CA 1
ATOM 6865 C C . ASN B 1 426 ? 24.5 33.5 1.269 1 88.69 426 ASN B C 1
ATOM 6867 O O . ASN B 1 426 ? 24.75 33.656 2.461 1 88.69 426 ASN B O 1
ATOM 6871 N N . PRO B 1 427 ? 24.781 32.375 0.615 1 89.19 427 PRO B N 1
ATOM 6872 C CA . PRO B 1 427 ? 25.266 31.234 1.405 1 89.19 427 PRO B CA 1
ATOM 6873 C C . PRO B 1 427 ? 26.719 31.391 1.851 1 89.19 427 PRO B C 1
ATOM 6875 O O . PRO B 1 427 ? 27.5 32.062 1.172 1 89.19 427 PRO B O 1
ATOM 6878 N N . VAL B 1 428 ? 26.953 30.953 3 1 87.88 428 VAL B N 1
ATOM 6879 C CA . VAL B 1 428 ? 28.328 30.922 3.498 1 87.88 428 VAL B CA 1
ATOM 6880 C C . VAL B 1 428 ? 29 29.625 3.031 1 87.88 428 VAL B C 1
ATOM 6882 O O . VAL B 1 428 ? 28.594 28.531 3.414 1 87.88 428 VAL B O 1
ATOM 6885 N N . ILE B 1 429 ? 29.828 29.766 1.988 1 77 429 ILE B N 1
ATOM 6886 C CA . ILE B 1 429 ? 30.484 28.594 1.437 1 77 429 ILE B CA 1
ATOM 6887 C C . ILE B 1 429 ? 31.75 28.281 2.246 1 77 429 ILE B C 1
ATOM 6889 O O . ILE B 1 429 ? 32.531 29.188 2.574 1 77 429 ILE B O 1
ATOM 6893 N N . ALA B 1 430 ? 31.812 27.234 2.842 1 60.88 430 ALA B N 1
ATOM 6894 C CA . ALA B 1 430 ? 33.062 26.844 3.508 1 60.88 430 ALA B CA 1
ATOM 6895 C C . ALA B 1 430 ? 34.219 26.891 2.533 1 60.88 430 ALA B C 1
ATOM 6897 O O . ALA B 1 430 ? 34.094 26.516 1.365 1 60.88 430 ALA B O 1
ATOM 6898 N N . GLU B 1 431 ? 35.219 27.781 2.787 1 46.16 431 GLU B N 1
ATOM 6899 C CA . GLU B 1 431 ? 36.438 27.703 2.029 1 46.16 431 GLU B CA 1
ATOM 6900 C C . GLU B 1 431 ? 37 26.281 2.021 1 46.16 431 GLU B C 1
ATOM 6902 O O . GLU B 1 431 ? 37.031 25.625 3.057 1 46.16 431 GLU B O 1
ATOM 6907 N N . LYS B 1 432 ? 36.844 25.781 0.899 1 46.78 432 LYS B N 1
ATOM 6908 C CA . LYS B 1 432 ? 37.656 24.578 0.741 1 46.78 432 LYS B CA 1
ATOM 6909 C C . LYS B 1 432 ? 39.062 24.797 1.307 1 46.78 432 LYS B C 1
ATOM 6911 O O . LYS B 1 432 ? 39.75 25.75 0.928 1 46.78 432 LYS B O 1
ATOM 6916 N N . LYS B 1 433 ? 39.375 24.25 2.471 1 29.55 433 LYS B N 1
ATOM 6917 C CA . LYS B 1 433 ? 40.812 24.109 2.619 1 29.55 433 LYS B CA 1
ATOM 6918 C C . LYS B 1 433 ? 41.375 23.125 1.602 1 29.55 433 LYS B C 1
ATOM 6920 O O . LYS B 1 433 ? 40.781 22.078 1.343 1 29.55 433 LYS B O 1
#

pLDDT: mean 90.44, std 16.66, range [21.94, 98.94]

InterPro domains:
  IPR001412 Aminoacyl-tRNA synthetase, class I, conserved site [PS00178] (114-124)
  IPR002305 Aminoacyl-tRNA synthetase, class Ic [PF00579] (103-391)
  IPR002306 Tryptophan-tRNA ligase [PR01039] (119-135)
  IPR002306 Tryptophan-tRNA ligase [PR01039] (172-191)
  IPR002306 Tryptophan-tRNA ligase [PR01039] (258-279)
  IPR002306 Tryptophan-tRNA ligase [PR01039] (302-312)
  IPR002306 Tryptophan-tRNA ligase [TIGR00233] (105-417)
  IPR014729 Rossmann-like alpha/beta/alpha sandwich fold [G3DSA:3.40.50.620] (37-306)

Nearest PDB structures (foldseek):
  3kt8-assembly2_C  TM=9.743E-01  e=1.333E-54  Saccharomyces cerevisiae
  5ujj-assembly1_A  TM=9.722E-01  e=2.108E-47  Homo sapiens
  1r6t-assembly1_A  TM=9.738E-01  e=2.927E-47  Homo sapiens
  5ujj-assembly1_B  TM=9.731E-01  e=2.098E-46  Homo sapiens
  3foc-assembly1_A-2  TM=9.482E-01  e=2.037E-40  Giardia lamblia ATCC 50803

Radius of gyration: 33.69 Å; Cα contacts (8 Å, |Δi|>4): 1558; chains: 2; bounding box: 114×108×72 Å

Secondary structure (DSSP, 8-state):
-----------------SS----PPBPPEE-SS-EE--B-TT-PBPPP-HHHHHHHHT-EE--HHHHHHHHHHHSSPPPHHHHTTSEEEEESHHHHHHHHHHT---EEEEEE---SSS-BHHHHHHHHHHHHHHHHH---EEEEE-HHHHHHH-SS--HHHHHHHHHHHHHHHHTT---GGGEEEEEHHHH-SHHHHHHHHHHHTT-BHHHHHHHH---TTSBHHHHHHHHHHHHTTSGGG-HHHH-S-HHHHTT--EEEEEEGGGHHHHHHHHHHHTTTTPPPPEEEEE-PPEETTEEEEE--TT-GGG--BTT--HHHHHHHHHHHS---S-SSHHHHHHH---TTT-HHHHHHHHH---HHHHHHHHHHHHTTSS-HHHHHHHHHHHHHHHHHHHHHHHTT--HHHHHHHHS---------SS-------/--PPP----------TTSS----PPBPPEE-SS-EE--B-TT-PBPPP-HHHHHHHHT-EE--HHHHHHHHHHHSSPPPHHHHTTSEEEEESHHHHHHHHHHT---EEEEEE---SSS-BHHHHHHHHHHHHHHHHH---EEEEE-HHHHHHH-SS--HHHHHHHHHHHHHHHHTT---GGGEEEEEHHHH-SHHHHHHHHHHHTT-BHHHHHHHH---TTSBHHHHHHHHHHHHTTSGGG-HHHH-S-HHHHTT--EEEEEEGGGHHHHHHHHHHHTTTTPPPPEEEEE-PPEETTEEEEE--TT-GGG--BTT--HHHHHHHHHHHS---S-SSHHHHHHH---TTT-HHHHHHHHH---HHHHHHHHHHHHTTSS-HHHHHHHHHHHHHHHHHHHHHHHTT--HHHHHHHHS---------SS-------

Solvent-accessible surface area (backbone atoms only — not comparable to full-atom values): 45593 Å² total; per-residue (Å²): 139,79,82,77,77,83,72,73,83,77,79,77,75,79,76,86,67,74,84,69,70,79,46,69,62,42,73,59,41,75,39,83,86,43,58,35,21,21,26,39,57,86,59,46,63,25,54,67,60,61,68,60,46,34,63,73,69,67,49,39,72,64,47,73,68,55,48,52,48,48,23,68,62,62,72,42,79,67,53,67,47,53,75,68,53,41,34,40,32,27,40,62,51,64,58,53,51,51,28,42,35,46,50,47,73,52,31,38,36,41,68,45,64,36,84,45,65,66,56,35,57,62,64,45,50,58,52,53,54,48,45,52,49,36,67,66,49,30,40,44,33,41,36,42,30,38,27,52,57,41,28,39,70,36,91,80,48,44,72,70,52,23,53,52,14,38,55,39,37,50,40,53,54,53,23,75,64,63,56,66,53,26,37,41,36,42,45,42,61,73,57,43,24,49,52,33,38,53,39,20,47,59,40,17,40,68,41,27,44,48,56,46,29,72,66,71,66,58,55,51,81,40,28,29,38,63,64,35,39,51,20,54,63,37,20,71,45,37,43,52,36,36,41,60,63,64,42,78,56,54,79,66,27,27,65,29,28,24,42,30,60,39,49,55,46,52,46,59,52,50,50,56,34,38,68,49,21,56,81,69,65,34,42,52,55,22,32,38,25,27,67,78,61,65,14,27,72,19,65,30,40,60,58,45,93,84,40,70,74,27,51,57,46,49,83,55,48,64,66,53,47,45,49,46,48,73,74,36,35,28,70,30,53,48,95,41,71,68,54,16,44,71,62,14,30,39,65,91,57,11,31,42,56,48,51,35,68,74,68,53,80,54,63,67,59,52,50,51,50,52,53,33,24,39,55,20,76,38,51,64,69,59,49,44,49,53,31,39,53,52,50,43,52,52,37,50,54,34,43,61,42,35,74,67,55,42,73,66,53,49,48,56,32,46,46,93,51,70,59,57,72,77,43,46,91,76,42,53,67,77,75,79,124,139,78,82,78,78,83,72,73,82,75,79,76,76,77,74,75,70,70,80,69,69,81,45,68,61,41,72,59,42,75,40,82,86,42,58,36,22,22,26,39,56,86,62,47,65,26,56,66,58,62,69,59,47,35,61,72,70,66,49,40,69,64,47,72,68,56,48,52,48,48,22,68,62,63,71,40,80,68,51,68,46,53,76,68,52,41,33,40,32,25,41,63,50,65,59,53,51,52,28,42,35,45,49,46,75,52,30,38,36,42,68,45,63,34,85,46,64,65,56,35,57,64,64,44,51,58,51,54,54,47,44,51,48,36,68,64,48,29,38,44,34,40,34,42,31,37,29,51,57,41,27,39,70,36,91,80,50,43,71,68,52,21,52,52,13,38,54,38,36,48,40,54,55,54,24,75,64,62,56,67,53,25,38,41,37,44,47,44,61,73,56,44,23,49,50,33,39,52,38,21,47,59,40,17,41,68,41,27,44,49,55,47,29,72,68,72,66,58,55,52,80,40,28,29,37,65,63,35,40,50,20,54,63,37,22,71,45,36,43,52,36,37,40,60,62,65,42,78,54,53,80,66,28,28,67,29,29,24,41,30,60,38,49,56,46,52,46,60,52,50,52,56,37,38,68,50,21,55,82,71,64,34,41,51,55,20,31,37,26,28,65,79,60,66,15,26,72,18,65,29,41,61,57,44,95,84,40,70,74,28,51,57,47,50,83,55,48,65,65,53,47,44,49,46,50,71,74,36,34,28,71,30,53,48,95,42,71,69,53,15,45,71,63,14,28,40,65,91,58,12,32,41,54,49,50,35,67,73,67,53,82,52,62,67,58,52,50,51,49,51,53,33,24,40,55,20,76,38,51,62,69,56,49,43,48,55,30,39,53,52,49,42,52,53,35,48,54,36,44,59,43,34,74,68,55,43,72,66,54,49,48,57,33,47,45,92,52,70,58,58,73,80,42,45,90,77,41,53,67,77,74,79,124